Protein 1M2X (pdb70)

Foldseek 3Di:
DKDWDDDFDQKIKIWAWDDDPNRIKIFIFIWGQAPQFIEGFFAHQDPVCRVVVVVVVCVVPVTHHAEYEFQAQDSRGCVCQVVNVVRHHQYEYAVVRQVVCVVVVHDHGPDHHHQKDWDDDHPFIKIWHQLAFFLARRGIWMAGVVRLEIERALLFAALPDPASPDNPHGDLVCSLSSLVSVCVVSVVRPAYAHRMDDRPPVCRSVSSNVRSVVVVVVD/DKDWDADFDQKIKIWAWDDDPNRIKIFIFIWGQAPQFIEGFFAHQDPVCRVVVVVVVCVVPVTHHAEYEFQAQDSRGCVCQVVCVVRHHQYEYAVVRQVVCVVVVHDHGPDHHHQKDWDDDHPFIKIWHQLAFFLARRGIWIAGVVRLEIERALLFAALPDPASPDNPHGDLVCSLSSLVSVCVVSVVRPAYAHRMDDRPPVCRSVSSVVRSVVVVVVD/DKDWDDQFDQKIKIWAWDDDPNRIKIFIFIWGQAPQFIEGFFAHQDPVCRVVVVVVVCVVPVTHHAEYEFQAQDCRGCVCQVVCVVRHHQYEYAVVRQVVCVVVVHDHGPDYHHQKDWDDDHNFIKIWHFLAFFLARRGIWMAGVVSLEIERALLFAALPDPASPDNPHGDLVCSLSSLVSVCVVSVVRPAYAHRMDDRPPVCRSVSSVVRSVVVVD/DKDWDDDFDQKIKIWAWDDDPNRIKIFIFIWGQAPQFIEGFFAHQDPVCRVVVVVVVCVVPVTDHAEYEFQAQDSRGCVCQVVNVVRHHQYEYAVVRQVVCVVVVHDHGPDHHHQKDWDDDHPFIKIWHFLAFFLARRGIWMAGVVRLEIERALLFAALPDPASPDNPHGDLVCSLSSLVSVCVVSVVRPAYAHRMDDRPPVCRSVSSNVRSVVVVVVD

B-factor: mean 14.94, std 6.89, range [5.6, 50.54]

Sequence (874 aa):
DVKIEKLKDNLYVVYTTYNTFNGTKYAANAVYLVTDKGVVVIDCPWGEDKFKSSFTDEIIYKKHGKKVIMNIATHSHDDRAGGLEYFGKIGAKKTYSTKMTDSSILAKENNKPRAQYTFDNNKSFKVGKSEFQVYYPGKGHTADNVVVWFPKEKVLVGGCIIIKSSADSKDLGYIGEAYVNDWTQSVHNIQQKFSGAQYVVAGHDDWKDQRSIQHTLDLINEYQQKQDVKIEKLKDNNLYVVYTTYNTFNGTKYAANAVYLVTDKGVVVIDCPWGEDKFKSSFTDEIIYKKHGKKVIMNIATHSHDDRAGGLEYFGKIGAKKTYSTKMTDSSILAKENKPRAQYTFDNNKSFKVGKSEFQVYYPGKGHTADNVVVWFPKEKVLVGGCIIKSSADSKDLGYIGEAYVNDWTQSVHNIQQKKFSGAQYVVAGHDDWKDQRSIQHTLDLINEYQQKQDVKIEKLKDNLYVYTTYNTFNGTKYAANAVYLVTDKGVVVIDCPWGEDKFKSFTDEIIYKKHGKKVIMNIATHSHDDRAGGLEYFGKIGAKKTYSTKMTDSSILAKENKPRAQYTFDNNKSFKVGKSEFQVYYPGKGHTADNVVVWFPKEKVLVGGCIIKSSADSKDLGYIGEAYVNDWTQSVHNIQQKFSGAQYVVAGHDDWKDQRSIQHTLDLINEYQQDVKIEKLKDNLYVVYTTYNTFNGTKYAANAVYLVTDKGVVVIDCPWGEDKFKSFTDEIIYKKHGKKVIMNIATHSHDDRAGGLEYFGKIGAKTYSTKMTDSSILAKENKPRAQYTFDNNKSFKVGKSEFQVYYPGKGHTADNVVVWFPKEKVLVGGCIIIKSSADSSKDLGYIGEAYVNDWTQSVHNIQQKFSGAQYVVAGHDDWKDQRSIQHTLDLINEYQQKQ

Solvent-accessible surface area: 39980 Å² total; per-residue (Å²): 121,25,95,28,62,138,19,59,82,80,0,23,3,2,7,1,50,42,80,89,156,76,65,137,72,12,5,3,2,0,0,3,16,8,86,145,6,0,1,0,1,0,2,0,31,22,144,120,37,15,131,54,0,18,65,44,1,154,152,95,34,48,88,167,13,50,17,0,0,1,2,1,5,29,82,7,1,5,35,0,3,119,26,0,22,149,67,62,2,98,1,23,0,1,115,60,1,20,71,50,1,39,162,96,139,70,69,131,12,106,108,47,17,106,31,82,77,91,12,130,12,23,168,27,103,4,51,1,37,41,6,17,79,0,10,3,19,0,3,2,0,0,33,1,60,165,14,90,0,1,1,1,2,4,1,1,17,0,21,97,15,192,78,7,31,121,57,62,79,23,96,19,128,62,0,35,70,3,0,10,28,1,10,58,101,14,25,61,27,80,65,15,1,0,0,29,36,68,22,112,43,79,141,0,22,30,40,0,18,44,10,0,74,74,94,74,118,165,179,125,21,98,27,68,136,16,66,78,78,0,24,5,2,7,1,51,40,82,91,157,74,66,139,71,12,5,4,2,0,0,2,15,8,104,131,6,0,1,0,0,0,3,0,30,20,145,119,29,15,130,50,0,18,65,44,1,154,152,100,36,47,85,168,12,49,17,1,0,1,2,1,4,27,84,7,0,6,34,0,3,118,26,0,22,149,66,62,2,116,1,31,0,0,113,62,1,20,70,49,1,38,163,99,138,70,66,130,13,105,115,46,18,109,26,81,77,94,14,124,8,12,157,25,98,4,57,1,38,43,5,18,79,0,12,3,19,0,2,3,0,0,17,1,46,157,13,91,0,1,2,1,3,4,0,1,15,0,24,93,16,192,76,7,31,121,57,61,78,23,94,18,128,63,0,36,70,2,0,16,27,2,20,57,102,12,22,63,28,97,64,14,1,0,0,29,30,70,24,114,42,78,147,0,12,17,36,0,20,37,13,0,91,68,93,74,117,167,183,133,20,96,28,63,139,18,59,79,79,0,22,4,2,6,1,52,41,81,89,158,74,65,141,72,10,5,4,2,0,0,4,17,8,88,146,6,0,0,0,1,0,3,0,31,22,145,118,32,15,130,52,0,19,66,44,2,155,151,98,36,47,88,170,12,45,8,0,0,1,2,1,5,28,81,7,1,6,34,0,3,118,27,0,22,150,65,62,2,99,1,28,0,0,115,62,1,20,69,48,1,40,162,99,139,70,67,129,13,103,119,46,18,108,26,83,77,93,12,130,12,23,170,26,102,4,52,2,37,41,6,18,79,0,10,3,19,0,2,3,0,0,34,1,63,162,13,90,0,1,2,0,3,4,1,1,16,0,22,95,15,185,75,7,32,120,56,62,77,24,94,18,128,63,0,36,71,3,0,9,27,1,10,57,102,14,22,59,28,79,66,15,1,0,0,28,33,81,23,117,50,77,146,0,19,17,40,0,19,49,9,0,76,112,128,96,170,129,19,96,27,64,136,19,83,91,68,0,25,3,2,6,1,53,41,82,91,158,73,65,139,73,11,4,3,2,0,0,3,16,7,85,145,6,0,1,0,1,0,3,0,31,20,144,119,31,15,131,47,0,18,65,42,1,154,149,101,43,48,86,169,12,47,8,0,0,0,2,2,5,29,83,7,1,5,34,0,3,119,28,0,21,150,66,61,2,101,1,24,0,0,122,62,1,20,72,49,1,38,161,99,138,71,67,131,12,104,120,55,17,107,26,82,80,90,12,133,12,24,150,21,87,4,52,2,38,42,6,19,80,0,11,4,20,0,2,3,0,0,33,2,60,139,19,97,0,1,2,0,3,4,0,1,17,0,21,89,14,190,78,7,31,121,57,60,78,24,94,19,126,63,0,36,70,3,0,14,28,2,21,59,102,13,22,60,27,82,60,14,1,0,0,28,34,76,24,120,51,75,140,0,11,28,41,0,18,41,12,0,72,76,89,76,124,166,180

Organism: Elizabethkingia meningoseptica (NCBI:txid238)

InterPro domains:
  IPR001018 Beta-lactamase, class-B, conserved site [PS00743] (95-114)
  IPR001018 Beta-lactamase, class-B, conserved site [PS00744] (171-183)
  IPR001279 Metallo-beta-lactamase [PF00753] (51-192)
  IPR001279 Metallo-beta-lactamase [SM00849] (53-222)
  IPR036866 Ribonuclease Z/Hydroxyacylglutathione hydrolase-like [G3DSA:3.60.15.10] (22-249)
  IPR036866 Ribonuclease Z/Hydroxyacylglutathione hydrolase-like [SSF56281] (28-243)
  IPR050855 Metallo-beta-lactamase type 2-like [PTHR42951] (44-234)
  IPR058199 Metallo-beta-lactamase type 2/VIM/IMP-1 [NF033088] (24-238)

Radius of gyration: 32.5 Å; Cα contacts (8 Å, |Δi|>4): 2154; chains: 4; bounding box: 71×86×87 Å

CATH classification: 3.60.15.10

Structure (mmCIF, N/CA/C/O backbone):
data_1M2X
#
_entry.id   1M2X
#
_cell.length_a   159.685
_cell.length_b   159.685
_cell.length_c   97.815
_cell.angle_alpha   90.00
_cell.angle_beta   90.00
_cell.angle_gamma   120.00
#
_symmetry.space_group_name_H-M   'H 3'
#
loop_
_entity.id
_entity.type
_entity.pdbx_description
1 polymer 'class B carbapenemase BlaB-1'
2 non-polymer 'SODIUM ION'
3 non-polymer 'ZINC ION'
4 non-polymer '1-(3-MERCAPTO-2-METHYL-PROPIONYL)-PYRROLIDINE-2-CARBOXYLIC ACID'
5 non-polymer GLYCEROL
6 water water
#
loop_
_atom_site.group_PDB
_atom_site.id
_atom_site.type_symbol
_atom_site.label_atom_id
_atom_site.label_alt_id
_atom_site.label_comp_id
_atom_site.label_asym_id
_atom_site.label_entity_id
_atom_site.label_seq_id
_atom_site.pdbx_PDB_ins_code
_atom_site.Cartn_x
_atom_site.Cartn_y
_atom_site.Cartn_z
_atom_site.occupancy
_atom_site.B_iso_or_equiv
_atom_site.auth_seq_id
_atom_site.auth_comp_id
_atom_site.auth_asym_id
_atom_site.auth_atom_id
_atom_site.pdbx_PDB_model_num
ATOM 1 N N . ASP A 1 1 ? -25.008 52.965 -0.088 1.00 30.11 41 ASP A N 1
ATOM 2 C CA . ASP A 1 1 ? -23.625 53.416 -0.409 1.00 28.36 41 ASP A CA 1
ATOM 3 C C . ASP A 1 1 ? -22.704 52.238 -0.708 1.00 26.36 41 ASP A C 1
ATOM 4 O O . ASP A 1 1 ? -22.709 51.227 -0.003 1.00 24.66 41 ASP A O 1
ATOM 9 N N . VAL A 1 2 ? -21.908 52.382 -1.760 1.00 23.61 42 VAL A N 1
ATOM 10 C CA . VAL A 1 2 ? -20.981 51.338 -2.165 1.00 20.24 42 VAL A CA 1
ATOM 11 C C . VAL A 1 2 ? -19.618 51.961 -2.420 1.00 18.49 42 VAL A C 1
ATOM 12 O O . VAL A 1 2 ? -19.488 52.849 -3.263 1.00 19.21 42 VAL A O 1
ATOM 16 N N . LYS A 1 3 ? -18.608 51.512 -1.682 1.00 14.68 43 LYS A N 1
ATOM 17 C CA . LYS A 1 3 ? -17.259 52.027 -1.865 1.00 14.71 43 LYS A CA 1
ATOM 18 C C . LYS A 1 3 ? -16.472 51.027 -2.697 1.00 14.10 43 LYS A C 1
ATOM 19 O O . LYS A 1 3 ? -16.458 49.832 -2.395 1.00 14.38 43 LYS A O 1
ATOM 25 N N . ILE A 1 4 ? -15.827 51.516 -3.751 1.00 12.58 44 ILE A N 1
ATOM 26 C CA . ILE A 1 4 ? -15.050 50.656 -4.633 1.00 13.58 44 ILE A CA 1
ATOM 27 C C . ILE A 1 4 ? -13.635 51.186 -4.794 1.00 13.65 44 ILE A C 1
ATOM 28 O O . ILE A 1 4 ? -13.433 52.363 -5.097 1.00 15.00 44 ILE A O 1
ATOM 33 N N . GLU A 1 5 ? -12.658 50.314 -4.582 1.00 13.87 45 GLU A N 1
ATOM 34 C CA . GLU A 1 5 ? -11.263 50.702 -4.720 1.00 15.68 45 GLU A CA 1
ATOM 35 C C . GLU A 1 5 ? -10.505 49.659 -5.526 1.00 16.21 45 GLU A C 1
ATOM 36 O O . GLU A 1 5 ? -10.675 48.454 -5.322 1.00 14.84 45 GLU A O 1
ATOM 42 N N . LYS A 1 6 ? -9.673 50.120 -6.453 1.00 16.51 47 LYS A N 1
ATOM 43 C CA . LYS A 1 6 ? -8.879 49.207 -7.259 1.00 17.16 47 LYS A CA 1
ATOM 44 C C . LYS A 1 6 ? -7.805 48.617 -6.358 1.00 18.50 47 LYS A C 1
ATOM 45 O O . LYS A 1 6 ? -7.087 49.351 -5.675 1.00 20.79 47 LYS A O 1
ATOM 51 N N . LEU A 1 7 ? -7.698 47.294 -6.339 1.00 18.45 48 LEU A N 1
ATOM 52 C CA . LEU A 1 7 ? -6.686 46.655 -5.514 1.00 20.97 48 LEU A CA 1
ATOM 53 C C . LEU A 1 7 ? -5.462 46.323 -6.357 1.00 21.07 48 LEU A C 1
ATOM 54 O O . LEU A 1 7 ? -4.339 46.678 -6.000 1.00 22.35 48 LEU A O 1
ATOM 59 N N . LYS A 1 8 ? -5.683 45.659 -7.487 1.00 21.16 49 LYS A N 1
ATOM 60 C CA . LYS A 1 8 ? -4.590 45.288 -8.376 1.00 21.35 49 LYS A CA 1
ATOM 61 C C . LYS A 1 8 ? -5.094 45.061 -9.795 1.00 21.57 49 LYS A C 1
ATOM 62 O O . LYS A 1 8 ? -5.929 44.191 -10.035 1.00 20.12 49 LYS A O 1
ATOM 68 N N . ASP A 1 9 ? -4.579 45.851 -10.731 1.00 21.68 50 ASP A N 1
ATOM 69 C CA . ASP A 1 9 ? -4.970 45.747 -12.131 1.00 21.86 50 ASP A CA 1
ATOM 70 C C . ASP A 1 9 ? -6.487 45.784 -12.319 1.00 20.42 50 ASP A C 1
ATOM 71 O O . ASP A 1 9 ? -7.123 46.807 -12.063 1.00 21.83 50 ASP A O 1
ATOM 76 N N . ASN A 1 10 ? -7.068 44.670 -12.754 1.00 19.20 51 ASN A N 1
ATOM 77 C CA . ASN A 1 10 ? -8.510 44.616 -12.988 1.00 16.57 51 ASN A CA 1
ATOM 78 C C . ASN A 1 10 ? -9.312 44.018 -11.837 1.00 14.54 51 ASN A C 1
ATOM 79 O O . ASN A 1 10 ? -10.480 43.656 -12.007 1.00 12.95 51 ASN A O 1
ATOM 84 N N . LEU A 1 11 ? -8.685 43.922 -10.670 1.00 13.58 52 LEU A N 1
ATOM 85 C CA . LEU A 1 11 ? -9.334 43.371 -9.487 1.00 12.04 52 LEU A CA 1
ATOM 86 C C . LEU A 1 11 ? -9.686 44.514 -8.545 1.00 11.08 52 LEU A C 1
ATOM 87 O O . LEU A 1 11 ? -8.821 45.307 -8.164 1.00 11.30 52 LEU A O 1
ATOM 92 N N . TYR A 1 12 ? -10.960 44.591 -8.173 1.00 9.66 53 TYR A N 1
ATOM 93 C CA . TYR A 1 12 ? -11.451 45.645 -7.298 1.00 10.27 53 TYR A CA 1
ATOM 94 C C . TYR A 1 12 ? -12.092 45.128 -6.025 1.00 10.77 53 TYR A C 1
ATOM 95 O O . TYR A 1 12 ? -12.725 44.073 -6.020 1.00 10.75 53 TYR A O 1
ATOM 104 N N A VAL A 1 13 ? -11.927 45.881 -4.943 0.50 9.90 54 VAL A N 1
ATOM 105 N N B VAL A 1 13 ? -11.924 45.878 -4.941 0.50 9.88 54 VAL A N 1
ATOM 106 C CA A VAL A 1 13 ? -12.532 45.524 -3.669 0.50 10.56 54 VAL A CA 1
ATOM 107 C CA B VAL A 1 13 ? -12.527 45.518 -3.666 0.50 10.53 54 VAL A CA 1
ATOM 108 C C A VAL A 1 13 ? -13.713 46.465 -3.472 0.50 10.26 54 VAL A C 1
ATOM 109 C C B VAL A 1 13 ? -13.706 46.464 -3.450 0.50 10.35 54 VAL A C 1
ATOM 110 O O A VAL A 1 13 ? -13.574 47.683 -3.613 0.50 10.28 54 VAL A O 1
ATOM 111 O O B VAL A 1 13 ? -13.559 47.685 -3.560 0.50 10.60 54 VAL A O 1
ATOM 118 N N . TYR A 1 14 ? -14.881 45.908 -3.173 1.00 9.21 55 TYR A N 1
ATOM 119 C CA . TYR A 1 14 ? -16.056 46.736 -2.944 1.00 9.46 55 TYR A CA 1
ATOM 120 C C . TYR A 1 14 ? -16.554 46.499 -1.530 1.00 10.16 55 TYR A C 1
ATOM 121 O O . TYR A 1 14 ? -16.430 45.396 -0.989 1.00 10.90 55 TYR A O 1
ATOM 130 N N . THR A 1 15 ? -17.085 47.556 -0.927 1.00 9.80 56 THR A N 1
ATOM 131 C CA . THR A 1 15 ? -17.547 47.511 0.448 1.00 9.68 56 THR A CA 1
ATOM 132 C C . THR A 1 15 ? -18.918 48.144 0.603 1.00 10.90 56 THR A C 1
ATOM 133 O O . THR A 1 15 ? -19.185 49.211 0.050 1.00 11.53 56 THR A O 1
ATOM 137 N N . THR A 1 16 ? -19.791 47.468 1.343 1.00 9.91 57 THR A N 1
ATOM 138 C CA . THR A 1 16 ? -21.121 47.992 1.618 1.00 10.12 57 THR A CA 1
ATOM 139 C C . THR A 1 16 ? -21.271 47.999 3.137 1.00 10.06 57 THR A C 1
ATOM 140 O O . THR A 1 16 ? -20.495 47.349 3.840 1.00 11.44 57 THR A O 1
ATOM 144 N N . TYR A 1 17 ? -22.257 48.730 3.643 1.00 11.00 58 TYR A N 1
ATOM 145 C CA . TYR A 1 17 ? -22.427 48.856 5.085 1.00 10.28 58 TYR A CA 1
ATOM 146 C C . TYR A 1 17 ? -23.807 48.457 5.578 1.00 11.12 58 TYR A C 1
ATOM 147 O O . TYR A 1 17 ? -24.813 48.702 4.914 1.00 13.39 58 TYR A O 1
ATOM 156 N N . ASN A 1 18 ? -23.838 47.841 6.756 1.00 11.90 59 ASN A N 1
ATOM 157 C CA . ASN A 1 18 ? -25.081 47.398 7.376 1.00 12.81 59 ASN A CA 1
ATOM 158 C C . ASN A 1 18 ? -24.939 47.625 8.879 1.00 13.11 59 ASN A C 1
ATOM 159 O O . ASN A 1 18 ? -24.005 47.123 9.506 1.00 13.47 59 ASN A O 1
ATOM 164 N N . THR A 1 19 ? -25.865 48.380 9.459 1.00 14.18 60 THR A N 1
ATOM 165 C CA . THR A 1 19 ? -25.805 48.683 10.882 1.00 13.44 60 THR A CA 1
ATOM 166 C C . THR A 1 19 ? -26.634 47.739 11.746 1.00 11.77 60 THR A C 1
ATOM 167 O O . THR A 1 19 ? -27.842 47.588 11.548 1.00 12.44 60 THR A O 1
ATOM 171 N N . PHE A 1 20 ? -25.963 47.101 12.701 1.00 12.23 61 PHE A N 1
ATOM 172 C CA . PHE A 1 20 ? -26.601 46.173 13.624 1.00 11.63 61 PHE A CA 1
ATOM 173 C C . PHE A 1 20 ? -26.520 46.691 15.054 1.00 11.98 61 PHE A C 1
ATOM 174 O O . PHE A 1 20 ? -25.435 46.775 15.637 1.00 12.74 61 PHE A O 1
ATOM 182 N N . ASN A 1 21 ? -27.673 47.051 15.606 1.00 11.64 62 ASN A N 1
ATOM 183 C CA . ASN A 1 21 ? -27.752 47.527 16.979 1.00 11.67 62 ASN A CA 1
ATOM 184 C C . ASN A 1 21 ? -26.761 48.630 17.328 1.00 12.12 62 ASN A C 1
ATOM 185 O O . ASN A 1 21 ? -26.096 48.572 18.364 1.00 13.05 62 ASN A O 1
ATOM 190 N N . GLY A 1 22 ? -26.664 49.634 16.464 1.00 13.27 63 GLY A N 1
ATOM 191 C CA . GLY A 1 22 ? -25.758 50.740 16.726 1.00 13.57 63 GLY A CA 1
ATOM 192 C C . GLY A 1 22 ? -24.349 50.575 16.186 1.00 15.58 63 GLY A C 1
ATOM 193 O O . GLY A 1 22 ? -23.584 51.538 16.147 1.00 17.86 63 GLY A O 1
ATOM 194 N N . THR A 1 23 ? -23.990 49.361 15.785 1.00 14.54 64 THR A N 1
ATOM 195 C CA . THR A 1 23 ? -22.660 49.113 15.241 1.00 15.54 64 THR A CA 1
ATOM 196 C C . THR A 1 23 ? -22.744 49.057 13.722 1.00 15.47 64 THR A C 1
ATOM 197 O O . THR A 1 23 ? -23.424 48.200 13.160 1.00 13.72 64 THR A O 1
ATOM 201 N N . LYS A 1 24 ? -22.060 49.981 13.056 1.00 16.38 66 LYS A N 1
ATOM 202 C CA . LYS A 1 24 ? -22.066 50.011 11.602 1.00 16.80 66 LYS A CA 1
ATOM 203 C C . LYS A 1 24 ? -20.969 49.089 11.090 1.00 16.11 66 LYS A C 1
ATOM 204 O O . LYS A 1 24 ? -19.783 49.397 11.194 1.00 17.84 66 LYS A O 1
ATOM 210 N N . TYR A 1 25 ? -21.379 47.946 10.554 1.00 14.32 67 TYR A N 1
ATOM 211 C CA . TYR A 1 25 ? -20.450 46.961 10.020 1.00 14.07 67 TYR A CA 1
ATOM 212 C C . TYR A 1 25 ? -20.244 47.136 8.525 1.00 13.16 67 TYR A C 1
ATOM 213 O O . TYR A 1 25 ? -21.156 47.528 7.799 1.00 15.20 67 TYR A O 1
ATOM 222 N N . ALA A 1 26 ? -19.035 46.845 8.070 1.00 12.29 68 ALA A N 1
ATOM 223 C CA . ALA A 1 26 ? -18.728 46.928 6.653 1.00 10.37 68 ALA A CA 1
ATOM 224 C C . ALA A 1 26 ? -18.572 45.492 6.174 1.00 10.52 68 ALA A C 1
ATOM 225 O O . ALA A 1 26 ? -18.146 44.631 6.939 1.00 9.98 68 ALA A O 1
ATOM 227 N N . ALA A 1 27 ? -18.942 45.236 4.923 1.00 10.31 69 ALA A N 1
ATOM 228 C CA . ALA A 1 27 ? -18.796 43.912 4.326 1.00 9.66 69 ALA A CA 1
ATOM 229 C C . ALA A 1 27 ? -17.925 44.115 3.094 1.00 9.39 69 ALA A C 1
ATOM 230 O O . ALA A 1 27 ? -18.237 44.955 2.248 1.00 8.86 69 ALA A O 1
ATOM 232 N N . ASN A 1 28 ? -16.832 43.364 3.003 1.00 8.51 70 ASN A N 1
ATOM 233 C CA . ASN A 1 28 ? -15.915 43.484 1.872 1.00 8.49 70 ASN A CA 1
ATOM 234 C C . ASN A 1 28 ? -15.968 42.272 0.958 1.00 8.92 70 ASN A C 1
ATOM 235 O O . ASN A 1 28 ? -16.066 41.135 1.418 1.00 8.98 70 ASN A O 1
ATOM 240 N N . ALA A 1 29 ? -15.887 42.532 -0.340 1.00 8.71 71 ALA A N 1
ATOM 241 C CA . ALA A 1 29 ? -15.881 41.484 -1.346 1.00 9.60 71 ALA A CA 1
ATOM 242 C C . ALA A 1 29 ? -15.079 42.026 -2.519 1.00 10.20 71 ALA A C 1
ATOM 243 O O . ALA A 1 29 ? -14.498 43.106 -2.426 1.00 8.86 71 ALA A O 1
ATOM 245 N N . VAL A 1 30 ? -15.037 41.289 -3.621 1.00 8.52 72 VAL A N 1
ATOM 246 C CA . VAL A 1 30 ? -14.283 41.747 -4.781 1.00 9.42 72 VAL A CA 1
ATOM 247 C C . VAL A 1 30 ? -14.976 41.401 -6.082 1.00 8.76 72 VAL A C 1
ATOM 248 O O . VAL A 1 30 ? -15.861 40.544 -6.123 1.00 8.47 72 VAL A O 1
ATOM 252 N N . TYR A 1 31 ? -14.590 42.103 -7.141 1.00 9.33 73 TYR A N 1
ATOM 253 C CA . TYR A 1 31 ? -15.100 41.809 -8.467 1.00 8.77 73 TYR A CA 1
ATOM 254 C C . TYR A 1 31 ? -13.927 41.958 -9.422 1.00 9.03 73 TYR A C 1
ATOM 255 O O . TYR A 1 31 ? -12.995 42.731 -9.171 1.00 9.53 73 TYR A O 1
ATOM 264 N N . LEU A 1 32 ? -13.964 41.180 -10.496 1.00 9.00 74 LEU A N 1
ATOM 265 C CA . LEU A 1 32 ? -12.898 41.162 -11.486 1.00 9.92 74 LEU A CA 1
ATOM 266 C C . LEU A 1 32 ? -13.432 41.551 -12.851 1.00 9.73 74 LEU A C 1
ATOM 267 O O . LEU A 1 32 ? -14.436 41.009 -13.307 1.00 10.10 74 LEU A O 1
ATOM 272 N N . VAL A 1 33 ? -12.759 42.491 -13.507 1.00 10.41 75 VAL A N 1
ATOM 273 C CA . VAL A 1 33 ? -13.179 42.926 -14.831 1.00 12.28 75 VAL A CA 1
ATOM 274 C C . VAL A 1 33 ? -12.372 42.161 -15.873 1.00 14.30 75 VAL A C 1
ATOM 275 O O . VAL A 1 33 ? -11.146 42.259 -15.908 1.00 15.30 75 VAL A O 1
ATOM 279 N N . THR A 1 34 ? -13.059 41.383 -16.705 1.00 15.30 76 THR A N 1
ATOM 280 C CA . THR A 1 34 ? -12.390 40.606 -17.746 1.00 17.38 76 THR A CA 1
ATOM 281 C C . THR A 1 34 ? -12.882 41.036 -19.121 1.00 18.11 76 THR A C 1
ATOM 282 O O . THR A 1 34 ? -13.812 41.834 -19.238 1.00 18.10 76 THR A O 1
ATOM 286 N N . ASP A 1 35 ? -12.252 40.495 -20.159 1.00 20.29 77 ASP A N 1
ATOM 287 C CA . ASP A 1 35 ? -12.621 40.813 -21.530 1.00 22.12 77 ASP A CA 1
ATOM 288 C C . ASP A 1 35 ? -13.983 40.230 -21.896 1.00 21.97 77 ASP A C 1
ATOM 289 O O . ASP A 1 35 ? -14.579 40.611 -22.905 1.00 23.93 77 ASP A O 1
ATOM 294 N N . LYS A 1 36 ? -14.475 39.313 -21.067 1.00 20.20 78 LYS A N 1
ATOM 295 C CA . LYS A 1 36 ? -15.769 38.675 -21.296 1.00 18.87 78 LYS A CA 1
ATOM 296 C C . LYS A 1 36 ? -16.867 39.296 -20.431 1.00 16.98 78 LYS A C 1
ATOM 297 O O . LYS A 1 36 ? -18.055 39.036 -20.635 1.00 16.88 78 LYS A O 1
ATOM 303 N N . GLY A 1 37 ? -16.465 40.115 -19.465 1.00 14.37 79 GLY A N 1
ATOM 304 C CA . GLY A 1 37 ? -17.431 40.732 -18.577 1.00 13.38 79 GLY A CA 1
ATOM 305 C C . GLY A 1 37 ? -16.915 40.763 -17.151 1.00 11.66 79 GLY A C 1
ATOM 306 O O . GLY A 1 37 ? -15.750 40.456 -16.899 1.00 13.58 79 GLY A O 1
ATOM 307 N N . VAL A 1 38 ? -17.790 41.111 -16.214 1.00 10.57 80 VAL A N 1
ATOM 308 C CA . VAL A 1 38 ? -17.418 41.214 -14.807 1.00 10.05 80 VAL A CA 1
ATOM 309 C C . VAL A 1 38 ? -17.818 40.008 -13.958 1.00 9.87 80 VAL A C 1
ATOM 310 O O . VAL A 1 38 ? -18.940 39.512 -14.049 1.00 10.04 80 VAL A O 1
ATOM 314 N N . VAL A 1 39 ? -16.880 39.542 -13.138 1.00 8.18 81 VAL A N 1
ATOM 315 C CA . VAL A 1 39 ? -17.113 38.422 -12.229 1.00 8.99 81 VAL A CA 1
ATOM 316 C C . VAL A 1 39 ? -17.259 39.024 -10.833 1.00 7.95 81 VAL A C 1
ATOM 317 O O . VAL A 1 39 ? -16.354 39.705 -10.348 1.00 8.69 81 VAL A O 1
ATOM 321 N N . VAL A 1 40 ? -18.394 38.785 -10.188 1.00 7.40 82 VAL A N 1
ATOM 322 C CA . VAL A 1 40 ? -18.622 39.315 -8.853 1.00 7.36 82 VAL A CA 1
ATOM 323 C C . VAL A 1 40 ? -18.574 38.220 -7.798 1.00 7.89 82 VAL A C 1
ATOM 324 O O . VAL A 1 40 ? -19.257 37.204 -7.926 1.00 7.40 82 VAL A O 1
ATOM 328 N N . ILE A 1 41 ? -17.748 38.421 -6.774 1.00 6.76 83 ILE A N 1
ATOM 329 C CA . ILE A 1 41 ? -17.665 37.478 -5.664 1.00 7.55 83 ILE A CA 1
ATOM 330 C C . ILE A 1 41 ? -18.578 38.048 -4.574 1.00 8.35 83 ILE A C 1
ATOM 331 O O . ILE A 1 41 ? -18.527 39.243 -4.262 1.00 8.86 83 ILE A O 1
ATOM 336 N N . ASP A 1 42 ? -19.429 37.191 -4.022 1.00 7.55 84 ASP A N 1
ATOM 337 C CA . ASP A 1 42 ? -20.380 37.568 -2.980 1.00 6.68 84 ASP A CA 1
ATOM 338 C C . ASP A 1 42 ? -21.376 38.633 -3.425 1.00 6.52 84 ASP A C 1
ATOM 339 O O . ASP A 1 42 ? -21.759 38.673 -4.594 1.00 7.49 84 ASP A O 1
ATOM 344 N N . CYS A 1 43 ? -21.808 39.495 -2.512 1.00 6.32 85 CYS A N 1
ATOM 345 C CA . CYS A 1 43 ? -22.800 40.498 -2.887 1.00 7.49 85 CYS A CA 1
ATOM 346 C C . CYS A 1 43 ? -22.887 41.644 -1.899 1.00 7.94 85 CYS A C 1
ATOM 347 O O . CYS A 1 43 ? -22.340 41.578 -0.804 1.00 9.34 85 CYS A O 1
ATOM 350 N N . PRO A 1 44 ? -23.573 42.726 -2.290 1.00 9.77 86 PRO A N 1
ATOM 351 C CA . PRO A 1 44 ? -23.721 43.862 -1.382 1.00 10.20 86 PRO A CA 1
ATOM 352 C C . PRO A 1 44 ? -24.506 43.353 -0.168 1.00 11.49 86 PRO A C 1
ATOM 353 O O . PRO A 1 44 ? -25.340 42.454 -0.299 1.00 11.32 86 PRO A O 1
ATOM 357 N N . TRP A 1 45 ? -24.250 43.922 1.001 1.00 11.90 87 TRP A N 1
ATOM 358 C CA . TRP A 1 45 ? -24.941 43.499 2.211 1.00 13.03 87 TRP A CA 1
ATOM 359 C C . TRP A 1 45 ? -26.254 44.267 2.314 1.00 15.13 87 TRP A C 1
ATOM 360 O O . TRP A 1 45 ? -26.307 45.358 2.881 1.00 17.33 87 TRP A O 1
ATOM 371 N N . GLY A 1 46 ? -27.302 43.680 1.742 1.00 17.10 88 GLY A N 1
ATOM 372 C CA . GLY A 1 46 ? -28.618 44.298 1.733 1.00 18.64 88 GLY A CA 1
ATOM 373 C C . GLY A 1 46 ? -29.157 44.316 0.313 1.00 19.45 88 GLY A C 1
ATOM 374 O O . GLY A 1 46 ? -28.519 44.861 -0.589 1.00 19.46 88 GLY A O 1
ATOM 375 N N . GLU A 1 47 ? -30.328 43.722 0.108 1.00 20.72 89 GLU A N 1
ATOM 376 C CA . GLU A 1 47 ? -30.943 43.659 -1.216 1.00 21.11 89 GLU A CA 1
ATOM 377 C C . GLU A 1 47 ? -31.215 45.027 -1.837 1.00 21.56 89 GLU A C 1
ATOM 378 O O . GLU A 1 47 ? -31.152 45.190 -3.057 1.00 21.00 89 GLU A O 1
ATOM 384 N N . ASP A 1 48 ? -31.521 46.009 -0.998 1.00 21.09 90 ASP A N 1
ATOM 385 C CA . ASP A 1 48 ? -31.799 47.356 -1.481 1.00 22.65 90 ASP A CA 1
ATOM 386 C C . ASP A 1 48 ? -30.539 48.024 -2.027 1.00 21.51 90 ASP A C 1
ATOM 387 O O . ASP A 1 48 ? -30.554 49.207 -2.366 1.00 22.45 90 ASP A O 1
ATOM 392 N N . LYS A 1 49 ? -29.451 47.266 -2.114 1.00 19.20 91 LYS A N 1
ATOM 393 C CA . LYS A 1 49 ? -28.189 47.805 -2.609 1.00 17.48 91 LYS A CA 1
ATOM 394 C C . LYS A 1 49 ? -27.709 47.121 -3.884 1.00 15.42 91 LYS A C 1
ATOM 395 O O . LYS A 1 49 ? -26.717 47.543 -4.474 1.00 15.42 91 LYS A O 1
ATOM 401 N N . PHE A 1 50 ? -28.401 46.073 -4.317 1.00 14.19 92 PHE A N 1
ATOM 402 C CA . PHE A 1 50 ? -27.975 45.359 -5.518 1.00 12.80 92 PHE A CA 1
ATOM 403 C C . PHE A 1 50 ? -27.975 46.206 -6.783 1.00 13.12 92 PHE A C 1
ATOM 404 O O . PHE A 1 50 ? -26.996 46.208 -7.530 1.00 11.64 92 PHE A O 1
ATOM 412 N N . LYS A 1 51 ? -29.063 46.925 -7.030 1.00 13.70 93 LYS A N 1
ATOM 413 C CA . LYS A 1 51 ? -29.147 47.755 -8.223 1.00 14.18 93 LYS A CA 1
ATOM 414 C C . LYS A 1 51 ? -28.112 48.871 -8.188 1.00 13.94 93 LYS A C 1
ATOM 415 O O . LYS A 1 51 ? -27.465 49.159 -9.196 1.00 13.45 93 LYS A O 1
ATOM 421 N N A SER A 1 52 ? -27.956 49.494 -7.025 0.50 12.95 94 SER A N 1
ATOM 422 N N B SER A 1 52 ? -27.953 49.503 -7.030 0.50 13.13 94 SER A N 1
ATOM 423 C CA A SER A 1 52 ? -26.989 50.570 -6.865 0.50 13.42 94 SER A CA 1
ATOM 424 C CA B SER A 1 52 ? -26.984 50.582 -6.896 0.50 13.74 94 SER A CA 1
ATOM 425 C C A SER A 1 52 ? -25.589 50.057 -7.183 0.50 12.31 94 SER A C 1
ATOM 426 C C B SER A 1 52 ? -25.584 50.056 -7.195 0.50 12.49 94 SER A C 1
ATOM 427 O O A SER A 1 52 ? -24.775 50.763 -7.778 0.50 12.59 94 SER A O 1
ATOM 428 O O B SER A 1 52 ? -24.762 50.752 -7.790 0.50 12.67 94 SER A O 1
ATOM 433 N N . PHE A 1 53 ? -25.317 48.820 -6.784 1.00 11.39 95 PHE A N 1
ATOM 434 C CA . PHE A 1 53 ? -24.014 48.211 -7.018 1.00 10.18 95 PHE A CA 1
ATOM 435 C C . PHE A 1 53 ? -23.742 47.992 -8.501 1.00 10.17 95 PHE A C 1
ATOM 436 O O . PHE A 1 53 ? -22.690 48.387 -9.006 1.00 9.86 95 PHE A O 1
ATOM 444 N N . THR A 1 54 ? -24.671 47.361 -9.212 1.00 10.18 96 THR A N 1
ATOM 445 C CA . THR A 1 54 ? -24.429 47.147 -10.631 1.00 10.90 96 THR A CA 1
ATOM 446 C C . THR A 1 54 ? -24.464 48.470 -11.393 1.00 11.79 96 THR A C 1
ATOM 447 O O . THR A 1 54 ? -23.847 48.595 -12.451 1.00 10.70 96 THR A O 1
ATOM 451 N N . ASP A 1 55 ? -25.167 49.464 -10.853 1.00 11.77 97 ASP A N 1
ATOM 452 C CA . ASP A 1 55 ? -25.197 50.776 -11.490 1.00 12.41 97 ASP A CA 1
ATOM 453 C C . ASP A 1 55 ? -23.782 51.358 -11.415 1.00 11.75 97 ASP A C 1
ATOM 454 O O . ASP A 1 55 ? -23.321 52.014 -12.352 1.00 12.24 97 ASP A O 1
ATOM 459 N N . GLU A 1 56 ? -23.093 51.118 -10.299 1.00 10.22 98 GLU A N 1
ATOM 460 C CA . GLU A 1 56 ? -21.736 51.628 -10.136 1.00 11.15 98 GLU A CA 1
ATOM 461 C C . GLU A 1 56 ? -20.790 50.904 -11.086 1.00 10.03 98 GLU A C 1
ATOM 462 O O . GLU A 1 56 ? -19.855 51.504 -11.621 1.00 10.35 98 GLU A O 1
ATOM 468 N N A ILE A 1 57 ? -21.039 49.614 -11.292 0.50 10.06 99 ILE A N 1
ATOM 469 N N B ILE A 1 57 ? -21.018 49.611 -11.292 0.50 9.77 99 ILE A N 1
ATOM 470 C CA A ILE A 1 57 ? -20.220 48.817 -12.194 0.50 10.30 99 ILE A CA 1
ATOM 471 C CA B ILE A 1 57 ? -20.167 48.851 -12.196 0.50 9.68 99 ILE A CA 1
ATOM 472 C C A ILE A 1 57 ? -20.301 49.407 -13.596 0.50 10.15 99 ILE A C 1
ATOM 473 C C B ILE A 1 57 ? -20.295 49.406 -13.612 0.50 9.83 99 ILE A C 1
ATOM 474 O O A ILE A 1 57 ? -19.292 49.536 -14.287 0.50 10.36 99 ILE A O 1
ATOM 475 O O B ILE A 1 57 ? -19.304 49.509 -14.334 0.50 10.02 99 ILE A O 1
ATOM 484 N N . TYR A 1 58 ? -21.511 49.768 -14.009 1.00 9.86 100 TYR A N 1
ATOM 485 C CA . TYR A 1 58 ? -21.717 50.333 -15.337 1.00 8.76 100 TYR A CA 1
ATOM 486 C C . TYR A 1 58 ? -21.056 51.707 -15.438 1.00 9.99 100 TYR A C 1
ATOM 487 O O . TYR A 1 58 ? -20.408 52.027 -16.435 1.00 9.10 100 TYR A O 1
ATOM 496 N N . LYS A 1 59 ? -21.216 52.518 -14.398 1.00 9.78 102 LYS A N 1
ATOM 497 C CA . LYS A 1 59 ? -20.628 53.853 -14.390 1.00 10.99 102 LYS A CA 1
ATOM 498 C C . LYS A 1 59 ? -19.110 53.810 -14.499 1.00 10.48 102 LYS A C 1
ATOM 499 O O . LYS A 1 59 ? -18.507 54.600 -15.226 1.00 10.28 102 LYS A O 1
ATOM 505 N N . LYS A 1 60 ? -18.489 52.878 -13.786 1.00 10.07 103 LYS A N 1
ATOM 506 C CA . LYS A 1 60 ? -17.035 52.776 -13.791 1.00 9.67 103 LYS A CA 1
ATOM 507 C C . LYS A 1 60 ? -16.429 51.989 -14.941 1.00 10.03 103 LYS A C 1
ATOM 508 O O . LYS A 1 60 ? -15.325 52.300 -15.389 1.00 10.44 103 LYS A O 1
ATOM 514 N N . HIS A 1 61 ? -17.143 50.979 -15.427 1.00 9.68 104 HIS A N 1
ATOM 515 C CA . HIS A 1 61 ? -16.598 50.116 -16.472 1.00 9.57 104 HIS A CA 1
ATOM 516 C C . HIS A 1 61 ? -17.412 49.941 -17.741 1.00 9.31 104 HIS A C 1
ATOM 517 O O . HIS A 1 61 ? -16.875 49.488 -18.753 1.00 10.22 104 HIS A O 1
ATOM 524 N N . GLY A 1 62 ? -18.698 50.272 -17.687 1.00 9.08 105 GLY A N 1
ATOM 525 C CA . GLY A 1 62 ? -19.552 50.114 -18.853 1.00 9.41 105 GLY A CA 1
ATOM 526 C C . GLY A 1 62 ? -19.612 48.666 -19.306 1.00 9.86 105 GLY A C 1
ATOM 527 O O . GLY A 1 62 ? -19.653 48.380 -20.502 1.00 10.97 105 GLY A O 1
ATOM 528 N N . LYS A 1 63 ? -19.624 47.750 -18.341 1.00 10.41 106 LYS A N 1
ATOM 529 C CA . LYS A 1 63 ? -19.659 46.326 -18.640 1.00 10.95 106 LYS A CA 1
ATOM 530 C C . LYS A 1 63 ? -20.762 45.573 -17.908 1.00 10.52 106 LYS A C 1
ATOM 531 O O . LYS A 1 63 ? -21.433 46.116 -17.028 1.00 11.68 106 LYS A O 1
ATOM 537 N N . LYS A 1 64 ? -20.924 44.307 -18.278 1.00 10.58 107 LYS A N 1
ATOM 538 C CA . LYS A 1 64 ? -21.962 43.450 -17.723 1.00 10.14 107 LYS A CA 1
ATOM 539 C C . LYS A 1 64 ? -21.448 42.390 -16.758 1.00 9.02 107 LYS A C 1
ATOM 540 O O . LYS A 1 64 ? -20.368 41.833 -16.949 1.00 10.09 107 LYS A O 1
ATOM 546 N N . VAL A 1 65 ? -22.240 42.109 -15.727 1.00 9.97 109 VAL A N 1
ATOM 547 C CA . VAL A 1 65 ? -21.885 41.079 -14.754 1.00 10.12 109 VAL A CA 1
ATOM 548 C C . VAL A 1 65 ? -22.276 39.737 -15.364 1.00 10.27 109 VAL A C 1
ATOM 549 O O . VAL A 1 65 ? -23.454 39.487 -15.628 1.00 11.11 109 VAL A O 1
ATOM 553 N N . ILE A 1 66 ? -21.289 38.874 -15.582 1.00 9.58 110 ILE A N 1
ATOM 554 C CA . ILE A 1 66 ? -21.536 37.572 -16.196 1.00 10.22 110 ILE A CA 1
ATOM 555 C C . ILE A 1 66 ? -21.432 36.381 -15.249 1.00 10.85 110 ILE A C 1
ATOM 556 O O . ILE A 1 66 ? -21.743 35.255 -15.634 1.00 11.08 110 ILE A O 1
ATOM 561 N N . MET A 1 67 ? -20.999 36.623 -14.017 1.00 9.63 111 MET A N 1
ATOM 562 C CA . MET A 1 67 ? -20.837 35.539 -13.055 1.00 10.12 111 MET A CA 1
ATOM 563 C C . MET A 1 67 ? -20.899 36.030 -11.613 1.00 9.26 111 MET A C 1
ATOM 564 O O . MET A 1 67 ? -20.460 37.138 -11.304 1.00 9.08 111 MET A O 1
ATOM 569 N N . ASN A 1 68 ? -21.458 35.200 -10.737 1.00 8.12 112 ASN A N 1
ATOM 570 C CA . ASN A 1 68 ? -21.533 35.511 -9.312 1.00 8.75 112 ASN A CA 1
ATOM 571 C C . ASN A 1 68 ? -21.200 34.224 -8.577 1.00 7.81 112 ASN A C 1
ATOM 572 O O . ASN A 1 68 ? -21.716 33.164 -8.921 1.00 8.87 112 ASN A O 1
ATOM 577 N N . ILE A 1 69 ? -20.325 34.318 -7.582 1.00 8.10 113 ILE A N 1
ATOM 578 C CA . ILE A 1 69 ? -19.925 33.167 -6.775 1.00 8.19 113 ILE A CA 1
ATOM 579 C C . ILE A 1 69 ? -20.122 33.522 -5.297 1.00 8.03 113 ILE A C 1
ATOM 580 O O . ILE A 1 69 ? -19.599 34.533 -4.832 1.00 8.14 113 ILE A O 1
ATOM 585 N N . ALA A 1 70 ? -20.880 32.700 -4.570 1.00 8.29 114 ALA A N 1
ATOM 586 C CA . ALA A 1 70 ? -21.137 32.922 -3.142 1.00 8.10 114 ALA A CA 1
ATOM 587 C C . ALA A 1 70 ? -20.125 32.131 -2.320 1.00 8.18 114 ALA A C 1
ATOM 588 O O . ALA A 1 70 ? -19.947 30.937 -2.566 1.00 10.69 114 ALA A O 1
ATOM 590 N N . THR A 1 71 ? -19.477 32.778 -1.347 1.00 8.45 115 THR A N 1
ATOM 591 C CA . THR A 1 71 ? -18.470 32.090 -0.528 1.00 8.04 115 THR A CA 1
ATOM 592 C C . THR A 1 71 ? -18.984 31.392 0.737 1.00 8.94 115 THR A C 1
ATOM 593 O O . THR A 1 71 ? -18.219 30.750 1.455 1.00 9.19 115 THR A O 1
ATOM 597 N N . HIS A 1 72 ? -20.273 31.569 1.014 1.00 7.28 116 HIS A N 1
ATOM 598 C CA . HIS A 1 72 ? -21.003 30.861 2.071 1.00 7.44 116 HIS A CA 1
ATOM 599 C C . HIS A 1 72 ? -22.463 31.288 2.026 1.00 6.50 116 HIS A C 1
ATOM 600 O O . HIS A 1 72 ? -22.822 32.159 1.237 1.00 8.17 116 HIS A O 1
ATOM 607 N N . SER A 1 73 ? -23.312 30.651 2.822 1.00 7.03 117 SER A N 1
ATOM 608 C CA . SER A 1 73 ? -24.751 30.905 2.757 1.00 7.15 117 SER A CA 1
ATOM 609 C C . SER A 1 73 ? -25.349 32.197 3.280 1.00 7.53 117 SER A C 1
ATOM 610 O O . SER A 1 73 ? -26.505 32.502 2.968 1.00 8.52 117 SER A O 1
ATOM 613 N N . HIS A 1 74 ? -24.596 32.964 4.061 1.00 7.53 118 HIS A N 1
ATOM 614 C CA . HIS A 1 74 ? -25.155 34.179 4.638 1.00 7.66 118 HIS A CA 1
ATOM 615 C C . HIS A 1 74 ? -25.465 35.308 3.668 1.00 7.46 118 HIS A C 1
ATOM 616 O O . HIS A 1 74 ? -24.942 35.349 2.557 1.00 7.98 118 HIS A O 1
ATOM 623 N N . ASP A 1 75 ? -26.348 36.204 4.111 1.00 9.41 119 ASP A N 1
ATOM 624 C CA . ASP A 1 75 ? -26.839 37.345 3.331 1.00 10.88 119 ASP A CA 1
ATOM 625 C C . ASP A 1 75 ? -25.791 38.219 2.657 1.00 9.46 119 ASP A C 1
ATOM 626 O O . ASP A 1 75 ? -26.056 38.797 1.601 1.00 11.55 119 ASP A O 1
ATOM 631 N N . ASP A 1 76 ? -24.617 38.334 3.269 1.00 8.11 120 ASP A N 1
ATOM 632 C CA . ASP A 1 76 ? -23.559 39.155 2.699 1.00 8.76 120 ASP A CA 1
ATOM 633 C C . ASP A 1 76 ? -22.732 38.423 1.648 1.00 7.84 120 ASP A C 1
ATOM 634 O O . ASP A 1 76 ? -21.800 38.991 1.081 1.00 9.44 120 ASP A O 1
ATOM 639 N N . ARG A 1 77 ? -23.088 37.169 1.370 1.00 7.66 121 ARG A N 1
ATOM 640 C CA . ARG A 1 77 ? -22.359 36.371 0.387 1.00 8.29 121 ARG A CA 1
ATOM 641 C C . ARG A 1 77 ? -23.273 35.751 -0.668 1.00 7.90 121 ARG A C 1
ATOM 642 O O . ARG A 1 77 ? -22.980 35.806 -1.863 1.00 9.58 121 ARG A O 1
ATOM 650 N N . ALA A 1 78 ? -24.380 35.159 -0.224 1.00 7.67 122 ALA A N 1
ATOM 651 C CA . ALA A 1 78 ? -25.316 34.500 -1.136 1.00 6.92 122 ALA A CA 1
ATOM 652 C C . ALA A 1 78 ? -26.619 35.268 -1.355 1.00 8.10 122 ALA A C 1
ATOM 653 O O . ALA A 1 78 ? -27.472 34.842 -2.136 1.00 8.64 122 ALA A O 1
ATOM 655 N N . GLY A 1 79 ? -26.766 36.400 -0.680 1.00 7.70 123 GLY A N 1
ATOM 656 C CA . GLY A 1 79 ? -27.986 37.180 -0.805 1.00 8.34 123 GLY A CA 1
ATOM 657 C C . GLY A 1 79 ? -28.339 37.661 -2.199 1.00 9.87 123 GLY A C 1
ATOM 658 O O . GLY A 1 79 ? -29.510 37.930 -2.490 1.00 11.61 123 GLY A O 1
ATOM 659 N N . GLY A 1 80 ? -27.342 37.765 -3.070 1.00 9.43 124 GLY A N 1
ATOM 660 C CA . GLY A 1 80 ? -27.598 38.241 -4.416 1.00 9.77 124 GLY A CA 1
ATOM 661 C C . GLY A 1 80 ? -27.766 37.179 -5.485 1.00 9.43 124 GLY A C 1
ATOM 662 O O . GLY A 1 80 ? -27.853 37.505 -6.666 1.00 9.77 124 GLY A O 1
ATOM 663 N N . LEU A 1 81 ? -27.827 35.909 -5.093 1.00 9.40 125 LEU A N 1
ATOM 664 C CA . LEU A 1 81 ? -27.971 34.849 -6.082 1.00 9.34 125 LEU A CA 1
ATOM 665 C C . LEU A 1 81 ? -29.203 35.008 -6.974 1.00 10.27 125 LEU A C 1
ATOM 666 O O . LEU A 1 81 ? -29.121 34.791 -8.182 1.00 11.99 125 LEU A O 1
ATOM 671 N N . GLU A 1 82 ? -30.336 35.392 -6.392 1.00 10.20 126 GLU A N 1
ATOM 672 C CA . GLU A 1 82 ? -31.548 35.579 -7.183 1.00 11.25 126 GLU A CA 1
ATOM 673 C C . GLU A 1 82 ? -31.389 36.764 -8.137 1.00 9.94 126 GLU A C 1
ATOM 674 O O . GLU A 1 82 ? -31.708 36.667 -9.323 1.00 11.02 126 GLU A O 1
ATOM 680 N N . TYR A 1 83 ? -30.886 37.877 -7.615 1.00 9.76 127 TYR A N 1
ATOM 681 C CA . TYR A 1 83 ? -30.698 39.084 -8.414 1.00 9.11 127 TYR A CA 1
ATOM 682 C C . TYR A 1 83 ? -29.727 38.884 -9.574 1.00 9.92 127 TYR A C 1
ATOM 683 O O . TYR A 1 83 ? -30.033 39.209 -10.724 1.00 9.84 127 TYR A O 1
ATOM 692 N N . PHE A 1 84 ? -28.544 38.366 -9.275 1.00 8.58 128 PHE A N 1
ATOM 693 C CA . PHE A 1 84 ? -27.562 38.168 -10.325 1.00 8.77 128 PHE A CA 1
ATOM 694 C C . PHE A 1 84 ? -28.043 37.163 -11.362 1.00 10.02 128 PHE A C 1
ATOM 695 O O . PHE A 1 84 ? -27.719 37.282 -12.542 1.00 11.82 128 PHE A O 1
ATOM 703 N N . GLY A 1 85 ? -28.832 36.185 -10.932 1.00 10.97 129 GLY A N 1
ATOM 704 C CA . GLY A 1 85 ? -29.353 35.221 -11.882 1.00 11.68 129 GLY A CA 1
ATOM 705 C C . GLY A 1 85 ? -30.358 35.908 -12.791 1.00 12.25 129 GLY A C 1
ATOM 706 O O . GLY A 1 85 ? -30.383 35.684 -14.004 1.00 13.11 129 GLY A O 1
ATOM 707 N N . LYS A 1 86 ? -31.186 36.759 -12.197 1.00 11.69 130 LYS A N 1
ATOM 708 C CA . LYS A 1 86 ? -32.205 37.489 -12.941 1.00 13.35 130 LYS A CA 1
ATOM 709 C C . LYS A 1 86 ? -31.600 38.398 -14.009 1.00 13.97 130 LYS A C 1
ATOM 710 O O . LYS A 1 86 ? -32.175 38.555 -15.088 1.00 13.83 130 LYS A O 1
ATOM 716 N N . ILE A 1 87 ? -30.446 38.998 -13.727 1.00 12.27 131 ILE A N 1
ATOM 717 C CA . ILE A 1 87 ? -29.838 39.881 -14.715 1.00 12.19 131 ILE A CA 1
ATOM 718 C C . ILE A 1 87 ? -28.932 39.183 -15.729 1.00 12.46 131 ILE A C 1
ATOM 719 O O . ILE A 1 87 ? -28.194 39.839 -16.459 1.00 12.90 131 ILE A O 1
ATOM 724 N N . GLY A 1 88 ? -28.983 37.854 -15.765 1.00 13.48 133 GLY A N 1
ATOM 725 C CA . GLY A 1 88 ? -28.210 37.107 -16.744 1.00 12.78 133 GLY A CA 1
ATOM 726 C C . GLY A 1 88 ? -26.873 36.502 -16.372 1.00 12.67 133 GLY A C 1
ATOM 727 O O . GLY A 1 88 ? -26.229 35.881 -17.212 1.00 12.50 133 GLY A O 1
ATOM 728 N N . ALA A 1 89 ? -26.441 36.673 -15.131 1.00 11.47 134 ALA A N 1
ATOM 729 C CA . ALA A 1 89 ? -25.160 36.115 -14.720 1.00 11.87 134 ALA A CA 1
ATOM 730 C C . ALA A 1 89 ? -25.250 34.632 -14.388 1.00 11.18 134 ALA A C 1
ATOM 731 O O . ALA A 1 89 ? -26.302 34.136 -13.983 1.00 11.36 134 ALA A O 1
ATOM 733 N N A LYS A 1 90 ? -24.147 33.918 -14.586 0.50 11.67 135 LYS A N 1
ATOM 734 N N B LYS A 1 90 ? -24.139 33.928 -14.572 0.50 11.30 135 LYS A N 1
ATOM 735 C CA A LYS A 1 90 ? -24.105 32.500 -14.256 0.50 11.22 135 LYS A CA 1
ATOM 736 C CA B LYS A 1 90 ? -24.070 32.506 -14.260 0.50 10.49 135 LYS A CA 1
ATOM 737 C C A LYS A 1 90 ? -23.731 32.470 -12.781 0.50 10.61 135 LYS A C 1
ATOM 738 C C B LYS A 1 90 ? -23.719 32.466 -12.776 0.50 10.21 135 LYS A C 1
ATOM 739 O O A LYS A 1 90 ? -22.709 33.032 -12.385 0.50 11.35 135 LYS A O 1
ATOM 740 O O B LYS A 1 90 ? -22.697 33.017 -12.366 0.50 11.12 135 LYS A O 1
ATOM 751 N N . THR A 1 91 ? -24.567 31.835 -11.967 1.00 9.49 136 THR A N 1
ATOM 752 C CA . THR A 1 91 ? -24.326 31.780 -10.530 1.00 9.16 136 THR A CA 1
ATOM 753 C C . THR A 1 91 ? -23.823 30.441 -10.007 1.00 8.85 136 THR A C 1
ATOM 754 O O . THR A 1 91 ? -24.259 29.372 -10.448 1.00 9.80 136 THR A O 1
ATOM 758 N N . TYR A 1 92 ? -22.901 30.527 -9.051 1.00 9.13 137 TYR A N 1
ATOM 759 C CA . TYR A 1 92 ? -22.259 29.360 -8.449 1.00 8.50 137 TYR A CA 1
ATOM 760 C C . TYR A 1 92 ? -22.158 29.393 -6.935 1.00 8.63 137 TYR A C 1
ATOM 761 O O . TYR A 1 92 ? -22.080 30.453 -6.319 1.00 8.92 137 TYR A O 1
ATOM 770 N N . SER A 1 93 ? -22.117 28.200 -6.352 1.00 8.97 138 SER A N 1
ATOM 771 C CA . SER A 1 93 ? -21.926 28.022 -4.918 1.00 8.24 138 SER A CA 1
ATOM 772 C C . SER A 1 93 ? -21.458 26.589 -4.745 1.00 8.66 138 SER A C 1
ATOM 773 O O . SER A 1 93 ? -21.544 25.787 -5.679 1.00 9.16 138 SER A O 1
ATOM 776 N N . THR A 1 94 ? -20.928 26.264 -3.575 1.00 8.56 139 THR A N 1
ATOM 777 C CA . THR A 1 94 ? -20.517 24.889 -3.335 1.00 7.76 139 THR A CA 1
ATOM 778 C C . THR A 1 94 ? -21.789 24.094 -3.053 1.00 7.35 139 THR A C 1
ATOM 779 O O . THR A 1 94 ? -22.860 24.663 -2.806 1.00 8.31 139 THR A O 1
ATOM 783 N N . LYS A 1 95 ? -21.677 22.774 -3.089 1.00 8.52 140 LYS A N 1
ATOM 784 C CA . LYS A 1 95 ? -22.828 21.929 -2.808 1.00 9.73 140 LYS A CA 1
ATOM 785 C C . LYS A 1 95 ? -23.242 22.062 -1.345 1.00 9.36 140 LYS A C 1
ATOM 786 O O . LYS A 1 95 ? -24.427 22.023 -1.024 1.00 9.73 140 LYS A O 1
ATOM 792 N N . MET A 1 96 ? -22.273 22.239 -0.455 1.00 9.54 141 MET A N 1
ATOM 793 C CA . MET A 1 96 ? -22.607 22.379 0.957 1.00 9.92 141 MET A CA 1
ATOM 794 C C . MET A 1 96 ? -23.414 23.654 1.174 1.00 8.92 141 MET A C 1
ATOM 795 O O . MET A 1 96 ? -24.413 23.655 1.889 1.00 10.00 141 MET A O 1
ATOM 800 N N . THR A 1 97 ? -22.982 24.744 0.550 1.00 8.07 142 THR A N 1
ATOM 801 C CA . THR A 1 97 ? -23.695 26.008 0.680 1.00 7.85 142 THR A CA 1
ATOM 802 C C . THR A 1 97 ? -25.100 25.871 0.091 1.00 7.51 142 THR A C 1
ATOM 803 O O . THR A 1 97 ? -26.070 26.405 0.630 1.00 7.99 142 THR A O 1
ATOM 807 N N . ASP A 1 98 ? -25.203 25.135 -1.009 1.00 7.81 143 ASP A N 1
ATOM 808 C CA . ASP A 1 98 ? -26.487 24.922 -1.663 1.00 8.73 143 ASP A CA 1
ATOM 809 C C . ASP A 1 98 ? -27.456 24.199 -0.728 1.00 8.53 143 ASP A C 1
ATOM 810 O O . ASP A 1 98 ? -28.639 24.540 -0.662 1.00 9.81 143 ASP A O 1
ATOM 815 N N A SER A 1 99 ? -26.945 23.204 -0.008 0.50 9.14 144 SER A N 1
ATOM 816 N N B SER A 1 99 ? -26.954 23.200 -0.008 0.50 8.85 144 SER A N 1
ATOM 817 C CA A SER A 1 99 ? -27.762 22.435 0.924 0.50 9.80 144 SER A CA 1
ATOM 818 C CA B SER A 1 99 ? -27.791 22.445 0.918 0.50 9.17 144 SER A CA 1
ATOM 819 C C A SER A 1 99 ? -28.289 23.324 2.047 0.50 9.73 144 SER A C 1
ATOM 820 C C B SER A 1 99 ? -28.299 23.333 2.048 0.50 9.38 144 SER A C 1
ATOM 821 O O A SER A 1 99 ? -29.437 23.192 2.467 0.50 10.40 144 SER A O 1
ATOM 822 O O B SER A 1 99 ? -29.445 23.210 2.476 0.50 10.08 144 SER A O 1
ATOM 827 N N . ILE A 1 100 ? -27.445 24.231 2.527 1.00 8.91 145 ILE A N 1
ATOM 828 C CA . ILE A 1 100 ? -27.833 25.138 3.599 1.00 9.72 145 ILE A CA 1
ATOM 829 C C . ILE A 1 100 ? -28.895 26.118 3.098 1.00 10.37 145 ILE A C 1
ATOM 830 O O . ILE A 1 100 ? -29.893 26.364 3.776 1.00 10.63 145 ILE A O 1
ATOM 835 N N . LEU A 1 101 ? -28.680 26.676 1.910 1.00 9.31 146 LEU A N 1
ATOM 836 C CA . LEU A 1 101 ? -29.638 27.618 1.335 1.00 8.69 146 LEU A CA 1
ATOM 837 C C . LEU A 1 101 ? -30.991 26.951 1.117 1.00 9.28 146 LEU A C 1
ATOM 838 O O . LEU A 1 101 ? -32.034 27.546 1.392 1.00 9.93 146 LEU A O 1
ATOM 843 N N . ALA A 1 102 ? -30.966 25.717 0.622 1.00 9.66 147 ALA A N 1
ATOM 844 C CA . ALA A 1 102 ? -32.195 24.970 0.376 1.00 11.09 147 ALA A CA 1
ATOM 845 C C . ALA A 1 102 ? -32.949 24.783 1.689 1.00 11.62 147 ALA A C 1
ATOM 846 O O . ALA A 1 102 ? -34.163 24.983 1.756 1.00 12.56 147 ALA A O 1
ATOM 848 N N . LYS A 1 103 ? -32.219 24.404 2.732 1.00 11.60 148 LYS A N 1
ATOM 849 C CA . LYS A 1 103 ? -32.813 24.193 4.049 1.00 14.76 148 LYS A CA 1
ATOM 850 C C . LYS A 1 103 ? -33.435 25.477 4.611 1.00 14.46 148 LYS A C 1
ATOM 851 O O . LYS A 1 103 ? -34.482 25.432 5.262 1.00 16.01 148 LYS A O 1
ATOM 857 N N . GLU A 1 104 ? -32.807 26.621 4.346 1.00 14.11 149 GLU A N 1
ATOM 858 C CA . GLU A 1 104 ? -33.322 27.900 4.837 1.00 13.04 149 GLU A CA 1
ATOM 859 C C . GLU A 1 104 ? -34.311 28.548 3.864 1.00 13.25 149 GLU A C 1
ATOM 860 O O . GLU A 1 104 ? -34.764 29.671 4.086 1.00 13.82 149 GLU A O 1
ATOM 866 N N A ASN A 1 105 ? -34.647 27.836 2.795 0.50 13.87 150 ASN A N 1
ATOM 867 N N B ASN A 1 105 ? -34.629 27.823 2.791 0.50 13.89 150 ASN A N 1
ATOM 868 C CA A ASN A 1 105 ? -35.584 28.345 1.791 0.50 14.75 150 ASN A CA 1
ATOM 869 C CA B ASN A 1 105 ? -35.543 28.288 1.748 0.50 14.79 150 ASN A CA 1
ATOM 870 C C A ASN A 1 105 ? -35.123 29.669 1.188 0.50 13.74 150 ASN A C 1
ATOM 871 C C B ASN A 1 105 ? -35.124 29.626 1.150 0.50 13.84 150 ASN A C 1
ATOM 872 O O A ASN A 1 105 ? -35.920 30.590 1.004 0.50 13.30 150 ASN A O 1
ATOM 873 O O B ASN A 1 105 ? -35.949 30.514 0.934 0.50 13.29 150 ASN A O 1
ATOM 882 N N . LYS A 1 106 ? -33.832 29.755 0.882 1.00 13.29 167 LYS A N 1
ATOM 883 C CA . LYS A 1 106 ? -33.264 30.961 0.291 1.00 12.96 167 LYS A CA 1
ATOM 884 C C . LYS A 1 106 ? -32.941 30.642 -1.165 1.00 11.83 167 LYS A C 1
ATOM 885 O O . LYS A 1 106 ? -32.733 29.483 -1.514 1.00 12.02 167 LYS A O 1
ATOM 891 N N . PRO A 1 107 ? -32.922 31.658 -2.038 1.00 10.93 168 PRO A N 1
ATOM 892 C CA . PRO A 1 107 ? -32.607 31.378 -3.442 1.00 10.87 168 PRO A CA 1
ATOM 893 C C . PRO A 1 107 ? -31.250 30.688 -3.569 1.00 11.19 168 PRO A C 1
ATOM 894 O O . PRO A 1 107 ? -30.314 30.987 -2.824 1.00 10.82 168 PRO A O 1
ATOM 898 N N . ARG A 1 108 ? -31.151 29.773 -4.524 1.00 11.02 169 ARG A N 1
ATOM 899 C CA . ARG A 1 108 ? -29.930 29.008 -4.731 1.00 9.55 169 ARG A CA 1
ATOM 900 C C . ARG A 1 108 ? -29.203 29.336 -6.029 1.00 9.80 169 ARG A C 1
ATOM 901 O O . ARG A 1 108 ? -29.761 29.973 -6.924 1.00 11.36 169 ARG A O 1
ATOM 909 N N . ALA A 1 109 ? -27.952 28.895 -6.118 1.00 8.65 170 ALA A N 1
ATOM 910 C CA . ALA A 1 109 ? -27.137 29.121 -7.304 1.00 9.67 170 ALA A CA 1
ATOM 911 C C . ALA A 1 109 ? -27.568 28.155 -8.405 1.00 9.46 170 ALA A C 1
ATOM 912 O O . ALA A 1 109 ? -28.161 27.108 -8.132 1.00 11.56 170 ALA A O 1
ATOM 914 N N . GLN A 1 110 ? -27.271 28.509 -9.650 1.00 9.23 171 GLN A N 1
ATOM 915 C CA . GLN A 1 110 ? -27.634 27.666 -10.784 1.00 9.17 171 GLN A CA 1
ATOM 916 C C . GLN A 1 110 ? -26.709 26.462 -10.888 1.00 9.29 171 GLN A C 1
ATOM 917 O O . GLN A 1 110 ? -27.142 25.364 -11.238 1.00 10.18 171 GLN A O 1
ATOM 923 N N . TYR A 1 111 ? -25.435 26.677 -10.576 1.00 8.69 172 TYR A N 1
ATOM 924 C CA . TYR A 1 111 ? -24.432 25.624 -10.654 1.00 9.10 172 TYR A CA 1
ATOM 925 C C . TYR A 1 111 ? -23.735 25.423 -9.318 1.00 9.81 172 TYR A C 1
ATOM 926 O O . TYR A 1 111 ? -23.483 26.379 -8.589 1.00 10.11 172 TYR A O 1
ATOM 935 N N . THR A 1 112 ? -23.415 24.174 -8.999 1.00 9.99 173 THR A N 1
ATOM 936 C CA . THR A 1 112 ? -22.735 23.874 -7.748 1.00 11.65 173 THR A CA 1
ATOM 937 C C . THR A 1 112 ? -21.520 22.993 -7.995 1.00 12.55 173 THR A C 1
ATOM 938 O O . THR A 1 112 ? -21.446 22.287 -9.000 1.00 14.31 173 THR A O 1
ATOM 942 N N . PHE A 1 113 ? -20.559 23.052 -7.079 1.00 12.45 174 PHE A N 1
ATOM 943 C CA . PHE A 1 113 ? -19.349 22.249 -7.184 1.00 11.62 174 PHE A CA 1
ATOM 944 C C . PHE A 1 113 ? -18.928 21.728 -5.816 1.00 12.36 174 PHE A C 1
ATOM 945 O O . PHE A 1 113 ? -19.323 22.276 -4.785 1.00 11.21 174 PHE A O 1
ATOM 953 N N . ASP A 1 114 ? -18.124 20.670 -5.819 1.00 13.38 175 ASP A N 1
ATOM 954 C CA . ASP A 1 114 ? -17.658 20.029 -4.593 1.00 14.35 175 ASP A CA 1
ATOM 955 C C . ASP A 1 114 ? -16.510 20.732 -3.875 1.00 14.71 175 ASP A C 1
ATOM 956 O O . ASP A 1 114 ? -15.354 20.309 -3.956 1.00 15.31 175 ASP A O 1
ATOM 961 N N . ASN A 1 115 ? -16.858 21.807 -3.170 1.00 12.75 176 ASN A N 1
ATOM 962 C CA . ASN A 1 115 ? -15.934 22.612 -2.374 1.00 12.67 176 ASN A CA 1
ATOM 963 C C . ASN A 1 115 ? -14.800 23.351 -3.070 1.00 13.03 176 ASN A C 1
ATOM 964 O O . ASN A 1 115 ? -14.545 24.512 -2.758 1.00 13.13 176 ASN A O 1
ATOM 969 N N . ASN A 1 116 ? -14.111 22.688 -3.993 1.00 12.87 177 ASN A N 1
ATOM 970 C CA . ASN A 1 116 ? -12.989 23.307 -4.695 1.00 13.45 177 ASN A CA 1
ATOM 971 C C . ASN A 1 116 ? -13.208 23.358 -6.202 1.00 13.19 177 ASN A C 1
ATOM 972 O O . ASN A 1 116 ? -13.733 22.414 -6.789 1.00 15.86 177 ASN A O 1
ATOM 977 N N . LYS A 1 117 ? -12.791 24.456 -6.827 1.00 13.08 178 LYS A N 1
ATOM 978 C CA . LYS A 1 117 ? -12.938 24.601 -8.271 1.00 14.02 178 LYS A CA 1
ATOM 979 C C . LYS A 1 117 ? -12.052 25.705 -8.832 1.00 13.72 178 LYS A C 1
ATOM 980 O O . LYS A 1 117 ? -11.925 26.780 -8.242 1.00 13.45 178 LYS A O 1
ATOM 986 N N . SER A 1 118 ? -11.427 25.425 -9.970 1.00 15.11 179 SER A N 1
ATOM 987 C CA . SER A 1 118 ? -10.578 26.404 -10.631 1.00 15.74 179 SER A CA 1
ATOM 988 C C . SER A 1 118 ? -11.383 27.030 -11.762 1.00 15.32 179 SER A C 1
ATOM 989 O O . SER A 1 118 ? -12.006 26.325 -12.558 1.00 17.71 179 SER A O 1
ATOM 992 N N . PHE A 1 119 ? -11.378 28.356 -11.823 1.00 13.71 180 PHE A N 1
ATOM 993 C CA . PHE A 1 119 ? -12.115 29.075 -12.852 1.00 15.08 180 PHE A CA 1
ATOM 994 C C . PHE A 1 119 ? -11.207 29.749 -13.871 1.00 16.11 180 PHE A C 1
ATOM 995 O O . PHE A 1 119 ? -10.087 30.152 -13.563 1.00 16.42 180 PHE A O 1
ATOM 1003 N N . LYS A 1 120 ? -11.718 29.871 -15.089 1.00 18.16 181 LYS A N 1
ATOM 1004 C CA . LYS A 1 120 ? -11.006 30.521 -16.177 1.00 19.69 181 LYS A CA 1
ATOM 1005 C C . LYS A 1 120 ? -12.029 31.381 -16.909 1.00 19.84 181 LYS A C 1
ATOM 1006 O O . LYS A 1 120 ? -12.920 30.861 -17.577 1.00 21.82 181 LYS A O 1
ATOM 1012 N N . VAL A 1 121 ? -11.911 32.696 -16.759 1.00 20.54 182 VAL A N 1
ATOM 1013 C CA . VAL A 1 121 ? -12.827 33.626 -17.405 1.00 20.35 182 VAL A CA 1
ATOM 1014 C C . VAL A 1 121 ? -12.017 34.615 -18.227 1.00 21.62 182 VAL A C 1
ATOM 1015 O O . VAL A 1 121 ? -11.261 35.417 -17.680 1.00 20.08 182 VAL A O 1
ATOM 1019 N N . GLY A 1 122 ? -12.181 34.558 -19.543 1.00 23.40 183 GLY A N 1
ATOM 1020 C CA . GLY A 1 122 ? -11.423 35.445 -20.402 1.00 25.01 183 GLY A CA 1
ATOM 1021 C C . GLY A 1 122 ? -9.963 35.064 -20.262 1.00 25.73 183 GLY A C 1
ATOM 1022 O O . GLY A 1 122 ? -9.606 33.899 -20.431 1.00 27.24 183 GLY A O 1
ATOM 1023 N N . LYS A 1 123 ? -9.116 36.035 -19.940 1.00 26.38 184 LYS A N 1
ATOM 1024 C CA . LYS A 1 123 ? -7.694 35.768 -19.772 1.00 26.13 184 LYS A CA 1
ATOM 1025 C C . LYS A 1 123 ? -7.344 35.695 -18.289 1.00 25.43 184 LYS A C 1
ATOM 1026 O O . LYS A 1 123 ? -6.172 35.660 -17.919 1.00 26.35 184 LYS A O 1
ATOM 1032 N N . SER A 1 124 ? -8.370 35.664 -17.444 1.00 23.86 185 SER A N 1
ATOM 1033 C CA . SER A 1 124 ? -8.167 35.608 -16.001 1.00 22.63 185 SER A CA 1
ATOM 1034 C C . SER A 1 124 ? -8.397 34.223 -15.414 1.00 21.02 185 SER A C 1
ATOM 1035 O O . SER A 1 124 ? -9.205 33.442 -15.916 1.00 21.65 185 SER A O 1
ATOM 1038 N N . GLU A 1 125 ? -7.674 33.932 -14.339 1.00 19.78 186 GLU A N 1
ATOM 1039 C CA . GLU A 1 125 ? -7.787 32.653 -13.657 1.00 18.95 186 GLU A CA 1
ATOM 1040 C C . GLU A 1 125 ? -7.857 32.883 -12.151 1.00 17.01 186 GLU A C 1
ATOM 1041 O O . GLU A 1 125 ? -7.192 33.767 -11.615 1.00 17.48 186 GLU A O 1
ATOM 1047 N N . PHE A 1 126 ? -8.682 32.095 -11.473 1.00 15.70 187 PHE A N 1
ATOM 1048 C CA . PHE A 1 126 ? -8.807 32.191 -10.027 1.00 14.32 187 PHE A CA 1
ATOM 1049 C C . PHE A 1 126 ? -9.362 30.873 -9.514 1.00 13.06 187 PHE A C 1
ATOM 1050 O O . PHE A 1 126 ? -9.922 30.088 -10.280 1.00 13.65 187 PHE A O 1
ATOM 1058 N N . GLN A 1 127 ? -9.183 30.609 -8.226 1.00 12.83 188 GLN A N 1
ATOM 1059 C CA . GLN A 1 127 ? -9.665 29.354 -7.673 1.00 13.41 188 GLN A CA 1
ATOM 1060 C C . GLN A 1 127 ? -10.377 29.504 -6.340 1.00 11.57 188 GLN A C 1
ATOM 1061 O O . GLN A 1 127 ? -10.036 30.359 -5.525 1.00 11.85 188 GLN A O 1
ATOM 1067 N N . VAL A 1 128 ? -11.383 28.662 -6.142 1.00 10.10 189 VAL A N 1
ATOM 1068 C CA . VAL A 1 128 ? -12.142 28.638 -4.904 1.00 10.97 189 VAL A CA 1
ATOM 1069 C C . VAL A 1 128 ? -11.571 27.467 -4.111 1.00 10.36 189 VAL A C 1
ATOM 1070 O O . VAL A 1 128 ? -11.468 26.350 -4.626 1.00 11.80 189 VAL A O 1
ATOM 1074 N N . TYR A 1 129 ? -11.192 27.732 -2.865 1.00 9.00 190 TYR A N 1
ATOM 1075 C CA . TYR A 1 129 ? -10.602 26.718 -1.995 1.00 8.69 190 TYR A CA 1
ATOM 1076 C C . TYR A 1 129 ? -11.354 26.583 -0.675 1.00 8.42 190 TYR A C 1
ATOM 1077 O O . TYR A 1 129 ? -11.687 27.585 -0.036 1.00 8.57 190 TYR A O 1
ATOM 1086 N N . TYR A 1 130 ? -11.615 25.337 -0.277 1.00 8.11 191 TYR A N 1
ATOM 1087 C CA . TYR A 1 130 ? -12.302 25.040 0.980 1.00 7.64 191 TYR A CA 1
ATOM 1088 C C . TYR A 1 130 ? -11.240 24.663 2.013 1.00 8.69 191 TYR A C 1
ATOM 1089 O O . TYR A 1 130 ? -10.636 23.599 1.926 1.00 9.80 191 TYR A O 1
ATOM 1098 N N . PRO A 1 131 ? -11.013 25.528 3.015 1.00 8.82 192 PRO A N 1
ATOM 1099 C CA . PRO A 1 131 ? -10.015 25.298 4.066 1.00 9.30 192 PRO A CA 1
ATOM 1100 C C . PRO A 1 131 ? -10.454 24.441 5.246 1.00 10.31 192 PRO A C 1
ATOM 1101 O O . PRO A 1 131 ? -9.616 23.977 6.022 1.00 10.56 192 PRO A O 1
ATOM 1105 N N . GLY A 1 132 ? -11.762 24.239 5.375 1.00 9.43 193 GLY A N 1
ATOM 1106 C CA . GLY A 1 132 ? -12.309 23.484 6.487 1.00 8.89 193 GLY A CA 1
ATOM 1107 C C . GLY A 1 132 ? -13.318 24.376 7.194 1.00 7.31 193 GLY A C 1
ATOM 1108 O O . GLY A 1 132 ? -13.508 25.528 6.805 1.00 8.67 193 GLY A O 1
ATOM 1109 N N . LYS A 1 133 ? -13.955 23.864 8.242 1.00 8.01 194 LYS A N 1
ATOM 1110 C CA . LYS A 1 133 ? -14.950 24.638 8.985 1.00 7.14 194 LYS A CA 1
ATOM 1111 C C . LYS A 1 133 ? -14.330 25.773 9.806 1.00 8.24 194 LYS A C 1
ATOM 1112 O O . LYS A 1 133 ? -13.216 25.654 10.319 1.00 8.60 194 LYS A O 1
ATOM 1118 N N . GLY A 1 134 ? -15.064 26.874 9.936 1.00 7.00 195 GLY A N 1
ATOM 1119 C CA . GLY A 1 134 ? -14.573 28.002 10.710 1.00 7.11 195 GLY A CA 1
ATOM 1120 C C . GLY A 1 134 ? -15.726 28.905 11.088 1.00 8.29 195 GLY A C 1
ATOM 1121 O O . GLY A 1 134 ? -16.480 28.619 12.023 1.00 9.28 195 GLY A O 1
ATOM 1122 N N . HIS A 1 135 ? -15.862 30.006 10.364 1.00 7.17 196 HIS A N 1
ATOM 1123 C CA . HIS A 1 135 ? -16.954 30.942 10.590 1.00 6.99 196 HIS A CA 1
ATOM 1124 C C . HIS A 1 135 ? -18.260 30.158 10.409 1.00 7.05 196 HIS A C 1
ATOM 1125 O O . HIS A 1 135 ? -19.233 30.357 11.142 1.00 7.37 196 HIS A O 1
ATOM 1132 N N . THR A 1 136 ? -18.268 29.281 9.409 1.00 6.93 197 THR A N 1
ATOM 1133 C CA . THR A 1 136 ? -19.394 28.388 9.129 1.00 7.50 197 THR A CA 1
ATOM 1134 C C . THR A 1 136 ? -18.779 27.101 8.605 1.00 6.04 197 THR A C 1
ATOM 1135 O O . THR A 1 136 ? -17.568 27.036 8.370 1.00 8.00 197 THR A O 1
ATOM 1139 N N . ALA A 1 137 ? -19.601 26.077 8.408 1.00 6.36 198 ALA A N 1
ATOM 1140 C CA . ALA A 1 137 ? -19.087 24.810 7.916 1.00 6.91 198 ALA A CA 1
ATOM 1141 C C . ALA A 1 137 ? -18.759 24.858 6.430 1.00 6.88 198 ALA A C 1
ATOM 1142 O O . ALA A 1 137 ? -17.913 24.106 5.950 1.00 9.87 198 ALA A O 1
ATOM 1144 N N . ASP A 1 138 ? -19.422 25.761 5.711 1.00 6.91 199 ASP A N 1
ATOM 1145 C CA . ASP A 1 138 ? -19.266 25.866 4.264 1.00 7.45 199 ASP A CA 1
ATOM 1146 C C . ASP A 1 138 ? -18.337 26.949 3.727 1.00 7.60 199 ASP A C 1
ATOM 1147 O O . ASP A 1 138 ? -18.062 26.982 2.526 1.00 8.65 199 ASP A O 1
ATOM 1152 N N . ASN A 1 139 ? -17.824 27.810 4.597 1.00 7.46 200 ASN A N 1
ATOM 1153 C CA . ASN A 1 139 ? -16.977 28.896 4.115 1.00 6.93 200 ASN A CA 1
ATOM 1154 C C . ASN A 1 139 ? -15.795 28.511 3.223 1.00 7.67 200 ASN A C 1
ATOM 1155 O O . ASN A 1 139 ? -15.072 27.550 3.496 1.00 8.27 200 ASN A O 1
ATOM 1160 N N . VAL A 1 140 ? -15.640 29.258 2.129 1.00 7.08 201 VAL A N 1
ATOM 1161 C CA . VAL A 1 140 ? -14.538 29.055 1.188 1.00 7.41 201 VAL A CA 1
ATOM 1162 C C . VAL A 1 140 ? -13.840 30.383 0.935 1.00 6.83 201 VAL A C 1
ATOM 1163 O O . VAL A 1 140 ? -14.387 31.451 1.228 1.00 8.50 201 VAL A O 1
ATOM 1167 N N . VAL A 1 141 ? -12.624 30.309 0.403 1.00 7.69 202 VAL A N 1
ATOM 1168 C CA . VAL A 1 141 ? -11.849 31.502 0.079 1.00 7.53 202 VAL A CA 1
ATOM 1169 C C . VAL A 1 141 ? -11.583 31.491 -1.423 1.00 7.61 202 VAL A C 1
ATOM 1170 O O . VAL A 1 141 ? -11.719 30.455 -2.072 1.00 8.43 202 VAL A O 1
ATOM 1174 N N . VAL A 1 142 ? -11.224 32.647 -1.975 1.00 8.35 203 VAL A N 1
ATOM 1175 C CA . VAL A 1 142 ? -10.952 32.755 -3.402 1.00 8.02 203 VAL A CA 1
ATOM 1176 C C . VAL A 1 142 ? -9.551 33.314 -3.614 1.00 8.51 203 VAL A C 1
ATOM 1177 O O . VAL A 1 142 ? -9.190 34.351 -3.054 1.00 8.90 203 VAL A O 1
ATOM 1181 N N . TRP A 1 143 ? -8.767 32.609 -4.420 1.00 8.93 204 TRP A N 1
ATOM 1182 C CA . TRP A 1 143 ? -7.394 33.000 -4.702 1.00 10.34 204 TRP A CA 1
ATOM 1183 C C . TRP A 1 143 ? -7.207 33.459 -6.140 1.00 9.43 204 TRP A C 1
ATOM 1184 O O . TRP A 1 143 ? -7.622 32.782 -7.080 1.00 10.64 204 TRP A O 1
ATOM 1195 N N . PHE A 1 144 ? -6.601 34.631 -6.292 1.00 11.17 205 PHE A N 1
ATOM 1196 C CA . PHE A 1 144 ? -6.298 35.187 -7.606 1.00 12.13 205 PHE A CA 1
ATOM 1197 C C . PHE A 1 144 ? -4.774 35.133 -7.690 1.00 12.83 205 PHE A C 1
ATOM 1198 O O . PHE A 1 144 ? -4.081 36.001 -7.157 1.00 12.24 205 PHE A O 1
ATOM 1206 N N . PRO A 1 145 ? -4.232 34.097 -8.354 1.00 14.56 209 PRO A N 1
ATOM 1207 C CA . PRO A 1 145 ? -2.781 33.930 -8.490 1.00 15.99 209 PRO A CA 1
ATOM 1208 C C . PRO A 1 145 ? -1.987 35.058 -9.144 1.00 17.33 209 PRO A C 1
ATOM 1209 O O . PRO A 1 145 ? -0.912 35.416 -8.659 1.00 19.50 209 PRO A O 1
ATOM 1213 N N . LYS A 1 146 ? -2.501 35.625 -10.229 1.00 17.69 210 LYS A N 1
ATOM 1214 C CA . LYS A 1 146 ? -1.776 36.697 -10.906 1.00 18.87 210 LYS A CA 1
ATOM 1215 C C . LYS A 1 146 ? -1.631 37.940 -10.032 1.00 18.70 210 LYS A C 1
ATOM 1216 O O . LYS A 1 146 ? -0.548 38.520 -9.943 1.00 19.92 210 LYS A O 1
ATOM 1222 N N . GLU A 1 147 ? -2.721 38.342 -9.385 1.00 17.08 211 GLU A N 1
ATOM 1223 C CA . GLU A 1 147 ? -2.719 39.522 -8.523 1.00 16.04 211 GLU A CA 1
ATOM 1224 C C . GLU A 1 147 ? -2.195 39.224 -7.115 1.00 14.25 211 GLU A C 1
ATOM 1225 O O . GLU A 1 147 ? -1.881 40.145 -6.358 1.00 15.26 211 GLU A O 1
ATOM 1231 N N . LYS A 1 148 ? -2.112 37.941 -6.769 1.00 14.24 215 LYS A N 1
ATOM 1232 C CA . LYS A 1 148 ? -1.654 37.514 -5.448 1.00 14.93 215 LYS A CA 1
ATOM 1233 C C . LYS A 1 148 ? -2.598 38.041 -4.370 1.00 13.96 215 LYS A C 1
ATOM 1234 O O . LYS A 1 148 ? -2.167 38.549 -3.331 1.00 13.92 215 LYS A O 1
ATOM 1240 N N . VAL A 1 149 ? -3.894 37.913 -4.632 1.00 11.63 216 VAL A N 1
ATOM 1241 C CA . VAL A 1 149 ? -4.914 38.370 -3.705 1.00 11.17 216 VAL A CA 1
ATOM 1242 C C . VAL A 1 149 ? -5.745 37.204 -3.190 1.00 9.73 216 VAL A C 1
ATOM 1243 O O . VAL A 1 149 ? -6.260 36.406 -3.971 1.00 10.00 216 VAL A O 1
ATOM 1247 N N . LEU A 1 150 ? -5.853 37.108 -1.869 1.00 10.58 217 LEU A N 1
ATOM 1248 C CA . LEU A 1 150 ? -6.641 36.057 -1.240 1.00 11.42 217 LEU A CA 1
ATOM 1249 C C . LEU A 1 150 ? -7.872 36.711 -0.625 1.00 10.30 217 LEU A C 1
ATOM 1250 O O . LEU A 1 150 ? -7.759 37.510 0.306 1.00 11.22 217 LEU A O 1
ATOM 1255 N N . VAL A 1 151 ? -9.040 36.390 -1.175 1.00 9.99 218 VAL A N 1
ATOM 1256 C CA . VAL A 1 151 ? -10.303 36.920 -0.677 1.00 10.79 218 VAL A CA 1
ATOM 1257 C C . VAL A 1 151 ? -10.731 35.948 0.415 1.00 9.96 218 VAL A C 1
ATOM 1258 O O . VAL A 1 151 ? -11.234 34.857 0.134 1.00 9.49 218 VAL A O 1
ATOM 1262 N N . GLY A 1 152 ? -10.517 36.357 1.661 1.00 10.65 219 GLY A N 1
ATOM 1263 C CA . GLY A 1 152 ? -10.809 35.500 2.796 1.00 9.72 219 GLY A CA 1
ATOM 1264 C C . GLY A 1 152 ? -12.244 35.334 3.227 1.00 10.08 219 GLY A C 1
ATOM 1265 O O . GLY A 1 152 ? -12.615 34.290 3.767 1.00 10.72 219 GLY A O 1
ATOM 1266 N N . GLY A 1 153 ? -13.064 36.345 2.996 1.00 9.56 220 GLY A N 1
ATOM 1267 C CA . GLY A 1 153 ? -14.436 36.219 3.422 1.00 10.03 220 GLY A CA 1
ATOM 1268 C C . GLY A 1 153 ? -14.500 36.254 4.933 1.00 9.44 220 GLY A C 1
ATOM 1269 O O . GLY A 1 153 ? -13.552 36.648 5.613 1.00 9.00 220 GLY A O 1
ATOM 1270 N N . CYS A 1 154 ? -15.610 35.782 5.470 1.00 9.57 221 CYS A N 1
ATOM 1271 C CA . CYS A 1 154 ? -15.822 35.855 6.896 1.00 10.06 221 CYS A CA 1
ATOM 1272 C C . CYS A 1 154 ? -15.035 34.934 7.823 1.00 8.51 221 CYS A C 1
ATOM 1273 O O . CYS A 1 154 ? -15.124 35.068 9.046 1.00 9.50 221 CYS A O 1
ATOM 1276 N N . ILE A 1 155 ? -14.240 34.027 7.259 1.00 7.56 222 ILE A N 1
ATOM 1277 C CA . ILE A 1 155 ? -13.416 33.144 8.083 1.00 7.57 222 ILE A CA 1
ATOM 1278 C C . ILE A 1 155 ? -12.204 33.954 8.574 1.00 8.08 222 ILE A C 1
ATOM 1279 O O . ILE A 1 155 ? -11.504 33.550 9.501 1.00 8.84 222 ILE A O 1
ATOM 1284 N N A ILE A 1 156 ? -11.976 35.101 7.940 0.50 8.04 223 ILE A N 1
ATOM 1285 N N B ILE A 1 156 ? -11.956 35.096 7.940 0.50 8.41 223 ILE A N 1
ATOM 1286 C CA A ILE A 1 156 ? -10.875 35.983 8.314 0.50 9.20 223 ILE A CA 1
ATOM 1287 C CA B ILE A 1 156 ? -10.850 35.957 8.348 0.50 9.82 223 ILE A CA 1
ATOM 1288 C C A ILE A 1 156 ? -11.446 37.255 8.931 0.50 9.05 223 ILE A C 1
ATOM 1289 C C B ILE A 1 156 ? -11.420 37.248 8.925 0.50 9.53 223 ILE A C 1
ATOM 1290 O O A ILE A 1 156 ? -12.202 37.980 8.282 0.50 8.24 223 ILE A O 1
ATOM 1291 O O B ILE A 1 156 ? -12.149 37.975 8.248 0.50 9.03 223 ILE A O 1
ATOM 1300 N N . LYS A 1 157 ? -11.096 37.519 10.186 1.00 10.04 224 LYS A N 1
ATOM 1301 C CA . LYS A 1 157 ? -11.573 38.717 10.870 1.00 11.15 224 LYS A CA 1
ATOM 1302 C C . LYS A 1 157 ? -10.616 39.875 10.622 1.00 13.03 224 LYS A C 1
ATOM 1303 O O . LYS A 1 157 ? -9.430 39.668 10.368 1.00 13.98 224 LYS A O 1
ATOM 1309 N N A SER A 1 158 ? -11.135 41.096 10.685 0.50 13.80 225 SER A N 1
ATOM 1310 N N B SER A 1 158 ? -11.140 41.092 10.705 0.50 14.09 225 SER A N 1
ATOM 1311 C CA A SER A 1 158 ? -10.302 42.272 10.482 0.50 15.53 225 SER A CA 1
ATOM 1312 C CA B SER A 1 158 ? -10.331 42.287 10.517 0.50 16.05 225 SER A CA 1
ATOM 1313 C C A SER A 1 158 ? -9.363 42.395 11.676 0.50 17.30 225 SER A C 1
ATOM 1314 C C B SER A 1 158 ? -9.372 42.413 11.695 0.50 17.61 225 SER A C 1
ATOM 1315 O O A SER A 1 158 ? -9.656 41.888 12.758 0.50 17.86 225 SER A O 1
ATOM 1316 O O B SER A 1 158 ? -9.660 41.924 12.787 0.50 18.19 225 SER A O 1
ATOM 1321 N N . ALA A 1 159 ? -8.236 43.066 11.474 1.00 18.29 226 ALA A N 1
ATOM 1322 C CA . ALA A 1 159 ? -7.252 43.244 12.532 1.00 20.35 226 ALA A CA 1
ATOM 1323 C C . ALA A 1 159 ? -7.812 44.056 13.695 1.00 21.73 226 ALA A C 1
ATOM 1324 O O . ALA A 1 159 ? -7.291 43.986 14.807 1.00 23.47 226 ALA A O 1
ATOM 1326 N N . ASP A 1 160 ? -8.873 44.818 13.443 1.00 23.62 227 ASP A N 1
ATOM 1327 C CA . ASP A 1 160 ? -9.477 45.638 14.487 1.00 25.41 227 ASP A CA 1
ATOM 1328 C C . ASP A 1 160 ? -10.785 45.063 15.029 1.00 25.88 227 ASP A C 1
ATOM 1329 O O . ASP A 1 160 ? -11.539 45.759 15.709 1.00 26.63 227 ASP A O 1
ATOM 1334 N N . SER A 1 161 ? -11.060 43.797 14.729 1.00 25.40 228 SER A N 1
ATOM 1335 C CA . SER A 1 161 ? -12.284 43.166 15.215 1.00 24.76 228 SER A CA 1
ATOM 1336 C C . SER A 1 161 ? -12.237 42.991 16.729 1.00 24.24 228 SER A C 1
ATOM 1337 O O . SER A 1 161 ? -11.232 42.544 17.279 1.00 24.66 228 SER A O 1
ATOM 1340 N N . LYS A 1 162 ? -13.332 43.346 17.393 1.00 25.15 229 LYS A N 1
ATOM 1341 C CA . LYS A 1 162 ? -13.432 43.226 18.843 1.00 26.08 229 LYS A CA 1
ATOM 1342 C C . LYS A 1 162 ? -13.698 41.772 19.229 1.00 25.58 229 LYS A C 1
ATOM 1343 O O . LYS A 1 162 ? -13.155 41.271 20.213 1.00 26.75 229 LYS A O 1
ATOM 1349 N N . ASP A 1 163 ? -14.542 41.097 18.454 1.00 22.87 230 ASP A N 1
ATOM 1350 C CA . ASP A 1 163 ? -14.858 39.698 18.717 1.00 20.90 230 ASP A CA 1
ATOM 1351 C C . ASP A 1 163 ? -14.942 38.912 17.412 1.00 18.15 230 ASP A C 1
ATOM 1352 O O . ASP A 1 163 ? -14.640 39.443 16.343 1.00 16.95 230 ASP A O 1
ATOM 1357 N N . LEU A 1 164 ? -15.351 37.649 17.502 1.00 15.65 231 LEU A N 1
ATOM 1358 C CA . LEU A 1 164 ? -15.460 36.786 16.328 1.00 13.43 231 LEU A CA 1
ATOM 1359 C C . LEU A 1 164 ? -16.687 37.063 15.462 1.00 12.29 231 LEU A C 1
ATOM 1360 O O . LEU A 1 164 ? -16.837 36.480 14.391 1.00 12.44 231 LEU A O 1
ATOM 1365 N N . GLY A 1 165 ? -17.557 37.958 15.921 1.00 12.08 232 GLY A N 1
ATOM 1366 C CA . GLY A 1 165 ? -18.750 38.281 15.158 1.00 11.78 232 GLY A CA 1
ATOM 1367 C C . GLY A 1 165 ? -19.844 37.247 15.348 1.00 10.21 232 GLY A C 1
ATOM 1368 O O . GLY A 1 165 ? -19.972 36.662 16.422 1.00 12.93 232 GLY A O 1
ATOM 1369 N N . TYR A 1 166 ? -20.635 37.015 14.306 1.00 10.44 233 TYR A N 1
ATOM 1370 C CA . TYR A 1 166 ? -21.718 36.041 14.386 1.00 9.71 233 TYR A CA 1
ATOM 1371 C C . TYR A 1 166 ? -21.164 34.621 14.426 1.00 9.83 233 TYR A C 1
ATOM 1372 O O . TYR A 1 166 ? -20.614 34.136 13.437 1.00 9.87 233 TYR A O 1
ATOM 1381 N N . ILE A 1 167 ? -21.321 33.951 15.565 1.00 9.77 234 ILE A N 1
ATOM 1382 C CA . ILE A 1 167 ? -20.809 32.589 15.715 1.00 9.56 234 ILE A CA 1
ATOM 1383 C C . ILE A 1 167 ? -21.896 31.538 15.943 1.00 9.77 234 ILE A C 1
ATOM 1384 O O . ILE A 1 167 ? -21.604 30.399 16.318 1.00 9.11 234 ILE A O 1
ATOM 1389 N N . GLY A 1 168 ? -23.148 31.911 15.703 1.00 8.96 235 GLY A N 1
ATOM 1390 C CA . GLY A 1 168 ? -24.236 30.967 15.895 1.00 9.52 235 GLY A CA 1
ATOM 1391 C C . GLY A 1 168 ? -24.129 29.703 15.054 1.00 9.86 235 GLY A C 1
ATOM 1392 O O . GLY A 1 168 ? -24.743 28.685 15.375 1.00 11.67 235 GLY A O 1
ATOM 1393 N N . GLU A 1 169 ? -23.349 29.761 13.981 1.00 9.47 236 GLU A N 1
ATOM 1394 C CA . GLU A 1 169 ? -23.179 28.612 13.096 1.00 8.58 236 GLU A CA 1
ATOM 1395 C C . GLU A 1 169 ? -21.700 28.295 12.900 1.00 8.00 236 GLU A C 1
ATOM 1396 O O . GLU A 1 169 ? -21.320 27.595 11.963 1.00 8.56 236 GLU A O 1
ATOM 1402 N N . ALA A 1 170 ? -20.873 28.808 13.805 1.00 7.22 237 ALA A N 1
ATOM 1403 C CA . ALA A 1 170 ? -19.430 28.614 13.728 1.00 7.22 237 ALA A CA 1
ATOM 1404 C C . ALA A 1 170 ? -18.932 27.329 14.363 1.00 8.63 237 ALA A C 1
ATOM 1405 O O . ALA A 1 170 ? -19.629 26.686 15.150 1.00 10.05 237 ALA A O 1
ATOM 1407 N N . TYR A 1 171 ? -17.709 26.970 13.993 1.00 7.83 238 TYR A N 1
ATOM 1408 C CA . TYR A 1 171 ? -17.018 25.797 14.505 1.00 7.77 238 TYR A CA 1
ATOM 1409 C C . TYR A 1 171 ? -15.690 26.324 15.033 1.00 8.33 238 TYR A C 1
ATOM 1410 O O . TYR A 1 171 ? -14.646 26.182 14.394 1.00 8.28 238 TYR A O 1
ATOM 1419 N N . VAL A 1 172 ? -15.738 26.947 16.202 1.00 8.48 239 VAL A N 1
ATOM 1420 C CA . VAL A 1 172 ? -14.546 27.537 16.791 1.00 9.66 239 VAL A CA 1
ATOM 1421 C C . VAL A 1 172 ? -13.390 26.571 17.021 1.00 10.63 239 VAL A C 1
ATOM 1422 O O . VAL A 1 172 ? -12.236 26.976 16.954 1.00 12.17 239 VAL A O 1
ATOM 1426 N N . ASN A 1 173 ? -13.683 25.299 17.274 1.00 10.50 240 ASN A N 1
ATOM 1427 C CA . ASN A 1 173 ? -12.614 24.328 17.519 1.00 10.35 240 ASN A CA 1
ATOM 1428 C C . ASN A 1 173 ? -11.931 23.824 16.253 1.00 11.19 240 ASN A C 1
ATOM 1429 O O . ASN A 1 173 ? -10.934 23.104 16.326 1.00 11.44 240 ASN A O 1
ATOM 1434 N N . ASP A 1 174 ? -12.466 24.198 15.096 1.00 9.03 241 ASP A N 1
ATOM 1435 C CA . ASP A 1 174 ? -11.893 23.788 13.818 1.00 8.88 241 ASP A CA 1
ATOM 1436 C C . ASP A 1 174 ? -11.316 24.989 13.078 1.00 8.56 241 ASP A C 1
ATOM 1437 O O . ASP A 1 174 ? -10.515 24.838 12.155 1.00 8.13 241 ASP A O 1
ATOM 1442 N N . TRP A 1 175 ? -11.731 26.177 13.502 1.00 8.40 242 TRP A N 1
ATOM 1443 C CA . TRP A 1 175 ? -11.348 27.441 12.876 1.00 8.87 242 TRP A CA 1
ATOM 1444 C C . TRP A 1 175 ? -9.841 27.685 12.772 1.00 9.72 242 TRP A C 1
ATOM 1445 O O . TRP A 1 175 ? -9.357 28.137 11.734 1.00 8.13 242 TRP A O 1
ATOM 1456 N N . THR A 1 176 ? -9.096 27.382 13.831 1.00 9.53 243 THR A N 1
ATOM 1457 C CA . THR A 1 176 ? -7.649 27.595 13.806 1.00 9.55 243 THR A CA 1
ATOM 1458 C C . THR A 1 176 ? -6.955 26.780 12.713 1.00 10.58 243 THR A C 1
ATOM 1459 O O . THR A 1 176 ? -6.152 27.319 11.951 1.00 9.85 243 THR A O 1
ATOM 1463 N N . GLN A 1 177 ? -7.262 25.489 12.628 1.00 8.98 244 GLN A N 1
ATOM 1464 C CA . GLN A 1 177 ? -6.656 24.639 11.607 1.00 8.31 244 GLN A CA 1
ATOM 1465 C C . GLN A 1 177 ? -6.997 25.161 10.211 1.00 9.26 244 GLN A C 1
ATOM 1466 O O . GLN A 1 177 ? -6.137 25.216 9.334 1.00 9.24 244 GLN A O 1
ATOM 1472 N N . SER A 1 178 ? -8.254 25.544 10.006 1.00 8.38 245 SER A N 1
ATOM 1473 C CA . SER A 1 178 ? -8.680 26.058 8.707 1.00 8.52 245 SER A CA 1
ATOM 1474 C C . SER A 1 178 ? -7.907 27.308 8.297 1.00 7.98 245 SER A C 1
ATOM 1475 O O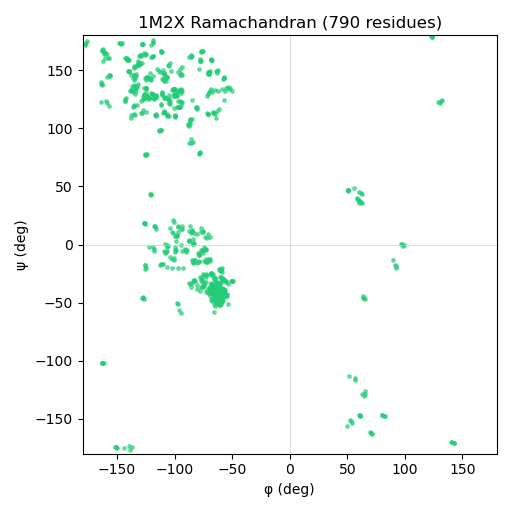 . SER A 1 178 ? -7.510 27.448 7.138 1.00 7.59 245 SER A O 1
ATOM 1478 N N . VAL A 1 179 ? -7.693 28.217 9.242 1.00 8.05 246 VAL A N 1
ATOM 1479 C CA . VAL A 1 179 ? -6.941 29.428 8.943 1.00 7.45 246 VAL A CA 1
ATOM 1480 C C . VAL A 1 179 ? -5.469 29.081 8.709 1.00 7.79 246 VAL A C 1
ATOM 1481 O O . VAL A 1 179 ? -4.820 29.679 7.855 1.00 8.53 246 VAL A O 1
ATOM 1485 N N . HIS A 1 180 ? -4.940 28.113 9.454 1.00 7.46 247 HIS A N 1
ATOM 1486 C CA . HIS A 1 180 ? -3.554 27.704 9.250 1.00 7.99 247 HIS A CA 1
ATOM 1487 C C . HIS A 1 180 ? -3.415 27.108 7.849 1.00 7.92 247 HIS A C 1
ATOM 1488 O O . HIS A 1 180 ? -2.381 27.264 7.201 1.00 8.34 247 HIS A O 1
ATOM 1495 N N . ASN A 1 181 ? -4.461 26.431 7.376 1.00 8.27 248 ASN A N 1
ATOM 1496 C CA . ASN A 1 181 ? -4.429 25.840 6.040 1.00 7.89 248 ASN A CA 1
ATOM 1497 C C . ASN A 1 181 ? -4.346 26.926 4.971 1.00 7.71 248 ASN A C 1
ATOM 1498 O O . ASN A 1 181 ? -3.595 26.800 4.007 1.00 8.91 248 ASN A O 1
ATOM 1503 N N . ILE A 1 182 ? -5.128 27.987 5.143 1.00 7.84 249 ILE A N 1
ATOM 1504 C CA . ILE A 1 182 ? -5.136 29.101 4.197 1.00 8.53 249 ILE A CA 1
ATOM 1505 C C . ILE A 1 182 ? -3.762 29.753 4.151 1.00 8.34 249 ILE A C 1
ATOM 1506 O O . ILE A 1 182 ? -3.198 29.992 3.082 1.00 9.02 249 ILE A O 1
ATOM 1511 N N . GLN A 1 183 ? -3.235 30.038 5.332 1.00 9.38 250 GLN A N 1
ATOM 1512 C CA . GLN A 1 183 ? -1.947 30.688 5.483 1.00 10.41 250 GLN A CA 1
ATOM 1513 C C . GLN A 1 183 ? -0.818 29.921 4.794 1.00 10.84 250 GLN A C 1
ATOM 1514 O O . GLN A 1 183 ? 0.024 30.513 4.113 1.00 12.98 250 GLN A O 1
ATOM 1520 N N . GLN A 1 184 ? -0.814 28.604 4.953 1.00 10.36 251 GLN A N 1
ATOM 1521 C CA . GLN A 1 184 ? 0.212 27.748 4.363 1.00 10.66 251 GLN A CA 1
ATOM 1522 C C . GLN A 1 184 ? 0.097 27.602 2.845 1.00 10.68 251 GLN A C 1
ATOM 1523 O O . GLN A 1 184 ? 1.104 27.583 2.140 1.00 12.27 251 GLN A O 1
ATOM 1529 N N . LYS A 1 185 ? -1.129 27.505 2.340 1.00 9.70 252 LYS A N 1
ATOM 1530 C CA . LYS A 1 185 ? -1.349 27.326 0.909 1.00 10.53 252 LYS A CA 1
ATOM 1531 C C . LYS A 1 185 ? -1.158 28.591 0.073 1.00 10.42 252 LYS A C 1
ATOM 1532 O O . LYS A 1 185 ? -0.727 28.516 -1.078 1.00 12.03 252 LYS A O 1
ATOM 1538 N N . PHE A 1 186 ? -1.471 29.746 0.651 1.00 10.55 253 PHE A N 1
ATOM 1539 C CA . PHE A 1 186 ? -1.351 31.016 -0.060 1.00 10.03 253 PHE A CA 1
ATOM 1540 C C . PHE A 1 186 ? -0.392 31.947 0.664 1.00 11.75 253 PHE A C 1
ATOM 1541 O O . PHE A 1 186 ? -0.634 33.147 0.785 1.00 12.59 253 PHE A O 1
ATOM 1549 N N . SER A 1 187 ? 0.714 31.371 1.120 1.00 11.79 254 SER A N 1
ATOM 1550 C CA . SER A 1 187 ? 1.735 32.096 1.861 1.00 12.35 254 SER A CA 1
ATOM 1551 C C . SER A 1 187 ? 2.266 33.351 1.172 1.00 14.22 254 SER A C 1
ATOM 1552 O O . SER A 1 187 ? 2.586 34.338 1.839 1.00 15.28 254 SER A O 1
ATOM 1555 N N . GLY A 1 188 ? 2.351 33.323 -0.154 1.00 15.57 255 GLY A N 1
ATOM 1556 C CA . GLY A 1 188 ? 2.864 34.479 -0.875 1.00 17.90 255 GLY A CA 1
ATOM 1557 C C . GLY A 1 188 ? 1.880 35.601 -1.167 1.00 19.07 255 GLY A C 1
ATOM 1558 O O . GLY A 1 188 ? 2.203 36.523 -1.918 1.00 20.23 255 GLY A O 1
ATOM 1559 N N . ALA A 1 189 ? 0.692 35.546 -0.572 1.00 17.66 256 ALA A N 1
ATOM 1560 C CA . ALA A 1 189 ? -0.327 36.568 -0.806 1.00 18.01 256 ALA A CA 1
ATOM 1561 C C . ALA A 1 189 ? 0.143 37.988 -0.494 1.00 17.89 256 ALA A C 1
ATOM 1562 O O . ALA A 1 189 ? 0.720 38.246 0.561 1.00 20.31 256 ALA A O 1
ATOM 1564 N N . GLN A 1 190 ? -0.117 38.908 -1.420 1.00 17.63 257 GLN A N 1
ATOM 1565 C CA . GLN A 1 190 ? 0.258 40.304 -1.240 1.00 18.54 257 GLN A CA 1
ATOM 1566 C C . GLN A 1 190 ? -0.860 40.988 -0.460 1.00 18.58 257 GLN A C 1
ATOM 1567 O O . GLN A 1 190 ? -0.614 41.853 0.381 1.00 19.96 257 GLN A O 1
ATOM 1573 N N . TYR A 1 191 ? -2.093 40.578 -0.741 1.00 17.04 258 TYR A N 1
ATOM 1574 C CA . TYR A 1 191 ? -3.257 41.137 -0.071 1.00 16.77 258 TYR A CA 1
ATOM 1575 C C . TYR A 1 191 ? -4.222 40.058 0.388 1.00 16.53 258 TYR A C 1
ATOM 1576 O O . TYR A 1 191 ? -4.565 39.152 -0.372 1.00 17.35 258 TYR A O 1
ATOM 1585 N N . VAL A 1 192 ? -4.647 40.166 1.639 1.00 14.48 259 VAL A N 1
ATOM 1586 C CA . VAL A 1 192 ? -5.627 39.252 2.207 1.00 13.64 259 VAL A CA 1
ATOM 1587 C C . VAL A 1 192 ? -6.800 40.160 2.547 1.00 13.03 259 VAL A C 1
ATOM 1588 O O . VAL A 1 192 ? -6.632 41.163 3.246 1.00 13.56 259 VAL A O 1
ATOM 1592 N N . VAL A 1 193 ? -7.981 39.823 2.038 1.00 11.50 260 VAL A N 1
ATOM 1593 C CA . VAL A 1 193 ? -9.172 40.634 2.277 1.00 10.98 260 VAL A CA 1
ATOM 1594 C C . VAL A 1 193 ? -10.132 40.010 3.287 1.00 9.99 260 VAL A C 1
ATOM 1595 O O . VAL A 1 193 ? -10.767 38.992 3.005 1.00 11.59 260 VAL A O 1
ATOM 1599 N N . ALA A 1 194 ? -10.231 40.626 4.460 1.00 9.73 261 ALA A N 1
ATOM 1600 C CA . ALA A 1 194 ? -11.129 40.155 5.512 1.00 10.69 261 ALA A CA 1
ATOM 1601 C C . ALA A 1 194 ? -12.569 40.418 5.077 1.00 9.52 261 ALA A C 1
ATOM 1602 O O . ALA A 1 194 ? -12.845 41.405 4.398 1.00 10.01 261 ALA A O 1
ATOM 1604 N N . GLY A 1 195 ? -13.487 39.540 5.474 1.00 8.93 262 GLY A N 1
ATOM 1605 C CA . GLY A 1 195 ? -14.878 39.694 5.084 1.00 8.29 262 GLY A CA 1
ATOM 1606 C C . GLY A 1 195 ? -15.598 40.916 5.622 1.00 8.27 262 GLY A C 1
ATOM 1607 O O . GLY A 1 195 ? -16.523 41.425 4.986 1.00 9.79 262 GLY A O 1
ATOM 1608 N N . HIS A 1 196 ? -15.184 41.397 6.790 1.00 9.44 263 HIS A N 1
ATOM 1609 C CA . HIS A 1 196 ? -15.831 42.555 7.395 1.00 9.60 263 HIS A CA 1
ATOM 1610 C C . HIS A 1 196 ? -14.862 43.617 7.877 1.00 10.68 263 HIS A C 1
ATOM 1611 O O . HIS A 1 196 ? -13.695 43.337 8.156 1.00 11.32 263 HIS A O 1
ATOM 1618 N N . ASP A 1 197 ? -15.378 44.840 7.954 1.00 11.00 264 ASP A N 1
ATOM 1619 C CA . ASP A 1 197 ? -14.646 46.008 8.417 1.00 12.96 264 ASP A CA 1
ATOM 1620 C C . ASP A 1 197 ? -13.301 46.276 7.735 1.00 13.93 264 ASP A C 1
ATOM 1621 O O . ASP A 1 197 ? -13.122 45.947 6.567 1.00 14.83 264 ASP A O 1
ATOM 1626 N N . ASP A 1 198 ? -12.363 46.892 8.448 1.00 14.43 265 ASP A N 1
ATOM 1627 C CA . ASP A 1 198 ? -11.068 47.219 7.854 1.00 16.08 265 ASP A CA 1
ATOM 1628 C C . ASP A 1 198 ? -10.286 45.996 7.384 1.00 16.72 265 ASP A C 1
ATOM 1629 O O . ASP A 1 198 ? -9.911 45.142 8.186 1.00 21.96 265 ASP A O 1
ATOM 1634 N N . TRP A 1 199 ? -10.036 45.915 6.082 1.00 14.85 277 TRP A N 1
ATOM 1635 C CA . TRP A 1 199 ? -9.300 44.787 5.523 1.00 14.97 277 TRP A CA 1
ATOM 1636 C C . TRP A 1 199 ? -7.838 45.108 5.207 1.00 14.98 277 TRP A C 1
ATOM 1637 O O . TRP A 1 199 ? -7.012 44.206 5.100 1.00 14.92 277 TRP A O 1
ATOM 1648 N N . LYS A 1 200 ? -7.516 46.390 5.066 1.00 15.12 278 LYS A N 1
ATOM 1649 C CA . LYS A 1 200 ? -6.154 46.781 4.724 1.00 15.91 278 LYS A CA 1
ATOM 1650 C C . LYS A 1 200 ? -5.046 46.316 5.670 1.00 15.23 278 LYS A C 1
ATOM 1651 O O . LYS A 1 200 ? -3.972 45.928 5.210 1.00 16.11 278 LYS A O 1
ATOM 1657 N N . ASP A 1 201 ? -5.295 46.338 6.977 1.00 15.80 279 ASP A N 1
ATOM 1658 C CA . ASP A 1 201 ? -4.286 45.884 7.939 1.00 16.21 279 ASP A CA 1
ATOM 1659 C C . ASP A 1 201 ? -4.072 44.387 7.709 1.00 16.74 279 ASP A C 1
ATOM 1660 O O . ASP A 1 201 ? -4.959 43.578 7.985 1.00 16.22 279 ASP A O 1
ATOM 1665 N N . GLN A 1 202 ? -2.893 44.018 7.220 1.00 16.59 280 GLN A N 1
ATOM 1666 C CA . GLN A 1 202 ? -2.592 42.622 6.915 1.00 16.72 280 GLN A CA 1
ATOM 1667 C C . GLN A 1 202 ? -2.302 41.691 8.087 1.00 17.69 280 GLN A C 1
ATOM 1668 O O . GLN A 1 202 ? -1.845 40.567 7.892 1.00 18.80 280 GLN A O 1
ATOM 1674 N N . ARG A 1 203 ? -2.575 42.151 9.302 1.00 18.86 281 ARG A N 1
ATOM 1675 C CA . ARG A 1 203 ? -2.373 41.310 10.476 1.00 20.01 281 ARG A CA 1
ATOM 1676 C C . ARG A 1 203 ? -3.713 40.651 10.788 1.00 20.11 281 ARG A C 1
ATOM 1677 O O . ARG A 1 203 ? -3.908 40.076 11.861 1.00 20.85 281 ARG A O 1
ATOM 1685 N N . SER A 1 204 ? -4.637 40.746 9.836 1.00 17.83 282 SER A N 1
ATOM 1686 C CA . SER A 1 204 ? -5.967 40.168 9.995 1.00 16.60 282 SER A CA 1
ATOM 1687 C C . SER A 1 204 ? -5.950 38.680 10.349 1.00 16.63 282 SER A C 1
ATOM 1688 O O . SER A 1 204 ? -6.692 38.249 11.232 1.00 17.06 282 SER A O 1
ATOM 1691 N N . ILE A 1 205 ? -5.116 37.894 9.672 1.00 15.16 283 ILE A N 1
ATOM 1692 C CA . ILE A 1 205 ? -5.044 36.465 9.966 1.00 16.21 283 ILE A CA 1
ATOM 1693 C C . ILE A 1 205 ? -4.516 36.230 11.380 1.00 17.53 283 ILE A C 1
ATOM 1694 O O . ILE A 1 205 ? -5.011 35.356 12.094 1.00 17.77 283 ILE A O 1
ATOM 1699 N N . GLN A 1 206 ? -3.523 37.017 11.788 1.00 18.12 284 GLN A N 1
ATOM 1700 C CA . GLN A 1 206 ? -2.950 36.888 13.127 1.00 18.94 284 GLN A CA 1
ATOM 1701 C C . GLN A 1 206 ? -3.982 37.191 14.205 1.00 18.13 284 GLN A C 1
ATOM 1702 O O . GLN A 1 206 ? -4.099 36.456 15.187 1.00 20.00 284 GLN A O 1
ATOM 1708 N N . HIS A 1 207 ? -4.716 38.284 14.025 1.00 17.40 285 HIS A N 1
ATOM 1709 C CA . HIS A 1 207 ? -5.733 38.703 14.981 1.00 17.69 285 HIS A CA 1
ATOM 1710 C C . HIS A 1 207 ? -6.859 37.676 15.046 1.00 16.28 285 HIS A C 1
ATOM 1711 O O . HIS A 1 207 ? -7.436 37.446 16.108 1.00 17.01 285 HIS A O 1
ATOM 1718 N N . THR A 1 208 ? -7.167 37.059 13.908 1.00 15.37 286 THR A N 1
ATOM 1719 C CA . THR A 1 208 ? -8.224 36.054 13.870 1.00 12.36 286 THR A CA 1
ATOM 1720 C C . THR A 1 208 ? -7.835 34.905 14.788 1.00 12.86 286 THR A C 1
ATOM 1721 O O . THR A 1 208 ? -8.638 34.444 15.600 1.00 11.40 286 THR A O 1
ATOM 1725 N N . LEU A 1 209 ? -6.592 34.451 14.664 1.00 12.26 287 LEU A N 1
ATOM 1726 C CA . LEU A 1 209 ? -6.107 33.359 15.495 1.00 12.09 287 LEU A CA 1
ATOM 1727 C C . LEU A 1 209 ? -6.139 33.775 16.962 1.00 12.87 287 LEU A C 1
ATOM 1728 O O . LEU A 1 209 ? -6.445 32.968 17.838 1.00 13.03 287 LEU A O 1
ATOM 1733 N N . ASP A 1 210 ? -5.830 35.042 17.220 1.00 13.77 288 ASP A N 1
ATOM 1734 C CA . ASP A 1 210 ? -5.837 35.570 18.577 1.00 14.95 288 ASP A CA 1
ATOM 1735 C C . ASP A 1 210 ? -7.245 35.516 19.155 1.00 15.27 288 ASP A C 1
ATOM 1736 O O . ASP A 1 210 ? -7.441 35.105 20.298 1.00 15.65 288 ASP A O 1
ATOM 1741 N N . LEU A 1 211 ? -8.226 35.937 18.361 1.00 14.32 289 LEU A N 1
ATOM 1742 C CA . LEU A 1 211 ? -9.614 35.934 18.807 1.00 14.06 289 LEU A CA 1
ATOM 1743 C C . LEU A 1 211 ? -10.141 34.524 19.065 1.00 14.01 289 LEU A C 1
ATOM 1744 O O . LEU A 1 211 ? -10.917 34.314 19.994 1.00 14.01 289 LEU A O 1
ATOM 1749 N N . ILE A 1 212 ? -9.731 33.563 18.243 1.00 12.99 290 ILE A N 1
ATOM 1750 C CA . ILE A 1 212 ? -10.165 32.181 18.428 1.00 13.01 290 ILE A CA 1
ATOM 1751 C C . ILE A 1 212 ? -9.606 31.658 19.746 1.00 14.66 290 ILE A C 1
ATOM 1752 O O . ILE A 1 212 ? -10.326 31.050 20.539 1.00 13.52 290 ILE A O 1
ATOM 1757 N N . ASN A 1 213 ? -8.321 31.898 19.984 1.00 15.31 291 ASN A N 1
ATOM 1758 C CA . ASN A 1 213 ? -7.697 31.441 21.220 1.00 16.42 291 ASN A CA 1
ATOM 1759 C C . ASN A 1 213 ? -8.379 32.073 22.428 1.00 16.87 291 ASN A C 1
ATOM 1760 O O . ASN A 1 213 ? -8.671 31.392 23.414 1.00 17.12 291 ASN A O 1
ATOM 1765 N N . GLU A 1 214 ? -8.634 33.375 22.348 1.00 16.57 292 GLU A N 1
ATOM 1766 C CA . GLU A 1 214 ? -9.289 34.088 23.437 1.00 17.69 292 GLU A CA 1
ATOM 1767 C C . GLU A 1 214 ? -10.636 33.458 23.760 1.00 18.65 292 GLU A C 1
ATOM 1768 O O . GLU A 1 214 ? -10.979 33.265 24.926 1.00 18.33 292 GLU A O 1
ATOM 1774 N N . TYR A 1 215 ? -11.399 33.136 22.720 1.00 18.17 293 TYR A N 1
ATOM 1775 C CA . TYR A 1 215 ? -12.710 32.529 22.903 1.00 18.63 293 TYR A CA 1
ATOM 1776 C C . TYR A 1 215 ? -12.606 31.179 23.604 1.00 18.96 293 TYR A C 1
ATOM 1777 O O . TYR A 1 215 ? -13.359 30.895 24.534 1.00 17.96 293 TYR A O 1
ATOM 1786 N N . GLN A 1 216 ? -11.668 30.351 23.160 1.00 18.38 294 GLN A N 1
ATOM 1787 C CA . GLN A 1 216 ? -11.485 29.030 23.747 1.00 20.46 294 GLN A CA 1
ATOM 1788 C C . GLN A 1 216 ? -11.023 29.083 25.199 1.00 22.46 294 GLN A C 1
ATOM 1789 O O . GLN A 1 216 ? -11.487 28.302 26.028 1.00 23.36 294 GLN A O 1
ATOM 1795 N N . GLN A 1 217 ? -10.112 30.002 25.506 1.00 24.14 295 GLN A N 1
ATOM 1796 C CA . GLN A 1 217 ? -9.600 30.134 26.866 1.00 25.78 295 GLN A CA 1
ATOM 1797 C C . GLN A 1 217 ? -10.707 30.497 27.851 1.00 27.20 295 GLN A C 1
ATOM 1798 O O . GLN A 1 217 ? -10.686 30.072 29.007 1.00 27.68 295 GLN A O 1
ATOM 1804 N N . LYS A 1 218 ? -11.674 31.282 27.393 1.00 28.18 296 LYS A N 1
ATOM 1805 C CA . LYS A 1 218 ? -12.788 31.678 28.245 0.50 30.17 296 LYS A CA 1
ATOM 1806 C C . LYS A 1 218 ? -13.795 30.535 28.287 0.50 31.21 296 LYS A C 1
ATOM 1807 O O . LYS A 1 218 ? -14.899 30.685 28.808 0.50 32.15 296 LYS A O 1
ATOM 1813 N N . GLN A 1 219 ? -13.394 29.391 27.737 0.50 32.72 297 GLN A N 1
ATOM 1814 C CA . GLN A 1 219 ? -14.241 28.206 27.680 0.50 33.83 297 GLN A CA 1
ATOM 1815 C C . GLN A 1 219 ? -15.500 28.467 26.860 1.00 34.48 297 GLN A C 1
ATOM 1816 O O . GLN A 1 219 ? -15.648 27.831 25.795 0.50 34.57 297 GLN A O 1
ATOM 1822 N N . ASP B 1 1 ? 24.966 28.403 34.686 1.00 28.87 41 ASP B N 1
ATOM 1823 C CA . ASP B 1 1 ? 23.584 28.233 35.217 1.00 27.05 41 ASP B CA 1
ATOM 1824 C C . ASP B 1 1 ? 22.693 27.480 34.237 1.00 25.00 41 ASP B C 1
ATOM 1825 O O . ASP B 1 1 ? 22.745 27.700 33.026 1.00 22.96 41 ASP B O 1
ATOM 1830 N N . VAL B 1 2 ? 21.866 26.590 34.769 1.00 21.84 42 VAL B N 1
ATOM 1831 C CA . VAL B 1 2 ? 20.966 25.806 33.939 1.00 19.94 42 VAL B CA 1
ATOM 1832 C C . VAL B 1 2 ? 19.599 25.780 34.599 1.00 17.76 42 VAL B C 1
ATOM 1833 O O . VAL B 1 2 ? 19.457 25.296 35.723 1.00 19.31 42 VAL B O 1
ATOM 1837 N N . LYS B 1 3 ? 18.596 26.312 33.908 1.00 14.08 43 LYS B N 1
ATOM 1838 C CA . LYS B 1 3 ? 17.244 26.325 34.448 1.00 14.24 43 LYS B CA 1
ATOM 1839 C C . LYS B 1 3 ? 16.441 25.212 33.800 1.00 14.45 43 LYS B C 1
ATOM 1840 O O . LYS B 1 3 ? 16.396 25.100 32.577 1.00 14.67 43 LYS B O 1
ATOM 1846 N N . ILE B 1 4 ? 15.813 24.383 34.627 1.00 13.75 44 ILE B N 1
ATOM 1847 C CA . ILE B 1 4 ? 15.022 23.270 34.127 1.00 13.59 44 ILE B CA 1
ATOM 1848 C C . ILE B 1 4 ? 13.619 23.296 34.715 1.00 13.81 44 ILE B C 1
ATOM 1849 O O . ILE B 1 4 ? 13.447 23.407 35.929 1.00 16.17 44 ILE B O 1
ATOM 1854 N N . GLU B 1 5 ? 12.620 23.197 33.847 1.00 14.52 45 GLU B N 1
ATOM 1855 C CA . GLU B 1 5 ? 11.230 23.189 34.283 1.00 16.09 45 GLU B CA 1
ATOM 1856 C C . GLU B 1 5 ? 10.470 22.087 33.553 1.00 17.17 45 GLU B C 1
ATOM 1857 O O . GLU B 1 5 ? 10.654 21.885 32.352 1.00 16.43 45 GLU B O 1
ATOM 1863 N N . LYS B 1 6 ? 9.628 21.361 34.280 1.00 16.88 47 LYS B N 1
ATOM 1864 C CA . LYS B 1 6 ? 8.843 20.306 33.662 1.00 18.31 47 LYS B CA 1
ATOM 1865 C C . LYS B 1 6 ? 7.847 20.956 32.711 1.00 19.60 47 LYS B C 1
ATOM 1866 O O . LYS B 1 6 ? 7.152 21.907 33.079 1.00 21.30 47 LYS B O 1
ATOM 1872 N N . LEU B 1 7 ? 7.786 20.448 31.487 1.00 19.39 48 LEU B N 1
ATOM 1873 C CA . LEU B 1 7 ? 6.877 20.982 30.481 1.00 22.22 48 LEU B CA 1
ATOM 1874 C C . LEU B 1 7 ? 5.588 20.170 30.505 1.00 22.62 48 LEU B C 1
ATOM 1875 O O . LEU B 1 7 ? 4.504 20.705 30.748 1.00 24.75 48 LEU B O 1
ATOM 1880 N N . LYS B 1 8 ? 5.716 18.869 30.271 1.00 22.80 49 LYS B N 1
ATOM 1881 C CA . LYS B 1 8 ? 4.571 17.973 30.264 1.00 22.81 49 LYS B CA 1
ATOM 1882 C C . LYS B 1 8 ? 5.058 16.546 30.479 1.00 22.60 49 LYS B C 1
ATOM 1883 O O . LYS B 1 8 ? 5.898 16.051 29.726 1.00 21.04 49 LYS B O 1
ATOM 1889 N N . ASP B 1 9 ? 4.536 15.892 31.510 1.00 21.64 50 ASP B N 1
ATOM 1890 C CA . ASP B 1 9 ? 4.919 14.521 31.825 1.00 20.61 50 ASP B CA 1
ATOM 1891 C C . ASP B 1 9 ? 6.433 14.379 32.011 1.00 19.41 50 ASP B C 1
ATOM 1892 O O . ASP B 1 9 ? 7.010 14.977 32.921 1.00 20.98 50 ASP B O 1
ATOM 1897 N N A ASN B 1 10 ? 7.065 13.593 31.144 0.50 18.00 51 ASN B N 1
ATOM 1898 N N B ASN B 1 10 ? 7.072 13.590 31.151 0.50 18.22 51 ASN B N 1
ATOM 1899 C CA A ASN B 1 10 ? 8.505 13.360 31.214 0.50 16.25 51 ASN B CA 1
ATOM 1900 C CA B ASN B 1 10 ? 8.515 13.380 31.240 0.50 16.61 51 ASN B CA 1
ATOM 1901 C C A ASN B 1 10 ? 9.293 14.248 30.253 0.50 15.07 51 ASN B C 1
ATOM 1902 C C B ASN B 1 10 ? 9.303 14.265 30.278 0.50 15.31 51 ASN B C 1
ATOM 1903 O O A ASN B 1 10 ? 10.442 13.951 29.925 0.50 13.58 51 ASN B O 1
ATOM 1904 O O B ASN B 1 10 ? 10.461 13.981 29.970 0.50 13.79 51 ASN B O 1
ATOM 1913 N N . LEU B 1 11 ? 8.673 15.335 29.808 1.00 14.47 52 LEU B N 1
ATOM 1914 C CA . LEU B 1 11 ? 9.320 16.261 28.887 1.00 13.22 52 LEU B CA 1
ATOM 1915 C C . LEU B 1 11 ? 9.677 17.535 29.642 1.00 12.02 52 LEU B C 1
ATOM 1916 O O . LEU B 1 11 ? 8.816 18.162 30.264 1.00 11.84 52 LEU B O 1
ATOM 1921 N N . TYR B 1 12 ? 10.952 17.909 29.588 1.00 10.25 53 TYR B N 1
ATOM 1922 C CA . TYR B 1 12 ? 11.447 19.088 30.284 1.00 10.14 53 TYR B CA 1
ATOM 1923 C C . TYR B 1 12 ? 12.094 20.117 29.376 1.00 10.90 53 TYR B C 1
ATOM 1924 O O . TYR B 1 12 ? 12.736 19.775 28.383 1.00 10.91 53 TYR B O 1
ATOM 1933 N N A VAL B 1 13 ? 11.925 21.386 29.726 0.50 10.46 54 VAL B N 1
ATOM 1934 N N B VAL B 1 13 ? 11.924 21.386 29.728 0.50 10.57 54 VAL B N 1
ATOM 1935 C CA A VAL B 1 13 ? 12.532 22.466 28.965 0.50 10.81 54 VAL B CA 1
ATOM 1936 C CA B VAL B 1 13 ? 12.524 22.472 28.969 0.50 11.02 54 VAL B CA 1
ATOM 1937 C C A VAL B 1 13 ? 13.713 22.961 29.788 0.50 10.95 54 VAL B C 1
ATOM 1938 C C B VAL B 1 13 ? 13.708 22.982 29.785 0.50 11.15 54 VAL B C 1
ATOM 1939 O O A VAL B 1 13 ? 13.579 23.219 30.986 0.50 12.02 54 VAL B O 1
ATOM 1940 O O B VAL B 1 13 ? 13.570 23.272 30.975 0.50 12.48 54 VAL B O 1
ATOM 1947 N N . TYR B 1 14 ? 14.880 23.063 29.161 1.00 10.18 55 TYR B N 1
ATOM 1948 C CA . TYR B 1 14 ? 16.056 23.545 29.868 1.00 9.49 55 TYR B CA 1
ATOM 1949 C C . TYR B 1 14 ? 16.560 24.795 29.171 1.00 10.18 55 TYR B C 1
ATOM 1950 O O . TYR B 1 14 ? 16.448 24.929 27.952 1.00 11.13 55 TYR B O 1
ATOM 1959 N N . THR B 1 15 ? 17.082 25.719 29.966 1.00 9.32 56 THR B N 1
ATOM 1960 C CA . THR B 1 15 ? 17.548 26.994 29.454 1.00 10.15 56 THR B CA 1
ATOM 1961 C C . THR B 1 15 ? 18.915 27.360 30.006 1.00 11.18 56 THR B C 1
ATOM 1962 O O . THR B 1 15 ? 19.178 27.196 31.196 1.00 12.46 56 THR B O 1
ATOM 1966 N N . THR B 1 16 ? 19.786 27.840 29.126 1.00 9.75 57 THR B N 1
ATOM 1967 C CA . THR B 1 16 ? 21.115 28.279 29.524 1.00 10.11 57 THR B CA 1
ATOM 1968 C C . THR B 1 16 ? 21.252 29.712 29.020 1.00 10.89 57 THR B C 1
ATOM 1969 O O . THR B 1 16 ? 20.468 30.155 28.176 1.00 10.97 57 THR B O 1
ATOM 1973 N N . TYR B 1 17 ? 22.236 30.434 29.539 1.00 11.20 58 TYR B N 1
ATOM 1974 C CA . TYR B 1 17 ? 22.409 31.836 29.187 1.00 11.54 58 TYR B CA 1
ATOM 1975 C C . TYR B 1 17 ? 23.790 32.160 28.637 1.00 11.75 58 TYR B C 1
ATOM 1976 O O . TYR B 1 17 ? 24.797 31.603 29.073 1.00 13.82 58 TYR B O 1
ATOM 1985 N N . ASN B 1 18 ? 23.824 33.074 27.674 1.00 12.03 59 ASN B N 1
ATOM 1986 C CA . ASN B 1 18 ? 25.069 33.497 27.049 1.00 12.40 59 ASN B CA 1
ATOM 1987 C C . ASN B 1 18 ? 24.935 34.993 26.774 1.00 12.82 59 ASN B C 1
ATOM 1988 O O . ASN B 1 18 ? 23.986 35.432 26.120 1.00 13.68 59 ASN B O 1
ATOM 1993 N N . THR B 1 19 ? 25.883 35.776 27.275 1.00 12.77 60 THR B N 1
ATOM 1994 C CA . THR B 1 19 ? 25.830 37.219 27.099 1.00 13.20 60 THR B CA 1
ATOM 1995 C C . THR B 1 19 ? 26.642 37.721 25.910 1.00 10.84 60 THR B C 1
ATOM 1996 O O . THR B 1 19 ? 27.845 37.472 25.809 1.00 12.01 60 THR B O 1
ATOM 2000 N N . PHE B 1 20 ? 25.963 38.426 25.010 1.00 11.99 61 PHE B N 1
ATOM 2001 C CA . PHE B 1 20 ? 26.596 38.987 23.824 1.00 11.07 61 PHE B CA 1
ATOM 2002 C C . PHE B 1 20 ? 26.530 40.504 23.833 1.00 11.74 61 PHE B C 1
ATOM 2003 O O . PHE B 1 20 ? 25.454 41.090 23.713 1.00 12.34 61 PHE B O 1
ATOM 2011 N N . ASN B 1 21 ? 27.688 41.132 23.991 1.00 11.19 62 ASN B N 1
ATOM 2012 C CA . ASN B 1 21 ? 27.779 42.584 23.975 1.00 11.03 62 ASN B CA 1
ATOM 2013 C C . ASN B 1 21 ? 26.782 43.282 24.894 1.00 11.70 62 ASN B C 1
ATOM 2014 O O . ASN B 1 21 ? 26.115 44.236 24.488 1.00 12.33 62 ASN B O 1
ATOM 2019 N N . GLY B 1 22 ? 26.679 42.804 26.129 1.00 13.12 63 GLY B N 1
ATOM 2020 C CA . GLY B 1 22 ? 25.766 43.419 27.079 1.00 13.81 63 GLY B CA 1
ATOM 2021 C C . GLY B 1 22 ? 24.371 42.823 27.125 1.00 15.43 63 GLY B C 1
ATOM 2022 O O . GLY B 1 22 ? 23.638 43.041 28.088 1.00 17.36 63 GLY B O 1
ATOM 2023 N N . THR B 1 23 ? 23.988 42.082 26.091 1.00 14.63 64 THR B N 1
ATOM 2024 C CA . THR B 1 23 ? 22.664 41.469 26.062 1.00 15.35 64 THR B CA 1
ATOM 2025 C C . THR B 1 23 ? 22.742 40.014 26.505 1.00 14.79 64 THR B C 1
ATOM 2026 O O . THR B 1 23 ? 23.409 39.198 25.874 1.00 12.99 64 THR B O 1
ATOM 2030 N N . LYS B 1 24 ? 22.062 39.694 27.600 1.00 15.74 66 LYS B N 1
ATOM 2031 C CA . LYS B 1 24 ? 22.061 38.328 28.103 1.00 16.62 66 LYS B CA 1
ATOM 2032 C C . LYS B 1 24 ? 20.980 37.545 27.377 1.00 16.45 66 LYS B C 1
ATOM 2033 O O . LYS B 1 24 ? 19.788 37.759 27.595 1.00 17.87 66 LYS B O 1
ATOM 2039 N N . TYR B 1 25 ? 21.409 36.647 26.499 1.00 13.32 67 TYR B N 1
ATOM 2040 C CA . TYR B 1 25 ? 20.491 35.826 25.728 1.00 13.79 67 TYR B CA 1
ATOM 2041 C C . TYR B 1 25 ? 20.273 34.479 26.389 1.00 12.45 67 TYR B C 1
ATOM 2042 O O . TYR B 1 25 ? 21.175 33.917 27.005 1.00 14.95 67 TYR B O 1
ATOM 2051 N N . ALA B 1 26 ? 19.059 33.965 26.261 1.00 12.02 68 ALA B N 1
ATOM 2052 C CA . ALA B 1 26 ? 18.749 32.660 26.810 1.00 9.99 68 ALA B CA 1
ATOM 2053 C C . ALA B 1 26 ? 18.579 31.735 25.617 1.00 9.80 68 ALA B C 1
ATOM 2054 O O . ALA B 1 26 ? 18.148 32.170 24.548 1.00 9.78 68 ALA B O 1
ATOM 2056 N N . ALA B 1 27 ? 18.946 30.473 25.795 1.00 9.64 69 ALA B N 1
ATOM 2057 C CA . ALA B 1 27 ? 18.793 29.465 24.751 1.00 9.23 69 ALA B CA 1
ATOM 2058 C C . ALA B 1 27 ? 17.937 28.366 25.368 1.00 8.99 69 ALA B C 1
ATOM 2059 O O . ALA B 1 27 ? 18.277 27.842 26.430 1.00 10.07 69 ALA B O 1
ATOM 2061 N N . ASN B 1 28 ? 16.832 28.027 24.713 1.00 8.08 70 ASN B N 1
ATOM 2062 C CA . ASN B 1 28 ? 15.928 26.997 25.222 1.00 7.71 70 ASN B CA 1
ATOM 2063 C C . ASN B 1 28 ? 15.977 25.731 24.387 1.00 8.69 70 ASN B C 1
ATOM 2064 O O . ASN B 1 28 ? 16.075 25.782 23.161 1.00 8.98 70 ASN B O 1
ATOM 2069 N N . ALA B 1 29 ? 15.897 24.595 25.067 1.00 8.30 71 ALA B N 1
ATOM 2070 C CA . ALA B 1 29 ? 15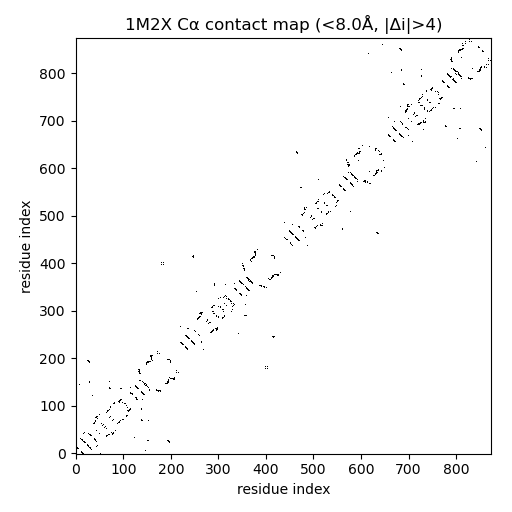.886 23.299 24.408 1.00 9.83 71 ALA B CA 1
ATOM 2071 C C . ALA B 1 29 ? 15.081 22.373 25.303 1.00 10.33 71 ALA B C 1
ATOM 2072 O O . ALA B 1 29 ? 14.510 22.813 26.300 1.00 10.00 71 ALA B O 1
ATOM 2074 N N . VAL B 1 30 ? 15.022 21.095 24.953 1.00 8.58 72 VAL B N 1
ATOM 2075 C CA . VAL B 1 30 ? 14.273 20.150 25.768 1.00 9.31 72 VAL B CA 1
ATOM 2076 C C . VAL B 1 30 ? 14.971 18.810 25.870 1.00 8.93 72 VAL B C 1
ATOM 2077 O O . VAL B 1 30 ? 15.849 18.483 25.067 1.00 9.24 72 VAL B O 1
ATOM 2081 N N . TYR B 1 31 ? 14.597 18.049 26.893 1.00 9.26 73 TYR B N 1
ATOM 2082 C CA . TYR B 1 31 ? 15.109 16.702 27.051 1.00 8.50 73 TYR B CA 1
ATOM 2083 C C . TYR B 1 31 ? 13.935 15.857 27.515 1.00 9.44 73 TYR B C 1
ATOM 2084 O O . TYR B 1 31 ? 13.008 16.347 28.173 1.00 9.67 73 TYR B O 1
ATOM 2093 N N . LEU B 1 32 ? 13.968 14.592 27.126 1.00 8.97 74 LEU B N 1
ATOM 2094 C CA . LEU B 1 32 ? 12.907 13.646 27.436 1.00 9.94 74 LEU B CA 1
ATOM 2095 C C . LEU B 1 32 ? 13.444 12.488 28.259 1.00 9.68 74 LEU B C 1
ATOM 2096 O O . LEU B 1 32 ? 14.452 11.880 27.907 1.00 10.01 74 LEU B O 1
ATOM 2101 N N . VAL B 1 33 ? 12.772 12.188 29.362 1.00 10.34 75 VAL B N 1
ATOM 2102 C CA . VAL B 1 33 ? 13.185 11.081 30.211 1.00 12.24 75 VAL B CA 1
ATOM 2103 C C . VAL B 1 33 ? 12.373 9.849 29.833 1.00 14.24 75 VAL B C 1
ATOM 2104 O O . VAL B 1 33 ? 11.147 9.853 29.936 1.00 16.11 75 VAL B O 1
ATOM 2108 N N . THR B 1 34 ? 13.056 8.800 29.385 1.00 14.04 76 THR B N 1
ATOM 2109 C CA . THR B 1 34 ? 12.377 7.565 29.000 1.00 16.43 76 THR B CA 1
ATOM 2110 C C . THR B 1 34 ? 12.859 6.409 29.866 1.00 16.85 76 THR B C 1
ATOM 2111 O O . THR B 1 34 ? 13.787 6.562 30.662 1.00 16.88 76 THR B O 1
ATOM 2115 N N . ASP B 1 35 ? 12.226 5.251 29.702 1.00 18.69 77 ASP B N 1
ATOM 2116 C CA . ASP B 1 35 ? 12.586 4.068 30.471 1.00 20.36 77 ASP B CA 1
ATOM 2117 C C . ASP B 1 35 ? 13.949 3.514 30.065 1.00 20.32 77 ASP B C 1
ATOM 2118 O O . ASP B 1 35 ? 14.512 2.666 30.760 1.00 22.08 77 ASP B O 1
ATOM 2123 N N . LYS B 1 36 ? 14.477 3.997 28.944 1.00 18.48 78 LYS B N 1
ATOM 2124 C CA . LYS B 1 36 ? 15.776 3.547 28.451 1.00 17.11 78 LYS B CA 1
ATOM 2125 C C . LYS B 1 36 ? 16.877 4.571 28.714 1.00 14.68 78 LYS B C 1
ATOM 2126 O O . LYS B 1 36 ? 18.062 4.277 28.547 1.00 14.27 78 LYS B O 1
ATOM 2132 N N . GLY B 1 37 ? 16.485 5.772 29.122 1.00 13.59 79 GLY B N 1
ATOM 2133 C CA . GLY B 1 37 ? 17.463 6.814 29.375 1.00 12.13 79 GLY B CA 1
ATOM 2134 C C . GLY B 1 37 ? 16.937 8.170 28.944 1.00 10.44 79 GLY B C 1
ATOM 2135 O O . GLY B 1 37 ? 15.765 8.306 28.600 1.00 12.78 79 GLY B O 1
ATOM 2136 N N . VAL B 1 38 ? 17.810 9.172 28.951 1.00 9.10 80 VAL B N 1
ATOM 2137 C CA . VAL B 1 38 ? 17.422 10.530 28.587 1.00 9.36 80 VAL B CA 1
ATOM 2138 C C . VAL B 1 38 ? 17.819 10.939 27.172 1.00 9.32 80 VAL B C 1
ATOM 2139 O O . VAL B 1 38 ? 18.947 10.705 26.738 1.00 9.46 80 VAL B O 1
ATOM 2143 N N . VAL B 1 39 ? 16.874 11.550 26.463 1.00 8.29 81 VAL B N 1
ATOM 2144 C CA . VAL B 1 39 ? 17.101 12.037 25.104 1.00 8.34 81 VAL B CA 1
ATOM 2145 C C . VAL B 1 39 ? 17.249 13.552 25.209 1.00 7.10 81 VAL B C 1
ATOM 2146 O O . VAL B 1 39 ? 16.337 14.236 25.672 1.00 8.37 81 VAL B O 1
ATOM 2150 N N . VAL B 1 40 ? 18.392 14.074 24.779 1.00 5.60 82 VAL B N 1
ATOM 2151 C CA . VAL B 1 40 ? 18.632 15.511 24.833 1.00 6.95 82 VAL B CA 1
ATOM 2152 C C . VAL B 1 40 ? 18.586 16.134 23.447 1.00 6.79 82 VAL B C 1
ATOM 2153 O O . VAL B 1 40 ? 19.272 15.678 22.534 1.00 7.36 82 VAL B O 1
ATOM 2157 N N . ILE B 1 41 ? 17.757 17.164 23.294 1.00 6.26 83 ILE B N 1
ATOM 2158 C CA . ILE B 1 41 ? 17.672 17.895 22.036 1.00 7.40 83 ILE B CA 1
ATOM 2159 C C . ILE B 1 41 ? 18.591 19.109 22.204 1.00 8.50 83 ILE B C 1
ATOM 2160 O O . ILE B 1 41 ? 18.550 19.797 23.225 1.00 8.09 83 ILE B O 1
ATOM 2165 N N . ASP B 1 42 ? 19.438 19.343 21.207 1.00 7.97 84 ASP B N 1
ATOM 2166 C CA . ASP B 1 42 ? 20.385 20.456 21.213 1.00 7.10 84 ASP B CA 1
ATOM 2167 C C . ASP B 1 42 ? 21.378 20.400 22.371 1.00 6.69 84 ASP B C 1
ATOM 2168 O O . ASP B 1 42 ? 21.756 19.317 22.806 1.00 7.40 84 ASP B O 1
ATOM 2173 N N . CYS B 1 43 ? 21.811 21.551 22.878 1.00 5.93 85 CYS B N 1
ATOM 2174 C CA . CYS B 1 43 ? 22.800 21.536 23.951 1.00 8.05 85 CYS B CA 1
ATOM 2175 C C . CYS B 1 43 ? 22.889 22.846 24.708 1.00 8.43 85 CYS B C 1
ATOM 2176 O O . CYS B 1 43 ? 22.355 23.865 24.278 1.00 9.88 85 CYS B O 1
ATOM 2179 N N . PRO B 1 44 ? 23.566 22.830 25.863 1.00 9.10 86 PRO B N 1
ATOM 2180 C CA . PRO B 1 44 ? 23.705 24.073 26.623 1.00 9.08 86 PRO B CA 1
ATOM 2181 C C . PRO B 1 44 ? 24.512 25.034 25.752 1.00 10.73 86 PRO B C 1
ATOM 2182 O O . PRO B 1 44 ? 25.379 24.608 24.988 1.00 11.37 86 PRO B O 1
ATOM 2186 N N . TRP B 1 45 ? 24.232 26.323 25.869 1.00 11.82 87 TRP B N 1
ATOM 2187 C CA . TRP B 1 45 ? 24.929 27.324 25.077 1.00 13.45 87 TRP B CA 1
ATOM 2188 C C . TRP B 1 45 ? 26.247 27.690 25.752 1.00 16.13 87 TRP B C 1
ATOM 2189 O O . TRP B 1 45 ? 26.311 28.626 26.551 1.00 16.38 87 TRP B O 1
ATOM 2200 N N . GLY B 1 46 ? 27.287 26.933 25.414 1.00 17.23 88 GLY B N 1
ATOM 2201 C CA . GLY B 1 46 ? 28.608 27.137 25.985 1.00 19.09 88 GLY B CA 1
ATOM 2202 C C . GLY B 1 46 ? 29.146 25.806 26.481 1.00 19.84 88 GLY B C 1
ATOM 2203 O O . GLY B 1 46 ? 28.523 25.153 27.320 1.00 20.83 88 GLY B O 1
ATOM 2204 N N . GLU B 1 47 ? 30.302 25.400 25.965 1.00 20.75 89 GLU B N 1
ATOM 2205 C CA . GLU B 1 47 ? 30.915 24.130 26.348 1.00 21.36 89 GLU B CA 1
ATOM 2206 C C . GLU B 1 47 ? 31.216 24.026 27.839 1.00 22.08 89 GLU B C 1
ATOM 2207 O O . GLU B 1 47 ? 31.246 22.927 28.397 1.00 21.23 89 GLU B O 1
ATOM 2213 N N . ASP B 1 48 ? 31.442 25.165 28.486 1.00 21.29 90 ASP B N 1
ATOM 2214 C CA . ASP B 1 48 ? 31.743 25.166 29.913 1.00 22.57 90 ASP B CA 1
ATOM 2215 C C . ASP B 1 48 ? 30.501 24.864 30.746 1.00 21.45 90 ASP B C 1
ATOM 2216 O O . ASP B 1 48 ? 30.536 24.935 31.975 1.00 22.52 90 ASP B O 1
ATOM 2221 N N . LYS B 1 49 ? 29.405 24.519 30.075 1.00 18.06 91 LYS B N 1
ATOM 2222 C CA . LYS B 1 49 ? 28.158 24.218 30.769 1.00 16.41 91 LYS B CA 1
ATOM 2223 C C . LYS B 1 49 ? 27.677 22.792 30.536 1.00 14.19 91 LYS B C 1
ATOM 2224 O O . LYS B 1 49 ? 26.656 22.390 31.094 1.00 15.21 91 LYS B O 1
ATOM 2230 N N . PHE B 1 50 ? 28.395 22.026 29.720 1.00 13.64 92 PHE B N 1
ATOM 2231 C CA . PHE B 1 50 ? 27.970 20.659 29.434 1.00 12.02 92 PHE B CA 1
ATOM 2232 C C . PHE B 1 50 ? 27.974 19.751 30.658 1.00 12.70 92 PHE B C 1
ATOM 2233 O O . PHE B 1 50 ? 26.999 19.041 30.910 1.00 11.93 92 PHE B O 1
ATOM 2241 N N . LYS B 1 51 ? 29.063 19.764 31.418 1.00 13.76 93 LYS B N 1
ATOM 2242 C CA . LYS B 1 51 ? 29.149 18.919 32.603 1.00 13.89 93 LYS B CA 1
ATOM 2243 C C . LYS B 1 51 ? 28.114 19.331 33.646 1.00 14.04 93 LYS B C 1
ATOM 2244 O O . LYS B 1 51 ? 27.470 18.482 34.262 1.00 13.43 93 LYS B O 1
ATOM 2250 N N A SER B 1 52 ? 27.959 20.637 33.841 0.50 13.45 94 SER B N 1
ATOM 2251 N N B SER B 1 52 ? 27.957 20.636 33.845 0.50 13.63 94 SER B N 1
ATOM 2252 C CA A SER B 1 52 ? 26.990 21.144 34.802 0.50 13.46 94 SER B CA 1
ATOM 2253 C CA B SER B 1 52 ? 26.989 21.133 34.814 0.50 13.82 94 SER B CA 1
ATOM 2254 C C A SER B 1 52 ? 25.591 20.674 34.420 0.50 12.49 94 SER B C 1
ATOM 2255 C C B SER B 1 52 ? 25.585 20.679 34.422 0.50 12.70 94 SER B C 1
ATOM 2256 O O A SER B 1 52 ? 24.778 20.345 35.283 0.50 13.33 94 SER B O 1
ATOM 2257 O O B SER B 1 52 ? 24.762 20.369 35.281 0.50 13.55 94 SER B O 1
ATOM 2262 N N . PHE B 1 53 ? 25.319 20.636 33.120 1.00 11.49 95 PHE B N 1
ATOM 2263 C CA . PHE B 1 53 ? 24.015 20.211 32.624 1.00 10.14 95 PHE B CA 1
ATOM 2264 C C . PHE B 1 53 ? 23.747 18.734 32.914 1.00 10.11 95 PHE B C 1
ATOM 2265 O O . PHE B 1 53 ? 22.701 18.386 33.467 1.00 8.64 95 PHE B O 1
ATOM 2273 N N . THR B 1 54 ? 24.675 17.854 32.551 1.00 10.52 96 THR B N 1
ATOM 2274 C CA . THR B 1 54 ? 24.437 16.442 32.829 1.00 10.50 96 THR B CA 1
ATOM 2275 C C . THR B 1 54 ? 24.461 16.171 34.331 1.00 11.57 96 THR B C 1
ATOM 2276 O O . THR B 1 54 ? 23.831 15.223 34.799 1.00 10.33 96 THR B O 1
ATOM 2280 N N . ASP B 1 55 ? 25.171 17.002 35.091 1.00 11.35 97 ASP B N 1
ATOM 2281 C CA . ASP B 1 55 ? 25.185 16.841 36.542 1.00 12.20 97 ASP B CA 1
ATOM 2282 C C . ASP B 1 55 ? 23.763 17.101 37.054 1.00 11.41 97 ASP B C 1
ATOM 2283 O O . ASP B 1 55 ? 23.285 16.424 37.970 1.00 11.69 97 ASP B O 1
ATOM 2288 N N . GLU B 1 56 ? 23.084 18.079 36.456 1.00 10.46 98 GLU B N 1
ATOM 2289 C CA . GLU B 1 56 ? 21.716 18.404 36.850 1.00 10.77 98 GLU B CA 1
ATOM 2290 C C . GLU B 1 56 ? 20.773 17.269 36.488 1.00 9.87 98 GLU B C 1
ATOM 2291 O O . GLU B 1 56 ? 19.836 16.972 37.232 1.00 11.21 98 GLU B O 1
ATOM 2297 N N A ILE B 1 57 ? 21.028 16.639 35.346 0.50 9.96 99 ILE B N 1
ATOM 2298 N N B ILE B 1 57 ? 21.007 16.638 35.342 0.50 9.82 99 ILE B N 1
ATOM 2299 C CA A ILE B 1 57 ? 20.214 15.519 34.890 0.50 10.29 99 ILE B CA 1
ATOM 2300 C CA B ILE B 1 57 ? 20.158 15.528 34.925 0.50 9.92 99 ILE B CA 1
ATOM 2301 C C A ILE B 1 57 ? 20.296 14.397 35.915 0.50 10.36 99 ILE B C 1
ATOM 2302 C C B ILE B 1 57 ? 20.287 14.385 35.926 0.50 10.17 99 ILE B C 1
ATOM 2303 O O A ILE B 1 57 ? 19.288 13.782 36.262 0.50 10.01 99 ILE B O 1
ATOM 2304 O O B ILE B 1 57 ? 19.298 13.739 36.268 0.50 9.68 99 ILE B O 1
ATOM 2313 N N . TYR B 1 58 ? 21.504 14.136 36.401 1.00 10.34 100 TYR B N 1
ATOM 2314 C CA . TYR B 1 58 ? 21.712 13.076 37.378 1.00 8.94 100 TYR B CA 1
ATOM 2315 C C . TYR B 1 58 ? 21.048 13.440 38.703 1.00 10.42 100 TYR B C 1
ATOM 2316 O O . TYR B 1 58 ? 20.406 12.606 39.337 1.00 9.86 100 TYR B O 1
ATOM 2325 N N . LYS B 1 59 ? 21.204 14.692 39.121 1.00 9.97 102 LYS B N 1
ATOM 2326 C CA . LYS B 1 59 ? 20.613 15.131 40.378 1.00 10.73 102 LYS B CA 1
ATOM 2327 C C . LYS B 1 59 ? 19.095 15.008 40.367 1.00 10.52 102 LYS B C 1
ATOM 2328 O O . LYS B 1 59 ? 18.495 14.568 41.345 1.00 10.22 102 LYS B O 1
ATOM 2334 N N . LYS B 1 60 ? 18.476 15.387 39.254 1.00 9.24 103 LYS B N 1
ATOM 2335 C CA . LYS B 1 60 ? 17.021 15.346 39.156 1.00 9.95 103 LYS B CA 1
ATOM 2336 C C . LYS B 1 60 ? 16.419 13.998 38.783 1.00 9.90 103 LYS B C 1
ATOM 2337 O O . LYS B 1 60 ? 15.307 13.681 39.207 1.00 10.62 103 LYS B O 1
ATOM 2343 N N . HIS B 1 61 ? 17.148 13.197 38.010 1.00 9.26 104 HIS B N 1
ATOM 2344 C CA . HIS B 1 61 ? 16.610 11.924 37.537 1.00 9.14 104 HIS B CA 1
ATOM 2345 C C . HIS B 1 61 ? 17.415 10.664 37.814 1.00 9.49 104 HIS B C 1
ATOM 2346 O O . HIS B 1 61 ? 16.864 9.562 37.771 1.00 11.20 104 HIS B O 1
ATOM 2353 N N . GLY B 1 62 ? 18.709 10.816 38.073 1.00 9.24 105 GLY B N 1
ATOM 2354 C CA . GLY B 1 62 ? 19.551 9.660 38.330 1.00 11.10 105 GLY B CA 1
ATOM 2355 C C . GLY B 1 62 ? 19.615 8.754 37.114 1.00 10.63 105 GLY B C 1
ATOM 2356 O O . GLY B 1 62 ? 19.664 7.532 37.242 1.00 12.48 105 GLY B O 1
ATOM 2357 N N . LYS B 1 63 ? 19.617 9.360 35.929 1.00 11.50 106 LYS B N 1
ATOM 2358 C CA . LYS B 1 63 ? 19.656 8.603 34.683 1.00 11.14 106 LYS B CA 1
ATOM 2359 C C . LYS B 1 63 ? 20.771 9.042 33.745 1.00 10.85 106 LYS B C 1
ATOM 2360 O O . LYS B 1 63 ? 21.441 10.051 33.974 1.00 11.80 106 LYS B O 1
ATOM 2366 N N . LYS B 1 64 ? 20.935 8.277 32.673 1.00 10.47 107 LYS B N 1
ATOM 2367 C CA . LYS B 1 64 ? 21.980 8.512 31.687 1.00 10.19 107 LYS B CA 1
ATOM 2368 C C . LYS B 1 64 ? 21.455 9.070 30.370 1.00 10.35 107 LYS B C 1
ATOM 2369 O O . LYS B 1 64 ? 20.378 8.693 29.910 1.00 11.11 107 LYS B O 1
ATOM 2375 N N . VAL B 1 65 ? 22.232 9.964 29.765 1.00 11.00 109 VAL B N 1
ATOM 2376 C CA . VAL B 1 65 ? 21.873 10.551 28.477 1.00 10.76 109 VAL B CA 1
ATOM 2377 C C . VAL B 1 65 ? 22.262 9.539 27.404 1.00 10.44 109 VAL B C 1
ATOM 2378 O O . VAL B 1 65 ? 23.442 9.226 27.236 1.00 11.47 109 VAL B O 1
ATOM 2382 N N . ILE B 1 66 ? 21.271 9.035 26.677 1.00 9.87 110 ILE B N 1
ATOM 2383 C CA . ILE B 1 66 ? 21.509 8.022 25.651 1.00 10.09 110 ILE B CA 1
ATOM 2384 C C . ILE B 1 66 ? 21.410 8.505 24.210 1.00 10.96 110 ILE B C 1
ATOM 2385 O O . ILE B 1 66 ? 21.701 7.753 23.283 1.00 11.34 110 ILE B O 1
ATOM 2390 N N . MET B 1 67 ? 21.007 9.753 24.014 1.00 9.49 111 MET B N 1
ATOM 2391 C CA . MET B 1 67 ? 20.850 10.273 22.664 1.00 10.13 111 MET B CA 1
ATOM 2392 C C . MET B 1 67 ? 20.899 11.791 22.637 1.00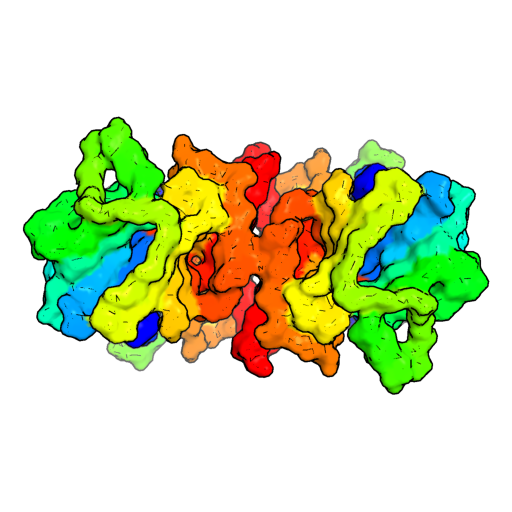 9.13 111 MET B C 1
ATOM 2393 O O . MET B 1 67 ? 20.422 12.452 23.561 1.00 9.15 111 MET B O 1
ATOM 2398 N N . ASN B 1 68 ? 21.488 12.338 21.577 1.00 8.13 112 ASN B N 1
ATOM 2399 C CA . ASN B 1 68 ? 21.551 13.786 21.393 1.00 8.02 112 ASN B CA 1
ATOM 2400 C C . ASN B 1 68 ? 21.211 14.049 19.933 1.00 8.23 112 ASN B C 1
ATOM 2401 O O . ASN B 1 68 ? 21.704 13.360 19.042 1.00 10.05 112 ASN B O 1
ATOM 2406 N N . ILE B 1 69 ? 20.356 15.036 19.695 1.00 7.60 113 ILE B N 1
ATOM 2407 C CA . ILE B 1 69 ? 19.950 15.411 18.343 1.00 7.79 113 ILE B CA 1
ATOM 2408 C C . ILE B 1 69 ? 20.132 16.923 18.180 1.00 7.40 113 ILE B C 1
ATOM 2409 O O . ILE B 1 69 ? 19.582 17.696 18.961 1.00 8.55 113 ILE B O 1
ATOM 2414 N N . ALA B 1 70 ? 20.909 17.340 17.178 1.00 7.97 114 ALA B N 1
ATOM 2415 C CA . ALA B 1 70 ? 21.141 18.766 16.917 1.00 8.48 114 ALA B CA 1
ATOM 2416 C C . ALA B 1 70 ? 20.138 19.264 15.882 1.00 8.27 114 ALA B C 1
ATOM 2417 O O . ALA B 1 70 ? 19.957 18.620 14.849 1.00 11.15 114 ALA B O 1
ATOM 2419 N N . THR B 1 71 ? 19.497 20.406 16.148 1.00 8.33 115 THR B N 1
ATOM 2420 C CA . THR B 1 71 ? 18.491 20.941 15.225 1.00 8.61 115 THR B CA 1
ATOM 2421 C C . THR B 1 71 ? 18.995 21.913 14.148 1.00 9.21 115 THR B C 1
ATOM 2422 O O . THR B 1 71 ? 18.224 22.388 13.318 1.00 8.72 115 THR B O 1
ATOM 2426 N N . HIS B 1 72 ? 20.285 22.230 14.216 1.00 7.32 116 HIS B N 1
ATOM 2427 C CA . HIS B 1 72 ? 21.010 23.000 13.203 1.00 6.63 116 HIS B CA 1
ATOM 2428 C C . HIS B 1 72 ? 22.465 23.102 13.634 1.00 6.83 116 HIS B C 1
ATOM 2429 O O . HIS B 1 72 ? 22.813 22.665 14.730 1.00 7.84 116 HIS B O 1
ATOM 2436 N N . SER B 1 73 ? 23.322 23.623 12.767 1.00 6.84 117 SER B N 1
ATOM 2437 C CA . SER B 1 73 ? 24.759 23.634 13.041 1.00 7.12 117 SER B CA 1
ATOM 2438 C C . SER B 1 73 ? 25.353 24.556 14.090 1.00 6.94 117 SER B C 1
ATOM 2439 O O . SER B 1 73 ? 26.498 24.357 14.502 1.00 8.35 117 SER B O 1
ATOM 2442 N N . HIS B 1 74 ? 24.602 25.554 14.536 1.00 6.27 118 HIS B N 1
ATOM 2443 C CA . HIS B 1 74 ? 25.159 26.504 15.488 1.00 7.51 118 HIS B CA 1
ATOM 2444 C C . HIS B 1 74 ? 25.474 25.973 16.880 1.00 7.60 118 HIS B C 1
ATOM 2445 O O . HIS B 1 74 ? 24.962 24.932 17.298 1.00 8.10 118 HIS B O 1
ATOM 2452 N N . ASP B 1 75 ? 26.354 26.694 17.573 1.00 9.64 119 ASP B N 1
ATOM 2453 C CA . ASP B 1 75 ? 26.847 26.327 18.904 1.00 11.54 119 ASP B CA 1
ATOM 2454 C C . ASP B 1 75 ? 25.797 25.980 19.952 1.00 11.18 119 ASP B C 1
ATOM 2455 O O . ASP B 1 75 ? 26.056 25.167 20.841 1.00 12.76 119 ASP B O 1
ATOM 2460 N N . ASP B 1 76 ? 24.625 26.600 19.861 1.00 9.86 120 ASP B N 1
ATOM 2461 C CA . ASP B 1 76 ? 23.571 26.331 20.827 1.00 8.99 120 ASP B CA 1
ATOM 2462 C C . ASP B 1 76 ? 22.743 25.093 20.496 1.00 8.76 120 ASP B C 1
ATOM 2463 O O . ASP B 1 76 ? 21.822 24.743 21.232 1.00 8.25 120 ASP B O 1
ATOM 2468 N N . ARG B 1 77 ? 23.081 24.419 19.400 1.00 7.73 121 ARG B N 1
ATOM 2469 C CA . ARG B 1 77 ? 22.346 23.228 18.984 1.00 7.53 121 ARG B CA 1
ATOM 2470 C C . ARG B 1 77 ? 23.262 22.029 18.743 1.00 7.39 121 ARG B C 1
ATOM 2471 O O . ARG B 1 77 ? 22.978 20.923 19.196 1.00 8.92 121 ARG B O 1
ATOM 2479 N N . ALA B 1 78 ? 24.362 22.252 18.029 1.00 7.50 122 ALA B N 1
ATOM 2480 C CA . ALA B 1 78 ? 25.303 21.176 17.713 1.00 7.50 122 ALA B CA 1
ATOM 2481 C C . ALA B 1 78 ? 26.612 21.238 18.503 1.00 7.99 122 ALA B C 1
ATOM 2482 O O . ALA B 1 78 ? 27.481 20.376 18.348 1.00 8.51 122 ALA B O 1
ATOM 2484 N N . GLY B 1 79 ? 26.748 22.244 19.357 1.00 7.56 123 GLY B N 1
ATOM 2485 C CA . GLY B 1 79 ? 27.974 22.394 20.124 1.00 8.83 123 GLY B CA 1
ATOM 2486 C C . GLY B 1 79 ? 28.331 21.240 21.042 1.00 9.75 123 GLY B C 1
ATOM 2487 O O . GLY B 1 79 ? 29.501 21.054 21.389 1.00 11.41 123 GLY B O 1
ATOM 2488 N N . GLY B 1 80 ? 27.336 20.451 21.425 1.00 9.03 124 GLY B N 1
ATOM 2489 C CA . GLY B 1 80 ? 27.589 19.340 22.324 1.00 9.79 124 GLY B CA 1
ATOM 2490 C C . GLY B 1 80 ? 27.760 17.978 21.688 1.00 9.75 124 GLY B C 1
ATOM 2491 O O . GLY B 1 80 ? 27.863 16.980 22.397 1.00 9.44 124 GLY B O 1
ATOM 2492 N N . LEU B 1 81 ? 27.811 17.915 20.362 1.00 10.24 125 LEU B N 1
ATOM 2493 C CA . LEU B 1 81 ? 27.956 16.624 19.699 1.00 9.77 125 LEU B CA 1
ATOM 2494 C C . LEU B 1 81 ? 29.189 15.832 20.134 1.00 10.17 125 LEU B C 1
ATOM 2495 O O . LEU B 1 81 ? 29.107 14.618 20.318 1.00 11.10 125 LEU B O 1
ATOM 2500 N N . GLU B 1 82 ? 30.321 16.510 20.311 1.00 10.16 126 GLU B N 1
ATOM 2501 C CA . GLU B 1 82 ? 31.537 15.822 20.733 1.00 11.56 126 GLU B CA 1
ATOM 2502 C C . GLU B 1 82 ? 31.388 15.317 22.167 1.00 10.75 126 GLU B C 1
ATOM 2503 O O . GLU B 1 82 ? 31.693 14.158 22.460 1.00 11.49 126 GLU B O 1
ATOM 2509 N N . TYR B 1 83 ? 30.909 16.187 23.053 1.00 10.52 127 TYR B N 1
ATOM 2510 C CA . TYR B 1 83 ? 30.719 15.842 24.460 1.00 10.12 127 TYR B CA 1
ATOM 2511 C C . TYR B 1 83 ? 29.746 14.683 24.660 1.00 10.57 127 TYR B C 1
ATOM 2512 O O . TYR B 1 83 ? 30.054 13.711 25.348 1.00 10.95 127 TYR B O 1
ATOM 2521 N N . PHE B 1 84 ? 28.560 14.794 24.074 1.00 9.89 128 PHE B N 1
ATOM 2522 C CA . PHE B 1 84 ? 27.570 13.741 24.231 1.00 9.32 128 PHE B CA 1
ATOM 2523 C C . PHE B 1 84 ? 28.048 12.424 23.633 1.00 10.59 128 PHE B C 1
ATOM 2524 O O . PHE B 1 84 ? 27.726 11.351 24.144 1.00 11.71 128 PHE B O 1
ATOM 2532 N N . GLY B 1 85 ? 28.829 12.497 22.562 1.00 10.33 129 GLY B N 1
ATOM 2533 C CA . GLY B 1 85 ? 29.349 11.277 21.974 1.00 13.00 129 GLY B CA 1
ATOM 2534 C C . GLY B 1 85 ? 30.348 10.643 22.928 1.00 12.96 129 GLY B C 1
ATOM 2535 O O . GLY B 1 85 ? 30.359 9.425 23.127 1.00 12.71 129 GLY B O 1
ATOM 2536 N N . LYS B 1 86 ? 31.183 11.481 23.535 1.00 11.88 130 LYS B N 1
ATOM 2537 C CA . LYS B 1 86 ? 32.198 11.012 24.472 1.00 13.20 130 LYS B CA 1
ATOM 2538 C C . LYS B 1 86 ? 31.604 10.312 25.694 1.00 13.61 130 LYS B C 1
ATOM 2539 O O . LYS B 1 86 ? 32.176 9.334 26.186 1.00 13.25 130 LYS B O 1
ATOM 2545 N N . ILE B 1 87 ? 30.466 10.796 26.189 1.00 11.29 131 ILE B N 1
ATOM 2546 C CA . ILE B 1 87 ? 29.857 10.169 27.358 1.00 12.00 131 ILE B CA 1
ATOM 2547 C C . ILE B 1 87 ? 28.954 8.983 27.036 1.00 12.01 131 ILE B C 1
ATOM 2548 O O . ILE B 1 87 ? 28.231 8.491 27.904 1.00 12.67 131 ILE B O 1
ATOM 2553 N N . GLY B 1 88 ? 28.991 8.530 25.786 1.00 13.14 133 GLY B N 1
ATOM 2554 C CA . GLY B 1 88 ? 28.220 7.358 25.403 1.00 12.45 133 GLY B CA 1
ATOM 2555 C C . GLY B 1 88 ? 26.885 7.504 24.704 1.00 12.15 133 GLY B C 1
ATOM 2556 O O . GLY B 1 88 ? 26.256 6.502 24.371 1.00 13.60 133 GLY B O 1
ATOM 2557 N N . ALA B 1 89 ? 26.439 8.729 24.470 1.00 11.63 134 ALA B N 1
ATOM 2558 C CA . ALA B 1 89 ? 25.160 8.926 23.807 1.00 12.13 134 ALA B CA 1
ATOM 2559 C C . ALA B 1 89 ? 25.254 8.739 22.297 1.00 11.15 134 ALA B C 1
ATOM 2560 O O . ALA B 1 89 ? 26.304 8.966 21.696 1.00 12.45 134 ALA B O 1
ATOM 2562 N N A LYS B 1 90 ? 24.157 8.297 21.690 0.50 11.64 135 LYS B N 1
ATOM 2563 N N B LYS B 1 90 ? 24.150 8.314 21.694 0.50 11.35 135 LYS B N 1
ATOM 2564 C CA A LYS B 1 90 ? 24.116 8.132 20.242 0.50 10.72 135 LYS B CA 1
ATOM 2565 C CA B LYS B 1 90 ? 24.084 8.129 20.250 0.50 10.14 135 LYS B CA 1
ATOM 2566 C C A LYS B 1 90 ? 23.733 9.508 19.710 0.50 9.45 135 LYS B C 1
ATOM 2567 C C B LYS B 1 90 ? 23.718 9.507 19.698 0.50 9.11 135 LYS B C 1
ATOM 2568 O O A LYS B 1 90 ? 22.694 10.053 20.082 0.50 10.30 135 LYS B O 1
ATOM 2569 O O B LYS B 1 90 ? 22.670 10.052 20.044 0.50 10.11 135 LYS B O 1
ATOM 2580 N N . THR B 1 91 ? 24.577 10.075 18.855 1.00 8.50 136 THR B N 1
ATOM 2581 C CA . THR B 1 91 ? 24.318 11.407 18.307 1.00 8.75 136 THR B CA 1
ATOM 2582 C C . THR B 1 91 ? 23.818 11.455 16.866 1.00 8.95 136 THR B C 1
ATOM 2583 O O . THR B 1 91 ? 24.266 10.689 16.008 1.00 9.28 136 THR B O 1
ATOM 2587 N N . TYR B 1 92 ? 22.900 12.389 16.616 1.00 8.69 137 TYR B N 1
ATOM 2588 C CA . TYR B 1 92 ? 22.265 12.568 15.308 1.00 7.75 137 TYR B CA 1
ATOM 2589 C C . TYR B 1 92 ? 22.166 14.015 14.838 1.00 8.03 137 TYR B C 1
ATOM 2590 O O . TYR B 1 92 ? 22.093 14.945 15.640 1.00 8.54 137 TYR B O 1
ATOM 2599 N N . SER B 1 93 ? 22.120 14.174 13.519 1.00 8.86 138 SER B N 1
ATOM 2600 C CA . SER B 1 93 ? 21.921 15.465 12.870 1.00 8.51 138 SER B CA 1
ATOM 2601 C C . SER B 1 93 ? 21.455 15.143 11.460 1.00 8.19 138 SER B C 1
ATOM 2602 O O . SER B 1 93 ? 21.547 13.996 11.013 1.00 8.80 138 SER B O 1
ATOM 2605 N N . THR B 1 94 ? 20.918 16.135 10.762 1.00 8.09 139 THR B N 1
ATOM 2606 C CA . THR B 1 94 ? 20.502 15.901 9.388 1.00 7.90 139 THR B CA 1
ATOM 2607 C C . THR B 1 94 ? 21.770 15.884 8.543 1.00 7.88 139 THR B C 1
ATOM 2608 O O . THR B 1 94 ? 22.849 16.286 8.998 1.00 8.72 139 THR B O 1
ATOM 2612 N N . LYS B 1 95 ? 21.650 15.420 7.307 1.00 8.77 140 LYS B N 1
ATOM 2613 C CA . LYS B 1 95 ? 22.807 15.396 6.427 1.00 9.26 140 LYS B CA 1
ATOM 2614 C C . LYS B 1 95 ? 23.230 16.813 6.042 1.00 9.30 140 LYS B C 1
ATOM 2615 O O . LYS B 1 95 ? 24.415 17.085 5.870 1.00 9.81 140 LYS B O 1
ATOM 2621 N N . MET B 1 96 ? 22.269 17.723 5.920 1.00 9.77 141 MET B N 1
ATOM 2622 C CA . MET B 1 96 ? 22.610 19.095 5.560 1.00 10.48 141 MET B CA 1
ATOM 2623 C C . MET B 1 96 ? 23.407 19.731 6.691 1.00 8.99 141 MET B C 1
ATOM 2624 O O . MET B 1 96 ? 24.392 20.433 6.457 1.00 10.42 141 MET B O 1
ATOM 2629 N N . THR B 1 97 ? 22.979 19.486 7.926 1.00 8.29 142 THR B N 1
ATOM 2630 C CA . THR B 1 97 ? 23.685 20.032 9.079 1.00 8.49 142 THR B CA 1
ATOM 2631 C C . THR B 1 97 ? 25.088 19.438 9.157 1.00 7.83 142 THR B C 1
ATOM 2632 O O . THR B 1 97 ? 26.053 20.132 9.473 1.00 7.95 142 THR B O 1
ATOM 2636 N N . ASP B 1 98 ? 25.199 18.149 8.857 1.00 8.64 143 ASP B N 1
ATOM 2637 C CA . ASP B 1 98 ? 26.491 17.478 8.882 1.00 8.62 143 ASP B CA 1
ATOM 2638 C C . ASP B 1 98 ? 27.464 18.125 7.890 1.00 8.82 143 ASP B C 1
ATOM 2639 O O . ASP B 1 98 ? 28.645 18.307 8.192 1.00 9.49 143 ASP B O 1
ATOM 2644 N N A SER B 1 99 ? 26.957 18.469 6.709 0.50 9.86 144 SER B N 1
ATOM 2645 N N B SER B 1 99 ? 26.966 18.468 6.706 0.50 9.48 144 SER B N 1
ATOM 2646 C CA A SER B 1 99 ? 27.779 19.095 5.677 0.50 10.58 144 SER B CA 1
ATOM 2647 C CA B SER B 1 99 ? 27.808 19.090 5.689 0.50 9.79 144 SER B CA 1
ATOM 2648 C C A SER B 1 99 ? 28.298 20.452 6.139 0.50 10.30 144 SER B C 1
ATOM 2649 C C B SER B 1 99 ? 28.307 20.456 6.146 0.50 9.86 144 SER B C 1
ATOM 2650 O O A SER B 1 99 ? 29.448 20.808 5.882 0.50 11.44 144 SER B O 1
ATOM 2651 O O B SER B 1 99 ? 29.454 20.823 5.892 0.50 11.05 144 SER B O 1
ATOM 2656 N N . ILE B 1 100 ? 27.446 21.211 6.819 1.00 9.04 145 ILE B N 1
ATOM 2657 C CA . ILE B 1 100 ? 27.836 22.524 7.313 1.00 10.06 145 ILE B CA 1
ATOM 2658 C C . ILE B 1 100 ? 28.894 22.373 8.408 1.00 9.47 145 ILE B C 1
ATOM 2659 O O . ILE B 1 100 ? 29.895 23.086 8.414 1.00 11.02 145 ILE B O 1
ATOM 2664 N N . LEU B 1 101 ? 28.678 21.440 9.333 1.00 9.52 146 LEU B N 1
ATOM 2665 C CA . LEU B 1 101 ? 29.637 21.217 10.412 1.00 8.26 146 LEU B CA 1
ATOM 2666 C C . LEU B 1 101 ? 30.993 20.793 9.857 1.00 9.63 146 LEU B C 1
ATOM 2667 O O . LEU B 1 101 ? 32.032 21.246 10.336 1.00 10.26 146 LEU B O 1
ATOM 2672 N N . ALA B 1 102 ? 30.977 19.925 8.849 1.00 9.09 147 ALA B N 1
ATOM 2673 C CA . ALA B 1 102 ? 32.215 19.461 8.232 1.00 10.55 147 ALA B CA 1
ATOM 2674 C C . ALA B 1 102 ? 32.958 20.639 7.608 1.00 11.56 147 ALA B C 1
ATOM 2675 O O . ALA B 1 102 ? 34.168 20.780 7.782 1.00 12.56 147 ALA B O 1
ATOM 2677 N N . LYS B 1 103 ? 32.227 21.484 6.888 1.00 12.19 148 LYS B N 1
ATOM 2678 C CA . LYS B 1 103 ? 32.820 22.653 6.247 1.00 14.04 148 LYS B CA 1
ATOM 2679 C C . LYS B 1 103 ? 33.442 23.597 7.276 1.00 13.84 148 LYS B C 1
ATOM 2680 O O . LYS B 1 103 ? 34.497 24.188 7.032 1.00 15.26 148 LYS B O 1
ATOM 2686 N N . GLU B 1 104 ? 32.796 23.727 8.432 1.00 13.82 149 GLU B N 1
ATOM 2687 C CA . GLU B 1 104 ? 33.284 24.610 9.489 1.00 13.09 149 GLU B CA 1
ATOM 2688 C C . GLU B 1 104 ? 34.287 23.937 10.423 1.00 13.28 149 GLU B C 1
ATOM 2689 O O . GLU B 1 104 ? 34.736 24.541 11.399 1.00 13.74 149 GLU B O 1
ATOM 2695 N N . ASN B 1 105 ? 34.630 22.690 10.117 1.00 13.22 150 ASN B N 1
ATOM 2696 C CA . ASN B 1 105 ? 35.578 21.919 10.918 1.00 14.44 150 ASN B CA 1
ATOM 2697 C C . ASN B 1 105 ? 35.143 21.766 12.373 1.00 13.30 150 ASN B C 1
ATOM 2698 O O . ASN B 1 105 ? 35.965 21.830 13.289 1.00 14.23 150 ASN B O 1
ATOM 2703 N N . LYS B 1 106 ? 33.845 21.562 12.569 1.00 12.68 167 LYS B N 1
ATOM 2704 C CA . LYS B 1 106 ? 33.273 21.371 13.897 1.00 12.63 167 LYS B CA 1
ATOM 2705 C C . LYS B 1 106 ? 32.951 19.886 14.068 1.00 11.75 167 LYS B C 1
ATOM 2706 O O . LYS B 1 106 ? 32.736 19.176 13.086 1.00 12.68 167 LYS B O 1
ATOM 2712 N N . PRO B 1 107 ? 32.929 19.391 15.317 1.00 11.64 168 PRO B N 1
ATOM 2713 C CA . PRO B 1 107 ? 32.618 17.974 15.539 1.00 10.90 168 PRO B CA 1
ATOM 2714 C C . PRO B 1 107 ? 31.261 17.613 14.936 1.00 11.44 168 PRO B C 1
ATOM 2715 O O . PRO B 1 107 ? 30.318 18.407 14.971 1.00 11.09 168 PRO B O 1
ATOM 2719 N N . ARG B 1 108 ? 31.163 16.408 14.389 1.00 11.45 169 ARG B N 1
ATOM 2720 C CA . ARG B 1 108 ? 29.939 15.965 13.740 1.00 10.31 169 ARG B CA 1
ATOM 2721 C C . ARG B 1 108 ? 29.216 14.847 14.479 1.00 10.05 169 ARG B C 1
ATOM 2722 O O . ARG B 1 108 ? 29.767 14.227 15.388 1.00 11.21 169 ARG B O 1
ATOM 2730 N N . ALA B 1 109 ? 27.971 14.599 14.081 1.00 9.32 170 ALA B N 1
ATOM 2731 C CA . ALA B 1 109 ? 27.168 13.550 14.692 1.00 9.50 170 ALA B CA 1
ATOM 2732 C C . ALA B 1 109 ? 27.597 12.193 14.146 1.00 9.83 170 ALA B C 1
ATOM 2733 O O . ALA B 1 109 ? 28.209 12.102 13.078 1.00 11.19 170 ALA B O 1
ATOM 2735 N N . GLN B 1 110 ? 27.273 11.140 14.884 1.00 8.77 171 GLN B N 1
ATOM 2736 C CA . GLN B 1 110 ? 27.628 9.789 14.473 1.00 8.79 171 GLN B CA 1
ATOM 2737 C C . GLN B 1 110 ? 26.696 9.292 13.382 1.00 10.23 171 GLN B C 1
ATOM 2738 O O . GLN B 1 110 ? 27.121 8.587 12.466 1.00 10.98 171 GLN B O 1
ATOM 2744 N N . TYR B 1 111 ? 25.426 9.672 13.478 1.00 8.61 172 TYR B N 1
ATOM 2745 C CA . TYR B 1 111 ? 24.419 9.242 12.517 1.00 9.87 172 TYR B CA 1
ATOM 2746 C C . TYR B 1 111 ? 23.723 10.438 11.888 1.00 10.04 172 TYR B C 1
ATOM 2747 O O . TYR B 1 111 ? 23.483 11.444 12.553 1.00 10.10 172 TYR B O 1
ATOM 2756 N N . THR B 1 112 ? 23.399 10.324 10.607 1.00 10.23 173 THR B N 1
ATOM 2757 C CA . THR B 1 112 ? 22.723 11.408 9.906 1.00 11.85 173 THR B CA 1
ATOM 2758 C C . THR B 1 112 ? 21.513 10.883 9.146 1.00 12.75 173 THR B C 1
ATOM 2759 O O . THR B 1 112 ? 21.452 9.708 8.791 1.00 13.65 173 THR B O 1
ATOM 2763 N N . PHE B 1 113 ? 20.542 11.760 8.914 1.00 12.35 174 PHE B N 1
ATOM 2764 C CA . PHE B 1 113 ? 19.340 11.393 8.184 1.00 11.89 174 PHE B CA 1
ATOM 2765 C C . PHE B 1 113 ? 18.931 12.515 7.236 1.00 12.46 174 PHE B C 1
ATOM 2766 O O . PHE B 1 113 ? 19.316 13.673 7.419 1.00 11.01 174 PHE B O 1
ATOM 2774 N N . ASP B 1 114 ? 18.153 12.159 6.219 1.00 13.66 175 ASP B N 1
ATOM 2775 C CA . ASP B 1 114 ? 17.701 13.109 5.210 1.00 14.72 175 ASP B CA 1
ATOM 2776 C C . ASP B 1 114 ? 16.542 14.009 5.631 1.00 14.91 175 ASP B C 1
ATOM 2777 O O . ASP B 1 114 ? 15.386 13.758 5.284 1.00 15.13 175 ASP B O 1
ATOM 2782 N N . ASN B 1 115 ? 16.876 15.054 6.386 1.00 14.39 176 ASN B N 1
ATOM 2783 C CA . ASN B 1 115 ? 15.923 16.062 6.851 1.00 13.82 176 ASN B CA 1
ATOM 2784 C C . ASN B 1 115 ? 14.796 15.659 7.801 1.00 13.85 176 ASN B C 1
ATOM 2785 O O . ASN B 1 115 ? 14.542 16.360 8.783 1.00 13.66 176 ASN B O 1
ATOM 2790 N N . ASN B 1 116 ? 14.118 14.553 7.511 1.00 12.74 177 ASN B N 1
ATOM 2791 C CA . ASN B 1 116 ? 13.004 14.097 8.342 1.00 13.30 177 ASN B CA 1
ATOM 2792 C C . ASN B 1 116 ? 13.236 12.698 8.889 1.00 13.33 177 ASN B C 1
ATOM 2793 O O . ASN B 1 116 ? 13.779 11.842 8.196 1.00 16.16 177 ASN B O 1
ATOM 2798 N N . LYS B 1 117 ? 12.806 12.468 10.126 1.00 11.68 178 LYS B N 1
ATOM 2799 C CA . LYS B 1 117 ? 12.964 11.159 10.753 1.00 12.91 178 LYS B CA 1
ATOM 2800 C C . LYS B 1 117 ? 12.069 11.001 11.973 1.00 13.73 178 LYS B C 1
ATOM 2801 O O . LYS B 1 117 ? 11.917 11.926 12.776 1.00 13.39 178 LYS B O 1
ATOM 2807 N N . SER B 1 118 ? 11.471 9.821 12.099 1.00 14.72 179 SER B N 1
ATOM 2808 C CA . SER B 1 118 ? 10.611 9.511 13.230 1.00 15.94 179 SER B CA 1
ATOM 2809 C C . SER B 1 118 ? 11.431 8.676 14.204 1.00 15.27 179 SER B C 1
ATOM 2810 O O . SER B 1 118 ? 12.129 7.746 13.800 1.00 17.66 179 SER B O 1
ATOM 2813 N N . PHE B 1 119 ? 11.359 9.020 15.485 1.00 14.45 180 PHE B N 1
ATOM 2814 C CA . PHE B 1 119 ? 12.105 8.298 16.505 1.00 15.59 180 PHE B CA 1
ATOM 2815 C C . PHE B 1 119 ? 11.197 7.579 17.489 1.00 15.74 180 PHE B C 1
ATOM 2816 O O . PHE B 1 119 ? 10.079 8.011 17.759 1.00 16.37 180 PHE B O 1
ATOM 2824 N N . LYS B 1 120 ? 11.706 6.479 18.025 1.00 18.05 181 LYS B N 1
ATOM 2825 C CA . LYS B 1 120 ? 10.995 5.687 19.013 1.00 18.58 181 LYS B CA 1
ATOM 2826 C C . LYS B 1 120 ? 12.025 5.300 20.062 1.00 17.68 181 LYS B C 1
ATOM 2827 O O . LYS B 1 120 ? 12.942 4.530 19.786 1.00 19.90 181 LYS B O 1
ATOM 2833 N N . VAL B 1 121 ? 11.886 5.860 21.258 1.00 18.36 182 VAL B N 1
ATOM 2834 C CA . VAL B 1 121 ? 12.806 5.570 22.347 1.00 19.13 182 VAL B CA 1
ATOM 2835 C C . VAL B 1 121 ? 11.984 5.143 23.551 1.00 20.69 182 VAL B C 1
ATOM 2836 O O . VAL B 1 121 ? 11.210 5.927 24.097 1.00 20.35 182 VAL B O 1
ATOM 2840 N N . GLY B 1 122 ? 12.153 3.892 23.965 1.00 22.77 183 GLY B N 1
ATOM 2841 C CA . GLY B 1 122 ? 11.382 3.397 25.086 1.00 23.90 183 GLY B CA 1
ATOM 2842 C C . GLY B 1 122 ? 9.918 3.426 24.692 1.00 24.03 183 GLY B C 1
ATOM 2843 O O . GLY B 1 122 ? 9.550 2.924 23.632 1.00 25.51 183 GLY B O 1
ATOM 2844 N N . LYS B 1 123 ? 9.086 4.031 25.531 1.00 24.28 184 LYS B N 1
ATOM 2845 C CA . LYS B 1 123 ? 7.655 4.126 25.263 1.00 24.70 184 LYS B CA 1
ATOM 2846 C C . LYS B 1 123 ? 7.313 5.435 24.556 1.00 24.59 184 LYS B C 1
ATOM 2847 O O . LYS B 1 123 ? 6.172 5.650 24.148 1.00 24.95 184 LYS B O 1
ATOM 2853 N N . SER B 1 124 ? 8.308 6.303 24.402 1.00 23.38 185 SER B N 1
ATOM 2854 C CA . SER B 1 124 ? 8.095 7.600 23.772 1.00 22.77 185 SER B CA 1
ATOM 2855 C C . SER B 1 124 ? 8.376 7.648 22.274 1.00 20.93 185 SER B C 1
ATOM 2856 O O . SER B 1 124 ? 9.180 6.881 21.748 1.00 21.73 185 SER B O 1
ATOM 2859 N N . GLU B 1 125 ? 7.696 8.567 21.599 1.00 19.88 186 GLU B N 1
ATOM 2860 C CA . GLU B 1 125 ? 7.860 8.767 20.167 1.00 18.75 186 GLU B CA 1
ATOM 2861 C C . GLU B 1 125 ? 7.901 10.263 19.874 1.00 16.34 186 GLU B C 1
ATOM 2862 O O . GLU B 1 125 ? 7.239 11.055 20.542 1.00 16.34 186 GLU B O 1
ATOM 2868 N N . PHE B 1 126 ? 8.695 10.646 18.882 1.00 14.40 187 PHE B N 1
ATOM 2869 C CA . PHE B 1 126 ? 8.802 12.042 18.481 1.00 13.55 187 PHE B CA 1
ATOM 2870 C C . PHE B 1 126 ? 9.364 12.077 17.074 1.00 11.94 187 PHE B C 1
ATOM 2871 O O . PHE B 1 126 ? 9.944 11.099 16.610 1.00 12.83 187 PHE B O 1
ATOM 2879 N N . GLN B 1 127 ? 9.171 13.190 16.376 1.00 11.85 188 GLN B N 1
ATOM 2880 C CA . GLN B 1 127 ? 9.669 13.282 15.011 1.00 13.25 188 GLN B CA 1
ATOM 2881 C C . GLN B 1 127 ? 10.368 14.593 14.710 1.00 11.06 188 GLN B C 1
ATOM 2882 O O . GLN B 1 127 ? 10.007 15.646 15.238 1.00 11.96 188 GLN B O 1
ATOM 2888 N N . VAL B 1 128 ? 11.385 14.504 13.860 1.00 10.10 189 VAL B N 1
ATOM 2889 C CA . VAL B 1 128 ? 12.135 15.671 13.426 1.00 9.94 189 VAL B CA 1
ATOM 2890 C C . VAL B 1 128 ? 11.561 16.021 12.061 1.00 10.36 189 VAL B C 1
ATOM 2891 O O . VAL B 1 128 ? 11.455 15.157 11.185 1.00 10.81 189 VAL B O 1
ATOM 2895 N N . TYR B 1 129 ? 11.183 17.284 11.892 1.00 9.23 190 TYR B N 1
ATOM 2896 C CA . TYR B 1 129 ? 10.592 17.762 10.646 1.00 7.72 190 TYR B CA 1
ATOM 2897 C C . TYR B 1 129 ? 11.349 18.959 10.075 1.00 8.18 190 TYR B C 1
ATOM 2898 O O . TYR B 1 129 ? 11.690 19.887 10.806 1.00 8.63 190 TYR B O 1
ATOM 2907 N N . TYR B 1 130 ? 11.608 18.925 8.768 1.00 7.88 191 TYR B N 1
ATOM 2908 C CA . TYR B 1 130 ? 12.298 20.014 8.076 1.00 8.20 191 TYR B CA 1
ATOM 2909 C C . TYR B 1 130 ? 11.238 20.874 7.386 1.00 8.01 191 TYR B C 1
ATOM 2910 O O . TYR B 1 130 ? 10.630 20.452 6.401 1.00 8.96 191 TYR B O 1
ATOM 2919 N N . PRO B 1 131 ? 11.022 22.106 7.878 1.00 7.92 192 PRO B N 1
ATOM 2920 C CA . PRO B 1 131 ? 10.021 23.018 7.313 1.00 8.99 192 PRO B CA 1
ATOM 2921 C C . PRO B 1 131 ? 10.449 23.838 6.105 1.00 9.51 192 PRO B C 1
ATOM 2922 O O . PRO B 1 131 ? 9.605 24.420 5.415 1.00 10.49 192 PRO B O 1
ATOM 2926 N N . GLY B 1 132 ? 11.755 23.886 5.862 1.00 8.62 193 GLY B N 1
ATOM 2927 C CA . GLY B 1 132 ? 12.295 24.677 4.773 1.00 8.68 193 GLY B CA 1
ATOM 2928 C C . GLY B 1 132 ? 13.302 25.637 5.385 1.00 8.02 193 GLY B C 1
ATOM 2929 O O . GLY B 1 132 ? 13.490 25.638 6.602 1.00 8.74 193 GLY B O 1
ATOM 2930 N N . LYS B 1 133 ? 13.946 26.457 4.559 1.00 8.17 194 LYS B N 1
ATOM 2931 C CA . LYS B 1 133 ? 14.939 27.408 5.050 1.00 7.83 194 LYS B CA 1
ATOM 2932 C C . LYS B 1 133 ? 14.315 28.556 5.845 1.00 8.83 194 LYS B C 1
ATOM 2933 O O . LYS B 1 133 ? 13.191 28.984 5.569 1.00 8.91 194 LYS B O 1
ATOM 2939 N N . GLY B 1 134 ? 15.059 29.064 6.822 1.00 8.18 195 GLY B N 1
ATOM 2940 C CA . GLY B 1 134 ? 14.577 30.170 7.635 1.00 8.52 195 GLY B CA 1
ATOM 2941 C C . GLY B 1 134 ? 15.734 30.822 8.366 1.00 8.53 195 GLY B C 1
ATOM 2942 O O . GLY B 1 134 ? 16.499 31.597 7.785 1.00 9.18 195 GLY B O 1
ATOM 2943 N N . HIS B 1 135 ? 15.869 30.503 9.650 1.00 8.09 196 HIS B N 1
ATOM 2944 C CA . HIS B 1 135 ? 16.962 31.026 10.464 1.00 7.31 196 HIS B CA 1
ATOM 2945 C C . HIS B 1 135 ? 18.272 30.605 9.789 1.00 7.80 196 HIS B C 1
ATOM 2946 O O . HIS B 1 135 ? 19.247 31.360 9.752 1.00 8.02 196 HIS B O 1
ATOM 2953 N N . THR B 1 136 ? 18.278 29.382 9.268 1.00 8.17 197 THR B N 1
ATOM 2954 C CA . THR B 1 136 ? 19.408 28.835 8.523 1.00 6.72 197 THR B CA 1
ATOM 2955 C C . THR B 1 136 ? 18.797 27.912 7.488 1.00 5.81 197 THR B C 1
ATOM 2956 O O . THR B 1 136 ? 17.587 27.668 7.503 1.00 7.79 197 THR B O 1
ATOM 2960 N N . ALA B 1 137 ? 19.626 27.387 6.594 1.00 6.53 198 ALA B N 1
ATOM 2961 C CA . ALA B 1 137 ? 19.125 26.489 5.567 1.00 5.72 198 ALA B CA 1
ATOM 2962 C C . ALA B 1 137 ? 18.782 25.112 6.115 1.00 7.00 198 ALA B C 1
ATOM 2963 O O . ALA B 1 137 ? 17.929 24.424 5.564 1.00 9.30 198 ALA B O 1
ATOM 2965 N N . ASP B 1 138 ? 19.437 24.723 7.206 1.00 6.84 199 ASP B N 1
ATOM 2966 C CA . ASP B 1 138 ? 19.257 23.394 7.786 1.00 6.71 199 ASP B CA 1
ATOM 2967 C C . ASP B 1 138 ? 18.334 23.249 8.993 1.00 7.86 199 ASP B C 1
ATOM 2968 O O . ASP B 1 138 ? 18.076 22.125 9.433 1.00 8.77 199 ASP B O 1
ATOM 2973 N N . ASN B 1 139 ? 17.816 24.355 9.517 1.00 8.02 200 ASN B N 1
ATOM 2974 C CA . ASN B 1 139 ? 16.969 24.265 10.698 1.00 7.83 200 ASN B CA 1
ATOM 2975 C C . ASN B 1 139 ? 15.796 23.284 10.638 1.00 7.61 200 ASN B C 1
ATOM 2976 O O . ASN B 1 139 ? 15.086 23.192 9.635 1.00 7.36 200 ASN B O 1
ATOM 2981 N N . VAL B 1 140 ? 15.637 22.517 11.718 1.00 7.29 201 VAL B N 1
ATOM 2982 C CA . VAL B 1 140 ? 14.544 21.556 11.840 1.00 7.37 201 VAL B CA 1
ATOM 2983 C C . VAL B 1 140 ? 13.845 21.765 13.175 1.00 7.17 201 VAL B C 1
ATOM 2984 O O . VAL B 1 140 ? 14.382 22.414 14.078 1.00 8.46 201 VAL B O 1
ATOM 2988 N N . VAL B 1 141 ? 12.635 21.227 13.283 1.00 7.15 202 VAL B N 1
ATOM 2989 C CA . VAL B 1 141 ? 11.852 21.317 14.511 1.00 8.04 202 VAL B CA 1
ATOM 2990 C C . VAL B 1 141 ? 11.581 19.895 14.992 1.00 8.12 202 VAL B C 1
ATOM 2991 O O . VAL B 1 141 ? 11.703 18.942 14.219 1.00 8.56 202 VAL B O 1
ATOM 2995 N N . VAL B 1 142 ? 11.233 19.753 16.268 1.00 9.11 203 VAL B N 1
ATOM 2996 C CA . VAL B 1 142 ? 10.961 18.441 16.845 1.00 8.54 203 VAL B CA 1
ATOM 2997 C C . VAL B 1 142 ? 9.561 18.435 17.446 1.00 9.42 203 VAL B C 1
ATOM 2998 O O . VAL B 1 142 ? 9.212 19.299 18.246 1.00 10.06 203 VAL B O 1
ATOM 3002 N N . TRP B 1 143 ? 8.768 17.450 17.043 1.00 9.97 204 TRP B N 1
ATOM 3003 C CA . TRP B 1 143 ? 7.396 17.320 17.507 1.00 11.20 204 TRP B CA 1
ATOM 3004 C C . TRP B 1 143 ? 7.204 16.108 18.408 1.00 11.06 204 TRP B C 1
ATOM 3005 O O . TRP B 1 143 ? 7.618 14.997 18.071 1.00 11.46 204 TRP B O 1
ATOM 3016 N N . PHE B 1 144 ? 6.590 16.344 19.562 1.00 11.95 205 PHE B N 1
ATOM 3017 C CA . PHE B 1 144 ? 6.287 15.277 20.509 1.00 13.37 205 PHE B CA 1
ATOM 3018 C C . PHE B 1 144 ? 4.765 15.176 20.496 1.00 13.26 205 PHE B C 1
ATOM 3019 O O . PHE B 1 144 ? 4.076 15.959 21.151 1.00 12.80 205 PHE B O 1
ATOM 3027 N N . PRO B 1 145 ? 4.224 14.213 19.732 1.00 14.43 209 PRO B N 1
ATOM 3028 C CA . PRO B 1 145 ? 2.779 13.996 19.603 1.00 16.07 209 PRO B CA 1
ATOM 3029 C C . PRO B 1 145 ? 1.976 13.773 20.881 1.00 17.02 209 PRO B C 1
ATOM 3030 O O . PRO B 1 145 ? 0.894 14.337 21.035 1.00 18.97 209 PRO B O 1
ATOM 3034 N N . LYS B 1 146 ? 2.493 12.963 21.798 1.00 18.22 210 LYS B N 1
ATOM 3035 C CA . LYS B 1 146 ? 1.767 12.692 23.037 1.00 19.42 210 LYS B CA 1
ATOM 3036 C C . LYS B 1 146 ? 1.618 13.939 23.901 1.00 19.08 210 LYS B C 1
ATOM 3037 O O . LYS B 1 146 ? 0.526 14.245 24.381 1.00 20.44 210 LYS B O 1
ATOM 3043 N N . GLU B 1 147 ? 2.718 14.660 24.090 1.00 18.05 211 GLU B N 1
ATOM 3044 C CA . GLU B 1 147 ? 2.716 15.868 24.905 1.00 16.89 211 GLU B CA 1
ATOM 3045 C C . GLU B 1 147 ? 2.224 17.095 24.128 1.00 15.59 211 GLU B C 1
ATOM 3046 O O . GLU B 1 147 ? 1.928 18.137 24.717 1.00 16.71 211 GLU B O 1
ATOM 3052 N N . LYS B 1 148 ? 2.135 16.956 22.807 1.00 15.52 215 LYS B N 1
ATOM 3053 C CA . LYS B 1 148 ? 1.713 18.035 21.916 1.00 15.62 215 LYS B CA 1
ATOM 3054 C C . LYS B 1 148 ? 2.597 19.265 22.102 1.00 14.58 215 LYS B C 1
ATOM 3055 O O . LYS B 1 148 ? 2.123 20.395 22.249 1.00 14.63 215 LYS B O 1
ATOM 3061 N N . VAL B 1 149 ? 3.903 19.019 22.088 1.00 12.05 216 VAL B N 1
ATOM 3062 C CA . VAL B 1 149 ? 4.899 20.067 22.241 1.00 12.39 216 VAL B CA 1
ATOM 3063 C C . VAL B 1 149 ? 5.740 20.148 20.977 1.00 11.17 216 VAL B C 1
ATOM 3064 O O . VAL B 1 149 ? 6.270 19.140 20.509 1.00 10.62 216 VAL B O 1
ATOM 3068 N N . LEU B 1 150 ? 5.841 21.350 20.420 1.00 11.85 217 LEU B N 1
ATOM 3069 C CA . LEU B 1 150 ? 6.639 21.568 19.223 1.00 11.61 217 LEU B CA 1
ATOM 3070 C C . LEU B 1 150 ? 7.866 22.370 19.637 1.00 11.13 217 LEU B C 1
ATOM 3071 O O . LEU B 1 150 ? 7.752 23.509 20.094 1.00 11.01 217 LEU B O 1
ATOM 3076 N N . VAL B 1 151 ? 9.035 21.753 19.505 1.00 10.01 218 VAL B N 1
ATOM 3077 C CA . VAL B 1 151 ? 10.294 22.408 19.843 1.00 10.94 218 VAL B CA 1
ATOM 3078 C C . VAL B 1 151 ? 10.715 23.125 18.566 1.00 10.10 218 VAL B C 1
ATOM 3079 O O . VAL B 1 151 ? 11.199 22.503 17.616 1.00 9.68 218 VAL B O 1
ATOM 3083 N N . GLY B 1 152 ? 10.520 24.440 18.555 1.00 10.23 219 GLY B N 1
ATOM 3084 C CA . GLY B 1 152 ? 10.808 25.234 17.374 1.00 9.68 219 GLY B CA 1
ATOM 3085 C C . GLY B 1 152 ? 12.242 25.574 17.047 1.00 9.35 219 GLY B C 1
ATOM 3086 O O . GLY B 1 152 ? 12.597 25.733 15.876 1.00 10.73 219 GLY B O 1
ATOM 3087 N N . GLY B 1 153 ? 13.081 25.695 18.061 1.00 9.16 220 GLY B N 1
ATOM 3088 C CA . GLY B 1 153 ? 14.449 26.046 17.775 1.00 10.06 220 GLY B CA 1
ATOM 3089 C C . GLY B 1 153 ? 14.503 27.494 17.341 1.00 10.43 220 GLY B C 1
ATOM 3090 O O . GLY B 1 153 ? 13.556 28.259 17.520 1.00 10.15 220 GLY B O 1
ATOM 3091 N N . CYS B 1 154 ? 15.604 27.861 16.713 1.00 9.65 221 CYS B N 1
ATOM 3092 C CA . CYS B 1 154 ? 15.810 29.237 16.326 1.00 10.02 221 CYS B CA 1
ATOM 3093 C C . CYS B 1 154 ? 15.030 29.778 15.135 1.00 8.70 221 CYS B C 1
ATOM 3094 O O . CYS B 1 154 ? 15.127 30.965 14.821 1.00 10.22 221 CYS B O 1
ATOM 3097 N N . ILE B 1 155 ? 14.235 28.930 14.489 1.00 8.02 222 ILE B N 1
ATOM 3098 C CA . ILE B 1 155 ? 13.415 29.399 13.377 1.00 8.07 222 ILE B CA 1
ATOM 3099 C C . ILE B 1 155 ? 12.190 30.108 13.981 1.00 7.86 222 ILE B C 1
ATOM 3100 O O . ILE B 1 155 ? 11.468 30.823 13.290 1.00 8.19 222 ILE B O 1
ATOM 3105 N N . ILE B 1 156 ? 11.963 29.906 15.277 1.00 8.88 223 ILE B N 1
ATOM 3106 C CA . ILE B 1 156 ? 10.853 30.565 15.970 1.00 9.45 223 ILE B CA 1
ATOM 3107 C C . ILE B 1 156 ? 11.430 31.567 16.965 1.00 9.48 223 ILE B C 1
ATOM 3108 O O . ILE B 1 156 ? 12.195 31.190 17.853 1.00 9.34 223 ILE B O 1
ATOM 3113 N N . LYS B 1 157 ? 11.078 32.841 16.806 1.00 9.73 224 LYS B N 1
ATOM 3114 C CA . LYS B 1 157 ? 11.560 33.887 17.705 1.00 11.18 224 LYS B CA 1
ATOM 3115 C C . LYS B 1 157 ? 10.602 34.047 18.875 1.00 13.04 224 LYS B C 1
ATOM 3116 O O . LYS B 1 157 ? 9.411 33.756 18.760 1.00 13.28 224 LYS B O 1
ATOM 3122 N N A SER B 1 158 ? 11.123 34.506 20.007 0.50 13.12 225 SER B N 1
ATOM 3123 N N B SER B 1 158 ? 11.127 34.522 19.997 0.50 13.47 225 SER B N 1
ATOM 3124 C CA A SER B 1 158 ? 10.290 34.716 21.183 0.50 15.39 225 SER B CA 1
ATOM 3125 C CA B SER B 1 158 ? 10.313 34.748 21.182 0.50 16.01 225 SER B CA 1
ATOM 3126 C C A SER B 1 158 ? 9.392 35.922 20.931 0.50 16.85 225 SER B C 1
ATOM 3127 C C B SER B 1 158 ? 9.392 35.935 20.928 0.50 17.17 225 SER B C 1
ATOM 3128 O O A SER B 1 158 ? 9.689 36.758 20.078 0.50 17.06 225 SER B O 1
ATOM 3129 O O B SER B 1 158 ? 9.671 36.771 20.069 0.50 17.33 225 SER B O 1
ATOM 3134 N N . ALA B 1 159 ? 8.297 36.008 21.677 1.00 18.06 226 ALA B N 1
ATOM 3135 C CA . ALA B 1 159 ? 7.356 37.109 21.525 1.00 20.58 226 ALA B CA 1
ATOM 3136 C C . ALA B 1 159 ? 7.985 38.434 21.947 1.00 22.04 226 ALA B C 1
ATOM 3137 O O . ALA B 1 159 ? 7.541 39.499 21.517 1.00 24.28 226 ALA B O 1
ATOM 3139 N N . ASP B 1 160 ? 9.021 38.372 22.779 1.00 23.72 227 ASP B N 1
ATOM 3140 C CA . ASP B 1 160 ? 9.683 39.587 23.244 1.00 25.42 227 ASP B CA 1
ATOM 3141 C C . ASP B 1 160 ? 10.939 39.923 22.440 1.00 25.92 227 ASP B C 1
ATOM 3142 O O . ASP B 1 160 ? 11.714 40.802 22.824 1.00 26.61 227 ASP B O 1
ATOM 3147 N N . SER B 1 161 ? 11.142 39.226 21.326 1.00 25.17 228 SER B N 1
ATOM 3148 C CA . SER B 1 161 ? 12.310 39.479 20.487 1.00 25.10 228 SER B CA 1
ATOM 3149 C C . SER B 1 161 ? 12.206 40.835 19.799 1.00 25.00 228 SER B C 1
ATOM 3150 O O . SER B 1 161 ? 11.174 41.168 19.218 1.00 25.32 228 SER B O 1
ATOM 3153 N N . LYS B 1 162 ? 13.285 41.608 19.868 1.00 25.31 229 LYS B N 1
ATOM 3154 C CA . LYS B 1 162 ? 13.337 42.931 19.254 1.00 26.08 229 LYS B CA 1
ATOM 3155 C C . LYS B 1 162 ? 13.633 42.818 17.761 1.00 25.33 229 LYS B C 1
ATOM 3156 O O . LYS B 1 162 ? 13.089 43.571 16.951 1.00 26.06 229 LYS B O 1
ATOM 3162 N N . ASP B 1 163 ? 14.502 41.875 17.405 1.00 22.12 230 ASP B N 1
ATOM 3163 C CA . ASP B 1 163 ? 14.867 41.650 16.011 1.00 20.29 230 ASP B CA 1
ATOM 3164 C C . ASP B 1 163 ? 14.951 40.153 15.710 1.00 17.34 230 ASP B C 1
ATOM 3165 O O . ASP B 1 163 ? 14.661 39.321 16.573 1.00 16.26 230 ASP B O 1
ATOM 3170 N N . LEU B 1 164 ? 15.347 39.815 14.486 1.00 15.44 231 LEU B N 1
ATOM 3171 C CA . LEU B 1 164 ? 15.456 38.422 14.068 1.00 13.97 231 LEU B CA 1
ATOM 3172 C C . LEU B 1 164 ? 16.676 37.688 14.628 1.00 12.68 231 LEU B C 1
ATOM 3173 O O . LEU B 1 164 ? 16.801 36.478 14.464 1.00 12.65 231 LEU B O 1
ATOM 3178 N N . GLY B 1 165 ? 17.570 38.415 15.290 1.00 12.27 232 GLY B N 1
ATOM 3179 C CA . GLY B 1 165 ? 18.755 37.787 15.852 1.00 11.62 232 GLY B CA 1
ATOM 3180 C C . GLY B 1 165 ? 19.850 37.617 14.817 1.00 10.56 232 GLY B C 1
ATOM 3181 O O . GLY B 1 165 ? 19.978 38.433 13.906 1.00 11.72 232 GLY B O 1
ATOM 3182 N N . TYR B 1 166 ? 20.643 36.557 14.946 1.00 10.23 233 TYR B N 1
ATOM 3183 C CA . TYR B 1 166 ? 21.726 36.317 13.997 1.00 9.69 233 TYR B CA 1
ATOM 3184 C C . TYR B 1 166 ? 21.169 35.887 12.640 1.00 9.77 233 TYR B C 1
ATOM 3185 O O . TYR B 1 166 ? 20.617 34.793 12.507 1.00 9.57 233 TYR B O 1
ATOM 3194 N N . ILE B 1 167 ? 21.324 36.737 11.630 1.00 9.54 234 ILE B N 1
ATOM 3195 C CA . ILE B 1 167 ? 20.806 36.419 10.301 1.00 9.14 234 ILE B CA 1
ATOM 3196 C C . ILE B 1 167 ? 21.895 36.288 9.233 1.00 8.82 234 ILE B C 1
ATOM 3197 O O . ILE B 1 167 ? 21.609 36.284 8.032 1.00 8.24 234 ILE B O 1
ATOM 3202 N N . GLY B 1 168 ? 23.143 36.161 9.672 1.00 8.10 235 GLY B N 1
ATOM 3203 C CA . GLY B 1 168 ? 24.241 36.026 8.728 1.00 9.37 235 GLY B CA 1
ATOM 3204 C C . GLY B 1 168 ? 24.139 34.817 7.814 1.00 8.65 235 GLY B C 1
ATOM 3205 O O . GLY B 1 168 ? 24.756 34.781 6.750 1.00 11.92 235 GLY B O 1
ATOM 3206 N N . GLU B 1 169 ? 23.360 33.822 8.224 1.00 9.49 236 GLU B N 1
ATOM 3207 C CA . GLU B 1 169 ? 23.189 32.608 7.432 1.00 8.34 236 GLU B CA 1
ATOM 3208 C C . GLU B 1 169 ? 21.711 32.316 7.189 1.00 7.89 236 GLU B C 1
ATOM 3209 O O . GLU B 1 169 ? 21.335 31.198 6.829 1.00 8.70 236 GLU B O 1
ATOM 3215 N N . ALA B 1 170 ? 20.879 33.336 7.363 1.00 7.10 237 ALA B N 1
ATOM 3216 C CA . ALA B 1 170 ? 19.440 33.190 7.203 1.00 7.54 237 ALA B CA 1
ATOM 3217 C C . ALA B 1 170 ? 18.921 33.381 5.787 1.00 7.84 237 ALA B C 1
ATOM 3218 O O . ALA B 1 170 ? 19.596 33.947 4.926 1.00 9.55 237 ALA B O 1
ATOM 3220 N N . TYR B 1 171 ? 17.710 32.881 5.564 1.00 7.75 238 TYR B N 1
ATOM 3221 C CA . TYR B 1 171 ? 17.013 33.006 4.289 1.00 7.77 238 TYR B CA 1
ATOM 3222 C C . TYR B 1 171 ? 15.685 33.670 4.630 1.00 8.85 238 TYR B C 1
ATOM 3223 O O . TYR B 1 171 ? 14.645 33.012 4.718 1.00 8.18 238 TYR B O 1
ATOM 3232 N N . VAL B 1 172 ? 15.731 34.982 4.834 1.00 9.60 239 VAL B N 1
ATOM 3233 C CA . VAL B 1 172 ? 14.543 35.736 5.212 1.00 10.51 239 VAL B CA 1
ATOM 3234 C C . VAL B 1 172 ? 13.388 35.649 4.220 1.00 10.56 239 VAL B C 1
ATOM 3235 O O . VAL B 1 172 ? 12.231 35.730 4.621 1.00 12.12 239 VAL B O 1
ATOM 3239 N N . ASN B 1 173 ? 13.687 35.469 2.937 1.00 10.33 240 ASN B N 1
ATOM 3240 C CA . ASN B 1 173 ? 12.626 35.387 1.933 1.00 10.88 240 ASN B CA 1
ATOM 3241 C C . ASN B 1 173 ? 11.944 34.024 1.883 1.00 11.08 240 ASN B C 1
ATOM 3242 O O . ASN B 1 173 ? 10.924 33.860 1.210 1.00 11.92 240 ASN B O 1
ATOM 3247 N N . ASP B 1 174 ? 12.502 33.048 2.594 1.00 8.57 241 ASP B N 1
ATOM 3248 C CA . ASP B 1 174 ? 11.930 31.703 2.628 1.00 8.60 241 ASP B CA 1
ATOM 3249 C C . ASP B 1 174 ? 11.341 31.405 4.002 1.00 7.41 241 ASP B C 1
ATOM 3250 O O . ASP B 1 174 ? 10.541 30.481 4.162 1.00 7.85 241 ASP B O 1
ATOM 3255 N N . TRP B 1 175 ? 11.735 32.211 4.979 1.00 8.29 242 TRP B N 1
ATOM 3256 C CA . TRP B 1 175 ? 11.344 32.043 6.376 1.00 8.27 242 TRP B CA 1
ATOM 3257 C C . TRP B 1 175 ? 9.836 32.013 6.631 1.00 8.50 242 TRP B C 1
ATOM 3258 O O . TRP B 1 175 ? 9.355 31.162 7.377 1.00 8.50 242 TRP B O 1
ATOM 3269 N N . THR B 1 176 ? 9.087 32.921 6.014 1.00 8.66 243 THR B N 1
ATOM 3270 C CA . THR B 1 176 ? 7.642 32.950 6.220 1.00 9.31 243 THR B CA 1
ATOM 3271 C C . THR B 1 176 ? 6.956 31.642 5.817 1.00 9.61 243 THR B C 1
ATOM 3272 O O . THR B 1 176 ? 6.162 31.089 6.582 1.00 9.47 243 THR B O 1
ATOM 3276 N N . GLN B 1 177 ? 7.254 31.144 4.621 1.00 8.34 244 GLN B N 1
ATOM 3277 C CA . GLN B 1 177 ? 6.654 29.899 4.154 1.00 8.43 244 GLN B CA 1
ATOM 3278 C C . GLN B 1 177 ? 6.992 28.753 5.105 1.00 8.92 244 GLN B C 1
ATOM 3279 O O . GLN B 1 177 ? 6.134 27.937 5.440 1.00 9.62 244 GLN B O 1
ATOM 3285 N N . SER B 1 178 ? 8.248 28.690 5.535 1.00 8.26 245 SER B N 1
ATOM 3286 C CA . SER B 1 178 ? 8.682 27.640 6.448 1.00 8.27 245 SER B CA 1
ATOM 3287 C C . SER B 1 178 ? 7.906 27.665 7.765 1.00 8.17 245 SER B C 1
ATOM 3288 O O . SER B 1 178 ? 7.504 26.617 8.273 1.00 8.52 245 SER B O 1
ATOM 3291 N N . VAL B 1 179 ? 7.692 28.857 8.314 1.00 8.90 246 VAL B N 1
ATOM 3292 C CA . VAL B 1 179 ? 6.936 28.972 9.556 1.00 7.96 246 VAL B CA 1
ATOM 3293 C C . VAL B 1 179 ? 5.465 28.633 9.304 1.00 8.48 246 VAL B C 1
ATOM 3294 O O . VAL B 1 179 ? 4.819 28.001 10.144 1.00 8.07 246 VAL B O 1
ATOM 3298 N N . HIS B 1 180 ? 4.930 29.041 8.156 1.00 7.83 247 HIS B N 1
ATOM 3299 C CA . HIS B 1 180 ? 3.542 28.703 7.844 1.00 6.94 247 HIS B CA 1
ATOM 3300 C C . HIS B 1 180 ? 3.420 27.180 7.761 1.00 7.57 247 HIS B C 1
ATOM 3301 O O . HIS B 1 180 ? 2.404 26.613 8.155 1.00 8.55 247 HIS B O 1
ATOM 3308 N N . ASN B 1 181 ? 4.457 26.517 7.250 1.00 7.98 248 ASN B N 1
ATOM 3309 C CA . ASN B 1 181 ? 4.433 25.060 7.138 1.00 8.22 248 ASN B CA 1
ATOM 3310 C C . ASN B 1 181 ? 4.351 24.417 8.519 1.00 7.89 248 ASN B C 1
ATOM 3311 O O . ASN B 1 181 ? 3.615 23.455 8.721 1.00 9.61 248 ASN B O 1
ATOM 3316 N N . ILE B 1 182 ? 5.110 24.959 9.466 1.00 8.21 249 ILE B N 1
ATOM 3317 C CA . ILE B 1 182 ? 5.116 24.444 10.831 1.00 8.54 249 ILE B CA 1
ATOM 3318 C C . ILE B 1 182 ? 3.743 24.613 11.476 1.00 8.64 249 ILE B C 1
ATOM 3319 O O . ILE B 1 182 ? 3.199 23.670 12.055 1.00 9.34 249 ILE B O 1
ATOM 3324 N N . GLN B 1 183 ? 3.179 25.814 11.375 1.00 9.59 250 GLN B N 1
ATOM 3325 C CA . GLN B 1 183 ? 1.875 26.081 11.971 1.00 10.75 250 GLN B CA 1
ATOM 3326 C C . GLN B 1 183 ? 0.767 25.174 11.453 1.00 10.75 250 GLN B C 1
ATOM 3327 O O . GLN B 1 183 ? -0.082 24.718 12.220 1.00 12.77 250 GLN B O 1
ATOM 3333 N N . GLN B 1 184 ? 0.779 24.907 10.155 1.00 9.91 251 GLN B N 1
ATOM 3334 C CA . GLN B 1 184 ? -0.236 24.069 9.528 1.00 9.90 251 GLN B CA 1
ATOM 3335 C C . GLN B 1 184 ? -0.121 22.590 9.888 1.00 10.19 251 GLN B C 1
ATOM 3336 O O . GLN B 1 184 ? -1.127 21.923 10.116 1.00 11.58 251 GLN B O 1
ATOM 3342 N N A LYS B 1 185 ? 1.107 22.088 9.946 0.50 9.80 252 LYS B N 1
ATOM 3343 N N B LYS B 1 185 ? 1.104 22.082 9.943 0.50 9.96 252 LYS B N 1
ATOM 3344 C CA A LYS B 1 185 ? 1.353 20.683 10.253 0.50 10.31 252 LYS B CA 1
ATOM 3345 C CA B LYS B 1 185 ? 1.329 20.675 10.256 0.50 10.58 252 LYS B CA 1
ATOM 3346 C C A LYS B 1 185 ? 1.169 20.327 11.727 0.50 10.30 252 LYS B C 1
ATOM 3347 C C B LYS B 1 185 ? 1.146 20.330 11.733 0.50 10.47 252 LYS B C 1
ATOM 3348 O O A LYS B 1 185 ? 0.760 19.212 12.056 0.50 11.34 252 LYS B O 1
ATOM 3349 O O B LYS B 1 185 ? 0.716 19.225 12.069 0.50 11.51 252 LYS B O 1
ATOM 3360 N N . PHE B 1 186 ? 1.472 21.271 12.611 1.00 10.59 253 PHE B N 1
ATOM 3361 C CA . PHE B 1 186 ? 1.350 21.044 14.047 1.00 10.22 253 PHE B CA 1
ATOM 3362 C C . PHE B 1 186 ? 0.394 22.041 14.679 1.00 11.73 253 PHE B C 1
ATOM 3363 O O . PHE B 1 186 ? 0.645 22.574 15.755 1.00 12.67 253 PHE B O 1
ATOM 3371 N N . SER B 1 187 ? -0.725 22.263 14.000 1.00 12.59 254 SER B N 1
ATOM 3372 C CA . SER B 1 187 ? -1.736 23.211 14.445 1.00 12.54 254 SER B CA 1
ATOM 3373 C C . SER B 1 187 ? -2.283 22.991 15.858 1.00 14.55 254 SER B C 1
ATOM 3374 O O . SER B 1 187 ? -2.651 23.951 16.538 1.00 16.62 254 SER B O 1
ATOM 3377 N N . GLY B 1 188 ? -2.332 21.740 16.304 1.00 15.43 255 GLY B N 1
ATOM 3378 C CA . GLY B 1 188 ? -2.859 21.464 17.632 1.00 19.07 255 GLY B CA 1
ATOM 3379 C C . GLY B 1 188 ? -1.892 21.601 18.799 1.00 20.18 255 GLY B C 1
ATOM 3380 O O . GLY B 1 188 ? -2.254 21.309 19.940 1.00 21.00 255 GLY B O 1
ATOM 3381 N N . ALA B 1 189 ? -0.672 22.054 18.529 1.00 19.11 256 ALA B N 1
ATOM 3382 C CA . ALA B 1 189 ? 0.339 22.202 19.574 1.00 19.67 256 ALA B CA 1
ATOM 3383 C C . ALA B 1 189 ? -0.147 22.963 20.805 1.00 19.58 256 ALA B C 1
ATOM 3384 O O . ALA B 1 189 ? -0.741 24.034 20.692 1.00 21.15 256 ALA B O 1
ATOM 3386 N N . GLN B 1 190 ? 0.113 22.399 21.980 1.00 19.63 257 GLN B N 1
ATOM 3387 C CA . GLN B 1 190 ? -0.276 23.031 23.234 1.00 19.50 257 GLN B CA 1
ATOM 3388 C C . GLN B 1 190 ? 0.846 23.978 23.639 1.00 18.88 257 GLN B C 1
ATOM 3389 O O . GLN B 1 190 ? 0.609 25.040 24.216 1.00 19.24 257 GLN B O 1
ATOM 3395 N N . TYR B 1 191 ? 2.073 23.581 23.318 1.00 17.36 258 TYR B N 1
ATOM 3396 C CA . TYR B 1 191 ? 3.243 24.383 23.632 1.00 17.25 258 TYR B CA 1
ATOM 3397 C C . TYR B 1 191 ? 4.207 24.454 22.465 1.00 16.14 258 TYR B C 1
ATOM 3398 O O . TYR B 1 191 ? 4.538 23.436 21.855 1.00 16.39 258 TYR B O 1
ATOM 3407 N N . VAL B 1 192 ? 4.642 25.669 22.157 1.00 14.84 259 VAL B N 1
ATOM 3408 C CA . VAL B 1 192 ? 5.625 25.898 21.109 1.00 13.83 259 VAL B CA 1
ATOM 3409 C C . VAL B 1 192 ? 6.793 26.532 21.850 1.00 13.69 259 VAL B C 1
ATOM 3410 O O . VAL B 1 192 ? 6.615 27.517 22.569 1.00 13.61 259 VAL B O 1
ATOM 3414 N N . VAL B 1 193 ? 7.980 25.956 21.691 1.00 11.89 260 VAL B N 1
ATOM 3415 C CA . VAL B 1 193 ? 9.169 26.460 22.374 1.00 10.78 260 VAL B CA 1
ATOM 3416 C C . VAL B 1 193 ? 10.129 27.200 21.443 1.00 10.66 260 VAL B C 1
ATOM 3417 O O . VAL B 1 193 ? 10.752 26.595 20.569 1.00 11.91 260 VAL B O 1
ATOM 3421 N N . ALA B 1 194 ? 10.241 28.510 21.640 1.00 10.43 261 ALA B N 1
ATOM 3422 C CA . ALA B 1 194 ? 11.134 29.345 20.839 1.00 10.72 261 ALA B CA 1
ATOM 3423 C C . ALA B 1 194 ? 12.575 29.014 21.216 1.00 9.70 261 ALA B C 1
ATOM 3424 O O . ALA B 1 194 ? 12.856 28.675 22.363 1.00 10.80 261 ALA B O 1
ATOM 3426 N N . GLY B 1 195 ? 13.491 29.130 20.257 1.00 8.70 262 GLY B N 1
ATOM 3427 C CA . GLY B 1 195 ? 14.883 28.804 20.520 1.00 8.99 262 GLY B CA 1
ATOM 3428 C C . GLY B 1 195 ? 15.612 29.697 21.504 1.00 7.89 262 GLY B C 1
ATOM 3429 O O . GLY B 1 195 ? 16.544 29.251 22.179 1.00 9.53 262 GLY B O 1
ATOM 3430 N N . HIS B 1 196 ? 15.193 30.956 21.596 1.00 8.79 263 HIS B N 1
ATOM 3431 C CA . HIS B 1 196 ? 15.840 31.910 22.494 1.00 8.86 263 HIS B CA 1
ATOM 3432 C C . HIS B 1 196 ? 14.868 32.704 23.349 1.00 10.72 263 HIS B C 1
ATOM 3433 O O . HIS B 1 196 ? 13.695 32.841 23.012 1.00 11.54 263 HIS B O 1
ATOM 3440 N N . ASP B 1 197 ? 15.388 33.216 24.461 1.00 11.00 264 ASP B N 1
ATOM 3441 C CA . ASP B 1 197 ? 14.642 34.036 25.409 1.00 12.78 264 ASP B CA 1
ATOM 3442 C C . ASP B 1 197 ? 13.303 33.471 25.869 1.00 14.20 264 ASP B C 1
ATOM 3443 O O . ASP B 1 197 ? 13.102 32.260 25.842 1.00 14.68 264 ASP B O 1
ATOM 3448 N N . ASP B 1 198 ? 12.385 34.326 26.309 1.00 14.62 265 ASP B N 1
ATOM 3449 C CA . ASP B 1 198 ? 11.104 33.818 26.793 1.00 15.92 265 ASP B CA 1
ATOM 3450 C C . ASP B 1 198 ? 10.360 32.989 25.757 1.00 17.35 265 ASP B C 1
ATOM 3451 O O . ASP B 1 198 ? 10.093 33.453 24.652 1.00 21.66 265 ASP B O 1
ATOM 3456 N N . TRP B 1 199 ? 10.023 31.757 26.115 1.00 15.38 277 TRP B N 1
ATOM 3457 C CA . TRP B 1 199 ? 9.302 30.889 25.196 1.00 15.06 277 TRP B CA 1
ATOM 3458 C C . TRP B 1 199 ? 7.839 30.717 25.594 1.00 15.26 277 TRP B C 1
ATOM 3459 O O . TRP B 1 199 ? 7.011 30.332 24.775 1.00 14.42 277 TRP B O 1
ATOM 3470 N N . LYS B 1 200 ? 7.519 31.008 26.850 1.00 15.36 278 LYS B N 1
ATOM 3471 C CA . LYS B 1 200 ? 6.157 30.826 27.338 1.00 16.36 278 LYS B CA 1
ATOM 3472 C C . LYS B 1 200 ? 5.042 31.560 26.589 1.00 16.09 278 LYS B C 1
ATOM 3473 O O . LYS B 1 200 ? 3.961 31.000 26.407 1.00 16.78 278 LYS B O 1
ATOM 3479 N N . ASP B 1 201 ? 5.288 32.791 26.144 1.00 16.94 279 ASP B N 1
ATOM 3480 C CA . ASP B 1 201 ? 4.267 33.533 25.398 1.00 17.44 279 ASP B CA 1
ATOM 3481 C C . ASP B 1 201 ? 4.062 32.812 24.065 1.00 17.37 279 ASP B C 1
ATOM 3482 O O . ASP B 1 201 ? 4.960 32.793 23.222 1.00 16.66 279 ASP B O 1
ATOM 3487 N N . GLN B 1 202 ? 2.879 32.238 23.869 1.00 16.62 280 GLN B N 1
ATOM 3488 C CA . GLN B 1 202 ? 2.580 31.479 22.659 1.00 16.77 280 GLN B CA 1
ATOM 3489 C C . GLN B 1 202 ? 2.281 32.277 21.391 1.00 17.78 280 GLN B C 1
ATOM 3490 O O . GLN B 1 202 ? 1.786 31.726 20.408 1.00 19.89 280 GLN B O 1
ATOM 3496 N N . ARG B 1 203 ? 2.589 33.566 21.407 1.00 20.00 281 ARG B N 1
ATOM 3497 C CA . ARG B 1 203 ? 2.380 34.395 20.226 1.00 20.78 281 ARG B CA 1
ATOM 3498 C C . ARG B 1 203 ? 3.713 34.475 19.490 1.00 20.55 281 ARG B C 1
ATOM 3499 O O . ARG B 1 203 ? 3.911 35.317 18.615 1.00 21.83 281 ARG B O 1
ATOM 3507 N N . SER B 1 204 ? 4.627 33.583 19.859 1.00 18.25 282 SER B N 1
ATOM 3508 C CA . SER B 1 204 ? 5.951 33.542 19.254 1.00 16.34 282 SER B CA 1
ATOM 3509 C C . SER B 1 204 ? 5.933 33.333 17.742 1.00 16.61 282 SER B C 1
ATOM 3510 O O . SER B 1 204 ? 6.681 33.995 17.022 1.00 16.79 282 SER B O 1
ATOM 3513 N N . ILE B 1 205 ? 5.089 32.426 17.255 1.00 16.32 283 ILE B N 1
ATOM 3514 C CA . ILE B 1 205 ? 5.022 32.162 15.818 1.00 17.67 283 ILE B CA 1
ATOM 3515 C C . ILE B 1 205 ? 4.514 33.349 15.004 1.00 17.99 283 ILE B C 1
ATOM 3516 O O . ILE B 1 205 ? 5.199 33.827 14.099 1.00 18.61 283 ILE B O 1
ATOM 3521 N N . GLN B 1 206 ? 3.311 33.820 15.305 1.00 17.82 284 GLN B N 1
ATOM 3522 C CA . GLN B 1 206 ? 2.777 34.953 14.564 1.00 16.86 284 GLN B CA 1
ATOM 3523 C C . GLN B 1 206 ? 3.683 36.183 14.730 1.00 17.21 284 GLN B C 1
ATOM 3524 O O . GLN B 1 206 ? 3.753 37.027 13.839 1.00 19.74 284 GLN B O 1
ATOM 3530 N N . HIS B 1 207 ? 4.399 36.278 15.850 1.00 17.98 285 HIS B N 1
ATOM 3531 C CA . HIS B 1 207 ? 5.303 37.408 16.065 1.00 17.51 285 HIS B CA 1
ATOM 3532 C C . HIS B 1 207 ? 6.563 37.262 15.208 1.00 17.46 285 HIS B C 1
ATOM 3533 O O . HIS B 1 207 ? 7.147 38.253 14.757 1.00 17.60 285 HIS B O 1
ATOM 3540 N N . THR B 1 208 ? 6.996 36.022 15.011 1.00 15.36 286 THR B N 1
ATOM 3541 C CA . THR B 1 208 ? 8.165 35.758 14.184 1.00 12.65 286 THR B CA 1
ATOM 3542 C C . THR B 1 208 ? 7.820 36.274 12.795 1.00 12.97 286 THR B C 1
ATOM 3543 O O . THR B 1 208 ? 8.644 36.888 12.115 1.00 11.04 286 THR B O 1
ATOM 3547 N N . LEU B 1 209 ? 6.581 36.029 12.386 1.00 11.67 287 LEU B N 1
ATOM 3548 C CA . LEU B 1 209 ? 6.115 36.477 11.085 1.00 12.26 287 LEU B CA 1
ATOM 3549 C C . LEU B 1 209 ? 6.163 38.002 11.013 1.00 12.97 287 LEU B C 1
ATOM 3550 O O . LEU B 1 209 ? 6.511 38.570 9.980 1.00 12.76 287 LEU B O 1
ATOM 3555 N N . ASP B 1 210 ? 5.825 38.661 12.117 1.00 13.66 288 ASP B N 1
ATOM 3556 C CA . ASP B 1 210 ? 5.851 40.121 12.165 1.00 15.56 288 ASP B CA 1
ATOM 3557 C C . ASP B 1 210 ? 7.265 40.650 11.936 1.00 15.23 288 ASP B C 1
ATOM 3558 O O . ASP B 1 210 ? 7.464 41.617 11.204 1.00 16.25 288 ASP B O 1
ATOM 3563 N N . LEU B 1 211 ? 8.245 40.015 12.570 1.00 13.85 289 LEU B N 1
ATOM 3564 C CA . LEU B 1 211 ? 9.635 40.435 12.427 1.00 14.18 289 LEU B CA 1
ATOM 3565 C C . LEU B 1 211 ? 10.151 40.214 11.010 1.00 14.07 289 LEU B C 1
ATOM 3566 O O . LEU B 1 211 ? 10.913 41.028 10.492 1.00 13.37 289 LEU B O 1
ATOM 3571 N N . ILE B 1 212 ? 9.741 39.116 10.384 1.00 12.70 290 ILE B N 1
ATOM 3572 C CA . ILE B 1 212 ? 10.168 38.831 9.019 1.00 12.79 290 ILE B CA 1
ATOM 3573 C C . ILE B 1 212 ? 9.616 39.904 8.087 1.00 14.24 290 ILE B C 1
ATOM 3574 O O . ILE B 1 212 ? 10.345 40.453 7.259 1.00 12.63 290 ILE B O 1
ATOM 3579 N N . ASN B 1 213 ? 8.328 40.206 8.228 1.00 14.51 291 ASN B N 1
ATOM 3580 C CA . ASN B 1 213 ? 7.699 41.222 7.390 1.00 15.97 291 ASN B CA 1
ATOM 3581 C C . ASN B 1 213 ? 8.388 42.573 7.552 1.00 16.26 291 ASN B C 1
ATOM 3582 O O . ASN B 1 213 ? 8.679 43.252 6.563 1.00 15.53 291 ASN B O 1
ATOM 3587 N N . GLU B 1 214 ? 8.638 42.964 8.798 1.00 15.70 292 GLU B N 1
ATOM 3588 C CA . GLU B 1 214 ? 9.295 44.235 9.079 1.00 18.11 292 GLU B CA 1
ATOM 3589 C C . GLU B 1 214 ? 10.662 44.307 8.410 1.00 18.70 292 GLU B C 1
ATOM 3590 O O . GLU B 1 214 ? 11.044 45.342 7.866 1.00 19.60 292 GLU B O 1
ATOM 3596 N N . TYR B 1 215 ? 11.399 43.204 8.452 1.00 18.01 293 TYR B N 1
ATOM 3597 C CA . TYR B 1 215 ? 12.720 43.165 7.842 1.00 18.45 293 TYR B CA 1
ATOM 3598 C C . TYR B 1 215 ? 12.605 43.375 6.336 1.00 18.74 293 TYR B C 1
ATOM 3599 O O . TYR B 1 215 ? 13.363 44.147 5.746 1.00 18.33 293 TYR B O 1
ATOM 3608 N N . GLN B 1 216 ? 11.645 42.696 5.719 1.00 18.47 294 GLN B N 1
ATOM 3609 C CA . GLN B 1 216 ? 11.444 42.812 4.281 1.00 19.31 294 GLN B CA 1
ATOM 3610 C C . GLN B 1 216 ? 10.969 44.197 3.856 1.00 21.55 294 GLN B C 1
ATOM 3611 O O . GLN B 1 216 ? 11.377 44.693 2.806 1.00 21.42 294 GLN B O 1
ATOM 3617 N N . GLN B 1 217 ? 10.114 44.823 4.661 1.00 23.31 295 GLN B N 1
ATOM 3618 C CA . GLN B 1 217 ? 9.612 46.151 4.321 1.00 25.58 295 GLN B CA 1
ATOM 3619 C C . GLN B 1 217 ? 10.750 47.166 4.335 1.00 26.60 295 GLN B C 1
ATOM 3620 O O . GLN B 1 217 ? 10.815 48.047 3.477 1.00 26.73 295 GLN B O 1
ATOM 3626 N N . LYS B 1 218 ? 11.646 47.044 5.309 1.00 27.65 296 LYS B N 1
ATOM 3627 C CA . LYS B 1 218 ? 12.784 47.951 5.400 1.00 29.59 296 LYS B CA 1
ATOM 3628 C C . LYS B 1 218 ? 13.694 47.664 4.215 0.50 31.01 296 LYS B C 1
ATOM 3629 O O . LYS B 1 218 ? 14.436 48.534 3.757 0.50 31.11 296 LYS B O 1
ATOM 3635 N N . GLN B 1 219 ? 13.624 46.428 3.728 0.50 32.72 297 GLN B N 1
ATOM 3636 C CA . GLN B 1 219 ? 14.411 45.988 2.585 1.00 34.45 297 GLN B CA 1
ATOM 3637 C C . GLN B 1 219 ? 15.901 45.952 2.897 1.00 35.15 297 GLN B C 1
ATOM 3638 O O . GLN B 1 219 ? 16.480 44.845 2.851 0.50 35.49 297 GLN B O 1
ATOM 3644 N N . ASP C 1 1 ? -21.766 65.868 4.574 1.00 31.03 41 ASP C N 1
ATOM 3645 C CA . ASP C 1 1 ? -22.181 64.960 5.679 1.00 29.40 41 ASP C CA 1
ATOM 3646 C C . ASP C 1 1 ? -21.643 65.410 7.032 1.00 27.29 41 ASP C C 1
ATOM 3647 O O . ASP C 1 1 ? -20.482 65.806 7.167 1.00 26.55 41 ASP C O 1
ATOM 3652 N N . VAL C 1 2 ? -22.508 65.337 8.035 1.00 23.64 42 VAL C N 1
ATOM 3653 C CA . VAL C 1 2 ? -22.163 65.725 9.392 1.00 20.60 42 VAL C CA 1
ATOM 3654 C C . VAL C 1 2 ? -22.705 64.655 10.328 1.00 18.41 42 VAL C C 1
ATOM 3655 O O . VAL C 1 2 ? -23.911 64.401 10.355 1.00 19.25 42 VAL C O 1
ATOM 3659 N N . LYS C 1 3 ? -21.819 64.016 11.081 1.00 14.19 43 LYS C N 1
ATOM 3660 C CA . LYS C 1 3 ? -22.238 62.984 12.018 1.00 13.67 43 LYS C CA 1
ATOM 3661 C C . LYS C 1 3 ? -22.345 63.595 13.408 1.00 13.03 43 LYS C C 1
ATOM 3662 O O . LYS C 1 3 ? -21.418 64.255 13.876 1.00 13.50 43 LYS C O 1
ATOM 3668 N N . ILE C 1 4 ? -23.484 63.385 14.060 1.00 11.52 44 ILE C N 1
ATOM 3669 C CA . ILE C 1 4 ? -23.713 63.928 15.393 1.00 12.12 44 ILE C CA 1
ATOM 3670 C C . ILE C 1 4 ? -24.144 62.835 16.358 1.00 12.68 44 ILE C C 1
ATOM 3671 O O . ILE C 1 4 ? -25.086 62.093 16.084 1.00 14.01 44 ILE C O 1
ATOM 3676 N N . GLU C 1 5 ? -23.457 62.738 17.489 1.00 12.65 45 GLU C N 1
ATOM 3677 C CA . GLU C 1 5 ? -23.803 61.737 18.490 1.00 14.58 45 GLU C CA 1
ATOM 3678 C C . GLU C 1 5 ? -23.875 62.377 19.872 1.00 15.55 45 GLU C C 1
ATOM 3679 O O . GLU C 1 5 ? -23.044 63.218 20.228 1.00 14.45 45 GLU C O 1
ATOM 3685 N N . LYS C 1 6 ? -24.886 61.999 20.644 1.00 14.47 47 LYS C N 1
ATOM 3686 C CA . LYS C 1 6 ? -25.036 62.527 21.990 1.00 16.01 47 LYS C CA 1
ATOM 3687 C C . LYS C 1 6 ? -23.938 61.927 22.855 1.00 17.34 47 LYS C C 1
ATOM 3688 O O . LYS C 1 6 ? -23.736 60.711 22.856 1.00 19.54 47 LYS C O 1
ATOM 3694 N N . LEU C 1 7 ? -23.221 62.778 23.580 1.00 17.39 48 LEU C N 1
ATOM 3695 C CA . LEU C 1 7 ? -22.153 62.307 24.449 1.00 19.55 48 LEU C CA 1
ATOM 3696 C C . LEU C 1 7 ? -22.666 62.154 25.875 1.00 20.34 48 LEU C C 1
ATOM 3697 O O . LEU C 1 7 ? -22.593 61.074 26.460 1.00 21.29 48 LEU C O 1
ATOM 3702 N N . LYS C 1 8 ? -23.198 63.237 26.428 1.00 20.25 49 LYS C N 1
ATOM 3703 C CA . LYS C 1 8 ? -23.719 63.210 27.786 1.00 20.82 49 LYS C CA 1
ATOM 3704 C C . LYS C 1 8 ? -24.705 64.350 27.989 1.00 21.11 49 LYS C C 1
ATOM 3705 O O . LYS C 1 8 ? -24.360 65.519 27.814 1.00 20.28 49 LYS C O 1
ATOM 3711 N N . ASP C 1 9 ? -25.936 64.005 28.351 1.00 21.36 50 ASP C N 1
ATOM 3712 C CA . ASP C 1 9 ? -26.971 65.002 28.579 1.00 21.29 50 ASP C CA 1
ATOM 3713 C C . ASP C 1 9 ? -27.174 65.882 27.346 1.00 20.59 50 ASP C C 1
ATOM 3714 O O . ASP C 1 9 ? -27.584 65.396 26.292 1.00 22.08 50 ASP C O 1
ATOM 3719 N N . ASN C 1 10 ? -26.874 67.171 27.471 1.00 18.92 51 ASN C N 1
ATOM 3720 C CA . ASN C 1 10 ? -27.055 68.095 26.354 1.00 16.48 51 ASN C CA 1
ATOM 3721 C C . ASN C 1 10 ? -25.769 68.421 25.600 1.00 14.38 51 ASN C C 1
ATOM 3722 O O . ASN C 1 10 ? -25.701 69.418 24.881 1.00 13.12 51 ASN C O 1
ATOM 3727 N N . LEU C 1 11 ? -24.759 67.573 25.759 1.00 13.24 52 LEU C N 1
ATOM 3728 C CA . LEU C 1 11 ? -23.476 67.768 25.094 1.00 11.77 52 LEU C CA 1
ATOM 3729 C C . LEU C 1 11 ? -23.359 66.766 23.949 1.00 10.83 52 LEU C C 1
ATOM 3730 O O . LEU C 1 11 ? -23.503 65.560 24.156 1.00 11.31 52 LEU C O 1
ATOM 3735 N N . TYR C 1 12 ? -23.103 67.273 22.746 1.00 10.01 53 TYR C N 1
ATOM 3736 C CA . TYR C 1 12 ? -22.992 66.431 21.560 1.00 10.33 53 TYR C CA 1
ATOM 3737 C C . TYR C 1 12 ? -21.647 66.537 20.863 1.00 11.08 53 TYR C C 1
ATOM 3738 O O . TYR C 1 12 ? -21.024 67.598 20.857 1.00 10.75 53 TYR C O 1
ATOM 3747 N N . VAL C 1 13 ? -21.207 65.432 20.271 1.00 10.09 54 VAL C N 1
ATOM 3748 C CA . VAL C 1 13 ? -19.961 65.428 19.521 1.00 9.59 54 VAL C CA 1
ATOM 3749 C C . VAL C 1 13 ? -20.344 65.407 18.048 1.00 10.38 54 VAL C C 1
ATOM 3750 O O . VAL C 1 13 ? -21.175 64.593 17.625 1.00 10.98 54 VAL C O 1
ATOM 3754 N N . TYR C 1 14 ? -19.782 66.323 17.266 1.00 8.65 55 TYR C N 1
ATOM 3755 C CA . TYR C 1 14 ? -20.085 66.338 15.844 1.00 8.67 55 TYR C CA 1
ATOM 3756 C C . TYR C 1 14 ? -18.796 66.120 15.069 1.00 8.50 55 TYR C C 1
ATOM 3757 O O . TYR C 1 14 ? -17.718 66.544 15.491 1.00 9.25 55 TYR C O 1
ATOM 3766 N N . THR C 1 15 ? -18.919 65.424 13.945 1.00 8.92 56 THR C N 1
ATOM 3767 C CA . THR C 1 15 ? -17.773 65.073 13.124 1.00 9.35 56 THR C CA 1
ATOM 3768 C C . THR C 1 15 ? -18.014 65.369 11.652 1.00 10.56 56 THR C C 1
ATOM 3769 O O . THR C 1 15 ? -19.088 65.086 11.116 1.00 11.90 56 THR C O 1
ATOM 3773 N N . THR C 1 16 ? -17.009 65.954 11.008 1.00 10.10 57 THR C N 1
ATOM 3774 C CA . THR C 1 16 ? -17.083 66.241 9.586 1.00 9.62 57 THR C CA 1
ATOM 3775 C C . THR C 1 16 ? -15.847 65.611 8.955 1.00 10.01 57 THR C C 1
ATOM 3776 O O . THR C 1 16 ? -14.906 65.244 9.662 1.00 11.16 57 THR C O 1
ATOM 3780 N N . TYR C 1 17 ? -15.848 65.477 7.635 1.00 11.12 58 TYR C N 1
ATOM 3781 C CA . TYR C 1 17 ? -14.744 64.812 6.952 1.00 11.37 58 TYR C CA 1
ATOM 3782 C C . TYR C 1 17 ? -14.102 65.639 5.856 1.00 12.15 58 TYR C C 1
ATOM 3783 O O . TYR C 1 17 ? -14.777 66.371 5.137 1.00 13.37 58 TYR C O 1
ATOM 3792 N N . ASN C 1 18 ? -12.786 65.511 5.734 1.00 12.00 59 ASN C N 1
ATOM 3793 C CA . ASN C 1 18 ? -12.031 66.234 4.719 1.00 12.23 59 ASN C CA 1
ATOM 3794 C C . ASN C 1 18 ? -10.943 65.286 4.229 1.00 13.02 59 ASN C C 1
ATOM 3795 O O . ASN C 1 18 ? -10.171 64.746 5.025 1.00 13.25 59 ASN C O 1
ATOM 3800 N N . THR C 1 19 ? -10.886 65.079 2.920 1.00 13.37 60 THR C N 1
ATOM 3801 C CA . THR C 1 19 ? -9.908 64.165 2.352 1.00 13.08 60 THR C CA 1
ATOM 3802 C C . THR C 1 19 ? -8.656 64.855 1.835 1.00 11.84 60 THR C C 1
ATOM 3803 O O . THR C 1 19 ? -8.724 65.750 0.990 1.00 12.64 60 THR C O 1
ATOM 3807 N N . PHE C 1 20 ? -7.512 64.427 2.361 1.00 12.07 61 PHE C N 1
ATOM 3808 C CA . PHE C 1 20 ? -6.223 64.970 1.962 1.00 12.02 61 PHE C CA 1
ATOM 3809 C C . PHE C 1 20 ? -5.353 63.915 1.299 1.00 11.86 61 PHE C C 1
ATOM 3810 O O . PHE C 1 20 ? -4.906 62.962 1.944 1.00 13.26 61 PHE C O 1
ATOM 3818 N N . ASN C 1 21 ? -5.131 64.085 0.002 1.00 12.03 62 ASN C N 1
ATOM 3819 C CA . ASN C 1 21 ? -4.278 63.180 -0.753 1.00 10.98 62 ASN C CA 1
ATOM 3820 C C . ASN C 1 21 ? -4.624 61.708 -0.573 1.00 12.64 62 ASN C C 1
ATOM 3821 O O . ASN C 1 21 ? -3.743 60.879 -0.342 1.00 12.29 62 ASN C O 1
ATO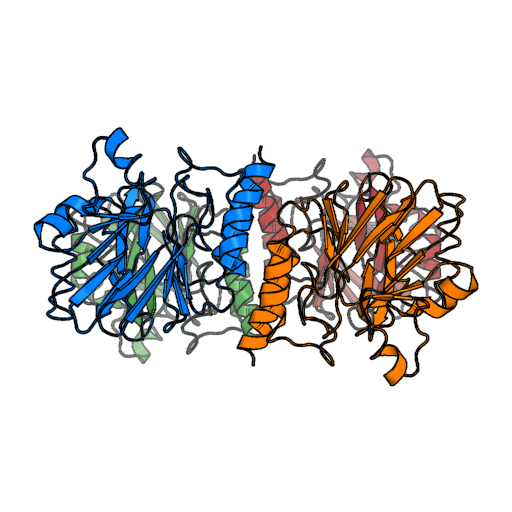M 3826 N N . GLY C 1 22 ? -5.912 61.392 -0.668 1.00 13.60 63 GLY C N 1
ATOM 3827 C CA . GLY C 1 22 ? -6.341 60.010 -0.534 1.00 15.03 63 GLY C CA 1
ATOM 3828 C C . GLY C 1 22 ? -6.736 59.578 0.866 1.00 16.00 63 GLY C C 1
ATOM 3829 O O . GLY C 1 22 ? -7.419 58.568 1.033 1.00 19.15 63 GLY C O 1
ATOM 3830 N N . THR C 1 23 ? -6.307 60.328 1.875 1.00 15.17 64 THR C N 1
ATOM 3831 C CA . THR C 1 23 ? -6.633 59.994 3.256 1.00 15.75 64 THR C CA 1
ATOM 3832 C C . THR C 1 23 ? -7.842 60.797 3.720 1.00 14.99 64 THR C C 1
ATOM 3833 O O . THR C 1 23 ? -7.809 62.026 3.754 1.00 13.42 64 THR C O 1
ATOM 3837 N N . LYS C 1 24 ? -8.915 60.097 4.071 1.00 15.16 66 LYS C N 1
ATOM 3838 C CA . LYS C 1 24 ? -10.122 60.764 4.535 1.00 16.37 66 LYS C CA 1
ATOM 3839 C C . LYS C 1 24 ? -10.005 61.002 6.032 1.00 16.48 66 LYS C C 1
ATOM 3840 O O . LYS C 1 24 ? -10.107 60.072 6.830 1.00 18.21 66 LYS C O 1
ATOM 3846 N N . TYR C 1 25 ? -9.778 62.256 6.402 1.00 14.07 67 TYR C N 1
ATOM 3847 C CA . TYR C 1 25 ? -9.638 62.633 7.800 1.00 13.50 67 TYR C CA 1
ATOM 3848 C C . TYR C 1 25 ? -10.954 63.099 8.394 1.00 12.84 67 TYR C C 1
ATOM 3849 O O . TYR C 1 25 ? -11.776 63.713 7.715 1.00 15.18 67 TYR C O 1
ATOM 3858 N N . ALA C 1 26 ? -11.145 62.803 9.671 1.00 11.81 68 ALA C N 1
ATOM 3859 C CA . ALA C 1 26 ? -12.341 63.236 10.374 1.00 10.24 68 ALA C CA 1
ATOM 3860 C C . ALA C 1 26 ? -11.894 64.315 11.352 1.00 10.30 68 ALA C C 1
ATOM 3861 O O . ALA C 1 26 ? -10.775 64.268 11.867 1.00 9.75 68 ALA C O 1
ATOM 3863 N N . ALA C 1 27 ? -12.760 65.296 11.580 1.00 9.76 69 ALA C N 1
ATOM 3864 C CA . ALA C 1 27 ? -12.489 66.372 12.526 1.00 9.31 69 ALA C CA 1
ATOM 3865 C C . ALA C 1 27 ? -13.620 66.307 13.544 1.00 9.00 69 ALA C C 1
ATOM 3866 O O . ALA C 1 27 ? -14.793 66.317 13.167 1.00 10.57 69 ALA C O 1
ATOM 3868 N N . ASN C 1 28 ? -13.276 66.229 14.825 1.00 7.75 70 ASN C N 1
ATOM 3869 C CA . ASN C 1 28 ? -14.290 66.148 15.872 1.00 7.74 70 ASN C CA 1
ATOM 3870 C C . ASN C 1 28 ? -14.335 67.408 16.715 1.00 7.89 70 ASN C C 1
ATOM 3871 O O . ASN C 1 28 ? -13.304 68.011 17.014 1.00 9.17 70 ASN C O 1
ATOM 3876 N N . ALA C 1 29 ? -15.546 67.800 17.091 1.00 7.60 71 ALA C N 1
ATOM 3877 C CA . ALA C 1 29 ? -15.760 68.960 17.942 1.00 9.08 71 ALA C CA 1
ATOM 3878 C C . ALA C 1 29 ? -17.039 68.694 18.723 1.00 9.64 71 ALA C C 1
ATOM 3879 O O . ALA C 1 29 ? -17.601 67.602 18.639 1.00 9.13 71 ALA C O 1
ATOM 3881 N N . VAL C 1 30 ? -17.497 69.674 19.489 1.00 7.24 72 VAL C N 1
ATOM 3882 C CA . VAL C 1 30 ? -18.715 69.486 20.267 1.00 9.10 72 VAL C CA 1
ATOM 3883 C C . VAL C 1 30 ? -19.570 70.734 20.295 1.00 8.55 72 VAL C C 1
ATOM 3884 O O . VAL C 1 30 ? -19.100 71.835 20.008 1.00 9.15 72 VAL C O 1
ATOM 3888 N N . TYR C 1 31 ? -20.843 70.545 20.614 1.00 8.51 73 TYR C N 1
ATOM 3889 C CA . TYR C 1 31 ? -21.744 71.665 20.776 1.00 8.15 73 TYR C CA 1
ATOM 3890 C C . TYR C 1 31 ? -22.609 71.330 21.976 1.00 8.42 73 TYR C C 1
ATOM 3891 O O . TYR C 1 31 ? -22.862 70.153 22.271 1.00 9.48 73 TYR C O 1
ATOM 3900 N N . LEU C 1 32 ? -23.018 72.373 22.685 1.00 8.71 74 LEU C N 1
ATOM 3901 C CA . LEU C 1 32 ? -23.816 72.247 23.892 1.00 9.61 74 LEU C CA 1
ATOM 3902 C C . LEU C 1 32 ? -25.157 72.938 23.730 1.00 9.62 74 LEU C C 1
ATOM 3903 O O . LEU C 1 32 ? -25.221 74.097 23.320 1.00 10.02 74 LEU C O 1
ATOM 3908 N N . VAL C 1 33 ? -26.231 72.224 24.044 1.00 10.44 75 VAL C N 1
ATOM 3909 C CA . VAL C 1 33 ? -27.565 72.800 23.948 1.00 11.50 75 VAL C CA 1
ATOM 3910 C C . VAL C 1 33 ? -27.946 73.343 25.322 1.00 14.15 75 VAL C C 1
ATOM 3911 O O . VAL C 1 33 ? -27.977 72.600 26.302 1.00 15.38 75 VAL C O 1
ATOM 3915 N N . THR C 1 34 ? -28.215 74.643 25.396 1.00 14.58 76 THR C N 1
ATOM 3916 C CA . THR C 1 34 ? -28.590 75.270 26.660 1.00 16.68 76 THR C CA 1
ATOM 3917 C C . THR C 1 34 ? -29.969 75.899 26.518 1.00 17.22 76 THR C C 1
ATOM 3918 O O . THR C 1 34 ? -30.512 75.972 25.417 1.00 16.67 76 THR C O 1
ATOM 3922 N N . ASP C 1 35 ? -30.528 76.360 27.632 1.00 19.82 77 ASP C N 1
ATOM 3923 C CA . ASP C 1 35 ? -31.845 76.982 27.611 1.00 21.54 77 ASP C CA 1
ATOM 3924 C C . ASP C 1 35 ? -31.814 78.335 26.906 1.00 21.02 77 ASP C C 1
ATOM 3925 O O . ASP C 1 35 ? -32.861 78.897 26.580 1.00 22.75 77 ASP C O 1
ATOM 3930 N N . LYS C 1 36 ? -30.610 78.850 26.665 1.00 18.64 78 LYS C N 1
ATOM 3931 C CA . LYS C 1 36 ? -30.444 80.138 25.995 1.00 17.47 78 LYS C CA 1
ATOM 3932 C C . LYS C 1 36 ? -30.096 79.966 24.518 1.00 15.07 78 LYS C C 1
ATOM 3933 O O . LYS C 1 36 ? -30.155 80.923 23.742 1.00 15.06 78 LYS C O 1
ATOM 3939 N N . GLY C 1 37 ? -29.735 78.746 24.135 1.00 12.68 79 GLY C N 1
ATOM 3940 C CA . GLY C 1 37 ? -29.361 78.484 22.757 1.00 12.40 79 GLY C CA 1
ATOM 3941 C C . GLY C 1 37 ? -28.211 77.495 22.681 1.00 9.98 79 GLY C C 1
ATOM 3942 O O . GLY C 1 37 ? -27.822 76.912 23.691 1.00 12.06 79 GLY C O 1
ATOM 3943 N N . VAL C 1 38 ? -27.657 77.319 21.484 1.00 9.89 80 VAL C N 1
ATOM 3944 C CA . VAL C 1 38 ? -26.565 76.374 21.268 1.00 8.92 80 VAL C CA 1
ATOM 3945 C C . VAL C 1 38 ? -25.179 77.011 21.227 1.00 9.05 80 VAL C C 1
ATOM 3946 O O . VAL C 1 38 ? -24.971 78.029 20.568 1.00 9.29 80 VAL C O 1
ATOM 3950 N N . VAL C 1 39 ? -24.242 76.399 21.946 1.00 8.14 81 VAL C N 1
ATOM 3951 C CA . VAL C 1 39 ? -22.852 76.850 21.984 1.00 8.50 81 VAL C CA 1
ATOM 3952 C C . VAL C 1 39 ? -22.063 75.870 21.125 1.00 7.77 81 VAL C C 1
ATOM 3953 O O . VAL C 1 39 ? -22.066 74.665 21.387 1.00 7.87 81 VAL C O 1
ATOM 3957 N N . VAL C 1 40 ? -21.393 76.381 20.100 1.00 7.65 82 VAL C N 1
ATOM 3958 C CA . VAL C 1 40 ? -20.612 75.533 19.212 1.00 7.32 82 VAL C CA 1
ATOM 3959 C C . VAL C 1 40 ? -19.123 75.740 19.416 1.00 6.20 82 VAL C C 1
ATOM 3960 O O . VAL C 1 40 ? -18.643 76.868 19.383 1.00 7.09 82 VAL C O 1
ATOM 3964 N N . ILE C 1 41 ? -18.405 74.648 19.660 1.00 5.60 83 ILE C N 1
ATOM 3965 C CA . ILE C 1 41 ? -16.957 74.716 19.801 1.00 7.29 83 ILE C CA 1
ATOM 3966 C C . ILE C 1 41 ? -16.401 74.348 18.421 1.00 7.82 83 ILE C C 1
ATOM 3967 O O . ILE C 1 41 ? -16.845 73.380 17.794 1.00 8.08 83 ILE C O 1
ATOM 3972 N N . ASP C 1 42 ? -15.452 75.145 17.948 1.00 7.39 84 ASP C N 1
ATOM 3973 C CA . ASP C 1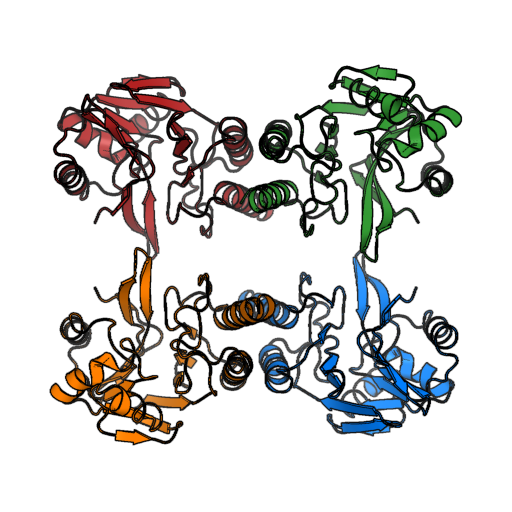 42 ? -14.814 74.953 16.647 1.00 7.38 84 ASP C CA 1
ATOM 3974 C C . ASP C 1 42 ? -15.792 75.026 15.479 1.00 6.56 84 ASP C C 1
ATOM 3975 O O . ASP C 1 42 ? -16.768 75.771 15.542 1.00 7.50 84 ASP C O 1
ATOM 3980 N N . CYS C 1 43 ? -15.551 74.262 14.417 1.00 6.38 85 CYS C N 1
ATOM 3981 C CA . CYS C 1 43 ? -16.429 74.343 13.255 1.00 7.38 85 CYS C CA 1
ATOM 3982 C C . CYS C 1 43 ? -16.286 73.167 12.309 1.00 8.29 85 CYS C C 1
ATOM 3983 O O . CYS C 1 43 ? -15.341 72.393 12.405 1.00 8.45 85 CYS C O 1
ATOM 3986 N N . PRO C 1 44 ? -17.239 73.019 11.377 1.00 9.01 86 PRO C N 1
ATOM 3987 C CA . PRO C 1 44 ? -17.148 71.918 10.418 1.00 9.31 86 PRO C CA 1
ATOM 3988 C C . PRO C 1 44 ? -15.870 72.154 9.610 1.00 11.48 86 PRO C C 1
ATOM 3989 O O . PRO C 1 44 ? -15.463 73.301 9.412 1.00 11.12 86 PRO C O 1
ATOM 3993 N N . TRP C 1 45 ? -15.246 71.082 9.143 1.00 11.50 87 TRP C N 1
ATOM 3994 C CA . TRP C 1 45 ? -14.013 71.203 8.376 1.00 13.48 87 TRP C CA 1
ATOM 3995 C C . TRP C 1 45 ? -14.350 71.399 6.904 1.00 16.29 87 TRP C C 1
ATOM 3996 O O . TRP C 1 45 ? -14.440 70.437 6.137 1.00 17.73 87 TRP C O 1
ATOM 4007 N N . GLY C 1 46 ? -14.538 72.661 6.530 1.00 17.87 88 GLY C N 1
ATOM 4008 C CA . GLY C 1 46 ? -14.888 73.015 5.166 1.00 18.93 88 GLY C CA 1
ATOM 4009 C C . GLY C 1 46 ? -16.059 73.981 5.190 1.00 20.10 88 GLY C C 1
ATOM 4010 O O . GLY C 1 46 ? -17.107 73.684 5.769 1.00 20.27 88 GLY C O 1
ATOM 4011 N N . GLU C 1 47 ? -15.886 75.141 4.563 1.00 21.08 89 GLU C N 1
ATOM 4012 C CA . GLU C 1 47 ? -16.929 76.161 4.526 1.00 21.96 89 GLU C CA 1
ATOM 4013 C C . GLU C 1 47 ? -18.217 75.690 3.856 1.00 22.58 89 GLU C C 1
ATOM 4014 O O . GLU C 1 47 ? -19.309 76.126 4.224 1.00 22.40 89 GLU C O 1
ATOM 4020 N N . ASP C 1 48 ? -18.094 74.805 2.875 1.00 22.95 90 ASP C N 1
ATOM 4021 C CA . ASP C 1 48 ? -19.269 74.304 2.169 1.00 23.89 90 ASP C CA 1
ATOM 4022 C C . ASP C 1 48 ? -20.108 73.383 3.050 1.00 22.75 90 ASP C C 1
ATOM 4023 O O . ASP C 1 48 ? -21.049 72.745 2.573 1.00 24.06 90 ASP C O 1
ATOM 4028 N N . LYS C 1 49 ? -19.772 73.324 4.335 1.00 19.55 91 LYS C N 1
ATOM 4029 C CA . LYS C 1 49 ? -20.496 72.473 5.272 1.00 17.79 91 LYS C CA 1
ATOM 4030 C C . LYS C 1 49 ? -21.093 73.245 6.442 1.00 15.93 91 LYS C C 1
ATOM 4031 O O . LYS C 1 49 ? -21.763 72.655 7.290 1.00 15.91 91 LYS C O 1
ATOM 4037 N N . PHE C 1 50 ? -20.858 74.553 6.500 1.00 14.88 92 PHE C N 1
ATOM 4038 C CA . PHE C 1 50 ? -21.391 75.345 7.606 1.00 12.67 92 PHE C CA 1
ATOM 4039 C C . PHE C 1 50 ? -22.916 75.371 7.634 1.00 13.05 92 PHE C C 1
ATOM 4040 O O . PHE C 1 50 ? -23.525 75.148 8.681 1.00 12.28 92 PHE C O 1
ATOM 4048 N N . LYS C 1 51 ? -23.535 75.643 6.490 1.00 14.31 93 LYS C N 1
ATOM 4049 C CA . LYS C 1 51 ? -24.990 75.695 6.429 1.00 14.08 93 LYS C CA 1
ATOM 4050 C C . LYS C 1 51 ? -25.601 74.333 6.740 1.00 14.58 93 LYS C C 1
ATOM 4051 O O . LYS C 1 51 ? -26.610 74.239 7.445 1.00 13.60 93 LYS C O 1
ATOM 4057 N N . SER C 1 52 ? -24.989 73.278 6.211 1.00 14.29 94 SER C N 1
ATOM 4058 C CA . SER C 1 52 ? -25.467 71.921 6.450 1.00 14.85 94 SER C CA 1
ATOM 4059 C C . SER C 1 52 ? -25.447 71.624 7.943 1.00 13.66 94 SER C C 1
ATOM 4060 O O . SER C 1 52 ? -26.371 71.018 8.485 1.00 13.10 94 SER C O 1
ATOM 4063 N N . PHE C 1 53 ? -24.383 72.057 8.608 1.00 11.45 95 PHE C N 1
ATOM 4064 C CA . PHE C 1 53 ? -24.241 71.836 10.038 1.00 9.85 95 PHE C CA 1
ATOM 4065 C C . PHE C 1 53 ? -25.337 72.531 10.845 1.00 10.02 95 PHE C C 1
ATOM 4066 O O . PHE C 1 53 ? -25.985 71.899 11.679 1.00 8.88 95 PHE C O 1
ATOM 4074 N N . THR C 1 54 ? -25.562 73.820 10.610 1.00 10.01 96 THR C N 1
ATOM 4075 C CA . THR C 1 54 ? -26.609 74.496 11.370 1.00 10.76 96 THR C CA 1
ATOM 4076 C C . THR C 1 54 ? -27.992 73.988 10.969 1.00 11.32 96 THR C C 1
ATOM 4077 O O . THR C 1 54 ? -28.927 74.045 11.765 1.00 9.49 96 THR C O 1
ATOM 4081 N N . ASP C 1 55 ? -28.121 73.476 9.748 1.00 11.19 97 ASP C N 1
ATOM 4082 C CA . ASP C 1 55 ? -29.396 72.908 9.315 1.00 12.25 97 ASP C CA 1
ATOM 4083 C C . ASP C 1 55 ? -29.673 71.675 10.183 1.00 11.54 97 ASP C C 1
ATOM 4084 O O . ASP C 1 55 ? -30.818 71.413 10.564 1.00 11.48 97 ASP C O 1
ATOM 4089 N N . GLU C 1 56 ? -28.621 70.921 10.496 1.00 10.29 98 GLU C N 1
ATOM 4090 C CA . GLU C 1 56 ? -28.753 69.730 11.330 1.00 10.68 98 GLU C CA 1
ATOM 4091 C C . GLU C 1 56 ? -29.117 70.109 12.756 1.00 10.16 98 GLU C C 1
ATOM 4092 O O . GLU C 1 56 ? -29.894 69.415 13.413 1.00 10.48 98 GLU C O 1
ATOM 4098 N N A ILE C 1 57 ? -28.550 71.215 13.229 0.50 9.76 99 ILE C N 1
ATOM 4099 N N B ILE C 1 57 ? -28.550 71.206 13.246 0.50 9.48 99 ILE C N 1
ATOM 4100 C CA A ILE C 1 57 ? -28.829 71.703 14.573 0.50 10.01 99 ILE C CA 1
ATOM 4101 C CA B ILE C 1 57 ? -28.850 71.650 14.600 0.50 9.48 99 ILE C CA 1
ATOM 4102 C C A ILE C 1 57 ? -30.314 72.014 14.685 0.50 10.42 99 ILE C C 1
ATOM 4103 C C B ILE C 1 57 ? -30.327 72.016 14.695 0.50 10.11 99 ILE C C 1
ATOM 4104 O O A ILE C 1 57 ? -30.962 71.667 15.673 0.50 10.38 99 ILE C O 1
ATOM 4105 O O B ILE C 1 57 ? -30.985 71.712 15.691 0.50 9.93 99 ILE C O 1
ATOM 4114 N N . TYR C 1 58 ? -30.853 72.667 13.662 1.00 9.83 100 TYR C N 1
ATOM 4115 C CA . TYR C 1 58 ? -32.266 73.030 13.662 1.00 8.44 100 TYR C CA 1
ATOM 4116 C C . TYR C 1 58 ? -33.131 71.773 13.592 1.00 9.14 100 TYR C C 1
ATOM 4117 O O . TYR C 1 58 ? -34.120 71.648 14.315 1.00 8.50 100 TYR C O 1
ATOM 4126 N N . LYS C 1 59 ? -32.757 70.836 12.728 1.00 9.62 102 LYS C N 1
ATOM 4127 C CA . LYS C 1 59 ? -33.523 69.603 12.584 1.00 10.50 102 LYS C CA 1
ATOM 4128 C C . LYS C 1 59 ? -33.597 68.816 13.889 1.00 10.24 102 LYS C C 1
ATOM 4129 O O . LYS C 1 59 ? -34.660 68.319 14.267 1.00 9.44 102 LYS C O 1
ATOM 4135 N N . LYS C 1 60 ? -32.469 68.712 14.583 1.00 9.02 103 LYS C N 1
ATOM 4136 C CA . LYS C 1 60 ? -32.416 67.957 15.828 1.00 9.76 103 LYS C CA 1
ATOM 4137 C C . LYS C 1 60 ? -32.902 68.689 17.071 1.00 9.45 103 LYS C C 1
ATOM 4138 O O . LYS C 1 60 ? -33.453 68.063 17.976 1.00 10.49 103 LYS C O 1
ATOM 4144 N N . HIS C 1 61 ? -32.722 70.008 17.111 1.00 8.93 104 HIS C N 1
ATOM 4145 C CA . HIS C 1 61 ? -33.072 70.778 18.303 1.00 9.33 104 HIS C CA 1
ATOM 4146 C C . HIS C 1 61 ? -34.021 71.954 18.150 1.00 8.88 104 HIS C C 1
ATOM 4147 O O . HIS C 1 61 ? -34.604 72.402 19.141 1.00 9.64 104 HIS C O 1
ATOM 4154 N N . GLY C 1 62 ? -34.162 72.471 16.933 1.00 8.40 105 GLY C N 1
ATOM 4155 C CA . GLY C 1 62 ? -35.039 73.611 16.720 1.00 9.47 105 GLY C CA 1
ATOM 4156 C C . GLY C 1 62 ? -34.575 74.825 17.508 1.00 10.42 105 GLY C C 1
ATOM 4157 O O . GLY C 1 62 ? -35.389 75.600 18.012 1.00 11.52 105 GLY C O 1
ATOM 4158 N N . LYS C 1 63 ? -33.258 74.991 17.606 1.00 11.07 106 LYS C N 1
ATOM 4159 C CA . LYS C 1 63 ? -32.678 76.103 18.343 1.00 10.56 106 LYS C CA 1
ATOM 4160 C C . LYS C 1 63 ? -31.643 76.879 17.535 1.00 10.66 106 LYS C C 1
ATOM 4161 O O . LYS C 1 63 ? -31.257 76.472 16.438 1.00 11.05 106 LYS C O 1
ATOM 4167 N N . LYS C 1 64 ? -31.193 77.992 18.104 1.00 10.59 107 LYS C N 1
ATOM 4168 C CA . LYS C 1 64 ? -30.235 78.876 17.452 1.00 9.91 107 LYS C CA 1
ATOM 4169 C C . LYS C 1 64 ? -28.847 78.832 18.077 1.00 9.53 107 LYS C C 1
ATOM 4170 O O . LYS C 1 64 ? -28.705 78.667 19.291 1.00 9.94 107 LYS C O 1
ATOM 4176 N N . VAL C 1 65 ? -27.828 78.991 17.238 1.00 9.31 109 VAL C N 1
ATOM 4177 C CA . VAL C 1 65 ? -26.440 79.013 17.696 1.00 9.65 109 VAL C CA 1
ATOM 4178 C C . VAL C 1 65 ? -26.163 80.421 18.219 1.00 9.66 109 VAL C C 1
ATOM 4179 O O . VAL C 1 65 ? -26.250 81.397 17.471 1.00 11.15 109 VAL C O 1
ATOM 4183 N N . ILE C 1 66 ? -25.831 80.525 19.501 1.00 9.09 110 ILE C N 1
ATOM 4184 C CA . ILE C 1 66 ? -25.589 81.823 20.120 1.00 9.77 110 ILE C CA 1
ATOM 4185 C C . ILE C 1 66 ? -24.133 82.116 20.455 1.00 10.16 110 ILE C C 1
ATOM 4186 O O . ILE C 1 66 ? -23.799 83.233 20.848 1.00 10.46 110 ILE C O 1
ATOM 4191 N N . MET C 1 67 ? -23.264 81.125 20.294 1.00 8.16 111 MET C N 1
ATOM 4192 C CA . MET C 1 67 ? -21.857 81.315 20.620 1.00 9.59 111 MET C CA 1
ATOM 4193 C C . MET C 1 67 ? -20.971 80.345 19.857 1.00 8.01 111 MET C C 1
ATOM 4194 O O . MET C 1 67 ? -21.365 79.207 19.604 1.00 9.50 111 MET C O 1
ATOM 4199 N N . ASN C 1 68 ? -19.781 80.807 19.479 1.00 8.02 112 ASN C N 1
ATOM 4200 C CA . ASN C 1 68 ? -18.801 79.965 18.794 1.00 8.33 112 ASN C CA 1
ATOM 4201 C C . ASN C 1 68 ? -17.451 80.294 19.414 1.00 7.63 112 ASN C C 1
ATOM 4202 O O . ASN C 1 68 ? -17.111 81.461 19.584 1.00 8.73 112 ASN C O 1
ATOM 4207 N N . ILE C 1 69 ? -16.694 79.262 19.765 1.00 7.20 113 ILE C N 1
ATOM 4208 C CA . ILE C 1 69 ? -15.369 79.420 20.358 1.00 8.44 113 ILE C CA 1
ATOM 4209 C C . ILE C 1 69 ? -14.370 78.599 19.538 1.00 7.38 113 ILE C C 1
ATOM 4210 O O . ILE C 1 69 ? -14.581 77.409 19.324 1.00 7.31 113 ILE C O 1
ATOM 4215 N N . ALA C 1 70 ? -13.295 79.235 19.069 1.00 8.27 114 ALA C N 1
ATOM 4216 C CA . ALA C 1 70 ? -12.265 78.544 18.284 1.00 8.81 114 ALA C CA 1
ATOM 4217 C C . ALA C 1 70 ? -11.141 78.108 19.218 1.00 8.23 114 ALA C C 1
ATOM 4218 O O . ALA C 1 70 ? -10.678 78.910 20.032 1.00 11.37 114 ALA C O 1
ATOM 4220 N N . THR C 1 71 ? -10.704 76.850 19.101 1.00 8.72 115 THR C N 1
ATOM 4221 C CA . THR C 1 71 ? -9.644 76.327 19.970 1.00 7.85 115 THR C CA 1
ATOM 4222 C C . THR C 1 71 ? -8.204 76.499 19.468 1.00 9.01 115 THR C C 1
ATOM 4223 O O . THR C 1 71 ? -7.251 76.158 20.163 1.00 9.44 115 THR C O 1
ATOM 4227 N N . HIS C 1 72 ? -8.076 76.981 18.238 1.00 6.69 116 HIS C N 1
ATOM 4228 C CA . HIS C 1 72 ? -6.807 77.389 17.631 1.00 5.99 116 HIS C CA 1
ATOM 4229 C C . HIS C 1 72 ? -7.106 77.974 16.255 1.00 6.31 116 HIS C C 1
ATOM 4230 O O . HIS C 1 72 ? -8.265 77.986 15.828 1.00 7.58 116 HIS C O 1
ATOM 4237 N N . SER C 1 73 ? -6.091 78.501 15.583 1.00 6.64 117 SER C N 1
ATOM 4238 C CA . SER C 1 73 ? -6.304 79.206 14.314 1.00 7.67 117 SER C CA 1
ATOM 4239 C C . SER C 1 73 ? -6.619 78.452 13.038 1.00 7.29 117 SER C C 1
ATOM 4240 O O . SER C 1 73 ? -7.051 79.062 12.059 1.00 8.43 117 SER C O 1
ATOM 4243 N N . HIS C 1 74 ? -6.415 77.143 13.030 1.00 7.75 118 HIS C N 1
ATOM 4244 C CA . HIS C 1 74 ? -6.639 76.384 11.810 1.00 7.89 118 HIS C CA 1
ATOM 4245 C C . HIS C 1 74 ? -8.082 76.272 11.343 1.00 7.33 118 HIS C C 1
ATOM 4246 O O . HIS C 1 74 ? -9.017 76.476 12.119 1.00 7.23 118 HIS C O 1
ATOM 4253 N N . ASP C 1 75 ? -8.239 75.968 10.054 1.00 9.22 119 ASP C N 1
ATOM 4254 C CA . ASP C 1 75 ? -9.544 75.873 9.391 1.00 11.15 119 ASP C CA 1
ATOM 4255 C C . ASP C 1 75 ? -10.594 75.005 10.068 1.00 10.32 119 ASP C C 1
ATOM 4256 O O . ASP C 1 75 ? -11.787 75.281 9.949 1.00 12.56 119 ASP C O 1
ATOM 4261 N N . ASP C 1 76 ? -10.162 73.951 10.754 1.00 9.15 120 ASP C N 1
ATOM 4262 C CA . ASP C 1 76 ? -11.106 73.065 11.420 1.00 8.85 120 ASP C CA 1
ATOM 4263 C C . ASP C 1 76 ? -11.546 73.563 12.796 1.00 8.89 120 ASP C C 1
ATOM 4264 O O . ASP C 1 76 ? -12.350 72.915 13.470 1.00 8.86 120 ASP C O 1
ATOM 4269 N N . ARG C 1 77 ? -11.043 74.728 13.198 1.00 8.30 121 ARG C N 1
ATOM 4270 C CA . ARG C 1 77 ? -11.385 75.297 14.502 1.00 8.64 121 ARG C CA 1
ATOM 4271 C C . ARG C 1 77 ? -11.886 76.738 14.407 1.00 8.15 121 ARG C C 1
ATOM 4272 O O . ARG C 1 77 ? -12.886 77.091 15.034 1.00 8.90 121 ARG C O 1
ATOM 4280 N N . ALA C 1 78 ? -11.190 77.562 13.624 1.00 7.80 122 ALA C N 1
ATOM 4281 C CA . ALA C 1 78 ? -11.544 78.976 13.464 1.00 7.09 122 ALA C CA 1
ATOM 4282 C C . ALA C 1 78 ? -12.140 79.319 12.094 1.00 7.76 122 ALA C C 1
ATOM 4283 O O . ALA C 1 78 ? -12.496 80.476 11.833 1.00 8.59 122 ALA C O 1
ATOM 4285 N N . GLY C 1 79 ? -12.268 78.320 11.230 1.00 8.56 123 GLY C N 1
ATOM 4286 C CA . GLY C 1 79 ? -12.801 78.562 9.900 1.00 9.45 123 GLY C CA 1
ATOM 4287 C C . GLY C 1 79 ? -14.221 79.094 9.832 1.00 10.20 123 GLY C C 1
ATOM 4288 O O . GLY C 1 79 ? -14.619 79.697 8.828 1.00 11.68 123 GLY C O 1
ATOM 4289 N N . GLY C 1 80 ? -14.987 78.887 10.896 1.00 9.74 124 GLY C N 1
ATOM 4290 C CA . GLY C 1 80 ? -16.365 79.342 10.904 1.00 9.88 124 GLY C CA 1
ATOM 4291 C C . GLY C 1 80 ? -16.635 80.640 11.635 1.00 9.64 124 GLY C C 1
ATOM 4292 O O . GLY C 1 80 ? -17.791 81.023 11.793 1.00 9.88 124 GLY C O 1
ATOM 4293 N N . LEU C 1 81 ? -15.591 81.337 12.071 1.00 9.77 125 LEU C N 1
ATOM 4294 C CA . LEU C 1 81 ? -15.800 82.586 12.792 1.00 9.04 125 LEU C CA 1
ATOM 4295 C C . LEU C 1 81 ? -16.618 83.616 12.014 1.00 10.28 125 LEU C C 1
ATOM 4296 O O . LEU C 1 81 ? -17.474 84.283 12.590 1.00 11.27 125 LEU C O 1
ATOM 4301 N N . GLU C 1 82 ? -16.369 83.740 10.714 1.00 9.33 126 GLU C N 1
ATOM 4302 C CA . GLU C 1 82 ? -17.117 84.697 9.904 1.00 10.68 126 GLU C CA 1
ATOM 4303 C C . GLU C 1 82 ? -18.571 84.256 9.759 1.00 9.47 126 GLU C C 1
ATOM 4304 O O . GLU C 1 82 ? -19.493 85.062 9.892 1.00 10.42 126 GLU C O 1
ATOM 4310 N N . TYR C 1 83 ? -18.774 82.972 9.490 1.00 9.82 127 TYR C N 1
ATOM 4311 C CA . TYR C 1 83 ? -20.120 82.439 9.320 1.00 9.16 127 TYR C CA 1
ATOM 4312 C C . TYR C 1 83 ? -20.959 82.567 10.587 1.00 9.74 127 TYR C C 1
ATOM 4313 O O . TYR C 1 83 ? -22.091 83.058 10.551 1.00 9.58 127 TYR C O 1
ATOM 4322 N N . PHE C 1 84 ? -20.412 82.113 11.710 1.00 8.88 128 PHE C N 1
ATOM 4323 C CA . PHE C 1 84 ? -21.155 82.169 12.956 1.00 9.26 128 PHE C CA 1
ATOM 4324 C C . PHE C 1 84 ? -21.417 83.604 13.390 1.00 10.23 128 PHE C C 1
ATOM 4325 O O . PHE C 1 84 ? -22.445 83.896 14.004 1.00 11.55 128 PHE C O 1
ATOM 4333 N N . GLY C 1 85 ? -20.503 84.507 13.060 1.00 10.40 129 GLY C N 1
ATOM 4334 C CA . GLY C 1 85 ? -20.721 85.896 13.413 1.00 11.73 129 GLY C CA 1
ATOM 4335 C C . GLY C 1 85 ? -21.862 86.441 12.572 1.00 11.90 129 GLY C C 1
ATOM 4336 O O . GLY C 1 85 ? -22.722 87.180 13.060 1.00 12.17 129 GLY C O 1
ATOM 4337 N N . LYS C 1 86 ? -21.873 86.060 11.299 1.00 10.91 130 LYS C N 1
ATOM 4338 C CA . LYS C 1 86 ? -22.903 86.510 10.369 1.00 12.77 130 LYS C CA 1
ATOM 4339 C C . LYS C 1 86 ? -24.299 86.081 10.795 1.00 13.03 130 LYS C C 1
ATOM 4340 O O . LYS C 1 86 ? -25.253 86.850 10.651 1.00 14.22 130 LYS C O 1
ATOM 4346 N N . ILE C 1 87 ? -24.436 84.863 11.316 1.00 10.61 131 ILE C N 1
ATOM 4347 C CA . ILE C 1 87 ? -25.758 84.400 11.731 1.00 10.62 131 ILE C CA 1
ATOM 4348 C C . ILE C 1 87 ? -26.173 84.817 13.142 1.00 11.27 131 ILE C C 1
ATOM 4349 O O . ILE C 1 87 ? -27.154 84.308 13.685 1.00 12.24 131 ILE C O 1
ATOM 4354 N N . GLY C 1 88 ? -25.423 85.739 13.739 1.00 12.32 133 GLY C N 1
ATOM 4355 C CA . GLY C 1 88 ? -25.785 86.247 15.052 1.00 11.51 133 GLY C CA 1
ATOM 4356 C C . GLY C 1 88 ? -25.129 85.706 16.304 1.00 11.32 133 GLY C C 1
ATOM 4357 O O . GLY C 1 88 ? -25.436 86.166 17.401 1.00 11.94 133 GLY C O 1
ATOM 4358 N N . ALA C 1 89 ? -24.231 84.741 16.167 1.00 10.67 134 ALA C N 1
ATOM 4359 C CA . ALA C 1 89 ? -23.574 84.187 17.339 1.00 10.31 134 ALA C CA 1
ATOM 4360 C C . ALA C 1 89 ? -22.454 85.087 17.843 1.00 9.97 134 ALA C C 1
ATOM 4361 O O . ALA C 1 89 ? -21.842 85.825 17.072 1.00 11.09 134 ALA C O 1
ATOM 4363 N N A LYS C 1 90 ? -22.209 85.044 19.149 0.50 9.94 135 LYS C N 1
ATOM 4364 N N B LYS C 1 90 ? -22.204 85.029 19.146 0.50 10.00 135 LYS C N 1
ATOM 4365 C CA A LYS C 1 90 ? -21.126 85.819 19.739 0.50 10.26 135 LYS C CA 1
ATOM 4366 C CA B LYS C 1 90 ? -21.132 85.803 19.755 0.50 10.25 135 LYS C CA 1
ATOM 4367 C C A LYS C 1 90 ? -19.900 84.927 19.571 0.50 9.54 135 LYS C C 1
ATOM 4368 C C B LYS C 1 90 ? -19.893 84.924 19.582 0.50 9.58 135 LYS C C 1
ATOM 4369 O O A LYS C 1 90 ? -19.899 83.778 20.015 0.50 10.69 135 LYS C O 1
ATOM 4370 O O B LYS C 1 90 ? -19.878 83.779 20.036 0.50 10.76 135 LYS C O 1
ATOM 4381 N N . THR C 1 91 ? -18.863 85.446 18.922 1.00 8.23 136 THR C N 1
ATOM 4382 C CA . THR C 1 91 ? -17.656 84.655 18.681 1.00 7.98 136 THR C CA 1
ATOM 4383 C C . THR C 1 91 ? -16.447 85.001 19.546 1.00 7.81 136 THR C C 1
ATOM 4384 O O . THR C 1 91 ? -16.175 86.169 19.831 1.00 8.43 136 THR C O 1
ATOM 4388 N N . TYR C 1 92 ? -15.716 83.959 19.939 1.00 8.11 137 TYR C N 1
ATOM 4389 C CA . TYR C 1 92 ? -14.550 84.089 20.809 1.00 7.76 137 TYR C CA 1
ATOM 4390 C C . TYR C 1 92 ? -13.333 83.290 20.376 1.00 7.21 137 TYR C C 1
ATOM 4391 O O . TYR C 1 92 ? -13.451 82.238 19.753 1.00 8.32 137 TYR C O 1
ATOM 4400 N N . SER C 1 93 ? -12.162 83.796 20.751 1.00 7.94 138 SER C N 1
ATOM 4401 C CA . SER C 1 93 ? -10.892 83.120 20.511 1.00 7.15 138 SER C CA 1
ATOM 4402 C C . SER C 1 93 ? -9.925 83.720 21.512 1.00 8.30 138 SER C C 1
ATOM 4403 O O . SER C 1 93 ? -10.214 84.757 22.112 1.00 8.61 138 SER C O 1
ATOM 4406 N N . THR C 1 94 ? -8.793 83.063 21.729 1.00 7.09 139 THR C N 1
ATOM 4407 C CA . THR C 1 94 ? -7.802 83.625 22.638 1.00 7.48 139 THR C CA 1
ATOM 4408 C C . THR C 1 94 ? -7.118 84.766 21.891 1.00 8.13 139 THR C C 1
ATOM 4409 O O . THR C 1 94 ? -7.255 84.902 20.671 1.00 7.80 139 THR C O 1
ATOM 4413 N N . LYS C 1 95 ? -6.380 85.592 22.619 1.00 9.04 140 LYS C N 1
ATOM 4414 C CA . LYS C 1 95 ? -5.667 86.692 21.987 1.00 9.64 140 LYS C CA 1
ATOM 4415 C C . LYS C 1 95 ? -4.542 86.155 21.104 1.00 8.16 140 LYS C C 1
ATOM 4416 O O . LYS C 1 95 ? -4.249 86.723 20.056 1.00 9.15 140 LYS C O 1
ATOM 4422 N N . MET C 1 96 ? -3.922 85.051 21.512 1.00 8.15 141 MET C N 1
ATOM 4423 C CA . MET C 1 96 ? -2.846 84.482 20.710 1.00 9.12 141 MET C CA 1
ATOM 4424 C C . MET C 1 96 ? -3.401 83.993 19.377 1.00 7.48 141 MET C C 1
ATOM 4425 O O . MET C 1 96 ? -2.797 84.199 18.323 1.00 9.62 141 MET C O 1
ATOM 4430 N N . THR C 1 97 ? -4.557 83.337 19.419 1.00 7.91 142 THR C N 1
ATOM 4431 C CA . THR C 1 97 ? -5.167 82.846 18.194 1.00 7.91 142 THR C CA 1
ATOM 4432 C C . THR C 1 97 ? -5.570 84.023 17.309 1.00 7.60 142 THR C C 1
ATOM 4433 O O . THR C 1 97 ? -5.428 83.973 16.088 1.00 7.77 142 THR C O 1
ATOM 4437 N N . ASP C 1 98 ? -6.062 85.088 17.933 1.00 7.60 143 ASP C N 1
ATOM 4438 C CA . ASP C 1 98 ? -6.469 86.274 17.194 1.00 8.90 143 ASP C CA 1
ATOM 4439 C C . ASP C 1 98 ? -5.287 86.875 16.432 1.00 8.66 143 ASP C C 1
ATOM 4440 O O . ASP C 1 98 ? -5.428 87.304 15.283 1.00 9.43 143 ASP C O 1
ATOM 4445 N N A SER C 1 99 ? -4.126 86.898 17.081 0.50 9.01 144 SER C N 1
ATOM 4446 N N B SER C 1 99 ? -4.122 86.909 17.074 0.50 8.72 144 SER C N 1
ATOM 4447 C CA A SER C 1 99 ? -2.916 87.443 16.477 0.50 9.89 144 SER C CA 1
ATOM 4448 C CA B SER C 1 99 ? -2.930 87.463 16.442 0.50 9.30 144 SER C CA 1
ATOM 4449 C C A SER C 1 99 ? -2.497 86.631 15.257 0.50 9.87 144 SER C C 1
ATOM 4450 C C B SER C 1 99 ? -2.505 86.630 15.239 0.50 9.54 144 SER C C 1
ATOM 4451 O O A SER C 1 99 ? -2.055 87.184 14.252 0.50 10.89 144 SER C O 1
ATOM 4452 O O B SER C 1 99 ? -2.062 87.170 14.227 0.50 10.55 144 SER C O 1
ATOM 4457 N N . ILE C 1 100 ? -2.641 85.314 15.349 1.00 9.11 145 ILE C N 1
ATOM 4458 C CA . ILE C 1 100 ? -2.278 84.436 14.248 1.00 9.59 145 ILE C CA 1
ATOM 4459 C C . ILE C 1 100 ? -3.262 84.637 13.091 1.00 9.78 145 ILE C C 1
ATOM 4460 O O . ILE C 1 100 ? -2.858 84.742 11.933 1.00 10.33 145 ILE C O 1
ATOM 4465 N N . LEU C 1 101 ? -4.554 84.703 13.402 1.00 8.58 146 LEU C N 1
ATOM 4466 C CA . LEU C 1 101 ? -5.559 84.906 12.362 1.00 8.21 146 LEU C CA 1
ATOM 4467 C C . LEU C 1 101 ? -5.346 86.226 11.627 1.00 8.99 146 LEU C C 1
ATOM 4468 O O . LEU C 1 101 ? -5.475 86.286 10.403 1.00 9.71 146 LEU C O 1
ATOM 4473 N N . ALA C 1 102 ? -5.010 87.274 12.373 1.00 9.48 147 ALA C N 1
ATOM 4474 C CA . ALA C 1 102 ? -4.774 88.583 11.773 1.00 11.97 147 ALA C CA 1
ATOM 4475 C C . ALA C 1 102 ? -3.578 88.524 10.824 1.00 11.89 147 ALA C C 1
ATOM 4476 O O . ALA C 1 102 ? -3.626 89.060 9.717 1.00 13.30 147 ALA C O 1
ATOM 4478 N N . LYS C 1 103 ? -2.510 87.866 11.260 1.00 12.34 148 LYS C N 1
ATOM 4479 C CA . LYS C 1 103 ? -1.312 87.739 10.437 1.00 13.73 148 LYS C CA 1
ATOM 4480 C C . LYS C 1 103 ? -1.615 86.979 9.143 1.00 13.22 148 LYS C C 1
ATOM 4481 O O . LYS C 1 103 ? -1.085 87.312 8.081 1.00 15.21 148 LYS C O 1
ATOM 4487 N N . GLU C 1 104 ? -2.483 85.972 9.226 1.00 13.34 149 GLU C N 1
ATOM 4488 C CA . GLU C 1 104 ? -2.836 85.172 8.053 1.00 13.72 149 GLU C CA 1
ATOM 4489 C C . GLU C 1 104 ? -3.992 85.755 7.244 1.00 13.52 149 GLU C C 1
ATOM 4490 O O . GLU C 1 104 ? -4.444 85.146 6.273 1.00 14.60 149 GLU C O 1
ATOM 4496 N N . ASN C 1 105 ? -4.459 86.933 7.648 1.00 13.07 150 ASN C N 1
ATOM 4497 C CA . ASN C 1 105 ? -5.565 87.610 6.973 1.00 14.47 150 ASN C CA 1
ATOM 4498 C C . ASN C 1 105 ? -6.838 86.770 6.929 1.00 13.45 150 ASN C C 1
ATOM 4499 O O . ASN C 1 105 ? -7.552 86.753 5.924 1.00 14.50 150 ASN C O 1
ATOM 4504 N N . LYS C 1 106 ? -7.116 86.078 8.027 1.00 12.37 167 LYS C N 1
ATOM 4505 C CA . LYS C 1 106 ? -8.315 85.252 8.138 1.00 12.63 167 LYS C CA 1
ATOM 4506 C C . LYS C 1 106 ? -9.315 85.965 9.048 1.00 12.10 167 LYS C C 1
ATOM 4507 O O . LYS C 1 106 ? -8.924 86.778 9.888 1.00 12.42 167 LYS C O 1
ATOM 4513 N N . PRO C 1 107 ? -10.620 85.685 8.887 1.00 11.27 168 PRO C N 1
ATOM 4514 C CA . PRO C 1 107 ? -11.616 86.340 9.742 1.00 10.95 168 PRO C CA 1
ATOM 4515 C C . PRO C 1 107 ? -11.322 86.082 11.217 1.00 10.68 168 PRO C C 1
ATOM 4516 O O . PRO C 1 107 ? -10.878 84.995 11.596 1.00 10.82 168 PRO C O 1
ATOM 4520 N N . ARG C 1 108 ? -11.571 87.088 12.047 1.00 10.71 169 ARG C N 1
ATOM 4521 C CA . ARG C 1 108 ? -11.296 86.993 13.472 1.00 9.55 169 ARG C CA 1
ATOM 4522 C C . ARG C 1 108 ? -12.548 86.975 14.338 1.00 9.43 169 ARG C C 1
ATOM 4523 O O . ARG C 1 108 ? -13.651 87.279 13.872 1.00 11.05 169 ARG C O 1
ATOM 4531 N N . ALA C 1 109 ? -12.366 86.612 15.604 1.00 8.68 170 ALA C N 1
ATOM 4532 C CA . ALA C 1 109 ? -13.466 86.558 16.562 1.00 8.97 170 ALA C CA 1
ATOM 4533 C C . ALA C 1 109 ? -13.807 87.968 17.034 1.00 8.50 170 ALA C C 1
ATOM 4534 O O . ALA C 1 109 ? -12.984 88.882 16.955 1.00 10.39 170 ALA C O 1
ATOM 4536 N N . GLN C 1 110 ? -15.027 88.139 17.524 1.00 7.68 171 GLN C N 1
ATOM 4537 C CA . GLN C 1 110 ? -15.470 89.439 18.010 1.00 8.60 171 GLN C CA 1
ATOM 4538 C C . GLN C 1 110 ? -14.858 89.744 19.368 1.00 8.64 171 GLN C C 1
ATOM 4539 O O . GLN C 1 110 ? -14.512 90.892 19.661 1.00 9.09 171 GLN C O 1
ATOM 4545 N N . TYR C 1 111 ? -14.712 88.708 20.187 1.00 8.59 172 TYR C N 1
ATOM 4546 C CA . TYR C 1 111 ? -14.177 88.859 21.532 1.00 8.87 172 TYR C CA 1
ATOM 4547 C C . TYR C 1 111 ? -12.982 87.953 21.765 1.00 8.68 172 TYR C C 1
ATOM 4548 O O . TYR C 1 111 ? -12.959 86.815 21.308 1.00 8.30 172 TYR C O 1
ATOM 4557 N N . THR C 1 112 ? -11.992 88.462 22.488 1.00 9.28 173 THR C N 1
ATOM 4558 C CA . THR C 1 112 ? -10.799 87.680 22.781 1.00 11.03 173 THR C CA 1
ATOM 4559 C C . THR C 1 112 ? -10.501 87.690 24.270 1.00 12.38 173 THR C C 1
ATOM 4560 O O . THR C 1 112 ? -10.920 88.593 24.991 1.00 14.22 173 THR C O 1
ATOM 4564 N N . PHE C 1 113 ? -9.783 86.670 24.729 1.00 12.33 174 PHE C N 1
ATOM 4565 C CA . PHE C 1 113 ? -9.407 86.560 26.131 1.00 12.10 174 PHE C CA 1
ATOM 4566 C C . PHE C 1 113 ? -7.989 86.020 26.259 1.00 12.41 174 PHE C C 1
ATOM 4567 O O . PHE C 1 113 ? -7.466 85.388 25.337 1.00 11.10 174 PHE C O 1
ATOM 4575 N N . ASP C 1 114 ? -7.374 86.271 27.409 1.00 12.38 175 ASP C N 1
ATOM 4576 C CA . ASP C 1 114 ? -6.003 85.855 27.672 1.00 14.08 175 ASP C CA 1
ATOM 4577 C C . ASP C 1 114 ? -5.817 84.388 28.050 1.00 14.14 175 ASP C C 1
ATOM 4578 O O . ASP C 1 114 ? -5.666 84.049 29.226 1.00 14.82 175 ASP C O 1
ATOM 4583 N N . ASN C 1 115 ? -5.840 83.530 27.029 1.00 12.69 176 ASN C N 1
ATOM 4584 C CA . ASN C 1 115 ? -5.633 82.088 27.169 1.00 12.53 176 ASN C CA 1
ATOM 4585 C C . ASN C 1 115 ? -6.640 81.257 27.963 1.00 12.67 176 ASN C C 1
ATOM 4586 O O . ASN C 1 115 ? -7.037 80.179 27.515 1.00 13.61 176 ASN C O 1
ATOM 4591 N N . ASN C 1 116 ? -7.037 81.737 29.137 1.00 12.65 177 ASN C N 1
ATOM 4592 C CA . ASN C 1 116 ? -7.971 81.004 29.989 1.00 13.28 177 ASN C CA 1
ATOM 4593 C C . ASN C 1 116 ? -9.228 81.806 30.286 1.00 13.19 177 ASN C C 1
ATOM 4594 O O . ASN C 1 116 ? -9.161 83.019 30.480 1.00 15.36 177 ASN C O 1
ATOM 4599 N N . LYS C 1 117 ? -10.368 81.121 30.337 1.00 12.65 178 LYS C N 1
ATOM 4600 C CA . LYS C 1 117 ? -11.638 81.777 30.622 1.00 13.61 178 LYS C CA 1
ATOM 4601 C C . LYS C 1 117 ? -12.727 80.786 31.013 1.00 14.18 178 LYS C C 1
ATOM 4602 O O . LYS C 1 117 ? -12.837 79.698 30.441 1.00 12.99 178 LYS C O 1
ATOM 4608 N N . SER C 1 118 ? -13.528 81.168 32.001 1.00 14.90 179 SER C N 1
ATOM 4609 C CA . SER C 1 118 ? -14.630 80.335 32.456 1.00 16.36 179 SER C CA 1
ATOM 4610 C C . SER C 1 118 ? -15.914 80.914 31.873 1.00 16.35 179 SER C C 1
ATOM 4611 O O . SER C 1 118 ? -16.138 82.126 31.921 1.00 17.73 179 SER C O 1
ATOM 4614 N N . PHE C 1 119 ? -16.746 80.046 31.309 1.00 15.09 180 PHE C N 1
ATOM 4615 C CA . PHE C 1 119 ? -18.002 80.470 30.707 1.00 15.86 180 PHE C CA 1
ATOM 4616 C C . PHE C 1 119 ? -19.224 79.963 31.461 1.00 16.30 180 PHE C C 1
ATOM 4617 O O . PHE C 1 119 ? -19.210 78.885 32.054 1.00 16.54 180 PHE C O 1
ATOM 4625 N N . LYS C 1 120 ? -20.282 80.761 31.419 1.00 18.84 181 LYS C N 1
ATOM 4626 C CA . LYS C 1 120 ? -21.549 80.423 32.046 1.00 20.02 181 LYS C CA 1
ATOM 4627 C C . LYS C 1 120 ? -22.613 80.777 31.018 1.00 19.45 181 LYS C C 1
ATOM 4628 O O . LYS C 1 120 ? -22.804 81.947 30.693 1.00 21.17 181 LYS C O 1
ATOM 4634 N N . VAL C 1 121 ? -23.281 79.762 30.486 1.00 19.21 182 VAL C N 1
ATOM 4635 C CA . VAL C 1 121 ? -24.323 79.972 29.490 1.00 19.54 182 VAL C CA 1
ATOM 4636 C C . VAL C 1 121 ? -25.559 79.224 29.956 1.00 19.93 182 VAL C C 1
ATOM 4637 O O . VAL C 1 121 ? -25.565 77.997 30.011 1.00 18.89 182 VAL C O 1
ATOM 4641 N N . GLY C 1 122 ? -26.607 79.969 30.287 1.00 22.37 183 GLY C N 1
ATOM 4642 C CA . GLY C 1 122 ? -27.814 79.335 30.777 1.00 24.01 183 GLY C CA 1
ATOM 4643 C C . GLY C 1 122 ? -27.458 78.700 32.106 1.00 25.13 183 GLY C C 1
ATOM 4644 O O . GLY C 1 122 ? -26.889 79.360 32.972 1.00 26.48 183 GLY C O 1
ATOM 4645 N N . LYS C 1 123 ? -27.770 77.420 32.267 1.00 25.91 184 LYS C N 1
ATOM 4646 C CA . LYS C 1 123 ? -27.457 76.719 33.505 1.00 26.16 184 LYS C CA 1
ATOM 4647 C C . LYS C 1 123 ? -26.171 75.912 33.350 1.00 26.10 184 LYS C C 1
ATOM 4648 O O . LYS C 1 123 ? -25.759 75.206 34.269 1.00 25.64 184 LYS C O 1
ATOM 4654 N N . SER C 1 124 ? -25.536 76.030 32.187 1.00 25.40 185 SER C N 1
ATOM 4655 C CA . SER C 1 124 ? -24.308 75.293 31.905 1.00 24.53 185 SER C CA 1
ATOM 4656 C C . SER C 1 124 ? -23.027 76.087 32.137 1.00 23.26 185 SER C C 1
ATOM 4657 O O . SER C 1 124 ? -22.990 77.306 31.967 1.00 23.46 185 SER C O 1
ATOM 4660 N N . GLU C 1 125 ? -21.976 75.374 32.526 1.00 21.39 186 GLU C N 1
ATOM 4661 C CA . GLU C 1 125 ? -20.677 75.981 32.771 1.00 20.04 186 GLU C CA 1
ATOM 4662 C C . GLU C 1 125 ? -19.591 75.153 32.098 1.00 17.10 186 GLU C C 1
ATOM 4663 O O . GLU C 1 125 ? -19.698 73.933 31.995 1.00 16.83 186 GLU C O 1
ATOM 4669 N N . PHE C 1 126 ? -18.553 75.832 31.625 1.00 15.45 187 PHE C N 1
ATOM 4670 C CA . PHE C 1 126 ? -17.428 75.166 30.984 1.00 14.06 187 PHE C CA 1
ATOM 4671 C C . PHE C 1 126 ? -16.263 76.135 30.972 1.00 13.01 187 PHE C C 1
ATOM 4672 O O . PHE C 1 126 ? -16.450 77.346 31.088 1.00 13.39 187 PHE C O 1
ATOM 4680 N N . GLN C 1 127 ? -15.054 75.606 30.854 1.00 11.95 188 GLN C N 1
ATOM 4681 C CA . GLN C 1 127 ? -13.885 76.464 30.873 1.00 13.52 188 GLN C CA 1
ATOM 4682 C C . GLN C 1 127 ? -12.889 76.147 29.772 1.00 11.29 188 GLN C C 1
ATOM 4683 O O . GLN C 1 127 ? -12.714 74.993 29.381 1.00 12.15 188 GLN C O 1
ATOM 4689 N N . VAL C 1 128 ? -12.249 77.196 29.272 1.00 9.78 189 VAL C N 1
ATOM 4690 C CA . VAL C 1 128 ? -11.228 77.060 28.247 1.00 9.84 189 VAL C CA 1
ATOM 4691 C C . VAL C 1 128 ? -9.910 77.139 29.002 1.00 9.19 189 VAL C C 1
ATOM 4692 O O . VAL C 1 128 ? -9.687 78.072 29.777 1.00 10.98 189 VAL C O 1
ATOM 4696 N N . TYR C 1 129 ? -9.049 76.150 28.781 1.00 9.39 190 TYR C N 1
ATOM 4697 C CA . TYR C 1 129 ? -7.753 76.075 29.450 1.00 8.61 190 TYR C CA 1
ATOM 4698 C C . TYR C 1 129 ? -6.593 75.978 28.458 1.00 8.72 190 TYR C C 1
ATOM 4699 O O . TYR C 1 129 ? -6.651 75.205 27.498 1.00 8.80 190 TYR C O 1
ATOM 4708 N N . TYR C 1 130 ? -5.546 76.768 28.696 1.00 7.56 191 TYR C N 1
ATOM 4709 C CA . TYR C 1 130 ? -4.352 76.763 27.850 1.00 7.04 191 TYR C CA 1
ATOM 4710 C C . TYR C 1 130 ? -3.288 75.911 28.548 1.00 8.38 191 TYR C C 1
ATOM 4711 O O . TYR C 1 130 ? -2.744 76.307 29.579 1.00 9.12 191 TYR C O 1
ATOM 4720 N N . PRO C 1 131 ? -2.968 74.733 27.984 1.00 8.24 192 PRO C N 1
ATOM 4721 C CA . PRO C 1 131 ? -1.976 73.822 28.565 1.00 8.70 192 PRO C CA 1
ATOM 4722 C C . PRO C 1 131 ? -0.523 74.096 28.205 1.00 9.64 192 PRO C C 1
ATOM 4723 O O . PRO C 1 131 ? 0.386 73.549 28.832 1.00 9.58 192 PRO C O 1
ATOM 4727 N N . GLY C 1 132 ? -0.313 74.939 27.199 1.00 8.90 193 GLY C N 1
ATOM 4728 C CA . GLY C 1 132 ? 1.027 75.235 26.732 1.00 9.13 193 GLY C CA 1
ATOM 4729 C C . GLY C 1 132 ? 1.088 74.879 25.256 1.00 7.60 193 GLY C C 1
ATOM 4730 O O . GLY C 1 132 ? 0.098 74.401 24.688 1.00 8.55 193 GLY C O 1
ATOM 4731 N N . LYS C 1 133 ? 2.239 75.096 24.627 1.00 7.53 194 LYS C N 1
ATOM 4732 C CA . LYS C 1 133 ? 2.399 74.800 23.208 1.00 7.00 194 LYS C CA 1
ATOM 4733 C C . LYS C 1 133 ? 2.403 73.299 22.913 1.00 8.65 194 LYS C C 1
ATOM 4734 O O . LYS C 1 133 ? 2.867 72.495 23.723 1.00 8.84 194 LYS C O 1
ATOM 4740 N N . GLY C 1 134 ? 1.905 72.931 21.738 1.00 7.89 195 GLY C N 1
ATOM 4741 C CA . GLY C 1 134 ? 1.877 71.531 21.347 1.00 7.67 195 GLY C CA 1
ATOM 4742 C C . GLY C 1 134 ? 1.658 71.422 19.853 1.00 8.26 195 GLY C C 1
ATOM 4743 O O . GLY C 1 134 ? 2.582 71.619 19.061 1.00 8.08 195 GLY C O 1
ATOM 4744 N N . HIS C 1 135 ? 0.429 71.103 19.465 1.00 7.62 196 HIS C N 1
ATOM 4745 C CA . HIS C 1 135 ? 0.064 71.005 18.057 1.00 6.62 196 HIS C CA 1
ATOM 4746 C C . HIS C 1 135 ? 0.372 72.361 17.415 1.00 7.03 196 HIS C C 1
ATOM 4747 O O . HIS C 1 135 ? 0.843 72.436 16.278 1.00 6.59 196 HIS C O 1
ATOM 4754 N N . THR C 1 136 ? 0.073 73.426 18.155 1.00 7.78 197 THR C N 1
ATOM 4755 C CA . THR C 1 136 ? 0.372 74.797 17.741 1.00 6.46 197 THR C CA 1
ATOM 4756 C C . THR C 1 136 ? 0.685 75.550 19.021 1.00 6.43 197 THR C C 1
ATOM 4757 O O . THR C 1 136 ? 0.514 75.014 20.118 1.00 7.80 197 THR C O 1
ATOM 4761 N N . ALA C 1 137 ? 1.133 76.793 18.892 1.00 6.19 198 ALA C N 1
ATOM 4762 C CA . ALA C 1 137 ? 1.453 77.581 20.070 1.00 6.48 198 ALA C CA 1
ATOM 4763 C C . ALA C 1 137 ? 0.210 78.042 20.815 1.00 6.56 198 ALA C C 1
ATOM 4764 O O . ALA C 1 137 ? 0.257 78.266 22.023 1.00 8.46 198 ALA C O 1
ATOM 4766 N N . ASP C 1 138 ? -0.902 78.165 20.095 1.00 6.40 199 ASP C N 1
ATOM 4767 C CA . ASP C 1 138 ? -2.145 78.677 20.668 1.00 6.10 199 ASP C CA 1
ATOM 4768 C C . ASP C 1 138 ? -3.213 77.673 21.076 1.00 6.68 199 ASP C C 1
ATOM 4769 O O . ASP C 1 138 ? -4.243 78.070 21.627 1.00 8.90 199 ASP C O 1
ATOM 4774 N N . ASN C 1 139 ? -2.979 76.387 20.846 1.00 7.05 200 ASN C N 1
ATOM 4775 C CA . ASN C 1 139 ? -4.007 75.405 21.171 1.00 7.13 200 ASN C CA 1
ATOM 4776 C C . ASN C 1 139 ? -4.529 75.404 22.608 1.00 7.61 200 ASN C C 1
ATOM 4777 O O . ASN C 1 139 ? -3.764 75.506 23.567 1.00 7.77 200 ASN C O 1
ATOM 4782 N N . VAL C 1 140 ? -5.854 75.326 22.738 1.00 7.73 201 VAL C N 1
ATOM 4783 C CA . VAL C 1 140 ? -6.508 75.277 24.043 1.00 7.66 201 VAL C CA 1
ATOM 4784 C C . VAL C 1 140 ? -7.476 74.105 24.071 1.00 7.96 201 VAL C C 1
ATOM 4785 O O . VAL C 1 140 ? -7.835 73.558 23.023 1.00 8.50 201 VAL C O 1
ATOM 4789 N N . VAL C 1 141 ? -7.888 73.717 25.273 1.00 7.85 202 VAL C N 1
ATOM 4790 C CA . VAL C 1 141 ? -8.840 72.623 25.441 1.00 7.74 202 VAL C CA 1
ATOM 4791 C C . VAL C 1 141 ? -10.060 73.177 26.171 1.00 8.48 202 VAL C C 1
ATOM 4792 O O . VAL C 1 141 ? -9.992 74.247 26.780 1.00 8.58 202 VAL C O 1
ATOM 4796 N N . VAL C 1 142 ? -11.180 72.465 26.094 1.00 8.37 203 VAL C N 1
ATOM 4797 C CA . VAL C 1 142 ? -12.402 72.911 26.752 1.00 8.72 203 VAL C CA 1
ATOM 4798 C C . VAL C 1 142 ? -12.900 71.826 27.699 1.00 8.84 203 VAL C C 1
ATOM 4799 O O . VAL C 1 142 ? -13.056 70.671 27.308 1.00 9.59 203 VAL C O 1
ATOM 4803 N N . TRP C 1 143 ? -13.142 72.215 28.946 1.00 9.55 204 TRP C N 1
ATOM 4804 C CA . TRP C 1 143 ? -13.598 71.290 29.972 1.00 11.92 204 TRP C CA 1
ATOM 4805 C C . TRP C 1 143 ? -15.040 71.551 30.392 1.00 11.19 204 TRP C C 1
ATOM 4806 O O . TRP C 1 143 ? -15.423 72.690 30.656 1.00 11.53 204 TRP C O 1
ATOM 4817 N N . PHE C 1 144 ? -15.831 70.484 30.430 1.00 12.06 205 PHE C N 1
ATOM 4818 C CA . PHE C 1 144 ? -17.225 70.558 30.854 1.00 13.00 205 PHE C CA 1
ATOM 4819 C C . PHE C 1 144 ? -17.267 69.760 32.154 1.00 13.53 205 PHE C C 1
ATOM 4820 O O . PHE C 1 144 ? -17.333 68.532 32.138 1.00 13.40 205 PHE C O 1
ATOM 4828 N N . PRO C 1 145 ? -17.204 70.456 33.301 1.00 15.82 209 PRO C N 1
ATOM 4829 C CA . PRO C 1 145 ? -17.220 69.826 34.626 1.00 16.89 209 PRO C CA 1
ATOM 4830 C C . PRO C 1 145 ? -18.404 68.925 34.969 1.00 18.29 209 PRO C C 1
ATOM 4831 O O . PRO C 1 145 ? -18.222 67.870 35.576 1.00 19.82 209 PRO C O 1
ATOM 4835 N N . LYS C 1 146 ? -19.610 69.325 34.586 1.00 18.95 210 LYS C N 1
ATOM 4836 C CA . LYS C 1 146 ? -20.783 68.515 34.895 1.00 20.10 210 LYS C CA 1
ATOM 4837 C C . LYS C 1 146 ? -20.774 67.190 34.139 1.00 19.55 210 LYS C C 1
ATOM 4838 O O . LYS C 1 146 ? -21.018 66.132 34.721 1.00 21.30 210 LYS C O 1
ATOM 4844 N N . GLU C 1 147 ? -20.480 67.254 32.844 1.00 18.26 211 GLU C N 1
ATOM 4845 C CA . GLU C 1 147 ? -20.450 66.069 31.993 1.00 16.94 211 GLU C CA 1
ATOM 4846 C C . GLU C 1 147 ? -19.127 65.300 32.075 1.00 16.19 211 GLU C C 1
ATOM 4847 O O . GLU C 1 147 ? -19.033 64.163 31.604 1.00 16.52 211 GLU C O 1
ATOM 4853 N N . LYS C 1 148 ? -18.109 65.926 32.664 1.00 15.24 215 LYS C N 1
ATOM 4854 C CA . LYS C 1 148 ? -16.786 65.317 32.790 1.00 15.28 215 LYS C CA 1
ATOM 4855 C C . LYS C 1 148 ? -16.215 65.006 31.411 1.00 13.18 215 LYS C C 1
ATOM 4856 O O . LYS C 1 148 ? -15.670 63.926 31.169 1.00 13.25 215 LYS C O 1
ATOM 4862 N N . VAL C 1 149 ? -16.350 65.970 30.508 1.00 12.39 216 VAL C N 1
ATOM 4863 C CA . VAL C 1 149 ? -15.862 65.822 29.149 1.00 12.20 216 VAL C CA 1
ATOM 4864 C C . VAL C 1 149 ? -14.782 66.849 28.842 1.00 10.90 216 VAL C C 1
ATOM 4865 O O . VAL C 1 149 ? -14.978 68.049 29.035 1.00 11.01 216 VAL C O 1
ATOM 4869 N N . LEU C 1 150 ? -13.637 66.360 28.376 1.00 10.86 217 LEU C N 1
ATOM 4870 C CA . LEU C 1 150 ? -12.525 67.227 28.017 1.00 11.32 217 LEU C CA 1
ATOM 4871 C C . LEU C 1 150 ? -12.404 67.203 26.498 1.00 10.34 217 LEU C C 1
ATOM 4872 O O . LEU C 1 150 ? -12.122 66.160 25.903 1.00 10.92 217 LEU C O 1
ATOM 4877 N N . VAL C 1 151 ? -12.663 68.349 25.874 1.00 10.24 218 VAL C N 1
ATOM 4878 C CA . VAL C 1 151 ? -12.566 68.473 24.426 1.00 10.85 218 VAL C CA 1
ATOM 4879 C C . VAL C 1 151 ? -11.112 68.847 24.168 1.00 8.80 218 VAL C C 1
ATOM 4880 O O . VAL C 1 151 ? -10.706 69.994 24.361 1.00 9.17 218 VAL C O 1
ATOM 4884 N N . GLY C 1 152 ? -10.330 67.866 23.734 1.00 8.97 219 GLY C N 1
ATOM 4885 C CA . GLY C 1 152 ? -8.910 68.091 23.521 1.00 9.73 219 GLY C CA 1
ATOM 4886 C C . GLY C 1 152 ? -8.452 68.815 22.278 1.00 9.08 219 GLY C C 1
ATOM 4887 O O . GLY C 1 152 ? -7.397 69.456 22.286 1.00 10.14 219 GLY C O 1
ATOM 4888 N N . GLY C 1 153 ? -9.215 68.723 21.203 1.00 9.81 220 GLY C N 1
ATOM 4889 C CA . GLY C 1 153 ? -8.784 69.391 19.999 1.00 10.29 220 GLY C CA 1
ATOM 4890 C C . GLY C 1 153 ? -7.576 68.686 19.421 1.00 10.05 220 GLY C C 1
ATOM 4891 O O . GLY C 1 153 ? -7.257 67.551 19.783 1.00 8.79 220 GLY C O 1
ATOM 4892 N N . CYS C 1 154 ? -6.859 69.383 18.554 1.00 9.78 221 CYS C N 1
ATOM 4893 C CA . CYS C 1 154 ? -5.737 68.783 17.874 1.00 9.86 221 CYS C CA 1
ATOM 4894 C C . CYS C 1 154 ? -4.453 68.517 18.650 1.00 9.06 221 CYS C C 1
ATOM 4895 O O . CYS C 1 154 ? -3.525 67.909 18.112 1.00 9.92 221 CYS C O 1
ATOM 4898 N N . ILE C 1 155 ? -4.407 68.931 19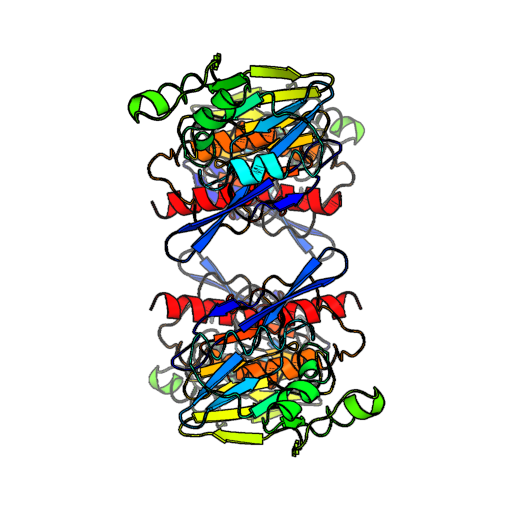.914 1.00 8.35 222 ILE C N 1
ATOM 4899 C CA . ILE C 1 155 ? -3.236 68.662 20.743 1.00 7.80 222 ILE C CA 1
ATOM 4900 C C . ILE C 1 155 ? -3.325 67.199 21.207 1.00 8.19 222 ILE C C 1
ATOM 4901 O O . ILE C 1 155 ? -2.350 66.627 21.693 1.00 8.23 222 ILE C O 1
ATOM 4906 N N . ILE C 1 156 ? -4.503 66.598 21.058 1.00 8.04 223 ILE C N 1
ATOM 4907 C CA . ILE C 1 156 ? -4.691 65.191 21.422 1.00 9.16 223 ILE C CA 1
ATOM 4908 C C . ILE C 1 156 ? -4.927 64.385 20.148 1.00 9.60 223 ILE C C 1
ATOM 4909 O O . ILE C 1 156 ? -5.885 64.644 19.418 1.00 8.99 223 ILE C O 1
ATOM 4914 N N . LYS C 1 157 ? -4.051 63.418 19.879 1.00 10.19 224 LYS C N 1
ATOM 4915 C CA . LYS C 1 157 ? -4.184 62.577 18.690 1.00 10.97 224 LYS C CA 1
ATOM 4916 C C . LYS C 1 157 ? -5.050 61.362 19.000 1.00 12.43 224 LYS C C 1
ATOM 4917 O O . LYS C 1 157 ? -5.121 60.915 20.144 1.00 13.00 224 LYS C O 1
ATOM 4923 N N A SER C 1 158 ? -5.711 60.831 17.979 0.50 12.98 225 SER C N 1
ATOM 4924 N N B SER C 1 158 ? -5.695 60.827 17.971 0.50 13.11 225 SER C N 1
ATOM 4925 C CA A SER C 1 158 ? -6.551 59.655 18.161 0.50 14.57 225 SER C CA 1
ATOM 4926 C CA B SER C 1 158 ? -6.533 59.648 18.127 0.50 14.80 225 SER C CA 1
ATOM 4927 C C A SER C 1 158 ? -5.655 58.450 18.425 0.50 15.62 225 SER C C 1
ATOM 4928 C C B SER C 1 158 ? -5.648 58.440 18.414 0.50 15.73 225 SER C C 1
ATOM 4929 O O A SER C 1 158 ? -4.475 58.454 18.073 0.50 15.45 225 SER C O 1
ATOM 4930 O O B SER C 1 158 ? -4.466 58.433 18.068 0.50 15.53 225 SER C O 1
ATOM 4935 N N . ALA C 1 159 ? -6.221 57.422 19.046 1.00 16.79 226 ALA C N 1
ATOM 4936 C CA . ALA C 1 159 ? -5.472 56.215 19.369 1.00 18.89 226 ALA C CA 1
ATOM 4937 C C . ALA C 1 159 ? -4.992 55.483 18.121 1.00 20.08 226 ALA C C 1
ATOM 4938 O O . ALA C 1 159 ? -4.029 54.718 18.181 1.00 21.70 226 ALA C O 1
ATOM 4940 N N . ASP C 1 160 ? -5.652 55.722 16.991 1.00 22.05 227 ASP C N 1
ATOM 4941 C CA . ASP C 1 160 ? -5.274 55.061 15.746 1.00 24.30 227 ASP C CA 1
ATOM 4942 C C . ASP C 1 160 ? -4.452 55.947 14.809 1.00 24.50 227 ASP C C 1
ATOM 4943 O O . ASP C 1 160 ? -4.227 55.590 13.651 1.00 25.93 227 ASP C O 1
ATOM 4948 N N . SER C 1 161 ? -4.007 57.099 15.302 1.00 23.22 228 SER C N 1
ATOM 4949 C CA . SER C 1 161 ? -3.205 58.003 14.485 1.00 22.32 228 SER C CA 1
ATOM 4950 C C . SER C 1 161 ? -1.869 57.362 14.126 1.00 22.26 228 SER C C 1
ATOM 4951 O O . SER C 1 161 ? -1.189 56.803 14.985 1.00 22.44 228 SER C O 1
ATOM 4954 N N . LYS C 1 162 ? -1.504 57.452 12.850 1.00 22.46 229 LYS C N 1
ATOM 4955 C CA . LYS C 1 162 ? -0.253 56.890 12.349 1.00 22.83 229 LYS C CA 1
ATOM 4956 C C . LYS C 1 162 ? 0.923 57.815 12.654 1.00 22.00 229 LYS C C 1
ATOM 4957 O O . LYS C 1 162 ? 2.039 57.358 12.905 1.00 22.72 229 LYS C O 1
ATOM 4963 N N . ASP C 1 163 ? 0.667 59.120 12.618 1.00 19.66 230 ASP C N 1
ATOM 4964 C CA . ASP C 1 163 ? 1.696 60.114 12.903 1.00 18.17 230 ASP C CA 1
ATOM 4965 C C . ASP C 1 163 ? 1.087 61.303 13.648 1.00 15.12 230 ASP C C 1
ATOM 4966 O O . ASP C 1 163 ? -0.090 61.277 14.010 1.00 14.75 230 ASP C O 1
ATOM 4971 N N . LEU C 1 164 ? 1.887 62.339 13.879 1.00 14.14 231 LEU C N 1
ATOM 4972 C CA . LEU C 1 164 ? 1.413 63.522 14.590 1.00 12.54 231 LEU C CA 1
ATOM 4973 C C . LEU C 1 164 ? 0.543 64.447 13.738 1.00 11.49 231 LEU C C 1
ATOM 4974 O O . LEU C 1 164 ? 0.000 65.427 14.242 1.00 12.53 231 LEU C O 1
ATOM 4979 N N . GLY C 1 165 ? 0.407 64.133 12.454 1.00 10.90 232 GLY C N 1
ATOM 4980 C CA . GLY C 1 165 ? -0.409 64.959 11.578 1.00 10.69 232 GLY C CA 1
ATOM 4981 C C . GLY C 1 165 ? 0.328 66.202 11.120 1.00 9.41 232 GLY C C 1
ATOM 4982 O O . GLY C 1 165 ? 1.545 66.173 10.942 1.00 11.51 232 GLY C O 1
ATOM 4983 N N . TYR C 1 166 ? -0.398 67.299 10.928 1.00 10.34 233 TYR C N 1
ATOM 4984 C CA . TYR C 1 166 ? 0.228 68.542 10.485 1.00 9.12 233 TYR C CA 1
ATOM 4985 C C . TYR C 1 166 ? 1.079 69.155 11.592 1.00 9.68 233 TYR C C 1
ATOM 4986 O O . TYR C 1 166 ? 0.548 69.624 12.598 1.00 10.44 233 TYR C O 1
ATOM 4995 N N . ILE C 1 167 ? 2.395 69.165 11.400 1.00 9.56 234 ILE C N 1
ATOM 4996 C CA . ILE C 1 167 ? 3.300 69.708 12.409 1.00 9.28 234 ILE C CA 1
ATOM 4997 C C . ILE C 1 167 ? 4.105 70.919 11.938 1.00 9.07 234 ILE C C 1
ATOM 4998 O O . ILE C 1 167 ? 5.088 71.313 12.571 1.00 8.21 234 ILE C O 1
ATOM 5003 N N . GLY C 1 168 ? 3.670 71.528 10.841 1.00 8.75 235 GLY C N 1
ATOM 5004 C CA . GLY C 1 168 ? 4.373 72.690 10.321 1.00 9.78 235 GLY C CA 1
ATOM 5005 C C . GLY C 1 168 ? 4.427 73.861 11.287 1.00 10.01 235 GLY C C 1
ATOM 5006 O O . GLY C 1 168 ? 5.292 74.731 11.167 1.00 12.64 235 GLY C O 1
ATOM 5007 N N . GLU C 1 169 ? 3.506 73.890 12.243 1.00 8.76 236 GLU C N 1
ATOM 5008 C CA . GLU C 1 169 ? 3.455 74.968 13.221 1.00 7.83 236 GLU C CA 1
ATOM 5009 C C . GLU C 1 169 ? 3.486 74.416 14.645 1.00 7.27 236 GLU C C 1
ATOM 5010 O O . GLU C 1 169 ? 3.142 75.109 15.601 1.00 8.59 236 GLU C O 1
ATOM 5016 N N . ALA C 1 170 ? 3.921 73.168 14.777 1.00 7.27 237 ALA C N 1
ATOM 5017 C CA . ALA C 1 170 ? 3.979 72.505 16.073 1.00 6.85 237 ALA C CA 1
ATOM 5018 C C . ALA C 1 170 ? 5.244 72.766 16.874 1.00 7.85 237 ALA C C 1
ATOM 5019 O O . ALA C 1 170 ? 6.266 73.201 16.338 1.00 9.66 237 ALA C O 1
ATOM 5021 N N . TYR C 1 171 ? 5.146 72.495 18.172 1.00 7.35 238 TYR C N 1
ATOM 5022 C CA . TYR C 1 171 ? 6.257 72.625 19.110 1.00 7.15 238 TYR C CA 1
ATOM 5023 C C . TYR C 1 171 ? 6.380 71.258 19.777 1.00 8.53 238 TYR C C 1
ATOM 5024 O O . TYR C 1 171 ? 5.955 71.066 20.920 1.00 9.17 238 TYR C O 1
ATOM 5033 N N . VAL C 1 172 ? 6.955 70.305 19.050 1.00 8.22 239 VAL C N 1
ATOM 5034 C CA . VAL C 1 172 ? 7.090 68.945 19.552 1.00 9.49 239 VAL C CA 1
ATOM 5035 C C . VAL C 1 172 ? 7.849 68.812 20.863 1.00 10.11 239 VAL C C 1
ATOM 5036 O O . VAL C 1 172 ? 7.563 67.911 21.644 1.00 12.02 239 VAL C O 1
ATOM 5040 N N . ASN C 1 173 ? 8.793 69.710 21.125 1.00 9.85 240 ASN C N 1
ATOM 5041 C CA . ASN C 1 173 ? 9.563 69.628 22.364 1.00 10.33 240 ASN C CA 1
ATOM 5042 C C . ASN C 1 173 ? 8.821 70.159 23.588 1.00 10.70 240 ASN C C 1
ATOM 5043 O O . ASN C 1 173 ? 9.286 69.990 24.716 1.00 11.68 240 ASN C O 1
ATOM 5048 N N . ASP C 1 174 ? 7.673 70.797 23.371 1.00 9.36 241 ASP C N 1
ATOM 5049 C CA . ASP C 1 174 ? 6.875 71.332 24.473 1.00 9.36 241 ASP C CA 1
ATOM 5050 C C . ASP C 1 174 ? 5.581 70.546 24.640 1.00 7.81 241 ASP C C 1
ATOM 5051 O O . ASP C 1 174 ? 4.925 70.619 25.681 1.00 8.70 241 ASP C O 1
ATOM 5056 N N . TRP C 1 175 ? 5.233 69.795 23.601 1.00 8.17 242 TRP C N 1
ATOM 5057 C CA . TRP C 1 175 ? 3.991 69.023 23.534 1.00 8.88 242 TRP C CA 1
ATOM 5058 C C . TRP C 1 175 ? 3.756 68.038 24.682 1.00 9.37 242 TRP C C 1
ATOM 5059 O O . TRP C 1 175 ? 2.644 67.947 25.204 1.00 8.07 242 TRP C O 1
ATOM 5070 N N . THR C 1 176 ? 4.789 67.303 25.083 1.00 9.54 243 THR C N 1
ATOM 5071 C CA . THR C 1 176 ? 4.632 66.336 26.166 1.00 10.29 243 THR C CA 1
ATOM 5072 C C . THR C 1 176 ? 4.217 66.996 27.483 1.00 9.78 243 THR C C 1
ATOM 5073 O O . THR C 1 176 ? 3.279 66.539 28.142 1.00 9.74 243 THR C O 1
ATOM 5077 N N . GLN C 1 177 ? 4.899 68.071 27.865 1.00 8.86 244 GLN C N 1
ATOM 5078 C CA . GLN C 1 177 ? 4.566 68.768 29.103 1.00 8.84 244 GLN C CA 1
ATOM 5079 C C . GLN C 1 177 ? 3.129 69.279 29.053 1.00 8.66 244 GLN C C 1
ATOM 5080 O O . GLN C 1 177 ? 2.389 69.186 30.035 1.00 10.39 244 GLN C O 1
ATOM 5086 N N . SER C 1 178 ? 2.737 69.824 27.904 1.00 7.98 245 SER C N 1
ATOM 5087 C CA . SER C 1 178 ? 1.386 70.350 27.738 1.00 7.95 245 SER C CA 1
ATOM 5088 C C . SER C 1 178 ? 0.326 69.268 27.912 1.00 7.79 245 SER C C 1
ATOM 5089 O O . SER C 1 178 ? -0.705 69.497 28.550 1.00 8.26 245 SER C O 1
ATOM 5092 N N . VAL C 1 179 ? 0.572 68.088 27.352 1.00 8.12 246 VAL C N 1
ATOM 5093 C CA . VAL C 1 179 ? -0.381 66.995 27.496 1.00 7.42 246 VAL C CA 1
ATOM 5094 C C . VAL C 1 179 ? -0.385 66.502 28.945 1.00 8.64 246 VAL C C 1
ATOM 5095 O O . VAL C 1 179 ? -1.439 66.164 29.483 1.00 8.77 246 VAL C O 1
ATOM 5099 N N . HIS C 1 180 ? 0.784 66.473 29.582 1.00 8.29 247 HIS C N 1
ATOM 5100 C CA . HIS C 1 180 ? 0.857 66.059 30.982 1.00 8.28 247 HIS C CA 1
ATOM 5101 C C . HIS C 1 180 ? 0.058 67.033 31.846 1.00 8.42 247 HIS C C 1
ATOM 5102 O O . HIS C 1 180 ? -0.561 66.631 32.832 1.00 8.49 247 HIS C O 1
ATOM 5109 N N . ASN C 1 181 ? 0.071 68.313 31.476 1.00 7.81 248 ASN C N 1
ATOM 5110 C CA . ASN C 1 181 ? -0.674 69.324 32.220 1.00 7.67 248 ASN C CA 1
ATOM 5111 C C . ASN C 1 181 ? -2.173 69.047 32.135 1.00 7.35 248 ASN C C 1
ATOM 5112 O O . ASN C 1 181 ? -2.896 69.149 33.126 1.00 9.21 248 ASN C O 1
ATOM 5117 N N . ILE C 1 182 ? -2.635 68.699 30.939 1.00 7.54 249 ILE C N 1
ATOM 5118 C CA . ILE C 1 182 ? -4.048 68.400 30.724 1.00 8.64 249 ILE C CA 1
ATOM 5119 C C . ILE C 1 182 ? -4.462 67.184 31.546 1.00 8.75 249 ILE C C 1
ATOM 5120 O O . ILE C 1 182 ? -5.481 67.200 32.236 1.00 8.56 249 ILE C O 1
ATOM 5125 N N . GLN C 1 183 ? -3.655 66.133 31.461 1.00 10.10 250 GLN C N 1
ATOM 5126 C CA . GLN C 1 183 ? -3.916 64.881 32.155 1.00 10.77 250 GLN C CA 1
ATOM 5127 C C . GLN C 1 183 ? -4.072 65.073 33.663 1.00 10.61 250 GLN C C 1
ATOM 5128 O O . GLN C 1 183 ? -4.984 64.524 34.283 1.00 11.53 250 GLN C O 1
ATOM 5134 N N . GLN C 1 184 ? -3.181 65.865 34.244 1.00 9.59 251 GLN C N 1
ATOM 5135 C CA . GLN C 1 184 ? -3.184 66.132 35.678 1.00 10.32 251 GLN C CA 1
ATOM 5136 C C . GLN C 1 184 ? -4.346 67.015 36.140 1.00 11.34 251 GLN C C 1
ATOM 5137 O O . GLN C 1 184 ? -4.954 66.760 37.179 1.00 11.99 251 GLN C O 1
ATOM 5143 N N . LYS C 1 185 ? -4.654 68.051 35.368 1.00 10.04 252 LYS C N 1
ATOM 5144 C CA . LYS C 1 185 ? -5.724 68.977 35.728 1.00 10.98 252 LYS C CA 1
ATOM 5145 C C . LYS C 1 185 ? -7.136 68.414 35.559 1.00 10.34 252 LYS C C 1
ATOM 5146 O O . LYS C 1 185 ? -8.044 68.762 36.319 1.00 12.23 252 LYS C O 1
ATOM 5152 N N . PHE C 1 186 ? -7.318 67.547 34.570 1.00 10.43 253 PHE C N 1
ATOM 5153 C CA . PHE C 1 186 ? -8.629 66.959 34.298 1.00 10.63 253 PHE C CA 1
ATOM 5154 C C . PHE C 1 186 ? -8.561 65.444 34.397 1.00 12.53 253 PHE C C 1
ATOM 5155 O O . PHE C 1 186 ? -9.125 64.720 33.572 1.00 13.04 253 PHE C O 1
ATOM 5163 N N . SER C 1 187 ? -7.881 64.976 35.437 1.00 12.29 254 SER C N 1
ATOM 5164 C CA . SER C 1 187 ? -7.690 63.554 35.673 1.00 12.58 254 SER C CA 1
ATOM 5165 C C . SER C 1 187 ? -8.972 62.732 35.764 1.00 14.29 254 SER C C 1
ATOM 5166 O O . SER C 1 187 ? -8.986 61.561 35.388 1.00 16.56 254 SER C O 1
ATOM 5169 N N . GLY C 1 188 ? -10.045 63.337 36.257 1.00 14.20 255 GLY C N 1
ATOM 5170 C CA . GLY C 1 188 ? -11.293 62.601 36.386 1.00 17.90 255 GLY C CA 1
ATOM 5171 C C . GLY C 1 188 ? -12.197 62.591 35.164 1.00 18.95 255 GLY C C 1
ATOM 5172 O O . GLY C 1 188 ? -13.376 62.251 35.272 1.00 21.33 255 GLY C O 1
ATOM 5173 N N . ALA C 1 189 ? -11.659 62.947 34.001 1.00 17.81 256 ALA C N 1
ATOM 5174 C CA . ALA C 1 189 ? -12.454 62.985 32.775 1.00 18.27 256 ALA C CA 1
ATOM 5175 C C . ALA C 1 189 ? -13.015 61.623 32.378 1.00 18.28 256 ALA C C 1
ATOM 5176 O O . ALA C 1 189 ? -12.296 60.625 32.363 1.00 20.40 256 ALA C O 1
ATOM 5178 N N . GLN C 1 190 ? -14.305 61.590 32.057 1.00 17.87 257 GLN C N 1
ATOM 5179 C CA . GLN C 1 190 ? -14.951 60.352 31.642 1.00 19.19 257 GLN C CA 1
ATOM 5180 C C . GLN C 1 190 ? -14.721 60.182 30.144 1.00 18.14 257 GLN C C 1
ATOM 5181 O O . GLN C 1 190 ? -14.573 59.066 29.645 1.00 19.45 257 GLN C O 1
ATOM 5187 N N . TYR C 1 191 ? -14.676 61.306 29.433 1.00 17.37 258 TYR C N 1
ATOM 5188 C CA . TYR C 1 191 ? -14.458 61.293 27.995 1.00 16.84 258 TYR C CA 1
ATOM 5189 C C . TYR C 1 191 ? -13.469 62.355 27.544 1.00 16.26 258 TYR C C 1
ATOM 5190 O O . TYR C 1 191 ? -13.583 63.524 27.918 1.00 17.21 258 TYR C O 1
ATOM 5199 N N . VAL C 1 192 ? -12.500 61.935 26.740 1.00 15.53 259 VAL C N 1
ATOM 5200 C CA . VAL C 1 192 ? -11.520 62.846 26.166 1.00 14.14 259 VAL C CA 1
ATOM 5201 C C . VAL C 1 192 ? -11.775 62.750 24.671 1.00 12.62 259 VAL C C 1
ATOM 5202 O O . VAL C 1 192 ? -11.806 61.652 24.110 1.00 12.50 259 VAL C O 1
ATOM 5206 N N . VAL C 1 193 ? -11.985 63.895 24.032 1.00 11.63 260 VAL C N 1
ATOM 5207 C CA . VAL C 1 193 ? -12.265 63.924 22.601 1.00 10.93 260 VAL C CA 1
ATOM 5208 C C . VAL C 1 193 ? -11.084 64.434 21.779 1.00 10.94 260 VAL C C 1
ATOM 5209 O O . VAL C 1 193 ? -10.720 65.609 21.856 1.00 12.03 260 VAL C O 1
ATOM 5213 N N . ALA C 1 194 ? -10.493 63.538 20.996 1.00 10.39 261 ALA C N 1
ATOM 5214 C CA . ALA C 1 194 ? -9.363 63.874 20.136 1.00 10.07 261 ALA C CA 1
ATOM 5215 C C . ALA C 1 194 ? -9.868 64.744 18.987 1.00 9.56 261 ALA C C 1
ATOM 5216 O O . ALA C 1 194 ? -11.003 64.589 18.538 1.00 10.23 261 ALA C O 1
ATOM 5218 N N . GLY C 1 195 ? -9.026 65.657 18.509 1.00 8.64 262 GLY C N 1
ATOM 5219 C CA . GLY C 1 195 ? -9.431 66.549 17.438 1.00 7.91 262 GLY C CA 1
ATOM 5220 C C . GLY C 1 195 ? -9.711 65.899 16.097 1.00 7.74 262 GLY C C 1
ATOM 5221 O O . GLY C 1 195 ? -10.534 66.393 15.324 1.00 8.36 262 GLY C O 1
ATOM 5222 N N . HIS C 1 196 ? -9.032 64.794 15.814 1.00 9.41 263 HIS C N 1
ATOM 5223 C CA . HIS C 1 196 ? -9.206 64.105 14.543 1.00 8.70 263 HIS C CA 1
ATOM 5224 C C . HIS C 1 196 ? -9.430 62.615 14.688 1.00 10.62 263 HIS C C 1
ATOM 5225 O O . HIS C 1 196 ? -9.037 62.007 15.681 1.00 11.74 263 HIS C O 1
ATOM 5232 N N . ASP C 1 197 ? -10.072 62.053 13.670 1.00 10.81 264 ASP C N 1
ATOM 5233 C CA . ASP C 1 197 ? -10.363 60.631 13.579 1.00 12.71 264 ASP C CA 1
ATOM 5234 C C . ASP C 1 197 ? -11.091 59.992 14.761 1.00 14.09 264 ASP C C 1
ATOM 5235 O O . ASP C 1 197 ? -11.851 60.658 15.455 1.00 14.47 264 ASP C O 1
ATOM 5240 N N . ASP C 1 198 ? -10.877 58.698 14.984 1.00 14.95 265 ASP C N 1
ATOM 5241 C CA . ASP C 1 198 ? -11.579 57.987 16.056 1.00 16.91 265 ASP C CA 1
ATOM 5242 C C . ASP C 1 198 ? -11.250 58.495 17.456 1.00 17.57 265 ASP C C 1
ATOM 5243 O O . ASP C 1 198 ? -10.159 58.265 17.971 1.00 22.75 265 ASP C O 1
ATOM 5248 N N . TRP C 1 199 ? -12.213 59.168 18.078 1.00 14.72 277 TRP C N 1
ATOM 5249 C CA . TRP C 1 199 ? -12.018 59.721 19.410 1.00 14.55 277 TRP C CA 1
ATOM 5250 C C . TRP C 1 199 ? -12.455 58.804 20.551 1.00 14.99 277 TRP C C 1
ATOM 5251 O O . TRP C 1 199 ? -12.016 58.970 21.689 1.00 14.80 277 TRP C O 1
ATOM 5262 N N . LYS C 1 200 ? -13.315 57.836 20.253 1.00 14.60 278 LYS C N 1
ATOM 5263 C CA . LYS C 1 200 ? -13.826 56.952 21.292 1.00 15.25 278 LYS C CA 1
ATOM 5264 C C . LYS C 1 200 ? -12.785 56.163 22.090 1.00 14.63 278 LYS C C 1
ATOM 5265 O O . LYS C 1 200 ? -12.942 55.996 23.299 1.00 15.49 278 LYS C O 1
ATOM 5271 N N . ASP C 1 201 ? -11.724 55.691 21.439 1.00 15.20 279 ASP C N 1
ATOM 5272 C CA . ASP C 1 201 ? -10.683 54.952 22.161 1.00 15.80 279 ASP C CA 1
ATOM 5273 C C . ASP C 1 201 ? -10.016 55.939 23.127 1.00 16.80 279 ASP C C 1
ATOM 5274 O O . ASP C 1 201 ? -9.339 56.873 22.692 1.00 15.85 279 ASP C O 1
ATOM 5279 N N . GLN C 1 202 ? -10.191 55.723 24.429 1.00 15.58 280 GLN C N 1
ATOM 5280 C CA . GLN C 1 202 ? -9.645 56.622 25.445 1.00 16.08 280 GLN C CA 1
ATOM 5281 C C . GLN C 1 202 ? -8.153 56.531 25.750 1.00 17.60 280 GLN C C 1
ATOM 5282 O O . GLN C 1 202 ? -7.677 57.120 26.722 1.00 18.66 280 GLN C O 1
ATOM 5288 N N . ARG C 1 203 ? -7.414 55.800 24.928 1.00 17.65 281 ARG C N 1
ATOM 5289 C CA . ARG C 1 203 ? -5.973 55.701 25.123 1.00 19.01 281 ARG C CA 1
ATOM 5290 C C . ARG C 1 203 ? -5.328 56.772 24.253 1.00 18.34 281 ARG C C 1
ATOM 5291 O O . ARG C 1 203 ? -4.126 56.746 23.998 1.00 18.72 281 ARG C O 1
ATOM 5299 N N . SER C 1 204 ? -6.143 57.720 23.804 1.00 16.33 282 SER C N 1
ATOM 5300 C CA . SER C 1 204 ? -5.662 58.800 22.952 1.00 15.29 282 SER C CA 1
ATOM 5301 C C . SER C 1 204 ? -4.550 59.653 23.572 1.00 15.35 282 SER C C 1
ATOM 5302 O O . SER C 1 204 ? -3.577 59.984 22.891 1.00 15.99 282 SER C O 1
ATOM 5305 N N . ILE C 1 205 ? -4.680 60.008 24.849 1.00 14.07 283 ILE C N 1
ATOM 5306 C CA . ILE C 1 205 ? -3.665 60.828 25.512 1.00 15.36 283 ILE C CA 1
ATOM 5307 C C . ILE C 1 205 ? -2.314 60.132 25.634 1.00 16.87 283 ILE C C 1
ATOM 5308 O O . ILE C 1 205 ? -1.287 60.687 25.236 1.00 17.27 283 ILE C O 1
ATOM 5313 N N . GLN C 1 206 ? -2.297 58.926 26.189 1.00 16.78 284 GLN C N 1
ATOM 5314 C CA . GLN C 1 206 ? -1.030 58.221 26.327 1.00 17.21 284 GLN C CA 1
ATOM 5315 C C . GLN C 1 206 ? -0.464 57.837 24.952 1.00 16.97 284 GLN C C 1
ATOM 5316 O O . GLN C 1 206 ? 0.749 57.695 24.801 1.00 18.79 284 GLN C O 1
ATOM 5322 N N . HIS C 1 207 ? -1.326 57.687 23.947 1.00 17.03 285 HIS C N 1
ATOM 5323 C CA . HIS C 1 207 ? -0.853 57.356 22.601 1.00 16.41 285 HIS C CA 1
ATOM 5324 C C . HIS C 1 207 ? -0.217 58.601 21.977 1.00 15.31 285 HIS C C 1
ATOM 5325 O O . HIS C 1 207 ? 0.758 58.509 21.227 1.00 15.36 285 HIS C O 1
ATOM 5332 N N . THR C 1 208 ? -0.782 59.765 22.279 1.00 14.17 286 THR C N 1
ATOM 5333 C CA . THR C 1 208 ? -0.236 61.015 21.761 1.00 12.31 286 THR C CA 1
ATOM 5334 C C . THR C 1 208 ? 1.196 61.126 22.270 1.00 13.16 286 THR C C 1
ATOM 5335 O O . THR C 1 208 ? 2.104 61.520 21.536 1.00 10.56 286 THR C O 1
ATOM 5339 N N . LEU C 1 209 ? 1.390 60.764 23.534 1.00 11.32 287 LEU C N 1
ATOM 5340 C CA . LEU C 1 209 ? 2.709 60.805 24.148 1.00 12.51 287 LEU C CA 1
ATOM 5341 C C . LEU C 1 209 ? 3.652 59.846 23.429 1.00 12.41 287 LEU C C 1
ATOM 5342 O O . LEU C 1 209 ? 4.836 60.139 23.265 1.00 12.57 287 LEU C O 1
ATOM 5347 N N . ASP C 1 210 ? 3.123 58.702 22.998 1.00 12.69 288 ASP C N 1
ATOM 5348 C CA . ASP C 1 210 ? 3.923 57.713 22.282 1.00 15.17 288 ASP C CA 1
ATOM 5349 C C . ASP C 1 210 ? 4.422 58.282 20.954 1.00 14.49 288 ASP C C 1
ATOM 5350 O O . ASP C 1 210 ? 5.580 58.086 20.579 1.00 15.09 288 ASP C O 1
ATOM 5355 N N . LEU C 1 211 ? 3.546 58.987 20.245 1.00 13.73 289 LEU C N 1
ATOM 5356 C CA . LEU C 1 211 ? 3.907 59.575 18.958 1.00 13.31 289 LEU C CA 1
ATOM 5357 C C . LEU C 1 211 ? 4.940 60.689 19.095 1.00 13.39 289 LEU C C 1
ATOM 5358 O O . LEU C 1 211 ? 5.824 60.821 18.251 1.00 12.93 289 LEU C O 1
ATOM 5363 N N . ILE C 1 212 ? 4.828 61.486 20.153 1.00 12.35 290 ILE C N 1
ATOM 5364 C CA . ILE C 1 212 ? 5.778 62.567 20.393 1.00 12.29 290 ILE C CA 1
ATOM 5365 C C . ILE C 1 212 ? 7.154 61.963 20.665 1.00 13.65 290 ILE C C 1
ATOM 5366 O O . ILE C 1 212 ? 8.156 62.402 20.098 1.00 12.99 290 ILE C O 1
ATOM 5371 N N . ASN C 1 213 ? 7.204 60.954 21.532 1.00 14.73 291 ASN C N 1
ATOM 5372 C CA . ASN C 1 213 ? 8.475 60.306 21.848 1.00 15.90 291 ASN C CA 1
ATOM 5373 C C . ASN C 1 213 ? 9.095 59.727 20.579 1.00 16.05 291 ASN C C 1
ATOM 5374 O O . ASN C 1 213 ? 10.289 59.897 20.323 1.00 15.27 291 ASN C O 1
ATOM 5379 N N . GLU C 1 214 ? 8.270 59.043 19.793 1.00 16.03 292 GLU C N 1
ATOM 5380 C CA . GLU C 1 214 ? 8.694 58.431 18.536 1.00 17.71 292 GLU C CA 1
ATOM 5381 C C . GLU C 1 214 ? 9.371 59.474 17.653 1.00 18.48 292 GLU C C 1
ATOM 5382 O O . GLU C 1 214 ? 10.475 59.263 17.148 1.00 18.53 292 GLU C O 1
ATOM 5388 N N . TYR C 1 215 ? 8.696 60.603 17.472 1.00 18.30 293 TYR C N 1
ATOM 5389 C CA . TYR C 1 215 ? 9.218 61.681 16.644 1.00 18.25 293 TYR C CA 1
ATOM 5390 C C . TYR C 1 215 ? 10.573 62.175 17.147 1.00 18.19 293 TYR C C 1
ATOM 5391 O O . TYR C 1 215 ? 11.516 62.320 16.367 1.00 17.61 293 TYR C O 1
ATOM 5400 N N . GLN C 1 216 ? 10.672 62.422 18.449 1.00 17.85 294 GLN C N 1
ATOM 5401 C CA . GLN C 1 216 ? 11.917 62.907 19.035 1.00 18.96 294 GLN C CA 1
ATOM 5402 C C . GLN C 1 216 ? 13.065 61.914 18.883 1.00 20.05 294 GLN C C 1
ATOM 5403 O O . GLN C 1 216 ? 14.207 62.311 18.650 1.00 20.23 294 GLN C O 1
ATOM 5409 N N . GLN C 1 217 ? 12.765 60.626 19.015 1.00 21.86 295 GLN C N 1
ATOM 5410 C CA . GLN C 1 217 ? 13.788 59.594 18.884 1.00 23.63 295 GLN C CA 1
ATOM 5411 C C . GLN C 1 217 ? 14.316 59.519 17.455 1.00 23.86 295 GLN C C 1
ATOM 5412 O O . GLN C 1 217 ? 15.551 59.426 17.288 1.00 24.58 295 GLN C O 1
ATOM 5418 N N . ASP D 1 1 ? 21.861 37.057 45.443 1.00 30.27 41 ASP D N 1
ATOM 5419 C CA . ASP D 1 1 ? 22.153 37.752 44.159 1.00 28.07 41 ASP D CA 1
ATOM 5420 C C . ASP D 1 1 ? 21.618 39.182 44.139 1.00 26.37 41 ASP D C 1
ATOM 5421 O O . ASP D 1 1 ? 20.456 39.443 44.457 1.00 24.90 41 ASP D O 1
ATOM 5426 N N . VAL D 1 2 ? 22.490 40.103 43.753 1.00 23.12 42 VAL D N 1
ATOM 5427 C CA . VAL D 1 2 ? 22.147 41.513 43.674 1.00 20.67 42 VAL D CA 1
ATOM 5428 C C . VAL D 1 2 ? 22.693 42.044 42.356 1.00 18.45 42 VAL D C 1
ATOM 5429 O O . VAL D 1 2 ? 23.900 41.995 42.119 1.00 19.81 42 VAL D O 1
ATOM 5433 N N . LYS D 1 3 ? 21.812 42.537 41.492 1.00 14.18 43 LYS D N 1
ATOM 5434 C CA . LYS D 1 3 ? 22.244 43.073 40.208 1.00 13.09 43 LYS D CA 1
ATOM 5435 C C . LYS D 1 3 ? 22.358 44.583 40.311 1.00 11.74 43 LYS D C 1
ATOM 5436 O O . LYS D 1 3 ? 21.422 45.251 40.740 1.00 12.64 43 LYS D O 1
ATOM 5442 N N . ILE D 1 4 ? 23.513 45.116 39.924 1.00 10.91 44 ILE D N 1
ATOM 5443 C CA . ILE D 1 4 ? 23.741 46.553 39.976 1.00 11.89 44 ILE D CA 1
ATOM 5444 C C . ILE D 1 4 ? 24.170 47.064 38.613 1.00 13.01 44 ILE D C 1
ATOM 5445 O O . ILE D 1 4 ? 25.054 46.491 37.975 1.00 15.26 44 ILE D O 1
ATOM 5450 N N . GLU D 1 5 ? 23.534 48.138 38.163 1.00 13.46 45 GLU D N 1
ATOM 5451 C CA . GLU D 1 5 ? 23.875 48.729 36.877 1.00 15.18 45 GLU D CA 1
ATOM 5452 C C . GLU D 1 5 ? 23.914 50.246 37.005 1.00 16.17 45 GLU D C 1
ATOM 5453 O O . GLU D 1 5 ? 23.050 50.848 37.647 1.00 15.79 45 GLU D O 1
ATOM 5459 N N . LYS D 1 6 ? 24.927 50.868 36.412 1.00 15.58 47 LYS D N 1
ATOM 5460 C CA . LYS D 1 6 ? 25.030 52.318 36.462 1.00 17.06 47 LYS D CA 1
ATOM 5461 C C . LYS D 1 6 ? 23.925 52.902 35.595 1.00 18.57 47 LYS D C 1
ATOM 5462 O O . LYS D 1 6 ? 23.736 52.484 34.453 1.00 21.40 47 LYS D O 1
ATOM 5468 N N . LEU D 1 7 ? 23.186 53.862 36.137 1.00 18.58 48 LEU D N 1
ATOM 5469 C CA . LEU D 1 7 ? 22.118 54.480 35.369 1.00 20.98 48 LEU D CA 1
ATOM 5470 C C . LEU D 1 7 ? 22.605 55.790 34.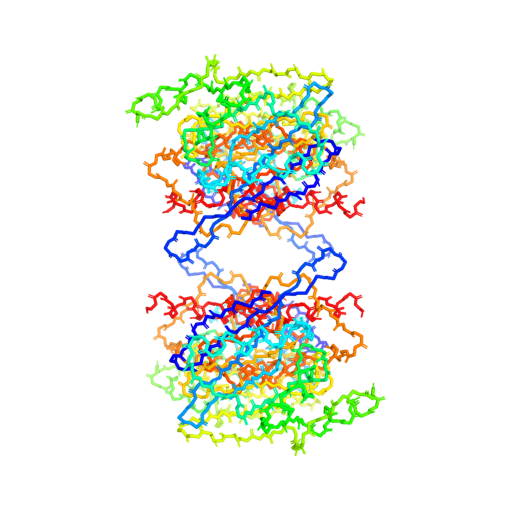765 1.00 21.88 48 LEU D C 1
ATOM 5471 O O . LEU D 1 7 ? 22.465 56.020 33.565 1.00 23.58 48 LEU D O 1
ATOM 5476 N N . LYS D 1 8 ? 23.195 56.640 35.597 1.00 21.96 49 LYS D N 1
ATOM 5477 C CA . LYS D 1 8 ? 23.696 57.924 35.132 1.00 22.55 49 LYS D CA 1
ATOM 5478 C C . LYS D 1 8 ? 24.665 58.525 36.143 1.00 22.48 49 LYS D C 1
ATOM 5479 O O . LYS D 1 8 ? 24.317 58.730 37.305 1.00 21.22 49 LYS D O 1
ATOM 5485 N N . ASP D 1 9 ? 25.885 58.799 35.695 1.00 22.42 50 ASP D N 1
ATOM 5486 C CA . ASP D 1 9 ? 26.907 59.383 36.555 1.00 22.33 50 ASP D CA 1
ATOM 5487 C C . ASP D 1 9 ? 27.144 58.516 37.795 1.00 21.25 50 ASP D C 1
ATOM 5488 O O . ASP D 1 9 ? 27.575 57.368 37.679 1.00 22.90 50 ASP D O 1
ATOM 5493 N N . ASN D 1 10 ? 26.855 59.051 38.978 1.00 19.15 51 ASN D N 1
ATOM 5494 C CA . ASN D 1 10 ? 27.064 58.295 40.212 1.00 16.70 51 ASN D CA 1
ATOM 5495 C C . ASN D 1 10 ? 25.780 57.699 40.783 1.00 14.78 51 ASN D C 1
ATOM 5496 O O . ASN D 1 10 ? 25.713 57.370 41.968 1.00 12.96 51 ASN D O 1
ATOM 5501 N N . LEU D 1 11 ? 24.770 57.560 39.932 1.00 13.79 52 LEU D N 1
ATOM 5502 C CA . LEU D 1 11 ? 23.485 57.002 40.335 1.00 12.50 52 LEU D CA 1
ATOM 5503 C C . LEU D 1 11 ? 23.368 55.588 39.778 1.00 11.47 52 LEU D C 1
ATOM 5504 O O . LEU D 1 11 ? 23.515 55.374 38.571 1.00 12.43 52 LEU D O 1
ATOM 5509 N N . TYR D 1 12 ? 23.109 54.626 40.663 1.00 10.05 53 TYR D N 1
ATOM 5510 C CA . TYR D 1 12 ? 22.995 53.227 40.274 1.00 10.30 53 TYR D CA 1
ATOM 5511 C C . TYR D 1 12 ? 21.657 52.600 40.623 1.00 10.86 53 TYR D C 1
ATOM 5512 O O . TYR D 1 12 ? 21.049 52.930 41.638 1.00 10.87 53 TYR D O 1
ATOM 5521 N N A VAL D 1 13 ? 21.207 51.686 39.772 0.50 10.52 54 VAL D N 1
ATOM 5522 N N B VAL D 1 13 ? 21.202 51.689 39.770 0.50 10.59 54 VAL D N 1
ATOM 5523 C CA A VAL D 1 13 ? 19.961 50.974 40.008 0.50 10.74 54 VAL D CA 1
ATOM 5524 C CA B VAL D 1 13 ? 19.953 50.980 40.005 0.50 10.90 54 VAL D CA 1
ATOM 5525 C C A VAL D 1 13 ? 20.348 49.574 40.466 0.50 10.96 54 VAL D C 1
ATOM 5526 C C B VAL D 1 13 ? 20.322 49.567 40.448 0.50 11.17 54 VAL D C 1
ATOM 5527 O O A VAL D 1 13 ? 21.179 48.918 39.833 0.50 11.30 54 VAL D O 1
ATOM 5528 O O B VAL D 1 13 ? 21.115 48.892 39.787 0.50 11.99 54 VAL D O 1
ATOM 5535 N N . TYR D 1 14 ? 19.779 49.126 41.580 1.00 9.54 55 TYR D N 1
ATOM 5536 C CA . TYR D 1 14 ? 20.076 47.788 42.074 1.00 9.48 55 TYR D CA 1
ATOM 5537 C C . TYR D 1 14 ? 18.795 46.983 42.134 1.00 9.00 55 TYR D C 1
ATOM 5538 O O . TYR D 1 14 ? 17.716 47.521 42.395 1.00 10.24 55 TYR D O 1
ATOM 5547 N N . THR D 1 15 ? 18.924 45.692 41.859 1.00 9.21 56 THR D N 1
ATOM 5548 C CA . THR D 1 15 ? 17.779 44.802 41.807 1.00 9.64 56 THR D CA 1
ATOM 5549 C C . THR D 1 15 ? 18.013 43.512 42.571 1.00 10.99 56 THR D C 1
ATOM 5550 O O . THR D 1 15 ? 19.079 42.907 42.473 1.00 11.52 56 THR D O 1
ATOM 5554 N N . THR D 1 16 ? 17.013 43.106 43.346 1.00 9.28 57 THR D N 1
ATOM 5555 C CA . THR D 1 16 ? 17.083 41.859 44.086 1.00 9.57 57 THR D CA 1
ATOM 5556 C C . THR D 1 16 ? 15.839 41.070 43.692 1.00 9.99 57 THR D C 1
ATOM 5557 O O . THR D 1 16 ? 14.890 41.632 43.140 1.00 10.32 57 THR D O 1
ATOM 5561 N N . TYR D 1 17 ? 15.843 39.772 43.967 1.00 10.60 58 TYR D N 1
ATOM 5562 C CA . TYR D 1 17 ? 14.736 38.915 43.565 1.00 11.34 58 TYR D CA 1
ATOM 5563 C C . TYR D 1 17 ? 14.101 38.156 44.720 1.00 11.45 58 TYR D C 1
ATOM 5564 O O . TYR D 1 17 ? 14.781 37.733 45.654 1.00 13.09 58 TYR D O 1
ATOM 5573 N N . ASN D 1 18 ? 12.785 37.987 44.641 1.00 12.35 59 ASN D N 1
ATOM 5574 C CA . ASN D 1 18 ? 12.031 37.282 45.668 1.00 11.75 59 ASN D CA 1
ATOM 5575 C C . ASN D 1 18 ? 10.930 36.494 44.960 1.00 11.44 59 ASN D C 1
ATOM 5576 O O . ASN D 1 18 ? 10.116 37.064 44.231 1.00 11.90 59 ASN D O 1
ATOM 5581 N N . THR D 1 19 ? 10.905 35.187 45.180 1.00 12.75 60 THR D N 1
ATOM 5582 C CA . THR D 1 19 ? 9.923 34.333 44.531 1.00 12.60 60 THR D CA 1
ATOM 5583 C C . THR D 1 19 ? 8.669 34.085 45.358 1.00 11.37 60 THR D C 1
ATOM 5584 O O . THR D 1 19 ? 8.736 33.599 46.487 1.00 12.06 60 THR D O 1
ATOM 5588 N N . PHE D 1 20 ? 7.526 34.432 44.775 1.00 11.92 61 PHE D N 1
ATOM 5589 C CA . PHE D 1 20 ? 6.235 34.250 45.423 1.00 11.28 61 PHE D CA 1
ATOM 5590 C C . PHE D 1 20 ? 5.366 33.271 44.654 1.00 11.89 61 PHE D C 1
ATOM 5591 O O . PHE D 1 20 ? 4.920 33.559 43.542 1.00 11.95 61 PHE D O 1
ATOM 5599 N N . ASN D 1 21 ? 5.143 32.105 45.247 1.00 11.86 62 ASN D N 1
ATOM 5600 C CA . ASN D 1 21 ? 4.293 31.093 44.640 1.00 11.55 62 ASN D CA 1
ATOM 5601 C C . ASN D 1 21 ? 4.645 30.770 43.191 1.00 12.41 62 ASN D C 1
ATOM 5602 O O . ASN D 1 21 ? 3.766 30.696 42.330 1.00 12.35 62 ASN D O 1
ATOM 5607 N N . GLY D 1 22 ? 5.934 30.583 42.928 1.00 13.27 63 GLY D N 1
ATOM 5608 C CA . GLY D 1 22 ? 6.370 30.249 41.583 1.00 14.98 63 GLY D CA 1
ATOM 5609 C C . GLY D 1 22 ? 6.762 31.422 40.705 1.00 16.10 63 GLY D C 1
ATOM 5610 O O . GLY D 1 22 ? 7.462 31.242 39.710 1.00 18.94 63 GLY D O 1
ATOM 5611 N N . THR D 1 23 ? 6.309 32.620 41.056 1.00 15.61 64 THR D N 1
ATOM 5612 C CA . THR D 1 23 ? 6.636 33.807 40.275 1.00 15.78 64 THR D CA 1
ATOM 5613 C C . THR D 1 23 ? 7.833 34.517 40.894 1.00 15.30 64 THR D C 1
ATOM 5614 O O . THR D 1 23 ? 7.778 34.965 42.038 1.00 14.66 64 THR D O 1
ATOM 5618 N N . LYS D 1 24 ? 8.921 34.612 40.139 1.00 15.65 66 LYS D N 1
ATOM 5619 C CA . LYS D 1 24 ? 10.112 35.281 40.639 1.00 16.15 66 LYS D CA 1
ATOM 5620 C C . LYS D 1 24 ? 9.999 36.769 40.345 1.00 15.78 66 LYS D C 1
ATOM 5621 O O . LYS D 1 24 ? 10.093 37.196 39.194 1.00 18.22 66 LYS D O 1
ATOM 5627 N N . TYR D 1 25 ? 9.775 37.551 41.397 1.00 13.02 67 TYR D N 1
ATOM 5628 C CA . TYR D 1 25 ? 9.640 38.992 41.271 1.00 13.24 67 TYR D CA 1
ATOM 5629 C C . TYR D 1 25 ? 10.963 39.692 41.518 1.00 12.77 67 TYR D C 1
ATOM 5630 O O . TYR D 1 25 ? 11.786 39.243 42.315 1.00 14.92 67 TYR D O 1
ATOM 5639 N N . ALA D 1 26 ? 11.162 40.797 40.819 1.00 11.48 68 ALA D N 1
ATOM 5640 C CA . ALA D 1 26 ? 12.364 41.584 41.000 1.00 9.08 68 ALA D CA 1
ATOM 5641 C C . ALA D 1 26 ? 11.912 42.864 41.679 1.00 9.43 68 ALA D C 1
ATOM 5642 O O . ALA D 1 26 ? 10.790 43.319 41.465 1.00 9.17 68 ALA D O 1
ATOM 5644 N N . ALA D 1 27 ? 12.778 43.421 42.517 1.00 9.56 69 ALA D N 1
ATOM 5645 C CA . ALA D 1 27 ? 12.499 44.676 43.204 1.00 8.87 69 ALA D CA 1
ATOM 5646 C C . ALA D 1 27 ? 13.637 45.610 42.820 1.00 8.53 69 ALA D C 1
ATOM 5647 O O . ALA D 1 27 ? 14.809 45.256 42.969 1.00 8.94 69 ALA D O 1
ATOM 5649 N N . ASN D 1 28 ? 13.291 46.789 42.314 1.00 8.34 70 ASN D N 1
ATOM 5650 C CA . ASN D 1 28 ? 14.296 47.762 41.893 1.00 8.10 70 ASN D CA 1
ATOM 5651 C C . ASN D 1 28 ? 14.339 48.966 42.810 1.00 8.41 70 ASN D C 1
ATOM 5652 O O . ASN D 1 28 ? 13.308 49.442 43.287 1.00 9.15 70 ASN D O 1
ATOM 5657 N N . ALA D 1 29 ? 15.547 49.462 43.040 1.00 8.62 71 ALA D N 1
ATOM 5658 C CA . ALA D 1 29 ? 15.760 50.641 43.865 1.00 9.97 71 ALA D CA 1
ATOM 5659 C C . ALA D 1 29 ? 17.029 51.298 43.340 1.00 10.22 71 ALA D C 1
ATOM 5660 O O . ALA D 1 29 ? 17.571 50.874 42.318 1.00 9.30 71 ALA D O 1
ATOM 5662 N N . VAL D 1 30 ? 17.501 52.334 44.019 1.00 7.81 72 VAL D N 1
ATOM 5663 C CA . VAL D 1 30 ? 18.713 53.009 43.575 1.00 9.79 72 VAL D CA 1
ATOM 5664 C C . VAL D 1 30 ? 19.576 53.442 44.740 1.00 8.81 72 VAL D C 1
ATOM 5665 O O . VAL D 1 30 ? 19.115 53.522 45.879 1.00 8.74 72 VAL D O 1
ATOM 5669 N N . TYR D 1 31 ? 20.846 53.690 44.447 1.00 8.45 73 TYR D N 1
ATOM 5670 C CA . TYR D 1 31 ? 21.753 54.212 45.449 1.00 8.29 73 TYR D CA 1
ATOM 5671 C C . TYR D 1 31 ? 22.614 55.237 44.741 1.00 9.23 73 TYR D C 1
ATOM 5672 O O . TYR D 1 31 ? 22.859 55.143 43.534 1.00 9.72 73 TYR D O 1
ATOM 5681 N N . LEU D 1 32 ? 23.029 56.239 45.502 1.00 8.36 74 LEU D N 1
ATOM 5682 C CA . LEU D 1 32 ? 23.825 57.338 44.992 1.00 9.79 74 LEU D CA 1
ATOM 5683 C C . LEU D 1 32 ? 25.167 57.411 45.699 1.00 9.24 74 LEU D C 1
ATOM 5684 O O . LEU D 1 32 ? 25.236 57.396 46.927 1.00 10.54 74 LEU D O 1
ATOM 5689 N N . VAL D 1 33 ? 26.238 57.482 44.918 1.00 10.42 75 VAL D N 1
ATOM 5690 C CA . VAL D 1 33 ? 27.571 57.583 45.491 1.00 13.05 75 VAL D CA 1
ATOM 5691 C C . VAL D 1 33 ? 27.954 59.060 45.535 1.00 14.61 75 VAL D C 1
ATOM 5692 O O . VAL D 1 33 ? 28.018 59.719 44.496 1.00 16.21 75 VAL D O 1
ATOM 5696 N N . THR D 1 34 ? 28.186 59.580 46.737 1.00 15.08 76 THR D N 1
ATOM 5697 C CA . THR D 1 34 ? 28.564 60.983 46.902 1.00 17.18 76 THR D CA 1
ATOM 5698 C C . THR D 1 34 ? 29.946 61.070 47.537 1.00 17.61 76 THR D C 1
ATOM 5699 O O . THR D 1 34 ? 30.532 60.054 47.909 1.00 17.68 76 THR D O 1
ATOM 5703 N N . ASP D 1 35 ? 30.455 62.292 47.666 1.00 20.03 77 ASP D N 1
ATOM 5704 C CA . ASP D 1 35 ? 31.769 62.516 48.255 1.00 21.44 77 ASP D CA 1
ATOM 5705 C C . ASP D 1 35 ? 31.758 62.293 49.764 1.00 21.54 77 ASP D C 1
ATOM 5706 O O . ASP D 1 35 ? 32.814 62.218 50.395 1.00 23.40 77 ASP D O 1
ATOM 5711 N N . LYS D 1 36 ? 30.561 62.185 50.336 1.00 19.02 78 LYS D N 1
ATOM 5712 C CA . LYS D 1 36 ? 30.402 61.970 51.772 1.00 18.31 78 LYS D CA 1
ATOM 5713 C C . LYS D 1 36 ? 30.070 60.511 52.083 1.00 15.60 78 LYS D C 1
ATOM 5714 O O . LYS D 1 36 ? 30.123 60.086 53.237 1.00 16.58 78 LYS D O 1
ATOM 5720 N N . GLY D 1 37 ? 29.729 59.750 51.049 1.00 14.61 79 GLY D N 1
ATOM 5721 C CA . GLY D 1 37 ? 29.369 58.359 51.244 1.00 12.89 79 GLY D CA 1
ATOM 5722 C C . GLY D 1 37 ? 28.218 57.970 50.333 1.00 11.52 79 GLY D C 1
ATOM 5723 O O . GLY D 1 37 ? 27.827 58.737 49.454 1.00 12.86 79 GLY D O 1
ATOM 5724 N N . VAL D 1 38 ? 27.654 56.790 50.564 1.00 10.63 80 VAL D N 1
ATOM 5725 C CA . VAL D 1 38 ? 26.565 56.279 49.740 1.00 9.81 80 VAL D CA 1
ATOM 5726 C C . VAL D 1 38 ? 25.174 56.436 50.349 1.00 9.00 80 VAL D C 1
ATOM 5727 O O . VAL D 1 38 ? 24.957 56.139 51.526 1.00 8.96 80 VAL D O 1
ATOM 5731 N N . VAL D 1 39 ? 24.240 56.916 49.535 1.00 8.27 81 VAL D N 1
ATOM 5732 C CA . VAL D 1 39 ? 22.851 57.078 49.954 1.00 8.69 81 VAL D CA 1
ATOM 5733 C C . VAL D 1 39 ? 22.072 55.933 49.308 1.00 7.70 81 VAL D C 1
ATOM 5734 O O . VAL D 1 39 ? 22.089 55.775 48.085 1.00 8.59 81 VAL D O 1
ATOM 5738 N N . VAL D 1 40 ? 21.391 55.135 50.125 1.00 7.24 82 VAL D N 1
ATOM 5739 C CA . VAL D 1 40 ? 20.615 54.018 49.610 1.00 6.89 82 VAL D CA 1
ATOM 5740 C C . VAL D 1 40 ? 19.122 54.279 49.741 1.00 7.34 82 VAL D C 1
ATOM 5741 O O . VAL D 1 40 ? 18.641 54.615 50.820 1.00 7.31 82 VAL D O 1
ATOM 5745 N N . ILE D 1 41 ? 18.404 54.158 48.628 1.00 5.96 83 ILE D N 1
ATOM 5746 C CA . ILE D 1 41 ? 16.951 54.308 48.642 1.00 7.08 83 ILE D CA 1
ATOM 5747 C C . ILE D 1 41 ? 16.404 52.884 48.776 1.00 8.01 83 ILE D C 1
ATOM 5748 O O . ILE D 1 41 ? 16.863 51.961 48.097 1.00 8.47 83 ILE D O 1
ATOM 5753 N N . ASP D 1 42 ? 15.446 52.712 49.679 1.00 7.64 84 ASP D N 1
ATOM 5754 C CA . ASP D 1 42 ? 14.816 51.418 49.944 1.00 7.31 84 ASP D CA 1
ATOM 5755 C C . ASP D 1 42 ? 15.794 50.342 50.409 1.00 6.87 84 ASP D C 1
ATOM 5756 O O . ASP D 1 42 ? 16.759 50.648 51.099 1.00 8.03 84 ASP D O 1
ATOM 5761 N N . CYS D 1 43 ? 15.553 49.084 50.050 1.00 6.25 85 CYS D N 1
ATOM 5762 C CA . CYS D 1 43 ? 16.435 48.015 50.509 1.00 7.46 85 CYS D CA 1
ATOM 5763 C C . CYS D 1 43 ? 16.297 46.738 49.703 1.00 8.58 85 CYS D C 1
ATOM 5764 O O . CYS D 1 43 ? 15.378 46.592 48.903 1.00 9.00 85 CYS D O 1
ATOM 5767 N N . PRO D 1 44 ? 17.234 45.797 49.896 1.00 9.43 86 PRO D N 1
ATOM 5768 C CA . PRO D 1 44 ? 17.145 44.530 49.167 1.00 9.98 86 PRO D CA 1
ATOM 5769 C C . PRO D 1 44 ? 15.868 43.842 49.656 1.00 11.78 86 PRO D C 1
ATOM 5770 O O . PRO D 1 44 ? 15.469 44.016 50.808 1.00 10.93 86 PRO D O 1
ATOM 5774 N N . TRP D 1 45 ? 15.237 43.057 48.794 1.00 11.53 87 TRP D N 1
ATOM 5775 C CA . TRP D 1 45 ? 14.003 42.381 49.167 1.00 13.20 87 TRP D CA 1
ATOM 5776 C C . TRP D 1 45 ? 14.326 41.062 49.856 1.00 14.87 87 TRP D C 1
ATOM 5777 O O . TRP D 1 45 ? 14.406 40.015 49.213 1.00 16.36 87 TRP D O 1
ATOM 5788 N N . GLY D 1 46 ? 14.519 41.139 51.169 1.00 17.15 88 GLY D N 1
ATOM 5789 C CA . GLY D 1 46 ? 14.857 39.971 51.965 1.00 18.65 88 GLY D CA 1
ATOM 5790 C C . GLY D 1 46 ? 16.039 40.302 52.859 1.00 19.18 88 GLY D C 1
ATOM 5791 O O . GLY D 1 46 ? 17.099 40.705 52.374 1.00 19.75 88 GLY D O 1
ATOM 5792 N N . GLU D 1 47 ? 15.862 40.136 54.166 1.00 20.44 89 GLU D N 1
ATOM 5793 C CA . GLU D 1 47 ? 16.915 40.432 55.136 1.00 20.52 89 GLU D CA 1
ATOM 5794 C C . GLU D 1 47 ? 18.193 39.629 54.914 1.00 21.06 89 GLU D C 1
ATOM 5795 O O . GLU D 1 47 ? 19.287 40.086 55.250 1.00 20.09 89 GLU D O 1
ATOM 5801 N N . ASP D 1 48 ? 18.056 38.435 54.347 1.00 20.86 90 ASP D N 1
ATOM 5802 C CA . ASP D 1 48 ? 19.213 37.585 54.094 1.00 21.98 90 ASP D CA 1
ATOM 5803 C C . ASP D 1 48 ? 20.065 38.131 52.951 1.00 20.70 90 ASP D C 1
ATOM 5804 O O . ASP D 1 48 ? 21.034 37.496 52.532 1.00 21.97 90 ASP D O 1
ATOM 5809 N N . LYS D 1 49 ? 19.706 39.311 52.453 1.00 18.23 91 LYS D N 1
ATOM 5810 C CA . LYS D 1 49 ? 20.444 39.920 51.352 1.00 16.50 91 LYS D CA 1
ATOM 5811 C C . LYS D 1 49 ? 21.080 41.257 51.718 1.00 14.49 91 LYS D C 1
ATOM 5812 O O . LYS D 1 49 ? 21.794 41.838 50.904 1.00 15.30 91 LYS D O 1
ATOM 5818 N N . PHE D 1 50 ? 20.830 41.750 52.927 1.00 13.53 92 PHE D N 1
ATOM 5819 C CA . PHE D 1 50 ? 21.388 43.041 53.328 1.00 12.14 92 PHE D CA 1
ATOM 5820 C C . PHE D 1 50 ? 22.913 43.075 53.346 1.00 12.53 92 PHE D C 1
ATOM 5821 O O . PHE D 1 50 ? 23.525 43.989 52.790 1.00 11.61 92 PHE D O 1
ATOM 5829 N N . LYS D 1 51 ? 23.530 42.084 53.980 1.00 12.97 93 LYS D N 1
ATOM 5830 C CA . LYS D 1 51 ? 24.985 42.035 54.051 1.00 13.19 93 LYS D CA 1
ATOM 5831 C C . LYS D 1 51 ? 25.586 41.853 52.661 1.00 13.59 93 LYS D C 1
ATOM 5832 O O . LYS D 1 51 ? 26.591 42.482 52.321 1.00 12.70 93 LYS D O 1
ATOM 5838 N N . SER D 1 52 ? 24.969 40.993 51.857 1.00 13.72 94 SER D N 1
ATOM 5839 C CA . SER D 1 52 ? 25.445 40.753 50.502 1.00 14.01 94 SER D CA 1
ATOM 5840 C C . SER D 1 52 ? 25.423 42.053 49.701 1.00 13.17 94 SER D C 1
ATOM 5841 O O . SER D 1 52 ? 26.327 42.329 48.913 1.00 13.16 94 SER D O 1
ATOM 5844 N N . PHE D 1 53 ? 24.388 42.857 49.918 1.00 11.48 95 PHE D N 1
ATOM 5845 C CA . PHE D 1 53 ? 24.245 44.126 49.220 1.00 10.49 95 PHE D CA 1
ATOM 5846 C C . PHE D 1 53 ? 25.337 45.125 49.591 1.00 10.10 95 PHE D C 1
ATOM 5847 O O . PHE D 1 53 ? 25.982 45.699 48.710 1.00 9.50 95 PHE D O 1
ATOM 5855 N N . THR D 1 54 ? 25.551 45.351 50.883 1.00 9.59 96 THR D N 1
ATOM 5856 C CA . THR D 1 54 ? 26.592 46.296 51.263 1.00 10.05 96 THR D CA 1
ATOM 5857 C C . THR D 1 54 ? 27.979 45.750 50.930 1.00 10.17 96 THR D C 1
ATOM 5858 O O . THR D 1 54 ? 28.919 46.521 50.746 1.00 9.23 96 THR D O 1
ATOM 5862 N N . ASP D 1 55 ? 28.113 44.426 50.840 1.00 9.98 97 ASP D N 1
ATOM 5863 C CA . ASP D 1 55 ? 29.395 43.837 50.469 1.00 10.58 97 ASP D CA 1
ATOM 5864 C C . ASP D 1 55 ? 29.677 44.239 49.018 1.00 10.54 97 ASP D C 1
ATOM 5865 O O . ASP D 1 55 ? 30.822 44.512 48.649 1.00 10.99 97 ASP D O 1
ATOM 5870 N N . GLU D 1 56 ? 28.628 44.280 48.199 1.00 9.83 98 GLU D N 1
ATOM 5871 C CA . GLU D 1 56 ? 28.770 44.660 46.798 1.00 10.98 98 GLU D CA 1
ATOM 5872 C C . GLU D 1 56 ? 29.136 46.130 46.686 1.00 10.36 98 GLU D C 1
ATOM 5873 O O . GLU D 1 56 ? 29.922 46.520 45.819 1.00 10.72 98 GLU D O 1
ATOM 5879 N N A ILE D 1 57 ? 28.560 46.944 47.566 0.50 9.52 99 ILE D N 1
ATOM 5880 N N B ILE D 1 57 ? 28.559 46.956 47.553 0.50 9.21 99 ILE D N 1
ATOM 5881 C CA A ILE D 1 57 ? 28.840 48.372 47.584 0.50 10.40 99 ILE D CA 1
ATOM 5882 C CA B ILE D 1 57 ? 28.859 48.380 47.530 0.50 9.85 99 ILE D CA 1
ATOM 5883 C C A ILE D 1 57 ? 30.326 48.581 47.846 0.50 10.26 99 ILE D C 1
ATOM 5884 C C B ILE D 1 57 ? 30.338 48.591 47.845 0.50 9.95 99 ILE D C 1
ATOM 5885 O O A ILE D 1 57 ? 30.974 49.399 47.193 0.50 10.49 99 ILE D O 1
ATOM 5886 O O B ILE D 1 57 ? 30.996 49.427 47.226 0.50 10.15 99 ILE D O 1
ATOM 5895 N N . TYR D 1 58 ? 30.863 47.831 48.802 1.00 10.08 100 TYR D N 1
ATOM 5896 C CA . TYR D 1 58 ? 32.274 47.952 49.149 1.00 9.13 100 TYR D CA 1
ATOM 5897 C C . TYR D 1 58 ? 33.139 47.470 47.987 1.00 8.83 100 TYR D C 1
ATOM 5898 O O . TYR D 1 58 ? 34.131 48.105 47.636 1.00 8.98 100 TYR D O 1
ATOM 5907 N N . LYS D 1 59 ? 32.757 46.347 47.387 1.00 9.31 102 LYS D N 1
ATOM 5908 C CA . LYS D 1 59 ? 33.519 45.801 46.269 1.00 10.74 102 LYS D CA 1
ATOM 5909 C C . LYS D 1 59 ? 33.585 46.765 45.088 1.00 10.26 102 LYS D C 1
ATOM 5910 O O . LYS D 1 59 ? 34.642 46.950 44.484 1.00 10.27 102 LYS D O 1
ATOM 5916 N N . LYS D 1 60 ? 32.460 47.391 44.767 1.00 9.83 103 LYS D N 1
ATOM 5917 C CA . LYS D 1 60 ? 32.413 48.308 43.637 1.00 10.04 103 LYS D CA 1
ATOM 5918 C C . LYS D 1 60 ? 32.892 49.727 43.914 1.00 9.42 103 LYS D C 1
ATOM 5919 O O . LYS D 1 60 ? 33.444 50.374 43.024 1.00 10.59 103 LYS D O 1
ATOM 5925 N N . HIS D 1 61 ? 32.713 50.206 45.142 1.00 8.90 104 HIS D N 1
ATOM 5926 C CA . HIS D 1 61 ? 33.057 51.590 45.462 1.00 9.12 104 HIS D CA 1
ATOM 5927 C C . HIS D 1 61 ? 34.002 51.846 46.631 1.00 8.77 104 HIS D C 1
ATOM 5928 O O . HIS D 1 61 ? 34.562 52.941 46.744 1.00 9.67 104 HIS D O 1
ATOM 5935 N N . GLY D 1 62 ? 34.169 50.860 47.504 1.00 8.46 105 GLY D N 1
ATOM 5936 C CA . GLY D 1 62 ? 35.040 51.041 48.654 1.00 9.95 105 GLY D CA 1
ATOM 5937 C C . GLY D 1 62 ? 34.566 52.179 49.539 1.00 10.99 105 GLY D C 1
ATOM 5938 O O . GLY D 1 62 ? 35.375 52.909 50.114 1.00 11.98 105 GLY D O 1
ATOM 5939 N N . LYS D 1 63 ? 33.247 52.329 49.650 1.00 10.63 106 LYS D N 1
ATOM 5940 C CA . LYS D 1 63 ? 32.675 53.395 50.460 1.00 11.30 106 LYS D CA 1
ATOM 5941 C C . LYS D 1 63 ? 31.629 52.912 51.459 1.00 10.58 106 LYS D C 1
ATOM 5942 O O . LYS D 1 63 ? 31.224 51.748 51.445 1.00 11.83 106 LYS D O 1
ATOM 5948 N N . LYS D 1 64 ? 31.198 53.829 52.317 1.00 10.15 107 LYS D N 1
ATOM 5949 C CA . LYS D 1 64 ? 30.243 53.537 53.380 1.00 9.81 107 LYS D CA 1
ATOM 5950 C C . LYS D 1 64 ? 28.844 54.086 53.133 1.00 10.38 107 LYS D C 1
ATOM 5951 O O . LYS D 1 64 ? 28.682 55.166 52.571 1.00 11.17 107 LYS D O 1
ATOM 5957 N N . VAL D 1 65 ? 27.836 53.329 53.560 1.00 10.08 109 VAL D N 1
ATOM 5958 C CA . VAL D 1 65 ? 26.444 53.757 53.425 1.00 9.81 109 VAL D CA 1
ATOM 5959 C C . VAL D 1 65 ? 26.167 54.716 54.578 1.00 10.29 109 VAL D C 1
ATOM 5960 O O . VAL D 1 65 ? 26.252 54.329 55.744 1.00 12.04 109 VAL D O 1
ATOM 5964 N N . ILE D 1 66 ? 25.832 55.963 54.253 1.00 9.33 110 ILE D N 1
ATOM 5965 C CA . ILE D 1 66 ? 25.584 56.974 55.276 1.00 9.71 110 ILE D CA 1
ATOM 5966 C C . ILE D 1 66 ? 24.129 57.393 55.434 1.00 9.96 110 ILE D C 1
ATOM 5967 O O . ILE D 1 66 ? 23.799 58.160 56.340 1.00 10.75 110 ILE D O 1
ATOM 5972 N N . MET D 1 67 ? 23.259 56.899 54.562 1.00 9.05 111 MET D N 1
ATOM 5973 C CA . MET D 1 67 ? 21.852 57.269 54.627 1.00 9.54 111 MET D CA 1
ATOM 5974 C C . MET D 1 67 ? 20.977 56.225 53.951 1.00 8.89 111 MET D C 1
ATOM 5975 O O . MET D 1 67 ? 21.385 55.602 52.973 1.00 9.41 111 MET D O 1
ATOM 5980 N N . ASN D 1 68 ? 19.780 56.029 54.496 1.00 8.61 112 ASN D N 1
ATOM 5981 C CA . ASN D 1 68 ? 18.810 55.100 53.929 1.00 8.56 112 ASN D CA 1
ATOM 5982 C C . ASN D 1 68 ? 17.464 55.798 54.034 1.00 8.44 112 ASN D C 1
ATOM 5983 O O . ASN D 1 68 ? 17.132 56.358 55.076 1.00 9.28 112 ASN D O 1
ATOM 5988 N N . ILE D 1 69 ? 16.707 55.790 52.943 1.00 7.64 113 ILE D N 1
ATOM 5989 C CA . ILE D 1 69 ? 15.383 56.405 52.903 1.00 8.06 113 ILE D CA 1
ATOM 5990 C C . ILE D 1 69 ? 14.381 55.363 52.404 1.00 8.19 113 ILE D C 1
ATOM 5991 O O . ILE D 1 69 ? 14.578 54.782 51.342 1.00 8.69 113 ILE D O 1
ATOM 5996 N N . ALA D 1 70 ? 13.317 55.123 53.170 1.00 6.93 114 ALA D N 1
ATOM 5997 C CA . ALA D 1 70 ? 12.286 54.154 52.782 1.00 8.66 114 ALA D CA 1
ATOM 5998 C C . ALA D 1 70 ? 11.156 54.888 52.065 1.00 7.91 114 ALA D C 1
ATOM 5999 O O . ALA D 1 70 ? 10.698 55.923 52.551 1.00 11.35 114 ALA D O 1
ATOM 6001 N N . THR D 1 71 ? 10.706 54.359 50.925 1.00 8.48 115 THR D N 1
ATOM 6002 C CA . THR D 1 71 ? 9.647 55.016 50.154 1.00 7.78 115 THR D CA 1
ATOM 6003 C C . THR D 1 71 ? 8.205 54.596 50.481 1.00 8.79 115 THR D C 1
ATOM 6004 O O . THR D 1 71 ? 7.249 55.134 49.926 1.00 8.82 115 THR D O 1
ATOM 6008 N N . HIS D 1 72 ? 8.080 53.604 51.356 1.00 7.08 116 HIS D N 1
ATOM 6009 C CA . HIS D 1 72 ? 6.812 53.147 51.927 1.00 6.64 116 HIS D CA 1
ATOM 6010 C C . HIS D 1 72 ? 7.115 52.032 52.924 1.00 6.47 116 HIS D C 1
ATOM 6011 O O . HIS D 1 72 ? 8.267 51.610 53.045 1.00 7.99 116 HIS D O 1
ATOM 6018 N N . SER D 1 73 ? 6.110 51.589 53.670 1.00 7.04 117 SER D N 1
ATOM 6019 C CA . SER D 1 73 ? 6.328 50.615 54.738 1.00 6.94 117 SER D CA 1
ATOM 6020 C C . SER D 1 73 ? 6.630 49.159 54.439 1.00 7.25 117 SER D C 1
ATOM 6021 O O . SER D 1 73 ? 7.054 48.432 55.335 1.00 8.29 117 SER D O 1
ATOM 6024 N N . HIS D 1 74 ? 6.419 48.715 53.209 1.00 7.85 118 HIS D N 1
ATOM 6025 C CA . HIS D 1 74 ? 6.635 47.308 52.908 1.00 8.27 118 HIS D CA 1
ATOM 6026 C C . HIS D 1 74 ? 8.082 46.837 52.954 1.00 7.87 118 HIS D C 1
ATOM 6027 O O . HIS D 1 74 ? 9.015 47.636 52.861 1.00 8.11 118 HIS D O 1
ATOM 6034 N N . ASP D 1 75 ? 8.247 45.526 53.127 1.00 9.57 119 ASP D N 1
ATOM 6035 C CA . ASP D 1 75 ? 9.553 44.873 53.249 1.00 10.50 119 ASP D CA 1
ATOM 6036 C C . ASP D 1 75 ? 10.601 45.217 52.200 1.00 10.07 119 ASP D C 1
ATOM 6037 O O . ASP D 1 75 ? 11.797 45.185 52.489 1.00 11.40 119 ASP D O 1
ATOM 6042 N N . ASP D 1 76 ? 10.162 45.515 50.983 1.00 8.95 120 ASP D N 1
ATOM 6043 C CA . ASP D 1 76 ? 11.095 45.841 49.915 1.00 9.16 120 ASP D CA 1
ATOM 6044 C C . ASP D 1 76 ? 11.531 47.306 49.927 1.00 8.57 120 ASP D C 1
ATOM 6045 O O . ASP D 1 76 ? 12.331 47.728 49.091 1.00 9.36 120 ASP D O 1
ATOM 6050 N N . ARG D 1 77 ? 11.021 48.076 50.884 1.00 7.67 121 ARG D N 1
ATOM 6051 C CA . ARG D 1 77 ? 11.374 49.488 50.979 1.00 7.90 121 ARG D CA 1
ATOM 6052 C C . ARG D 1 77 ? 11.881 49.863 52.371 1.00 7.49 121 ARG D C 1
ATOM 6053 O O . ARG D 1 77 ? 12.905 50.532 52.501 1.00 9.89 121 ARG D O 1
ATOM 6061 N N . ALA D 1 78 ? 11.168 49.421 53.406 1.00 7.85 122 ALA D N 1
ATOM 6062 C CA . ALA D 1 78 ? 11.525 49.736 54.791 1.00 7.35 122 ALA D CA 1
ATOM 6063 C C . ALA D 1 78 ? 12.145 48.573 55.565 1.00 8.13 122 ALA D C 1
ATOM 6064 O O . ALA D 1 78 ? 12.520 48.726 56.726 1.00 8.54 122 ALA D O 1
ATOM 6066 N N . GLY D 1 79 ? 12.261 47.418 54.922 1.00 8.09 123 GLY D N 1
ATOM 6067 C CA . GLY D 1 79 ? 12.812 46.253 55.594 1.00 8.96 123 GLY D CA 1
ATOM 6068 C C . GLY D 1 79 ? 14.230 46.379 56.117 1.00 10.16 123 GLY D C 1
ATOM 6069 O O . GLY D 1 79 ? 14.625 45.647 57.027 1.00 10.96 123 GLY D O 1
ATOM 6070 N N . GLY D 1 80 ? 14.997 47.311 55.562 1.00 9.66 124 GLY D N 1
ATOM 6071 C CA . GLY D 1 80 ? 16.374 47.471 55.991 1.00 10.16 124 GLY D CA 1
ATOM 6072 C C . GLY D 1 80 ? 16.642 48.584 56.980 1.00 9.85 124 GLY D C 1
ATOM 6073 O O . GLY D 1 80 ? 17.800 48.854 57.299 1.00 9.72 124 GLY D O 1
ATOM 6074 N N . LEU D 1 81 ? 15.597 49.229 57.488 1.00 9.60 125 LEU D N 1
ATOM 6075 C CA . LEU D 1 81 ? 15.809 50.322 58.432 1.00 8.91 125 LEU D CA 1
ATOM 6076 C C . LEU D 1 81 ? 16.618 49.921 59.667 1.00 10.52 125 LEU D C 1
ATOM 6077 O O . LEU D 1 81 ? 17.477 50.683 60.113 1.00 11.64 125 LEU D O 1
ATOM 6082 N N . GLU D 1 82 ? 16.363 48.736 60.215 1.00 10.18 126 GLU D N 1
ATOM 6083 C CA . GLU D 1 82 ? 17.112 48.288 61.388 1.00 10.68 126 GLU D CA 1
ATOM 6084 C C . GLU D 1 82 ? 18.575 48.034 61.022 1.00 10.59 126 GLU D C 1
ATOM 6085 O O . GLU D 1 82 ? 19.489 48.497 61.709 1.00 11.51 126 GLU D O 1
ATOM 6091 N N . TYR D 1 83 ? 18.789 47.300 59.935 1.00 9.75 127 TYR D N 1
ATOM 6092 C CA . TYR D 1 83 ? 20.139 46.977 59.474 1.00 8.85 127 TYR D CA 1
ATOM 6093 C C . TYR D 1 83 ? 20.964 48.221 59.164 1.00 10.37 127 TYR D C 1
ATOM 6094 O O . TYR D 1 83 ? 22.093 48.365 59.640 1.00 10.88 127 TYR D O 1
ATOM 6103 N N . PHE D 1 84 ? 20.415 49.120 58.355 1.00 9.30 128 PHE D N 1
ATOM 6104 C CA . PHE D 1 84 ? 21.157 50.319 57.998 1.00 8.55 128 PHE D CA 1
ATOM 6105 C C . PHE D 1 84 ? 21.422 51.202 59.208 1.00 10.56 128 PHE D C 1
ATOM 6106 O O . PHE D 1 84 ? 22.467 51.846 59.293 1.00 11.08 128 PHE D O 1
ATOM 6114 N N . GLY D 1 85 ? 20.491 51.221 60.156 1.00 11.06 129 GLY D N 1
ATOM 6115 C CA . GLY D 1 85 ? 20.706 52.013 61.353 1.00 12.88 129 GLY D CA 1
ATOM 6116 C C . GLY D 1 85 ? 21.852 51.409 62.149 1.00 13.23 129 GLY D C 1
ATOM 6117 O O . GLY D 1 85 ? 22.707 52.123 62.680 1.00 14.13 129 GLY D O 1
ATOM 6118 N N . LYS D 1 86 ? 21.874 50.082 62.219 1.00 12.62 130 LYS D N 1
ATOM 6119 C CA . LYS D 1 86 ? 22.911 49.370 62.953 1.00 13.70 130 LYS D CA 1
ATOM 6120 C C . LYS D 1 86 ? 24.304 49.620 62.390 1.00 13.96 130 LYS D C 1
ATOM 6121 O O . LYS D 1 86 ? 25.266 49.736 63.153 1.00 13.97 130 LYS D O 1
ATOM 6127 N N . ILE D 1 87 ? 24.430 49.704 61.067 1.00 11.89 131 ILE D N 1
ATOM 6128 C CA . ILE D 1 87 ? 25.749 49.935 60.485 1.00 11.29 131 ILE D CA 1
ATOM 6129 C C . ILE D 1 87 ? 26.160 51.405 60.413 1.00 11.68 131 ILE D C 1
ATOM 6130 O O . ILE D 1 87 ? 27.134 51.750 59.742 1.00 12.71 131 ILE D O 1
ATOM 6135 N N . GLY D 1 88 ? 25.411 52.268 61.096 1.00 12.98 133 GLY D N 1
ATOM 6136 C CA . GLY D 1 88 ? 25.764 53.676 61.143 1.00 12.51 133 GLY D CA 1
ATOM 6137 C C . GLY D 1 88 ? 25.118 54.679 60.208 1.00 12.06 133 GLY D C 1
ATOM 6138 O O . GLY D 1 88 ? 25.443 55.861 60.268 1.00 13.13 133 GLY D O 1
ATOM 6139 N N . ALA D 1 89 ? 24.210 54.236 59.347 1.00 11.02 134 ALA D N 1
ATOM 6140 C CA . ALA D 1 89 ? 23.556 55.154 58.421 1.00 10.94 134 ALA D CA 1
ATOM 6141 C C . ALA D 1 89 ? 22.447 55.954 59.096 1.00 10.28 134 ALA D C 1
ATOM 6142 O O . ALA D 1 89 ? 21.841 55.488 60.062 1.00 11.29 134 ALA D O 1
ATOM 6144 N N . LYS D 1 90 ? 22.198 57.165 58.599 1.00 10.35 135 LYS D N 1
ATOM 6145 C CA . LYS D 1 90 ? 21.115 57.998 59.121 1.00 10.11 135 LYS D CA 1
ATOM 6146 C C . LYS D 1 90 ? 19.893 57.505 58.344 1.00 9.51 135 LYS D C 1
ATOM 6147 O O . LYS D 1 90 ? 19.903 57.509 57.111 1.00 11.28 135 LYS D O 1
ATOM 6153 N N . THR D 1 91 ? 18.847 57.079 59.048 1.00 8.20 136 THR D N 1
ATOM 6154 C CA . THR D 1 91 ? 17.668 56.545 58.370 1.00 8.17 136 THR D CA 1
ATOM 6155 C C . THR D 1 91 ? 16.450 57.465 58.409 1.00 8.46 136 THR D C 1
ATOM 6156 O O . THR D 1 91 ? 16.174 58.112 59.421 1.00 8.89 136 THR D O 1
ATOM 6160 N N . TYR D 1 92 ? 15.730 57.507 57.289 1.00 8.56 137 TYR D N 1
ATOM 6161 C CA . TYR D 1 92 ? 14.556 58.365 57.132 1.00 7.71 137 TYR D CA 1
ATOM 6162 C C . TYR D 1 92 ? 13.338 57.678 56.537 1.00 8.28 137 TYR D C 1
ATOM 6163 O O . TYR D 1 92 ? 13.450 56.709 55.792 1.00 9.39 137 TYR D O 1
ATOM 6172 N N . SER D 1 93 ? 12.174 58.229 56.863 1.00 8.60 138 SER D N 1
ATOM 6173 C CA . SER D 1 93 ? 10.894 57.776 56.334 1.00 8.06 138 SER D CA 1
ATOM 6174 C C . SER D 1 93 ? 9.923 58.924 56.574 1.00 8.32 138 SER D C 1
ATOM 6175 O O . SER D 1 93 ? 10.221 59.847 57.336 1.00 8.68 138 SER D O 1
ATOM 6178 N N . THR D 1 94 ? 8.779 58.901 55.907 1.00 8.29 139 THR D N 1
ATOM 6179 C CA . THR D 1 94 ? 7.796 59.948 56.141 1.00 8.06 139 THR D CA 1
ATOM 6180 C C . THR D 1 94 ? 7.116 59.615 57.464 1.00 8.26 139 THR D C 1
ATOM 6181 O O . THR D 1 94 ? 7.247 58.504 57.987 1.00 8.31 139 THR D O 1
ATOM 6185 N N . LYS D 1 95 ? 6.388 60.575 58.015 1.00 8.76 140 LYS D N 1
ATOM 6186 C CA . LYS D 1 95 ? 5.685 60.336 59.266 1.00 9.74 140 LYS D CA 1
ATOM 6187 C C . LYS D 1 95 ? 4.561 59.320 59.067 1.00 9.69 140 LYS D C 1
ATOM 6188 O O . LYS D 1 95 ? 4.280 58.517 59.957 1.00 10.24 140 LYS D O 1
ATOM 6194 N N . MET D 1 96 ? 3.929 59.344 57.897 1.00 9.33 141 MET D N 1
ATOM 6195 C CA . MET D 1 96 ? 2.848 58.402 57.631 1.00 9.69 141 MET D CA 1
ATOM 6196 C C . MET D 1 96 ? 3.401 56.984 57.603 1.00 8.84 141 MET D C 1
ATOM 6197 O O . MET D 1 96 ? 2.802 56.059 58.150 1.00 9.71 141 MET D O 1
ATOM 6202 N N . THR D 1 97 ? 4.548 56.811 56.953 1.00 8.05 142 THR D N 1
ATOM 6203 C CA . THR D 1 97 ? 5.169 55.498 56.883 1.00 7.52 142 THR D CA 1
ATOM 6204 C C . THR D 1 97 ? 5.571 55.054 58.283 1.00 7.50 142 THR D C 1
ATOM 6205 O O . THR D 1 97 ? 5.429 53.887 58.643 1.00 8.22 142 THR D O 1
ATOM 6209 N N . ASP D 1 98 ? 6.065 55.999 59.077 1.00 8.11 143 ASP D N 1
ATOM 6210 C CA . ASP D 1 98 ? 6.469 55.700 60.441 1.00 8.91 143 ASP D CA 1
ATOM 6211 C C . ASP D 1 98 ? 5.289 55.167 61.262 1.00 9.09 143 ASP D C 1
ATOM 6212 O O . ASP D 1 98 ? 5.438 54.221 62.036 1.00 9.83 143 ASP D O 1
ATOM 6217 N N A SER D 1 99 ? 4.122 55.782 61.084 0.50 9.85 144 SER D N 1
ATOM 6218 N N B SER D 1 99 ? 4.120 55.778 61.092 0.50 9.51 144 SER D N 1
ATOM 6219 C CA A SER D 1 99 ? 2.920 55.378 61.805 0.50 10.56 144 SER D CA 1
ATOM 6220 C CA B SER D 1 99 ? 2.934 55.356 61.827 0.50 9.87 144 SER D CA 1
ATOM 6221 C C A SER D 1 99 ? 2.500 53.959 61.435 0.50 10.43 144 SER D C 1
ATOM 6222 C C B SER D 1 99 ? 2.511 53.944 61.440 0.50 10.03 144 SER D C 1
ATOM 6223 O O A SER D 1 99 ? 2.071 53.185 62.291 0.50 10.93 144 SER D O 1
ATOM 6224 O O B SER D 1 99 ? 2.089 53.158 62.289 0.50 10.48 144 SER D O 1
ATOM 6229 N N . ILE D 1 100 ? 2.626 53.620 60.157 1.00 9.33 145 ILE D N 1
ATOM 6230 C CA . ILE D 1 100 ? 2.264 52.292 59.686 1.00 10.23 145 ILE D CA 1
ATOM 6231 C C . ILE D 1 100 ? 3.244 51.269 60.264 1.00 9.63 145 ILE D C 1
ATOM 6232 O O . ILE D 1 100 ? 2.837 50.215 60.756 1.00 11.10 145 ILE D O 1
ATOM 6237 N N . LEU D 1 101 ? 4.537 51.585 60.219 1.00 9.71 146 LEU D N 1
ATOM 6238 C CA . LEU D 1 101 ? 5.548 50.676 60.753 1.00 9.03 146 LEU D CA 1
ATOM 6239 C C . LEU D 1 101 ? 5.345 50.437 62.247 1.00 9.76 146 LEU D C 1
ATOM 6240 O O . LEU D 1 101 ? 5.461 49.305 62.718 1.00 10.57 146 LEU D O 1
ATOM 6245 N N . ALA D 1 102 ? 5.035 51.501 62.986 1.00 10.78 147 ALA D N 1
ATOM 6246 C CA . ALA D 1 102 ? 4.805 51.385 64.425 1.00 11.58 147 ALA D CA 1
ATOM 6247 C C . ALA D 1 102 ? 3.618 50.460 64.688 1.00 12.72 147 ALA D C 1
ATOM 6248 O O . ALA D 1 102 ? 3.677 49.585 65.551 1.00 13.05 147 ALA D O 1
ATOM 6250 N N . LYS D 1 103 ? 2.544 50.659 63.933 1.00 12.20 148 LYS D N 1
ATOM 6251 C CA . LYS D 1 103 ? 1.343 49.846 64.075 1.00 14.52 148 LYS D CA 1
ATOM 6252 C C . LYS D 1 103 ? 1.628 48.367 63.807 1.00 14.21 148 LYS D C 1
ATOM 6253 O O . LYS D 1 103 ? 1.083 47.493 64.484 1.00 15.44 148 LYS D O 1
ATOM 6259 N N . GLU D 1 104 ? 2.493 48.090 62.833 1.00 13.88 149 GLU D N 1
ATOM 6260 C CA . GLU D 1 104 ? 2.837 46.714 62.472 1.00 13.62 149 GLU D CA 1
ATOM 6261 C C . GLU D 1 104 ? 3.991 46.142 63.294 1.00 13.64 149 GLU D C 1
ATOM 6262 O O . GLU D 1 104 ? 4.421 45.011 63.065 1.00 13.75 149 GLU D O 1
ATOM 6268 N N . ASN D 1 105 ? 4.482 46.928 64.246 1.00 13.75 150 ASN D N 1
ATOM 6269 C CA . ASN D 1 105 ? 5.586 46.514 65.108 1.00 15.01 150 ASN D CA 1
ATOM 6270 C C . ASN D 1 105 ? 6.859 46.196 64.335 1.00 13.78 150 ASN D C 1
ATOM 6271 O O . ASN D 1 105 ? 7.579 45.252 64.667 1.00 15.32 150 ASN D O 1
ATOM 6276 N N . LYS D 1 106 ? 7.127 46.990 63.306 1.00 12.78 167 LYS D N 1
ATOM 6277 C CA . LYS D 1 106 ? 8.322 46.823 62.487 1.00 12.86 167 LYS D CA 1
ATOM 6278 C C . LYS D 1 106 ? 9.326 47.910 62.864 1.00 11.83 167 LYS D C 1
ATOM 6279 O O . LYS D 1 106 ? 8.951 48.953 63.400 1.00 12.06 167 LYS D O 1
ATOM 6285 N N . PRO D 1 107 ? 10.623 47.672 62.610 1.00 11.08 168 PRO D N 1
ATOM 6286 C CA . PRO D 1 107 ? 11.636 48.678 62.943 1.00 11.01 168 PRO D CA 1
ATOM 6287 C C . PRO D 1 107 ? 11.342 49.998 62.239 1.00 10.49 168 PRO D C 1
ATOM 6288 O O . PRO D 1 107 ? 10.905 50.017 61.088 1.00 11.33 168 PRO D O 1
ATOM 6292 N N . ARG D 1 108 ? 11.593 51.104 62.931 1.00 10.06 169 ARG D N 1
ATOM 6293 C CA . ARG D 1 108 ? 11.313 52.424 62.384 1.00 9.94 169 ARG D CA 1
ATOM 6294 C C . ARG D 1 108 ? 12.556 53.246 62.060 1.00 9.46 169 ARG D C 1
ATOM 6295 O O . ARG D 1 108 ? 13.663 52.924 62.495 1.00 11.37 169 ARG D O 1
ATOM 6303 N N . ALA D 1 109 ? 12.364 54.312 61.291 1.00 8.09 170 ALA D N 1
ATOM 6304 C CA . ALA D 1 109 ? 13.465 55.190 60.912 1.00 9.11 170 ALA D CA 1
ATOM 6305 C C . ALA D 1 109 ? 13.803 56.106 62.082 1.00 9.75 170 ALA D C 1
ATOM 6306 O O . ALA D 1 109 ? 12.976 56.336 62.964 1.00 11.05 170 ALA D O 1
ATOM 6308 N N . GLN D 1 110 ? 15.022 56.631 62.082 1.00 8.98 171 GLN D N 1
ATOM 6309 C CA . GLN D 1 110 ? 15.460 57.521 63.151 1.00 9.57 171 GLN D CA 1
ATOM 6310 C C . GLN D 1 110 ? 14.847 58.902 62.985 1.00 9.76 171 GLN D C 1
ATOM 6311 O O . GLN D 1 110 ? 14.503 59.556 63.966 1.00 11.18 171 GLN D O 1
ATOM 6317 N N . TYR D 1 111 ? 14.707 59.337 61.739 1.00 8.32 172 TYR D N 1
ATOM 6318 C CA . TYR D 1 111 ? 14.165 60.655 61.443 1.00 8.61 172 TYR D CA 1
ATOM 6319 C C . TYR D 1 111 ? 12.967 60.559 60.514 1.00 9.65 172 TYR D C 1
ATOM 6320 O O . TYR D 1 111 ? 12.933 59.716 59.622 1.00 9.74 172 TYR D O 1
ATOM 6329 N N . THR D 1 112 ? 11.986 61.429 60.725 1.00 9.65 173 THR D N 1
ATOM 6330 C CA . THR D 1 112 ? 10.792 61.430 59.893 1.00 12.06 173 THR D CA 1
ATOM 6331 C C . THR D 1 112 ? 10.495 62.835 59.395 1.00 12.18 173 THR D C 1
ATOM 6332 O O . THR D 1 112 ? 10.914 63.820 59.999 1.00 14.04 173 THR D O 1
ATOM 6336 N N . PHE D 1 113 ? 9.782 62.919 58.277 1.00 12.74 174 PHE D N 1
ATOM 6337 C CA . PHE D 1 113 ? 9.408 64.202 57.705 1.00 12.03 174 PHE D CA 1
ATOM 6338 C C . PHE D 1 113 ? 7.986 64.145 57.159 1.00 12.15 174 PHE D C 1
ATOM 6339 O O . PHE D 1 113 ? 7.459 63.067 56.872 1.00 11.39 174 PHE D O 1
ATOM 6347 N N . ASP D 1 114 ? 7.369 65.313 57.023 1.00 12.74 175 ASP D N 1
ATOM 6348 C CA . ASP D 1 114 ? 5.996 65.418 56.544 1.00 13.54 175 A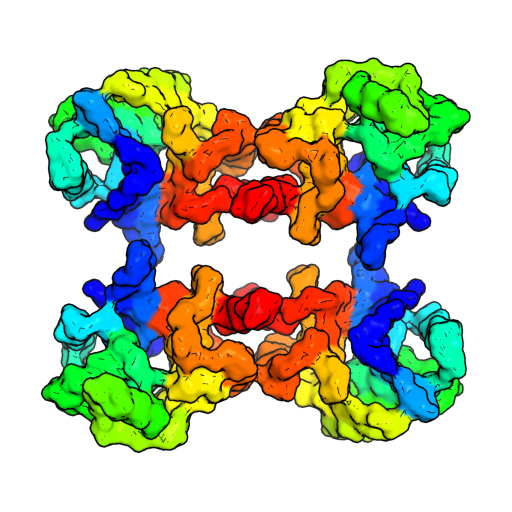SP D CA 1
ATOM 6349 C C . ASP D 1 114 ? 5.813 65.273 55.035 1.00 14.19 175 ASP D C 1
ATOM 6350 O O . ASP D 1 114 ? 5.659 66.264 54.320 1.00 15.44 175 ASP D O 1
ATOM 6355 N N . ASN D 1 115 ? 5.841 64.025 54.567 1.00 13.38 176 ASN D N 1
ATOM 6356 C CA . ASN D 1 115 ? 5.634 63.682 53.160 1.00 12.98 176 ASN D CA 1
ATOM 6357 C C . ASN D 1 115 ? 6.648 64.153 52.122 1.00 13.34 176 ASN D C 1
ATOM 6358 O O . ASN D 1 115 ? 7.061 63.368 51.267 1.00 13.87 176 ASN D O 1
ATOM 6363 N N . ASN D 1 116 ? 7.039 65.423 52.180 1.00 12.21 177 ASN D N 1
ATOM 6364 C CA . ASN D 1 116 ? 7.985 65.979 51.216 1.00 12.82 177 ASN D CA 1
ATOM 6365 C C . ASN D 1 116 ? 9.239 66.528 51.878 1.00 13.04 177 ASN D C 1
ATOM 6366 O O . ASN D 1 116 ? 9.169 67.126 52.951 1.00 14.98 177 ASN D O 1
ATOM 6371 N N . LYS D 1 117 ? 10.380 66.337 51.221 1.00 12.50 178 LYS D N 1
ATOM 6372 C CA . LYS D 1 117 ? 11.651 66.829 51.735 1.00 13.16 178 LYS D CA 1
ATOM 6373 C C . LYS D 1 117 ? 12.727 66.870 50.658 1.00 13.17 178 LYS D C 1
ATOM 6374 O O . LYS D 1 117 ? 12.840 65.958 49.836 1.00 12.58 178 LYS D O 1
ATOM 6380 N N . SER D 1 118 ? 13.508 67.945 50.660 1.00 13.72 179 SER D N 1
ATOM 6381 C CA . SER D 1 118 ? 14.603 68.097 49.713 1.00 14.83 179 SER D CA 1
ATOM 6382 C C . SER D 1 118 ? 15.882 67.748 50.466 1.00 15.31 179 SER D C 1
ATOM 6383 O O . SER D 1 118 ? 16.082 68.191 51.598 1.00 16.57 179 SER D O 1
ATOM 6386 N N . PHE D 1 119 ? 16.736 66.943 49.845 1.00 13.88 180 PHE D N 1
ATOM 6387 C CA . PHE D 1 119 ? 17.985 66.530 50.470 1.00 14.87 180 PHE D CA 1
ATOM 6388 C C . PHE D 1 119 ? 19.213 67.074 49.757 1.00 15.12 180 PHE D C 1
ATOM 6389 O O . PHE D 1 119 ? 19.211 67.268 48.542 1.00 14.90 180 PHE D O 1
ATOM 6397 N N . LYS D 1 120 ? 20.264 67.297 50.535 1.00 16.90 181 LYS D N 1
ATOM 6398 C CA . LYS D 1 120 ? 21.537 67.776 50.023 1.00 18.54 181 LYS D CA 1
ATOM 6399 C C . LYS D 1 120 ? 22.611 66.923 50.685 1.00 17.60 181 LYS D C 1
ATOM 6400 O O . LYS D 1 120 ? 22.813 67.003 51.896 1.00 20.51 181 LYS D O 1
ATOM 6406 N N . VAL D 1 121 ? 23.278 66.092 49.893 1.00 17.75 182 VAL D N 1
ATOM 6407 C CA . VAL D 1 121 ? 24.332 65.222 50.401 1.00 17.62 182 VAL D CA 1
ATOM 6408 C C . VAL D 1 121 ? 25.567 65.409 49.534 1.00 18.35 182 VAL D C 1
ATOM 6409 O O . VAL D 1 121 ? 25.569 65.048 48.358 1.00 17.51 182 VAL D O 1
ATOM 6413 N N . GLY D 1 122 ? 26.619 65.970 50.118 1.00 21.02 183 GLY D N 1
ATOM 6414 C CA . GLY D 1 122 ? 27.823 66.216 49.349 1.00 22.27 183 GLY D CA 1
ATOM 6415 C C . GLY D 1 122 ? 27.463 67.240 48.290 1.00 22.47 183 GLY D C 1
ATOM 6416 O O . GLY D 1 122 ? 26.864 68.267 48.604 1.00 23.83 183 GLY D O 1
ATOM 6417 N N . LYS D 1 123 ? 27.807 66.963 47.038 1.00 23.88 184 LYS D N 1
ATOM 6418 C CA . LYS D 1 123 ? 27.489 67.881 45.948 1.00 24.15 184 LYS D CA 1
ATOM 6419 C C . LYS D 1 123 ? 26.176 67.492 45.280 1.00 23.99 184 LYS D C 1
ATOM 6420 O O . LYS D 1 123 ? 25.730 68.151 44.342 1.00 24.66 184 LYS D O 1
ATOM 6426 N N . SER D 1 124 ? 25.555 66.423 45.773 1.00 22.54 185 SER D N 1
ATOM 6427 C CA . SER D 1 124 ? 24.308 65.936 45.200 1.00 21.60 185 SER D CA 1
ATOM 6428 C C . SER D 1 124 ? 23.044 66.429 45.890 1.00 20.31 185 SER D C 1
ATOM 6429 O O . SER D 1 124 ? 23.033 66.709 47.089 1.00 21.13 185 SER D O 1
ATOM 6432 N N . GLU D 1 125 ? 21.978 66.529 45.107 1.00 18.61 186 GLU D N 1
ATOM 6433 C CA . GLU D 1 125 ? 20.684 66.963 45.603 1.00 17.99 186 GLU D CA 1
ATOM 6434 C C . GLU D 1 125 ? 19.594 66.070 45.028 1.00 16.02 186 GLU D C 1
ATOM 6435 O O . GLU D 1 125 ? 19.674 65.636 43.880 1.00 15.77 186 GLU D O 1
ATOM 6441 N N . PHE D 1 126 ? 18.582 65.791 45.840 1.00 14.61 187 PHE D N 1
ATOM 6442 C CA . PHE D 1 126 ? 17.453 64.980 45.409 1.00 13.46 187 PHE D CA 1
ATOM 6443 C C . PHE D 1 126 ? 16.265 65.314 46.291 1.00 12.77 187 PHE D C 1
ATOM 6444 O O . PHE D 1 126 ? 16.423 65.875 47.375 1.00 12.61 187 PHE D O 1
ATOM 6452 N N . GLN D 1 127 ? 15.068 64.996 45.820 1.00 11.97 188 GLN D N 1
ATOM 6453 C CA . GLN D 1 127 ? 13.883 65.310 46.600 1.00 12.80 188 GLN D CA 1
ATOM 6454 C C . GLN D 1 127 ? 12.892 64.162 46.671 1.00 10.65 188 GLN D C 1
ATOM 6455 O O . GLN D 1 127 ? 12.718 63.407 45.714 1.00 11.75 188 GLN D O 1
ATOM 6461 N N . VAL D 1 128 ? 12.260 64.033 47.829 1.00 9.82 189 VAL D N 1
ATOM 6462 C CA . VAL D 1 128 ? 11.241 63.020 48.038 1.00 9.04 189 VAL D CA 1
ATOM 6463 C C . VAL D 1 128 ? 9.925 63.767 47.861 1.00 9.22 189 VAL D C 1
ATOM 6464 O O . VAL D 1 128 ? 9.723 64.831 48.454 1.00 10.65 189 VAL D O 1
ATOM 6468 N N . TYR D 1 129 ? 9.043 63.217 47.030 1.00 9.21 190 TYR D N 1
ATOM 6469 C CA . TYR D 1 129 ? 7.751 63.835 46.743 1.00 8.83 190 TYR D CA 1
ATOM 6470 C C . TYR D 1 129 ? 6.594 62.874 46.978 1.00 8.52 190 TYR D C 1
ATOM 6471 O O . TYR D 1 129 ? 6.648 61.714 46.565 1.00 9.42 190 TYR D O 1
ATOM 6480 N N . TYR D 1 130 ? 5.550 63.369 47.639 1.00 8.87 191 TYR D N 1
ATOM 6481 C CA . TYR D 1 130 ? 4.355 62.573 47.919 1.00 8.37 191 TYR D CA 1
ATOM 6482 C C . TYR D 1 130 ? 3.293 62.939 46.880 1.00 8.68 191 TYR D C 1
ATOM 6483 O O . TYR D 1 130 ? 2.752 64.041 46.900 1.00 9.20 191 TYR D O 1
ATOM 6492 N N . PRO D 1 131 ? 2.968 62.003 45.969 1.00 9.02 192 PRO D N 1
ATOM 6493 C CA . PRO D 1 131 ? 1.976 62.231 44.910 1.00 9.78 192 PRO D CA 1
ATOM 6494 C C . PRO D 1 131 ? 0.516 62.011 45.288 1.00 10.06 192 PRO D C 1
ATOM 6495 O O . PRO D 1 131 ? -0.385 62.452 44.572 1.00 10.59 192 PRO D O 1
ATOM 6499 N N . GLY D 1 132 ? 0.294 61.333 46.408 1.00 8.94 193 GLY D N 1
ATOM 6500 C CA . GLY D 1 132 ? -1.050 61.007 46.847 1.00 8.18 193 GLY D CA 1
ATOM 6501 C C . GLY D 1 132 ? -1.100 59.495 47.003 1.00 7.52 193 GLY D C 1
ATOM 6502 O O . GLY D 1 132 ? -0.112 58.809 46.737 1.00 9.35 193 GLY D O 1
ATOM 6503 N N . LYS D 1 133 ? -2.242 58.969 47.424 1.00 7.76 194 LYS D N 1
ATOM 6504 C CA . LYS D 1 133 ? -2.397 57.532 47.617 1.00 7.13 194 LYS D CA 1
ATOM 6505 C C . LYS D 1 133 ? -2.401 56.758 46.298 1.00 7.78 194 LYS D C 1
ATOM 6506 O O . LYS D 1 133 ? -2.859 57.254 45.266 1.00 8.65 194 LYS D O 1
ATOM 6512 N N . GLY D 1 134 ? -1.907 55.526 46.346 1.00 7.56 195 GLY D N 1
ATOM 6513 C CA . GLY D 1 134 ? -1.876 54.690 45.158 1.00 7.52 195 GLY D CA 1
ATOM 6514 C C . GLY D 1 134 ? -1.663 53.245 45.554 1.00 8.58 195 GLY D C 1
ATOM 6515 O O . GLY D 1 134 ? -2.586 52.562 45.994 1.00 8.47 195 GLY D O 1
ATOM 6516 N N . HIS D 1 135 ? -0.436 52.773 45.390 1.00 7.84 196 HIS D N 1
ATOM 6517 C CA . HIS D 1 135 ? -0.081 51.410 45.758 1.00 6.99 196 HIS D CA 1
ATOM 6518 C C . HIS D 1 135 ? -0.375 51.256 47.255 1.00 7.41 196 HIS D C 1
ATOM 6519 O O . HIS D 1 135 ? -0.828 50.207 47.715 1.00 7.91 196 HIS D O 1
ATOM 6526 N N . THR D 1 136 ? -0.102 52.321 48.002 1.00 7.12 197 THR D N 1
ATOM 6527 C CA . THR D 1 136 ? -0.386 52.389 49.434 1.00 7.22 197 THR D CA 1
ATOM 6528 C C . THR D 1 136 ? -0.693 53.847 49.728 1.00 6.98 197 THR D C 1
ATOM 6529 O O . THR D 1 136 ? -0.536 54.705 48.858 1.00 8.20 197 THR D O 1
ATOM 6533 N N . ALA D 1 137 ? -1.124 54.136 50.950 1.00 7.11 198 ALA D N 1
ATOM 6534 C CA . ALA D 1 137 ? -1.440 55.510 51.318 1.00 7.26 198 ALA D CA 1
ATOM 6535 C C . ALA D 1 137 ? -0.199 56.370 51.494 1.00 7.28 198 ALA D C 1
ATOM 6536 O O . ALA D 1 137 ? -0.248 57.582 51.292 1.00 9.64 198 ALA D O 1
ATOM 6538 N N . ASP D 1 138 ? 0.912 55.735 51.857 1.00 7.36 199 ASP D N 1
ATOM 6539 C CA . ASP D 1 138 ? 2.157 56.442 52.136 1.00 7.56 199 ASP D CA 1
ATOM 6540 C C . ASP D 1 138 ? 3.219 56.506 51.043 1.00 7.75 199 ASP D C 1
ATOM 6541 O O . ASP D 1 138 ? 4.227 57.199 51.211 1.00 9.06 199 ASP D O 1
ATOM 6546 N N . ASN D 1 139 ? 3.002 55.831 49.919 1.00 7.71 200 ASN D N 1
ATOM 6547 C CA . ASN D 1 139 ? 4.026 55.824 48.877 1.00 7.27 200 ASN D CA 1
ATOM 6548 C C . ASN D 1 139 ? 4.536 57.182 48.391 1.00 7.46 200 ASN D C 1
ATOM 6549 O O . ASN D 1 139 ? 3.768 58.122 48.183 1.00 7.21 200 ASN D O 1
ATOM 6554 N N . VAL D 1 140 ? 5.859 57.279 48.254 1.00 7.54 201 VAL D N 1
ATOM 6555 C CA . VAL D 1 140 ? 6.506 58.498 47.777 1.00 7.54 201 VAL D CA 1
ATOM 6556 C C . VAL D 1 140 ? 7.487 58.134 46.674 1.00 7.72 201 VAL D C 1
ATOM 6557 O O . VAL D 1 140 ? 7.865 56.968 46.530 1.00 8.31 201 VAL D O 1
ATOM 6561 N N . VAL D 1 141 ? 7.881 59.130 45.887 1.00 7.45 202 VAL D N 1
ATOM 6562 C CA . VAL D 1 141 ? 8.842 58.925 44.808 1.00 8.16 202 VAL D CA 1
ATOM 6563 C C . VAL D 1 141 ? 10.062 59.800 45.098 1.00 8.28 202 VAL D C 1
ATOM 6564 O O . VAL D 1 141 ? 9.988 60.723 45.907 1.00 8.32 202 VAL D O 1
ATOM 6568 N N . VAL D 1 142 ? 11.185 59.499 44.452 1.00 8.23 203 VAL D N 1
ATOM 6569 C CA . VAL D 1 142 ? 12.407 60.266 44.658 1.00 8.03 203 VAL D CA 1
ATOM 6570 C C . VAL D 1 142 ? 12.899 60.805 43.321 1.00 8.96 203 VAL D C 1
ATOM 6571 O O . VAL D 1 142 ? 13.042 60.060 42.353 1.00 9.40 203 VAL D O 1
ATOM 6575 N N . TRP D 1 143 ? 13.145 62.109 43.282 1.00 9.08 204 TRP D N 1
ATOM 6576 C CA . TRP D 1 143 ? 13.595 62.774 42.069 1.00 10.32 204 TRP D CA 1
ATOM 6577 C C . TRP D 1 143 ? 15.034 63.252 42.180 1.00 10.66 204 TRP D C 1
ATOM 6578 O O . TRP D 1 143 ? 15.416 63.885 43.165 1.00 11.05 204 TRP D O 1
ATOM 6589 N N . PHE D 1 144 ? 15.827 62.918 41.167 1.00 11.61 205 PHE D N 1
ATOM 6590 C CA . PHE D 1 144 ? 17.222 63.341 41.094 1.00 12.26 205 PHE D CA 1
ATOM 6591 C C . PHE D 1 144 ? 17.262 64.292 39.902 1.00 12.66 205 PHE D C 1
ATOM 6592 O O . PHE D 1 144 ? 17.316 63.858 38.754 1.00 12.74 205 PHE D O 1
ATOM 6600 N N . PRO D 1 145 ? 17.214 65.608 40.166 1.00 14.71 209 PRO D N 1
ATOM 6601 C CA . PRO D 1 145 ? 17.232 66.640 39.125 1.00 16.09 209 PRO D CA 1
ATOM 6602 C C . PRO D 1 145 ? 18.412 66.644 38.155 1.00 17.17 209 PRO D C 1
ATOM 6603 O O . PRO D 1 145 ? 18.222 66.822 36.952 1.00 19.02 209 PRO D O 1
ATOM 6607 N N . LYS D 1 146 ? 19.623 66.443 38.659 1.00 18.20 210 LYS D N 1
ATOM 6608 C CA . LYS D 1 146 ? 20.791 66.451 37.782 1.00 19.28 210 LYS D CA 1
ATOM 6609 C C . LYS D 1 146 ? 20.778 65.301 36.782 1.00 18.69 210 LYS D C 1
ATOM 6610 O O . LYS D 1 146 ? 21.003 65.505 35.587 1.00 19.97 210 LYS D O 1
ATOM 6616 N N . GLU D 1 147 ? 20.507 64.096 37.274 1.00 17.00 211 GLU D N 1
ATOM 6617 C CA . GLU D 1 147 ? 20.474 62.903 36.435 1.00 16.22 211 GLU D CA 1
ATOM 6618 C C . GLU D 1 147 ? 19.150 62.754 35.675 1.00 15.03 211 GLU D C 1
ATOM 6619 O O . GLU D 1 147 ? 19.059 61.979 34.718 1.00 15.39 211 GLU D O 1
ATOM 6625 N N . LYS D 1 148 ? 18.130 63.494 36.107 1.00 14.21 215 LYS D N 1
ATOM 6626 C CA . LYS D 1 148 ? 16.802 63.432 35.494 1.00 15.94 215 LYS D CA 1
ATOM 6627 C C . LYS D 1 148 ? 16.215 62.035 35.656 1.00 14.26 215 LYS D C 1
ATOM 6628 O O . LYS D 1 148 ? 15.643 61.466 34.723 1.00 13.64 215 LYS D O 1
ATOM 6634 N N . VAL D 1 149 ? 16.367 61.485 36.855 1.00 12.45 216 VAL D N 1
ATOM 6635 C CA . VAL D 1 149 ? 15.861 60.157 37.154 1.00 11.99 216 VAL D CA 1
ATOM 6636 C C . VAL D 1 149 ? 14.784 60.219 38.228 1.00 10.94 216 VAL D C 1
ATOM 6637 O O . VAL D 1 149 ? 14.978 60.822 39.287 1.00 10.55 216 VAL D O 1
ATOM 6641 N N . LEU D 1 150 ? 13.643 59.604 37.933 1.00 11.02 217 LEU D N 1
ATOM 6642 C CA . LEU D 1 150 ? 12.529 59.554 38.870 1.00 10.98 217 LEU D CA 1
ATOM 6643 C C . LEU D 1 150 ? 12.417 58.114 39.360 1.00 10.79 217 LEU D C 1
ATOM 6644 O O . LEU D 1 150 ? 12.128 57.202 38.583 1.00 11.38 217 LEU D O 1
ATOM 6649 N N . VAL D 1 151 ? 12.681 57.911 40.646 1.00 10.15 218 VAL D N 1
ATOM 6650 C CA . VAL D 1 151 ? 12.586 56.585 41.246 1.00 10.64 218 VAL D CA 1
ATOM 6651 C C . VAL D 1 151 ? 11.121 56.456 41.666 1.00 10.02 218 VAL D C 1
ATOM 6652 O O . VAL D 1 151 ? 10.691 57.030 42.670 1.00 9.67 218 VAL D O 1
ATOM 6656 N N . GLY D 1 152 ? 10.364 55.698 40.881 1.00 9.67 219 GLY D N 1
ATOM 6657 C CA . GLY D 1 152 ? 8.938 55.555 41.126 1.00 10.81 219 GLY D CA 1
ATOM 6658 C C . GLY D 1 152 ? 8.465 54.659 42.244 1.00 9.80 219 GLY D C 1
ATOM 6659 O O . GLY D 1 152 ? 7.410 54.899 42.838 1.00 11.49 219 GLY D O 1
ATOM 6660 N N . GLY D 1 153 ? 9.225 53.623 42.547 1.00 9.97 220 GLY D N 1
ATOM 6661 C CA . GLY D 1 153 ? 8.782 52.735 43.595 1.00 9.89 220 GLY D CA 1
ATOM 6662 C C . GLY D 1 153 ? 7.580 51.947 43.120 1.00 10.62 220 GLY D C 1
ATOM 6663 O O . GLY D 1 153 ? 7.269 51.891 41.928 1.00 9.52 220 GLY D O 1
ATOM 6664 N N . CYS D 1 154 ? 6.861 51.376 44.068 1.00 9.45 221 CYS D N 1
ATOM 6665 C CA . CYS D 1 154 ? 5.746 50.522 43.734 1.00 10.05 221 CYS D CA 1
ATOM 6666 C C . CYS D 1 154 ? 4.456 51.160 43.220 1.00 9.13 221 CYS D C 1
ATOM 6667 O O . CYS D 1 154 ? 3.525 50.454 42.825 1.00 9.44 221 CYS D O 1
ATOM 6670 N N . ILE D 1 155 ? 4.407 52.488 43.188 1.00 8.05 222 ILE D N 1
ATOM 6671 C CA . ILE D 1 155 ? 3.231 53.170 42.660 1.00 8.30 222 ILE D CA 1
ATOM 6672 C C . ILE D 1 155 ? 3.316 53.117 41.128 1.00 8.29 222 ILE D C 1
ATOM 6673 O O . ILE D 1 155 ? 2.351 53.406 40.429 1.00 8.74 222 ILE D O 1
ATOM 6678 N N A ILE D 1 156 ? 4.488 52.750 40.618 0.50 8.65 223 ILE D N 1
ATOM 6679 N N B ILE D 1 156 ? 4.486 52.752 40.614 0.50 8.88 223 ILE D N 1
ATOM 6680 C CA A ILE D 1 156 ? 4.692 52.637 39.178 0.50 9.77 223 ILE D CA 1
ATOM 6681 C CA B ILE D 1 156 ? 4.675 52.641 39.172 0.50 10.18 223 ILE D CA 1
ATOM 6682 C C A ILE D 1 156 ? 4.940 51.173 38.826 0.50 9.73 223 ILE D C 1
ATOM 6683 C C B ILE D 1 156 ? 4.942 51.182 38.819 0.50 10.00 223 ILE D C 1
ATOM 6684 O O A ILE D 1 156 ? 5.904 50.572 39.300 0.50 8.60 223 ILE D O 1
ATOM 6685 O O B ILE D 1 156 ? 5.917 50.592 39.284 0.50 8.96 223 ILE D O 1
ATOM 6694 N N . LYS D 1 157 ? 4.067 50.601 38.003 1.00 9.94 224 LYS D N 1
ATOM 6695 C CA . LYS D 1 157 ? 4.209 49.205 37.594 1.00 10.79 224 LYS D CA 1
ATOM 6696 C C . LYS D 1 157 ? 5.072 49.108 36.342 1.00 13.38 224 LYS D C 1
ATOM 6697 O O . LYS D 1 157 ? 5.132 50.044 35.542 1.00 14.52 224 LYS D O 1
ATOM 6703 N N A SER D 1 158 ? 5.750 47.979 36.176 0.50 14.25 225 SER D N 1
ATOM 6704 N N B SER D 1 158 ? 5.730 47.967 36.175 0.50 14.50 225 SER D N 1
ATOM 6705 C CA A SER D 1 158 ? 6.587 47.780 35.004 0.50 16.47 225 SER D CA 1
ATOM 6706 C CA B SER D 1 158 ? 6.566 47.729 35.008 0.50 17.03 225 SER D CA 1
ATOM 6707 C C A SER D 1 158 ? 5.664 47.643 33.799 0.50 18.00 225 SER D C 1
ATOM 6708 C C B SER D 1 158 ? 5.657 47.615 33.791 0.50 18.24 225 SER D C 1
ATOM 6709 O O A SER D 1 158 ? 4.487 47.312 33.945 0.50 18.82 225 SER D O 1
ATOM 6710 O O B SER D 1 158 ? 4.481 47.276 33.921 0.50 18.98 225 SER D O 1
ATOM 6715 N N . ALA D 1 159 ? 6.199 47.900 32.612 1.00 19.39 226 ALA D N 1
ATOM 6716 C CA . ALA D 1 159 ? 5.417 47.817 31.384 1.00 21.28 226 ALA D CA 1
ATOM 6717 C C . ALA D 1 159 ? 4.959 46.389 31.106 1.00 22.82 226 ALA D C 1
ATOM 6718 O O . ALA D 1 159 ? 3.996 46.176 30.370 1.00 25.01 226 ALA D O 1
ATOM 6720 N N . ASP D 1 160 ? 5.641 45.415 31.702 1.00 24.46 227 ASP D N 1
ATOM 6721 C CA . ASP D 1 160 ? 5.298 44.012 31.494 1.00 26.11 227 ASP D CA 1
ATOM 6722 C C . ASP D 1 160 ? 4.464 43.390 32.614 1.00 26.04 227 ASP D C 1
ATOM 6723 O O . ASP D 1 160 ? 4.229 42.180 32.620 1.00 26.25 227 ASP D O 1
ATOM 6728 N N A SER D 1 161 ? 4.017 44.215 33.556 0.50 25.57 228 SER D N 1
ATOM 6729 N N B SER D 1 161 ? 4.018 44.214 33.557 0.50 25.57 228 SER D N 1
ATOM 6730 C CA A SER D 1 161 ? 3.210 43.727 34.670 0.50 25.38 228 SER D CA 1
ATOM 6731 C CA B SER D 1 161 ? 3.211 43.727 34.670 0.50 25.38 228 SER D CA 1
ATOM 6732 C C A SER D 1 161 ? 1.884 43.154 34.183 0.50 25.14 228 SER D C 1
ATOM 6733 C C B SER D 1 161 ? 1.884 43.155 34.185 0.50 25.14 228 SER D C 1
ATOM 6734 O O A SER D 1 161 ? 1.220 43.739 33.328 0.50 24.96 228 SER D O 1
ATOM 6735 O O B SER D 1 161 ? 1.220 43.741 33.331 0.50 24.96 228 SER D O 1
ATOM 6740 N N . LYS D 1 162 ? 1.507 42.006 34.737 1.00 25.53 229 LYS D N 1
ATOM 6741 C CA . LYS D 1 162 ? 0.260 41.343 34.368 1.00 26.01 229 LYS D CA 1
ATOM 6742 C C . LYS D 1 162 ? -0.909 41.979 35.113 1.00 25.58 229 LYS D C 1
ATOM 6743 O O . LYS D 1 162 ? -1.982 42.188 34.545 1.00 27.01 229 LYS D O 1
ATOM 6749 N N . ASP D 1 163 ? -0.692 42.280 36.390 1.00 22.68 230 ASP D N 1
ATOM 6750 C CA . ASP D 1 163 ? -1.714 42.903 37.223 1.00 20.64 230 ASP D CA 1
ATOM 6751 C C . ASP D 1 163 ? -1.094 44.007 38.080 1.00 18.11 230 ASP D C 1
ATOM 6752 O O . ASP D 1 163 ? 0.085 44.328 37.926 1.00 18.04 230 ASP D O 1
ATOM 6757 N N . LEU D 1 164 ? -1.887 44.585 38.978 1.00 15.39 231 LEU D N 1
ATOM 6758 C CA . LEU D 1 164 ? -1.410 45.661 39.844 1.00 13.29 231 LEU D CA 1
ATOM 6759 C C . LEU D 1 164 ? -0.531 45.183 40.999 1.00 12.43 231 LEU D C 1
ATOM 6760 O O . LEU D 1 164 ? 0.010 45.995 41.745 1.00 11.93 231 LEU D O 1
ATOM 6765 N N . GLY D 1 165 ? -0.388 43.871 41.146 1.00 11.91 232 GLY D N 1
ATOM 6766 C CA . GLY D 1 165 ? 0.433 43.345 42.223 1.00 11.42 232 GLY D CA 1
ATOM 6767 C C . GLY D 1 165 ? -0.322 43.305 43.537 1.00 9.66 232 GLY D C 1
ATOM 6768 O O . GLY D 1 165 ? -1.537 43.107 43.550 1.00 11.60 232 GLY D O 1
ATOM 6769 N N . TYR D 1 166 ? 0.389 43.493 44.645 1.00 9.87 233 TYR D N 1
ATOM 6770 C CA . TYR D 1 166 ? -0.240 43.469 45.960 1.00 9.41 233 TYR D CA 1
ATOM 6771 C C . TYR D 1 166 ? -1.094 44.716 46.165 1.00 10.14 233 TYR D C 1
ATOM 6772 O O . TYR D 1 166 ? -0.566 45.826 46.262 1.00 9.54 233 TYR D O 1
ATOM 6781 N N . ILE D 1 167 ? -2.408 44.533 46.243 1.00 9.81 234 ILE D N 1
ATOM 6782 C CA . ILE D 1 167 ? -3.314 45.664 46.416 1.00 9.54 234 ILE D CA 1
ATOM 6783 C C . ILE D 1 167 ? -4.112 45.623 47.714 1.00 9.09 234 ILE D C 1
ATOM 6784 O O . ILE D 1 167 ? -5.094 46.347 47.874 1.00 9.12 234 ILE D O 1
ATOM 6789 N N . GLY D 1 168 ? -3.673 44.794 48.654 1.00 8.47 235 GLY D N 1
ATOM 6790 C CA . GLY D 1 168 ? -4.379 44.701 49.920 1.00 9.05 235 GLY D CA 1
ATOM 6791 C C . GLY D 1 168 ? -4.434 46.007 50.694 1.00 8.86 235 GLY D C 1
ATOM 6792 O O . GLY D 1 168 ? -5.298 46.188 51.552 1.00 11.45 235 GLY D O 1
ATOM 6793 N N . GLU D 1 169 ? -3.520 46.921 50.390 1.00 9.64 236 GLU D N 1
ATOM 6794 C CA . GLU D 1 169 ? -3.462 48.210 51.074 1.00 7.63 236 GLU D CA 1
ATOM 6795 C C . GLU D 1 169 ? -3.490 49.373 50.086 1.00 7.56 236 GLU D C 1
ATOM 6796 O O . GLU D 1 169 ? -3.154 50.507 50.430 1.00 8.17 236 GLU D O 1
ATOM 6802 N N . ALA D 1 170 ? -3.912 49.086 48.861 1.00 7.48 237 ALA D N 1
ATOM 6803 C CA . ALA D 1 170 ? -3.966 50.087 47.805 1.00 7.54 237 ALA D CA 1
ATOM 6804 C C . ALA D 1 170 ? -5.232 50.929 47.792 1.00 7.95 237 ALA D C 1
ATOM 6805 O O . ALA D 1 170 ? -6.247 50.577 48.399 1.00 9.23 237 ALA D O 1
ATOM 6807 N N . TYR D 1 171 ? -5.143 52.057 47.095 1.00 7.64 238 TYR D N 1
ATOM 6808 C CA . TYR D 1 171 ? -6.253 52.985 46.912 1.00 7.46 238 TYR D CA 1
ATOM 6809 C C . TYR D 1 171 ? -6.375 53.154 45.403 1.00 8.52 238 TYR D C 1
ATOM 6810 O O . TYR D 1 171 ? -5.935 54.155 44.837 1.00 8.69 238 TYR D O 1
ATOM 6819 N N . VAL D 1 172 ? -6.967 52.157 44.755 1.00 8.22 239 VAL D N 1
ATOM 6820 C CA . VAL D 1 172 ? -7.105 52.162 43.306 1.00 9.48 239 VAL D CA 1
ATOM 6821 C C . VAL D 1 172 ? -7.858 53.359 42.737 1.00 10.22 239 VAL D C 1
ATOM 6822 O O . VAL D 1 172 ? -7.564 53.795 41.626 1.00 11.57 239 VAL D O 1
ATOM 6826 N N . ASN D 1 173 ? -8.808 53.905 43.489 1.00 9.29 240 ASN D N 1
ATOM 6827 C CA . ASN D 1 173 ? -9.574 55.049 42.995 1.00 10.61 240 ASN D CA 1
ATOM 6828 C C . ASN D 1 173 ? -8.820 56.370 43.103 1.00 10.93 240 ASN D C 1
ATOM 6829 O O . ASN D 1 173 ? -9.274 57.393 42.591 1.00 11.62 240 ASN D O 1
ATOM 6834 N N . ASP D 1 174 ? -7.668 56.351 43.765 1.00 9.25 241 ASP D N 1
ATOM 6835 C CA . ASP D 1 174 ? -6.864 57.558 43.923 1.00 8.83 241 ASP D CA 1
ATOM 6836 C C . ASP D 1 174 ? -5.570 57.453 43.127 1.00 7.70 241 ASP D C 1
ATOM 6837 O O . ASP D 1 174 ? -4.907 58.457 42.866 1.00 8.28 241 ASP D O 1
ATOM 6842 N N . TRP D 1 175 ? -5.229 56.226 42.748 1.00 8.61 242 TRP D N 1
ATOM 6843 C CA . TRP D 1 175 ? -3.989 55.907 42.036 1.00 8.41 242 TRP D CA 1
ATOM 6844 C C . TRP D 1 175 ? -3.750 56.678 40.734 1.00 9.49 242 TRP D C 1
ATOM 6845 O O . TRP D 1 175 ? -2.637 57.149 40.484 1.00 8.52 242 TRP D O 1
ATOM 6856 N N . THR D 1 176 ? -4.781 56.812 39.907 1.00 10.65 243 THR D N 1
ATOM 6857 C CA . THR D 1 176 ? -4.631 57.523 38.640 1.00 10.10 243 THR D CA 1
ATOM 6858 C C . THR D 1 176 ? -4.215 58.984 38.826 1.00 10.10 243 THR D C 1
ATOM 6859 O O . THR D 1 176 ? -3.277 59.454 38.174 1.00 9.66 243 THR D O 1
ATOM 6863 N N . GLN D 1 177 ? -4.898 59.703 39.711 1.00 9.02 244 GLN D N 1
ATOM 6864 C CA . GLN D 1 177 ? -4.564 61.099 39.963 1.00 9.59 244 GLN D CA 1
ATOM 6865 C C . GLN D 1 177 ? -3.126 61.212 40.463 1.00 9.11 244 GLN D C 1
ATOM 6866 O O . GLN D 1 177 ? -2.378 62.097 40.043 1.00 10.25 244 GLN D O 1
ATOM 6872 N N . SER D 1 178 ? -2.739 60.308 41.359 1.00 8.39 245 SER D N 1
ATOM 6873 C CA . SER D 1 178 ? -1.388 60.321 41.910 1.00 8.61 245 SER D CA 1
ATOM 6874 C C . SER D 1 178 ? -0.321 60.127 40.838 1.00 7.75 245 SER D C 1
ATOM 6875 O O . SER D 1 178 ? 0.708 60.800 40.855 1.00 8.26 245 SER D O 1
ATOM 6878 N N . VAL D 1 179 ? -0.560 59.212 39.906 1.00 8.29 246 VAL D N 1
ATOM 6879 C CA . VAL D 1 179 ? 0.401 58.993 38.832 1.00 8.06 246 VAL D CA 1
ATOM 6880 C C . VAL D 1 179 ? 0.393 60.196 37.886 1.00 7.98 246 VAL D C 1
ATOM 6881 O O . VAL D 1 179 ? 1.443 60.607 37.393 1.00 8.49 246 VAL D O 1
ATOM 6885 N N . HIS D 1 180 ? -0.782 60.768 37.635 1.00 8.60 247 HIS D N 1
ATOM 6886 C CA . HIS D 1 180 ? -0.859 61.944 36.771 1.00 7.61 247 HIS D CA 1
ATOM 6887 C C . HIS D 1 180 ? -0.063 63.083 37.397 1.00 8.43 247 HIS D C 1
ATOM 6888 O O . HIS D 1 180 ? 0.541 63.886 36.686 1.00 9.23 247 HIS D O 1
ATOM 6895 N N . ASN D 1 181 ? -0.064 63.154 38.726 1.00 8.09 248 ASN D N 1
ATOM 6896 C CA . ASN D 1 181 ? 0.684 64.199 39.424 1.00 7.83 248 ASN D CA 1
ATOM 6897 C C . ASN D 1 181 ? 2.180 64.014 39.202 1.00 7.16 248 ASN D C 1
ATOM 6898 O O . ASN D 1 181 ? 2.909 64.977 38.977 1.00 8.95 248 ASN D O 1
ATOM 6903 N N . ILE D 1 182 ? 2.634 62.768 39.272 1.00 7.70 249 ILE D N 1
ATOM 6904 C CA . ILE D 1 182 ? 4.046 62.471 39.066 1.00 8.95 249 ILE D CA 1
ATOM 6905 C C . ILE D 1 182 ? 4.467 62.856 37.655 1.00 9.23 249 ILE D C 1
ATOM 6906 O O . ILE D 1 182 ? 5.480 63.528 37.455 1.00 9.13 249 ILE D O 1
ATOM 6911 N N . GLN D 1 183 ? 3.680 62.425 36.674 1.00 9.97 250 GLN D N 1
ATOM 6912 C CA . GLN D 1 183 ? 4.000 62.689 35.282 1.00 11.31 250 GLN D CA 1
ATOM 6913 C C . GLN D 1 183 ? 4.093 64.176 34.950 1.00 11.65 250 GLN D C 1
ATOM 6914 O O . GLN D 1 183 ? 4.970 64.597 34.192 1.00 12.27 250 GLN D O 1
ATOM 6920 N N . GLN D 1 184 ? 3.208 64.972 35.536 1.00 9.76 251 GLN D N 1
ATOM 6921 C CA . GLN D 1 184 ? 3.181 66.409 35.293 1.00 10.43 251 GLN D CA 1
ATOM 6922 C C . GLN D 1 184 ? 4.341 67.147 35.958 1.00 11.10 251 GLN D C 1
ATOM 6923 O O . GLN D 1 184 ? 4.936 68.045 35.361 1.00 13.09 251 GLN D O 1
ATOM 6929 N N . LYS D 1 185 ? 4.672 66.757 37.184 1.00 10.37 252 LYS D N 1
ATOM 6930 C CA . LYS D 1 185 ? 5.737 67.416 37.934 1.00 9.99 252 LYS D CA 1
ATOM 6931 C C . LYS D 1 185 ? 7.152 67.079 37.467 1.00 9.35 252 LYS D C 1
ATOM 6932 O O . LYS D 1 185 ? 8.054 67.919 37.543 1.00 11.18 252 LYS D O 1
ATOM 6938 N N . PHE D 1 186 ? 7.341 65.856 36.987 1.00 10.20 253 PHE D N 1
ATOM 6939 C CA . PHE D 1 186 ? 8.650 65.407 36.524 1.00 10.26 253 PHE D CA 1
ATOM 6940 C C . PHE D 1 186 ? 8.585 64.991 35.062 1.00 11.76 253 PHE D C 1
ATOM 6941 O O . PHE D 1 186 ? 9.163 63.982 34.658 1.00 12.60 253 PHE D O 1
ATOM 6949 N N . SER D 1 187 ? 7.896 65.804 34.269 1.00 12.23 254 SER D N 1
ATOM 6950 C CA . SER D 1 187 ? 7.705 65.544 32.851 1.00 12.85 254 SER D CA 1
ATOM 6951 C C . SER D 1 187 ? 8.985 65.344 32.041 1.00 14.50 254 SER D C 1
ATOM 6952 O O . SER D 1 187 ? 8.996 64.580 31.077 1.00 16.83 254 SER D O 1
ATOM 6955 N N . GLY D 1 188 ? 10.060 66.018 32.432 1.00 15.05 255 GLY D N 1
ATOM 6956 C CA . GLY D 1 188 ? 11.306 65.886 31.691 1.00 18.02 255 GLY D CA 1
ATOM 6957 C C . GLY D 1 188 ? 12.207 64.717 32.060 1.00 19.38 255 GLY D C 1
ATOM 6958 O O . GLY D 1 188 ? 13.361 64.663 31.629 1.00 20.88 255 GLY D O 1
ATOM 6959 N N . ALA D 1 189 ? 11.694 63.774 32.842 1.00 18.47 256 ALA D N 1
ATOM 6960 C CA . ALA D 1 189 ? 12.488 62.624 33.268 1.00 19.60 256 ALA D CA 1
ATOM 6961 C C . ALA D 1 189 ? 13.023 61.795 32.104 1.00 19.41 256 ALA D C 1
ATOM 6962 O O . ALA D 1 189 ? 12.293 61.484 31.165 1.00 21.29 256 ALA D O 1
ATOM 6964 N N . GLN D 1 190 ? 14.305 61.444 32.169 1.00 18.79 257 GLN D N 1
ATOM 6965 C CA . GLN D 1 190 ? 14.916 60.625 31.132 1.00 19.41 257 GLN D CA 1
ATOM 6966 C C . GLN D 1 190 ? 14.701 59.160 31.489 1.00 18.86 257 GLN D C 1
ATOM 6967 O O . GLN D 1 190 ? 14.545 58.310 30.612 1.00 19.46 257 GLN D O 1
ATOM 6973 N N . TYR D 1 191 ? 14.688 58.879 32.789 1.00 18.11 258 TYR D N 1
ATOM 6974 C CA . TYR D 1 191 ? 14.483 57.526 33.280 1.00 17.70 258 TYR D CA 1
ATOM 6975 C C . TYR D 1 191 ? 13.489 57.480 34.430 1.00 17.10 258 TYR D C 1
ATOM 6976 O O . TYR D 1 191 ? 13.609 58.234 35.397 1.00 17.24 258 TYR D O 1
ATOM 6985 N N . VAL D 1 192 ? 12.510 56.592 34.310 1.00 15.14 259 VAL D N 1
ATOM 6986 C CA . VAL D 1 192 ? 11.519 56.374 35.354 1.00 14.22 259 VAL D CA 1
ATOM 6987 C C . VAL D 1 192 ? 11.784 54.937 35.782 1.00 13.59 259 VAL D C 1
ATOM 6988 O O . VAL D 1 192 ? 11.826 54.038 34.941 1.00 14.35 259 VAL D O 1
ATOM 6992 N N . VAL D 1 193 ? 11.988 54.722 37.078 1.00 12.13 260 VAL D N 1
ATOM 6993 C CA . VAL D 1 193 ? 12.274 53.380 37.585 1.00 11.61 260 VAL D CA 1
ATOM 6994 C C . VAL D 1 193 ? 11.095 52.759 38.331 1.00 10.74 260 VAL D C 1
ATOM 6995 O O . VAL D 1 193 ? 10.740 53.201 39.426 1.00 12.42 260 VAL D O 1
ATOM 6999 N N . ALA D 1 194 ? 10.495 51.736 37.728 1.00 10.20 261 ALA D N 1
ATOM 7000 C CA . ALA D 1 194 ? 9.368 51.031 38.335 1.00 10.54 261 ALA D CA 1
ATOM 7001 C C . ALA D 1 194 ? 9.873 50.228 39.531 1.00 9.93 261 ALA D C 1
ATOM 7002 O O . ALA D 1 194 ? 10.994 49.723 39.519 1.00 10.10 261 ALA D O 1
ATOM 7004 N N . GLY D 1 195 ? 9.040 50.099 40.559 1.00 9.32 262 GLY D N 1
ATOM 7005 C CA . GLY D 1 195 ? 9.447 49.377 41.750 1.00 7.65 262 GLY D CA 1
ATOM 7006 C C . GLY D 1 195 ? 9.716 47.896 41.579 1.00 8.21 262 GLY D C 1
ATOM 7007 O O . GLY D 1 195 ? 10.533 47.326 42.304 1.00 8.53 262 GLY D O 1
ATOM 7008 N N . HIS D 1 196 ? 9.041 47.267 40.622 1.00 9.53 263 HIS D N 1
ATOM 7009 C CA . HIS D 1 196 ? 9.204 45.835 40.396 1.00 9.58 263 HIS D CA 1
ATOM 7010 C C . HIS D 1 196 ? 9.424 45.458 38.944 1.00 11.35 263 HIS D C 1
ATOM 7011 O O . HIS D 1 196 ? 9.023 46.177 38.029 1.00 12.17 263 HIS D O 1
ATOM 7018 N N . ASP D 1 197 ? 10.076 44.315 38.760 1.00 11.71 264 ASP D N 1
ATOM 7019 C CA . ASP D 1 197 ? 10.370 43.746 37.451 1.00 13.02 264 ASP D CA 1
ATOM 7020 C C . ASP D 1 197 ? 11.108 44.646 36.463 1.00 14.59 264 ASP D C 1
ATOM 7021 O O . ASP D 1 197 ? 11.852 45.531 36.873 1.00 14.67 264 ASP D O 1
ATOM 7026 N N . ASP D 1 198 ? 10.927 44.419 35.166 1.00 15.15 265 ASP D N 1
ATOM 7027 C CA . ASP D 1 198 ? 11.646 45.212 34.169 1.00 16.61 265 ASP D CA 1
ATOM 7028 C C . ASP D 1 198 ? 11.281 46.691 34.202 1.00 17.19 265 ASP D C 1
ATOM 7029 O O . ASP D 1 198 ? 10.149 47.071 33.912 1.00 21.57 265 ASP D O 1
ATOM 7034 N N . TRP D 1 199 ? 12.251 47.525 34.552 1.00 15.94 277 TRP D N 1
ATOM 7035 C CA . TRP D 1 199 ? 12.025 48.961 34.637 1.00 15.28 277 TRP D CA 1
ATOM 7036 C C . TRP D 1 199 ? 12.454 49.729 33.389 1.00 15.74 277 TRP D C 1
ATOM 7037 O O . TRP D 1 199 ? 11.995 50.844 33.158 1.00 15.75 277 TRP D O 1
ATOM 7048 N N . LYS D 1 200 ? 13.327 49.137 32.584 1.00 16.02 278 LYS D N 1
ATOM 7049 C CA . LYS D 1 200 ? 13.828 49.821 31.398 1.00 16.90 278 LYS D CA 1
ATOM 7050 C C . LYS D 1 200 ? 12.787 50.316 30.390 1.00 17.08 278 LYS D C 1
ATOM 7051 O O . LYS D 1 200 ? 12.940 51.407 29.841 1.00 18.09 278 LYS D O 1
ATOM 7057 N N . ASP D 1 201 ? 11.734 49.540 30.142 1.00 18.36 279 ASP D N 1
ATOM 7058 C CA . ASP D 1 201 ? 10.704 49.987 29.203 1.00 18.39 279 ASP D CA 1
ATOM 7059 C C . ASP D 1 201 ? 10.027 51.203 29.837 1.00 18.73 279 ASP D C 1
ATOM 7060 O O . ASP D 1 201 ? 9.341 51.079 30.852 1.00 18.49 279 ASP D O 1
ATOM 7065 N N . GLN D 1 202 ? 10.209 52.372 29.230 1.00 18.24 280 GLN D N 1
ATOM 7066 C CA . GLN D 1 202 ? 9.660 53.618 29.761 1.00 18.37 280 GLN D CA 1
ATOM 7067 C C . GLN D 1 202 ? 8.166 53.874 29.586 1.00 19.66 280 GLN D C 1
ATOM 7068 O O . GLN D 1 202 ? 7.690 54.981 29.841 1.00 20.67 280 GLN D O 1
ATOM 7074 N N . ARG D 1 203 ? 7.424 52.863 29.158 1.00 20.92 281 ARG D N 1
ATOM 7075 C CA . ARG D 1 203 ? 5.984 53.024 29.004 1.00 21.66 281 ARG D CA 1
ATOM 7076 C C . ARG D 1 203 ? 5.332 52.551 30.297 1.00 21.84 281 ARG D C 1
ATOM 7077 O O . ARG D 1 203 ? 4.121 52.351 30.362 1.00 22.11 281 ARG D O 1
ATOM 7085 N N . SER D 1 204 ? 6.155 52.377 31.327 1.00 19.58 282 SER D N 1
ATOM 7086 C CA . SER D 1 204 ? 5.686 51.921 32.629 1.00 18.85 282 SER D CA 1
ATOM 7087 C C . SER D 1 204 ? 4.557 52.773 33.205 1.00 19.12 282 SER D C 1
ATOM 7088 O O . SER D 1 204 ? 3.594 52.234 33.751 1.00 18.50 282 SER D O 1
ATOM 7091 N N . ILE D 1 205 ? 4.667 54.094 33.092 1.00 18.13 283 ILE D N 1
ATOM 7092 C CA . ILE D 1 205 ? 3.623 54.972 33.611 1.00 19.75 283 ILE D CA 1
ATOM 7093 C C . ILE D 1 205 ? 2.324 54.762 32.838 1.00 20.42 283 ILE D C 1
ATOM 7094 O O . ILE D 1 205 ? 1.241 54.753 33.431 1.00 20.12 283 ILE D O 1
ATOM 7099 N N . GLN D 1 206 ? 2.433 54.584 31.522 1.00 20.91 284 GLN D N 1
ATOM 7100 C CA . GLN D 1 206 ? 1.258 54.361 30.679 1.00 22.68 284 GLN D CA 1
ATOM 7101 C C . GLN D 1 206 ? 0.563 53.058 31.044 1.00 22.69 284 GLN D C 1
ATOM 7102 O O . GLN D 1 206 ? -0.656 53.018 31.215 1.00 23.54 284 GLN D O 1
ATOM 7108 N N . HIS D 1 207 ? 1.349 51.991 31.148 1.00 20.94 285 HIS D N 1
ATOM 7109 C CA . HIS D 1 207 ? 0.830 50.671 31.480 1.00 20.16 285 HIS D CA 1
ATOM 7110 C C . HIS D 1 207 ? 0.177 50.685 32.855 1.00 18.12 285 HIS D C 1
ATOM 7111 O O . HIS D 1 207 ? -0.843 50.030 33.068 1.00 17.69 285 HIS D O 1
ATOM 7118 N N . THR D 1 208 ? 0.766 51.433 33.786 1.00 15.43 286 THR D N 1
ATOM 7119 C CA . THR D 1 208 ? 0.212 51.521 35.133 1.00 13.40 286 THR D CA 1
ATOM 7120 C C . THR D 1 208 ? -1.209 52.062 35.044 1.00 13.52 286 THR D C 1
ATOM 7121 O O . THR D 1 208 ? -2.131 51.509 35.644 1.00 12.14 286 THR D O 1
ATOM 7125 N N . LEU D 1 209 ? -1.381 53.139 34.285 1.00 12.12 287 LEU D N 1
ATOM 7126 C CA . LEU D 1 209 ? -2.696 53.741 34.114 1.00 12.94 287 LEU D CA 1
ATOM 7127 C C . LEU D 1 209 ? -3.649 52.752 33.452 1.00 13.68 287 LEU D C 1
ATOM 7128 O O . LEU D 1 209 ? -4.831 52.694 33.793 1.00 14.36 287 LEU D O 1
ATOM 7133 N N . ASP D 1 210 ? -3.129 51.971 32.510 1.00 14.24 288 ASP D N 1
ATOM 7134 C CA . ASP D 1 210 ? -3.933 50.975 31.811 1.00 15.62 288 ASP D CA 1
ATOM 7135 C C . ASP D 1 210 ? -4.438 49.919 32.786 1.00 15.09 288 ASP D C 1
ATOM 7136 O O . ASP D 1 210 ? -5.605 49.529 32.744 1.00 16.06 288 ASP D O 1
ATOM 7141 N N . LEU D 1 211 ? -3.552 49.454 33.662 1.00 14.31 289 LEU D N 1
ATOM 7142 C CA . LEU D 1 211 ? -3.914 48.442 34.649 1.00 14.35 289 LEU D CA 1
ATOM 7143 C C . LEU D 1 211 ? -4.948 48.959 35.646 1.00 14.18 289 LEU D C 1
ATOM 7144 O O . LEU D 1 211 ? -5.848 48.223 36.039 1.00 14.32 289 LEU D O 1
ATOM 7149 N N . ILE D 1 212 ? -4.814 50.217 36.056 1.00 13.14 290 ILE D N 1
ATOM 7150 C CA . ILE D 1 212 ? -5.761 50.814 36.993 1.00 13.03 290 ILE D CA 1
ATOM 7151 C C . ILE D 1 212 ? -7.141 50.863 36.345 1.00 14.26 290 ILE D C 1
ATOM 7152 O O . ILE D 1 212 ? -8.142 50.488 36.962 1.00 12.95 290 ILE D O 1
ATOM 7157 N N . ASN D 1 213 ? -7.194 51.322 35.098 1.00 15.45 291 ASN D N 1
ATOM 7158 C CA . ASN D 1 213 ? -8.466 51.401 34.386 1.00 16.82 291 ASN D CA 1
ATOM 7159 C C . ASN D 1 213 ? -9.106 50.021 34.275 1.00 16.72 291 ASN D C 1
ATOM 7160 O O . ASN D 1 213 ? -10.293 49.852 34.568 1.00 16.39 291 ASN D O 1
ATOM 7165 N N . GLU D 1 214 ? -8.320 49.035 33.852 1.00 16.93 292 GLU D N 1
ATOM 7166 C CA . GLU D 1 214 ? -8.828 47.674 33.710 1.00 17.57 292 GLU D CA 1
ATOM 7167 C C . GLU D 1 214 ? -9.413 47.170 35.022 1.00 18.40 292 GLU D C 1
ATOM 7168 O O . GLU D 1 214 ? -10.473 46.543 35.037 1.00 18.04 292 GLU D O 1
ATOM 7174 N N . TYR D 1 215 ? -8.728 47.450 36.125 1.00 17.47 293 TYR D N 1
ATOM 7175 C CA . TYR D 1 215 ? -9.205 47.016 37.431 1.00 18.17 293 TYR D CA 1
ATOM 7176 C C . TYR D 1 215 ? -10.559 47.641 37.744 1.00 18.62 293 TYR D C 1
ATOM 7177 O O . TYR D 1 215 ? -11.487 46.954 38.172 1.00 18.04 293 TYR D O 1
ATOM 7186 N N . GLN D 1 216 ? -10.674 48.944 37.514 1.00 18.35 294 GLN D N 1
ATOM 7187 C CA . GLN D 1 216 ? -11.919 49.654 37.779 1.00 19.35 294 GLN D CA 1
ATOM 7188 C C . GLN D 1 216 ? -13.069 49.190 36.890 1.00 21.86 294 GLN D C 1
ATOM 7189 O O . GLN D 1 216 ? -14.207 49.088 37.347 1.00 21.95 294 GLN D O 1
ATOM 7195 N N . GLN D 1 217 ? -12.777 48.912 35.623 1.00 23.66 295 GLN D N 1
ATOM 7196 C CA . GLN D 1 217 ? -13.810 48.459 34.696 1.00 25.62 295 GLN D CA 1
ATOM 7197 C C . GLN D 1 217 ? -14.343 47.090 35.111 1.00 27.00 295 GLN D C 1
ATOM 7198 O O . GLN D 1 217 ? -15.537 46.812 34.975 1.00 26.99 295 GLN D O 1
ATOM 7204 N N . LYS D 1 218 ? -13.455 46.239 35.615 1.00 28.52 296 LYS D N 1
ATOM 7205 C CA . LYS D 1 218 ? -13.845 44.907 36.066 1.00 30.80 296 LYS D CA 1
ATOM 7206 C C . LYS D 1 218 ? -14.622 45.058 37.367 1.00 32.32 296 LYS D C 1
ATOM 7207 O O . LYS D 1 218 ? -15.444 44.211 37.717 1.00 33.44 296 LYS D O 1
ATOM 7213 N N . GLN D 1 219 ? -14.347 46.152 38.073 1.00 33.88 297 GLN D N 1
ATOM 7214 C CA . GLN D 1 219 ? -15.010 46.470 39.332 1.00 35.40 297 GLN D CA 1
ATOM 7215 C C . GLN D 1 219 ? -14.653 45.479 40.434 1.00 36.13 297 GLN D C 1
ATOM 7216 O O . GLN D 1 219 ? -14.083 45.919 41.454 0.50 36.30 297 GLN D O 1
#

Secondary structure (DSSP, 8-state):
-EEEEEEETTEEEEEEEEEETTEEEEEEEEEEEETTEEEEES--SSGGGHHHHHHHHHHHH---EEEEE-SSSSTTTTTTHHHHHHTT-EEEEEHHHHHHHHHTT----SEEESS-EEEEETTEEEEEE---SSSSSS--EEEETTTTEEEEETTS--TT-SS----TT--HHHHHHHHHHHHHHTTT-SEEEESBS---STTHHHHHHHHHHHHHHT-/-EEEEEEETTEEEEEEEEEETTEEEEEEEEEEEETTEEEEES--SSGGGHHHHHHHHHHHH---EEEEE-SSSSTTTTTTHHHHHHTTPEEEEEHHHHHHHHHTT----SEEESS-EEEEETTEEEEEE---SSSSSS--EEEETTTTEEEEETTS--TT-SS----TT--HHHHHHHHHHHHHHTTT-SEEEESBS---STTHHHHHHHHHHHHHHH-/--EEEEEETTEEEEEEEEEETTEEEEEEEEEEEETTEEEEES--SSGGGHHHHHHHHHHHH---EEEEE-SSSSHHHHTTHHHHHHTT-EEEEEHHHHHHHHHTT----SEEESS-EEEEETTEEEEEE---SSSSSS--EEEETTTTEEEEETTS--TT-SS----TT--HHHHHHHHHHHHHHTTT-SEEEESBS---STTHHHHHHHHHHHHH-/--EEEEEETTEEEEEEEEEETTEEEEEEEEEEEETTEEEEES--SSGGGHHHHHHHHHHHH---EEEEE-SSSSTTTTTTHHHHHHTT-EEEEEHHHHHHHHHTT----SEEESS-EEEEETTEEEEEE---SSSSSS--EEEETTTTEEEEETTS--TT-SS----TT--HHHHHHHHHHHHHHTTT-SEEEESBS---STTHHHHHHHHHHHHHHH-

GO terms:
  GO:0008270 zinc ion binding (F, IDA)
  GO:0008800 beta-lactamase activity (F, IDA)
  GO:0017001 antibiotic catabolic process (P, IDA)

Nearest PDB structures (foldseek):
  1m2x-assembly3_C  TM=1.004E+00  e=9.909E-50  Elizabethkingia meningoseptica
  3l6n-assembly1_A  TM=9.773E-01  e=3.904E-30  Chryseobacterium indologenes
  6xfr-assembly1_A  TM=9.680E-01  e=1.589E-26  Pontibacter korlensis
  1bvt-assembly1_A  TM=9.570E-01  e=2.312E-26  Bacillus cereus
  6dja-assembly1_A  TM=9.539E-01  e=2.193E-25  Bacillus cereus